Protein AF-0000000086520380 (afdb_homodimer)

Structure (mmCIF, N/CA/C/O backbone):
data_AF-0000000086520380-model_v1
#
loop_
_entity.id
_entity.type
_entity.pdbx_description
1 polymer 'Carbohydrate-binding domain-containing protein'
#
loop_
_atom_site.group_PDB
_atom_site.id
_atom_site.type_symbol
_atom_site.label_atom_id
_atom_site.label_alt_id
_atom_site.label_comp_id
_atom_site.label_asym_id
_atom_site.label_entity_id
_atom_site.label_seq_id
_atom_site.pdbx_PDB_ins_code
_atom_site.Cartn_x
_atom_site.Cartn_y
_atom_site.Cartn_z
_atom_site.occupancy
_atom_site.B_iso_or_equiv
_atom_site.auth_seq_id
_atom_site.auth_comp_id
_atom_site.auth_asym_id
_atom_site.auth_atom_id
_atom_site.pdbx_PDB_model_num
ATOM 1 N N . MET A 1 1 ? 33.062 30.906 -34.031 1 22.7 1 MET A N 1
ATOM 2 C CA . MET A 1 1 ? 31.719 31.375 -33.75 1 22.7 1 MET A CA 1
ATOM 3 C C . MET A 1 1 ? 30.719 30.234 -33.781 1 22.7 1 MET A C 1
ATOM 5 O O . MET A 1 1 ? 30.344 29.734 -34.844 1 22.7 1 MET A O 1
ATOM 9 N N . ALA A 1 2 ? 30.938 29.391 -32.906 1 30.19 2 ALA A N 1
ATOM 10 C CA . ALA A 1 2 ? 30.375 28.031 -33 1 30.19 2 ALA A CA 1
ATOM 11 C C . ALA A 1 2 ? 28.859 28.078 -33.062 1 30.19 2 ALA A C 1
ATOM 13 O O . ALA A 1 2 ? 28.203 28.797 -32.312 1 30.19 2 ALA A O 1
ATOM 14 N N . SER A 1 3 ? 28.266 27.719 -34.125 1 27.52 3 SER A N 1
ATOM 15 C CA . SER A 1 3 ? 26.859 27.688 -34.531 1 27.52 3 SER A CA 1
ATOM 16 C C . SER A 1 3 ? 26.016 26.906 -33.531 1 27.52 3 SER A C 1
ATOM 18 O O . SER A 1 3 ? 26.234 25.703 -33.344 1 27.52 3 SER A O 1
ATOM 20 N N . ARG A 1 4 ? 25.625 27.688 -32.469 1 38.47 4 ARG A N 1
ATOM 21 C CA . ARG A 1 4 ? 24.75 27.094 -31.453 1 38.47 4 ARG A CA 1
ATOM 22 C C . ARG A 1 4 ? 23.594 26.344 -32.125 1 38.47 4 ARG A C 1
ATOM 24 O O . ARG A 1 4 ? 22.891 26.891 -32.969 1 38.47 4 ARG A O 1
ATOM 31 N N . SER A 1 5 ? 23.688 25.125 -32.125 1 34.41 5 SER A N 1
ATOM 32 C CA . SER A 1 5 ? 22.719 24.312 -32.844 1 34.41 5 SER A CA 1
ATOM 33 C C . SER A 1 5 ? 21.297 24.688 -32.5 1 34.41 5 SER A C 1
ATOM 35 O O . SER A 1 5 ? 21.016 25.188 -31.422 1 34.41 5 SER A O 1
ATOM 37 N N . PRO A 1 6 ? 20.297 24.766 -33.438 1 38.69 6 PRO A N 1
ATOM 38 C CA . PRO A 1 6 ? 18.906 25.203 -33.312 1 38.69 6 PRO A CA 1
ATOM 39 C C . PRO A 1 6 ? 18.188 24.562 -32.125 1 38.69 6 PRO A C 1
ATOM 41 O O . PRO A 1 6 ? 17.281 25.156 -31.562 1 38.69 6 PRO A O 1
ATOM 44 N N . SER A 1 7 ? 18.672 23.516 -31.766 1 36.97 7 SER A N 1
ATOM 45 C CA . SER A 1 7 ? 18 22.797 -30.703 1 36.97 7 SER A CA 1
ATOM 46 C C . SER A 1 7 ? 18.25 23.453 -29.344 1 36.97 7 SER A C 1
ATOM 48 O O . SER A 1 7 ? 17.375 23.438 -28.484 1 36.97 7 SER A O 1
ATOM 50 N N . SER A 1 8 ? 19.312 24.062 -29.203 1 39.62 8 SER A N 1
ATOM 51 C CA . SER A 1 8 ? 19.672 24.766 -27.984 1 39.62 8 SER A CA 1
ATOM 52 C C . SER A 1 8 ? 18.891 26.078 -27.844 1 39.62 8 SER A C 1
ATOM 54 O O . SER A 1 8 ? 18.5 26.453 -26.734 1 39.62 8 SER A O 1
ATOM 56 N N . LEU A 1 9 ? 18.531 26.688 -28.922 1 36.62 9 LEU A N 1
ATOM 57 C CA . LEU A 1 9 ? 17.781 27.938 -28.922 1 36.62 9 LEU A CA 1
ATOM 58 C C . LEU A 1 9 ? 16.312 27.688 -28.547 1 36.62 9 LEU A C 1
ATOM 60 O O . LEU A 1 9 ? 15.734 28.469 -27.781 1 36.62 9 LEU A O 1
ATOM 64 N N . ILE A 1 10 ? 15.797 26.578 -28.984 1 35.03 10 ILE A N 1
ATOM 65 C CA . ILE A 1 10 ? 14.398 26.297 -28.672 1 35.03 10 ILE A CA 1
ATOM 66 C C . ILE A 1 10 ? 14.25 25.953 -27.203 1 35.03 10 ILE A C 1
ATOM 68 O O . ILE A 1 10 ? 13.32 26.422 -26.531 1 35.03 10 ILE A O 1
ATOM 72 N N . VAL A 1 11 ? 15.266 25.359 -26.641 1 38.03 11 VAL A N 1
ATOM 73 C CA . VAL A 1 11 ? 15.242 25.109 -25.203 1 38.03 11 VAL A CA 1
ATOM 74 C C . VAL A 1 11 ? 15.383 26.422 -24.438 1 38.03 11 VAL A C 1
ATOM 76 O O . VAL A 1 11 ? 14.656 26.672 -23.484 1 38.03 11 VAL A O 1
ATOM 79 N N . THR A 1 12 ? 16.156 27.312 -24.906 1 36.94 12 THR A N 1
ATOM 80 C CA . THR A 1 12 ? 16.359 28.609 -24.281 1 36.94 12 THR A CA 1
ATOM 81 C C . THR A 1 12 ? 15.117 29.484 -24.406 1 36.94 12 THR A C 1
ATOM 83 O O . THR A 1 12 ? 14.727 30.156 -23.453 1 36.94 12 THR A O 1
ATOM 86 N N . LEU A 1 13 ? 14.461 29.469 -25.531 1 35.88 13 LEU A N 1
ATOM 87 C CA . LEU A 1 13 ? 13.258 30.266 -25.734 1 35.88 13 LEU A CA 1
ATOM 88 C C . LEU A 1 13 ? 12.086 29.703 -24.938 1 35.88 13 LEU A C 1
ATOM 90 O O . LEU A 1 13 ? 11.32 30.469 -24.328 1 35.88 13 LEU A O 1
ATOM 94 N N . ILE A 1 14 ? 11.953 28.453 -24.875 1 37.66 14 ILE A N 1
ATOM 95 C CA . ILE A 1 14 ? 10.898 27.891 -24.031 1 37.66 14 ILE A CA 1
ATOM 96 C C . ILE A 1 14 ? 11.195 28.203 -22.562 1 37.66 14 ILE A C 1
ATOM 98 O O . ILE A 1 14 ? 10.305 28.609 -21.812 1 37.66 14 ILE A O 1
ATOM 102 N N . VAL A 1 15 ? 12.445 28.25 -22.141 1 38.41 15 VAL A N 1
ATOM 103 C CA . VAL A 1 15 ? 12.852 28.703 -20.812 1 38.41 15 VAL A CA 1
ATOM 104 C C . VAL A 1 15 ? 12.656 30.219 -20.703 1 38.41 15 VAL A C 1
ATOM 106 O O . VAL A 1 15 ? 12.148 30.703 -19.703 1 38.41 15 VAL A O 1
ATOM 109 N N . ALA A 1 16 ? 13.055 31 -21.641 1 34.53 16 ALA A N 1
ATOM 110 C CA . ALA A 1 16 ? 12.906 32.469 -21.672 1 34.53 16 ALA A CA 1
ATOM 111 C C . ALA A 1 16 ? 11.43 32.844 -21.734 1 34.53 16 ALA A C 1
ATOM 113 O O . ALA A 1 16 ? 10.992 33.75 -21.031 1 34.53 16 ALA A O 1
ATOM 114 N N . LEU A 1 17 ? 10.664 32.406 -22.703 1 34.41 17 LEU A N 1
ATOM 115 C CA . LEU A 1 17 ? 9.25 32.688 -22.844 1 34.41 17 LEU A CA 1
ATOM 116 C C . LEU A 1 17 ? 8.453 32.125 -21.656 1 34.41 17 LEU A C 1
ATOM 118 O O . LEU A 1 17 ? 7.461 32.719 -21.234 1 34.41 17 LEU A O 1
ATOM 122 N N . LEU A 1 18 ? 8.75 31.094 -21.094 1 36 18 LEU A N 1
ATOM 123 C CA . LEU A 1 18 ? 8.297 30.672 -19.781 1 36 18 LEU A CA 1
ATOM 124 C C . LEU A 1 18 ? 8.742 31.672 -18.719 1 36 18 LEU A C 1
ATOM 126 O O . LEU A 1 18 ? 8.094 31.812 -17.672 1 36 18 LEU A O 1
ATOM 130 N N . SER A 1 19 ? 9.781 32.375 -18.812 1 30.91 19 SER A N 1
ATOM 131 C CA . SER A 1 19 ? 10.273 33.469 -17.969 1 30.91 19 SER A CA 1
ATOM 132 C C . SER A 1 19 ? 9.406 34.719 -18.125 1 30.91 19 SER A C 1
ATOM 134 O O . SER A 1 19 ? 9.273 35.5 -17.188 1 30.91 19 SER A O 1
ATOM 136 N N . LEU A 1 20 ? 9.219 35.281 -19.312 1 31.59 20 LEU A N 1
ATOM 137 C CA . LEU A 1 20 ? 8.477 36.531 -19.359 1 31.59 20 LEU A CA 1
ATOM 138 C C . LEU A 1 20 ? 7.039 36.344 -18.891 1 31.59 20 LEU A C 1
ATOM 140 O O . LEU A 1 20 ? 6.551 37.094 -18.047 1 31.59 20 LEU A O 1
ATOM 144 N N . GLY A 1 21 ? 5.934 36.062 -19.781 1 27.91 21 GLY A N 1
ATOM 145 C CA . GLY A 1 21 ? 4.547 35.875 -19.391 1 27.91 21 GLY A CA 1
ATOM 146 C C . GLY A 1 21 ? 4.211 34.438 -19.094 1 27.91 21 GLY A C 1
ATOM 147 O O . GLY A 1 21 ? 3.484 34.125 -18.141 1 27.91 21 GLY A O 1
ATOM 148 N N . VAL A 1 22 ? 4.551 33.531 -20.031 1 29.03 22 VAL A N 1
ATOM 149 C CA . VAL A 1 22 ? 4.211 32.125 -19.844 1 29.03 22 VAL A CA 1
ATOM 150 C C . VAL A 1 22 ? 5.168 31.5 -18.844 1 29.03 22 VAL A C 1
ATOM 152 O O . VAL A 1 22 ? 4.836 30.484 -18.203 1 29.03 22 VAL A O 1
ATOM 155 N N . GLY A 1 23 ? 6.324 31.75 -18.609 1 30.36 23 GLY A N 1
ATOM 156 C CA . GLY A 1 23 ? 7.277 31.453 -17.562 1 30.36 23 GLY A CA 1
ATOM 157 C C . GLY A 1 23 ? 6.734 31.734 -16.172 1 30.36 23 GLY A C 1
ATOM 158 O O . GLY A 1 23 ? 7.055 31.016 -15.219 1 30.36 23 GLY A O 1
ATOM 159 N N . LEU A 1 24 ? 6.117 32.812 -16.016 1 29.19 24 LEU A N 1
ATOM 160 C CA . LEU A 1 24 ? 5.262 33.031 -14.859 1 29.19 24 LEU A CA 1
ATOM 161 C C . LEU A 1 24 ? 4.195 31.953 -14.742 1 29.19 24 LEU A C 1
ATOM 163 O O . LEU A 1 24 ? 3.926 31.469 -13.648 1 29.19 24 LEU A O 1
ATOM 167 N N . VAL A 1 25 ? 3.535 31.578 -15.93 1 29.09 25 VAL A N 1
ATOM 168 C CA . VAL A 1 25 ? 2.523 30.531 -15.828 1 29.09 25 VAL A CA 1
ATOM 169 C C . VAL A 1 25 ? 3.199 29.172 -15.656 1 29.09 25 VAL A C 1
ATOM 171 O O . VAL A 1 25 ? 2.803 28.391 -14.797 1 29.09 25 VAL A O 1
ATOM 174 N N . ILE A 1 26 ? 4.125 28.75 -16.422 1 31.61 26 ILE A N 1
ATOM 175 C CA . ILE A 1 26 ? 4.816 27.484 -16.172 1 31.61 26 ILE A CA 1
ATOM 176 C C . ILE A 1 26 ? 5.633 27.578 -14.891 1 31.61 26 ILE A C 1
ATOM 178 O O . ILE A 1 26 ? 5.629 26.656 -14.07 1 31.61 26 ILE A O 1
ATOM 182 N N . GLY A 1 27 ? 6.527 28.5 -14.633 1 31.73 27 GLY A N 1
ATOM 183 C CA . GLY A 1 27 ? 7.051 28.828 -13.312 1 31.73 27 GLY A CA 1
ATOM 184 C C . GLY A 1 27 ? 5.969 28.953 -12.258 1 31.73 27 GLY A C 1
ATOM 185 O O . GLY A 1 27 ? 6.172 28.547 -11.109 1 31.73 27 GLY A O 1
ATOM 186 N N . TYR A 1 28 ? 4.922 29.578 -12.578 1 30.19 28 TYR A N 1
ATOM 187 C CA . TYR A 1 28 ? 3.68 29.438 -11.82 1 30.19 28 TYR A CA 1
ATOM 188 C C . TYR A 1 28 ? 3.17 28 -11.859 1 30.19 28 TYR A C 1
ATOM 190 O O . TYR A 1 28 ? 2.668 27.484 -10.859 1 30.19 28 TYR A O 1
ATOM 198 N N . LEU A 1 29 ? 3.141 27.328 -12.977 1 31.19 29 LEU A N 1
ATOM 199 C CA . LEU A 1 29 ? 2.742 25.922 -13.008 1 31.19 29 LEU A CA 1
ATOM 200 C C . LEU A 1 29 ? 3.883 25.031 -12.539 1 31.19 29 LEU A C 1
ATOM 202 O O . LEU A 1 29 ? 3.648 23.906 -12.086 1 31.19 29 LEU A O 1
ATOM 206 N N . LEU A 1 30 ? 5.07 25.156 -12.961 1 31.48 30 LEU A N 1
ATOM 207 C CA . LEU A 1 30 ? 6.23 24.375 -12.547 1 31.48 30 LEU A CA 1
ATOM 208 C C . LEU A 1 30 ? 6.816 24.922 -11.25 1 31.48 30 LEU A C 1
ATOM 210 O O . LEU A 1 30 ? 7.781 24.375 -10.719 1 31.48 30 LEU A O 1
ATOM 214 N N . ARG A 1 31 ? 6.863 26.234 -10.961 1 31.12 31 ARG A N 1
ATOM 215 C CA . ARG A 1 31 ? 7.172 26.641 -9.594 1 31.12 31 ARG A CA 1
ATOM 216 C C . ARG A 1 31 ? 6.344 25.844 -8.594 1 31.12 31 ARG A C 1
ATOM 218 O O . ARG A 1 31 ? 5.281 25.312 -8.93 1 31.12 31 ARG A O 1
ATOM 225 N N . PRO A 1 32 ? 6.91 25.625 -7.492 1 30.75 32 PRO A N 1
ATOM 226 C CA . PRO A 1 32 ? 6.035 25.031 -6.484 1 30.75 32 PRO A CA 1
ATOM 227 C C . PRO A 1 32 ? 4.613 25.594 -6.527 1 30.75 32 PRO A C 1
ATOM 229 O O . PRO A 1 32 ? 4.43 26.812 -6.508 1 30.75 32 PRO A O 1
ATOM 232 N N . LEU A 1 33 ? 3.691 24.969 -7.414 1 33.62 33 LEU A N 1
ATOM 233 C CA . LEU A 1 33 ? 2.311 25.438 -7.391 1 33.62 33 LEU A CA 1
ATOM 234 C C . LEU A 1 33 ? 2.014 26.188 -6.098 1 33.62 33 LEU A C 1
ATOM 236 O O . LEU A 1 33 ? 2.359 25.719 -5.012 1 33.62 33 LEU A O 1
ATOM 240 N N . GLN A 1 34 ? 1.944 27.469 -6.062 1 32.19 34 GLN A N 1
ATOM 241 C CA . GLN A 1 34 ? 1.435 28.094 -4.848 1 32.19 34 GLN A CA 1
ATOM 242 C C . GLN A 1 34 ? 0.144 27.422 -4.383 1 32.19 34 GLN A C 1
ATOM 244 O O . GLN A 1 34 ? -0.548 26.781 -5.176 1 32.19 34 GLN A O 1
ATOM 249 N N . GLU A 1 35 ? -0.115 27.5 -3.146 1 35.62 35 GLU A N 1
ATOM 250 C CA . GLU A 1 35 ? -1.257 26.844 -2.512 1 35.62 35 GLU A CA 1
ATOM 251 C C . GLU A 1 35 ? -2.506 26.953 -3.383 1 35.62 35 GLU A C 1
ATOM 253 O O . GLU A 1 35 ? -3.244 25.969 -3.533 1 35.62 35 GLU A O 1
ATOM 258 N N . ALA A 1 36 ? -2.66 28.109 -4.062 1 36.22 36 ALA A N 1
ATOM 259 C CA . ALA A 1 36 ? -3.891 28.359 -4.809 1 36.22 36 ALA A CA 1
ATOM 260 C C . ALA A 1 36 ? -3.912 27.562 -6.113 1 36.22 36 ALA A C 1
ATOM 262 O O . ALA A 1 36 ? -4.969 27.094 -6.547 1 36.22 36 ALA A O 1
ATOM 263 N N . GLU A 1 37 ? -2.758 27.328 -6.703 1 39.69 37 GLU A N 1
ATOM 264 C CA . GLU A 1 37 ? -2.752 26.688 -8.016 1 39.69 37 GLU A CA 1
ATOM 265 C C . GLU A 1 37 ? -2.84 25.172 -7.898 1 39.69 37 GLU A C 1
ATOM 267 O O . GLU A 1 37 ? -3.469 24.516 -8.734 1 39.69 37 GLU A O 1
ATOM 272 N N . HIS A 1 38 ? -2.191 24.625 -6.996 1 39.41 38 HIS A N 1
ATOM 273 C CA . HIS A 1 38 ? -2.443 23.234 -6.664 1 39.41 38 HIS A CA 1
ATOM 274 C C . HIS A 1 38 ? -3.936 22.969 -6.473 1 39.41 38 HIS A C 1
ATOM 276 O O . HIS A 1 38 ? -4.449 21.938 -6.906 1 39.41 38 HIS A O 1
ATOM 282 N N . LYS A 1 39 ? -4.527 23.953 -5.867 1 42.97 39 LYS A N 1
ATOM 283 C CA . LYS A 1 39 ? -5.973 23.875 -5.668 1 42.97 39 LYS A CA 1
ATOM 284 C C . LYS A 1 39 ? -6.715 23.938 -7.004 1 42.97 39 LYS A C 1
ATOM 286 O O . LYS A 1 39 ? -7.723 23.266 -7.191 1 42.97 39 LYS A O 1
ATOM 291 N N . VAL A 1 40 ? -6.164 24.75 -7.875 1 38.88 40 VAL A N 1
ATOM 292 C CA . VAL A 1 40 ? -6.836 24.875 -9.164 1 38.88 40 VAL A CA 1
ATOM 293 C C . VAL A 1 40 ? -6.695 23.578 -9.953 1 38.88 40 VAL A C 1
ATOM 295 O O . VAL A 1 40 ? -7.668 23.094 -10.523 1 38.88 40 VAL A O 1
ATOM 298 N N . ILE A 1 41 ? -5.512 23.062 -9.977 1 41.88 41 ILE A N 1
ATOM 299 C CA . ILE A 1 41 ? -5.367 21.812 -10.727 1 41.88 41 ILE A CA 1
ATOM 300 C C . ILE A 1 41 ? -6.184 20.719 -10.047 1 41.88 41 ILE A C 1
ATOM 302 O O . ILE A 1 41 ? -6.887 19.953 -10.719 1 41.88 41 ILE A O 1
ATOM 306 N N . ALA A 1 42 ? -5.996 20.609 -8.711 1 41.53 42 ALA A N 1
ATOM 307 C CA . ALA A 1 42 ? -6.828 19.656 -7.992 1 41.53 42 ALA A CA 1
ATOM 308 C C . ALA A 1 42 ? -8.312 19.953 -8.18 1 41.53 42 ALA A C 1
ATOM 310 O O . ALA A 1 42 ? -9.117 19.047 -8.383 1 41.53 42 ALA A O 1
ATOM 311 N N . GLY A 1 43 ? -8.648 21.25 -7.941 1 42.66 43 GLY A N 1
ATOM 312 C CA . GLY A 1 43 ? -10 21.672 -8.281 1 42.66 43 GLY A CA 1
ATOM 313 C C . GLY A 1 43 ? -10.359 21.422 -9.727 1 42.66 43 GLY A C 1
ATOM 314 O O . GLY A 1 43 ? -11.508 21.109 -10.039 1 42.66 43 GLY A O 1
ATOM 315 N N . TRP A 1 44 ? -9.391 21.688 -10.539 1 40.72 44 TRP A N 1
ATOM 316 C CA . TRP A 1 44 ? -9.562 21.469 -11.977 1 40.72 44 TRP A CA 1
ATOM 317 C C . TRP A 1 44 ? -9.836 20 -12.273 1 40.72 44 TRP A C 1
ATOM 319 O O . TRP A 1 44 ? -10.695 19.672 -13.094 1 40.72 44 TRP A O 1
ATOM 329 N N . ILE A 1 45 ? -9.094 19.125 -11.734 1 41.16 45 ILE A N 1
ATOM 330 C CA . ILE A 1 45 ? -9.344 17.703 -11.914 1 41.16 45 ILE A CA 1
ATOM 331 C C . ILE A 1 45 ? -10.688 17.328 -11.297 1 41.16 45 ILE A C 1
ATOM 333 O O . ILE A 1 45 ? -11.438 16.531 -11.867 1 41.16 45 ILE A O 1
ATOM 337 N N . GLY A 1 46 ? -10.891 17.812 -10.086 1 38.16 46 GLY A N 1
ATOM 338 C CA . GLY A 1 46 ? -12.148 17.5 -9.43 1 38.16 46 GLY A CA 1
ATOM 339 C C . GLY A 1 46 ? -13.336 18.219 -10.039 1 38.16 46 GLY A C 1
ATOM 340 O O . GLY A 1 46 ? -14.477 17.766 -9.906 1 38.16 46 GLY A O 1
ATOM 341 N N . SER A 1 47 ? -13.117 19.547 -10.188 1 39.16 47 SER A N 1
ATOM 342 C CA . SER A 1 47 ? -14.336 20.234 -10.594 1 39.16 47 SER A CA 1
ATOM 343 C C . SER A 1 47 ? -14.633 20.016 -12.07 1 39.16 47 SER A C 1
ATOM 345 O O . SER A 1 47 ? -13.875 20.469 -12.938 1 39.16 47 SER A O 1
ATOM 347 N N . ALA A 1 48 ? -15.164 18.969 -12.477 1 35.66 48 ALA A N 1
ATOM 348 C CA . ALA A 1 48 ? -15.859 18.688 -13.727 1 35.66 48 ALA A CA 1
ATOM 349 C C . ALA A 1 48 ? -16.516 19.938 -14.305 1 35.66 48 ALA A C 1
ATOM 351 O O . ALA A 1 48 ? -17.281 19.859 -15.266 1 35.66 48 ALA A O 1
ATOM 352 N N . ASP A 1 49 ? -16.562 21.031 -13.75 1 35.94 49 ASP A N 1
ATOM 353 C CA . ASP A 1 49 ? -17.484 21.969 -14.375 1 35.94 49 ASP A CA 1
ATOM 354 C C . ASP A 1 49 ? -17.016 22.359 -15.773 1 35.94 49 ASP A C 1
ATOM 356 O O . ASP A 1 49 ? -15.836 22.656 -15.977 1 35.94 49 ASP A O 1
ATOM 360 N N . LYS A 1 50 ? -18.016 22.375 -16.797 1 45.94 50 LYS A N 1
ATOM 361 C CA . LYS A 1 50 ? -18.203 22.562 -18.234 1 45.94 50 LYS A CA 1
ATOM 362 C C . LYS A 1 50 ? -17.547 23.859 -18.703 1 45.94 50 LYS A C 1
ATOM 364 O O . LYS A 1 50 ? -17.547 24.156 -19.891 1 45.94 50 LYS A O 1
ATOM 369 N N . GLU A 1 51 ? -17.297 24.781 -17.984 1 41.78 51 GLU A N 1
ATOM 370 C CA . GLU A 1 51 ? -16.906 26.016 -18.672 1 41.78 51 GLU A CA 1
ATOM 371 C C . GLU A 1 51 ? -15.391 26.094 -18.828 1 41.78 51 GLU A C 1
ATOM 373 O O . GLU A 1 51 ? -14.672 26.344 -17.859 1 41.78 51 GLU A O 1
ATOM 378 N N . MET A 1 52 ? -14.906 25.484 -19.797 1 49.94 52 MET A N 1
ATOM 379 C CA . MET A 1 52 ? -13.508 25.562 -20.203 1 49.94 52 MET A CA 1
ATOM 380 C C . MET A 1 52 ? -13.109 27.016 -20.438 1 49.94 52 MET A C 1
ATOM 382 O O . MET A 1 52 ? -13.516 27.625 -21.438 1 49.94 52 MET A O 1
ATOM 386 N N . THR A 1 53 ? -12.75 27.688 -19.328 1 51.56 53 THR A N 1
ATOM 387 C CA . THR A 1 53 ? -12.211 29.031 -19.484 1 51.56 53 THR A CA 1
ATOM 388 C C . THR A 1 53 ? -10.898 29 -20.281 1 51.56 53 THR A C 1
ATOM 390 O O . THR A 1 53 ? -10.289 27.938 -20.438 1 51.56 53 THR A O 1
ATOM 393 N N . ASP A 1 54 ? -10.578 30.062 -21.047 1 53.06 54 ASP A N 1
ATOM 394 C CA . ASP A 1 54 ? -9.359 30.234 -21.812 1 53.06 54 ASP A CA 1
ATOM 395 C C . ASP A 1 54 ? -8.133 29.844 -21 1 53.06 54 ASP A C 1
ATOM 397 O O . ASP A 1 54 ? -7.203 29.219 -21.531 1 53.06 54 ASP A O 1
ATOM 401 N N . GLU A 1 55 ? -8.086 30.062 -19.766 1 52.66 55 GLU A N 1
ATOM 402 C CA . GLU A 1 55 ? -6.973 29.75 -18.875 1 52.66 55 GLU A CA 1
ATOM 403 C C . GLU A 1 55 ? -6.824 28.234 -18.703 1 52.66 55 GLU A C 1
ATOM 405 O O . GLU A 1 55 ? -5.711 27.719 -18.688 1 52.66 55 GLU A O 1
ATOM 410 N N . LYS A 1 56 ? -7.906 27.625 -18.766 1 56.03 56 LYS A N 1
ATOM 411 C CA . LYS A 1 56 ? -7.898 26.172 -18.641 1 56.03 56 LYS A CA 1
ATOM 412 C C . LYS A 1 56 ? -7.348 25.516 -19.891 1 56.03 56 LYS A C 1
ATOM 414 O O . LYS A 1 56 ? -6.555 24.562 -19.797 1 56.03 56 LYS A O 1
ATOM 419 N N . LEU A 1 57 ? -7.707 26.047 -20.906 1 57.62 57 LEU A N 1
ATOM 420 C CA . LEU A 1 57 ? -7.262 25.484 -22.188 1 57.62 57 LEU A CA 1
ATOM 421 C C . LEU A 1 57 ? -5.754 25.672 -22.359 1 57.62 57 LEU A C 1
ATOM 423 O O . LEU A 1 57 ? -5.066 24.75 -22.797 1 57.62 57 LEU A O 1
ATOM 427 N N . ALA A 1 58 ? -5.316 26.812 -21.922 1 56.84 58 ALA A N 1
ATOM 428 C CA . ALA A 1 58 ? -3.883 27.094 -22.016 1 56.84 58 ALA A CA 1
ATOM 429 C C . ALA A 1 58 ? -3.086 26.172 -21.109 1 56.84 58 ALA A C 1
ATOM 431 O O . ALA A 1 58 ? -2.029 25.656 -21.484 1 56.84 58 ALA A O 1
ATOM 432 N N . ALA A 1 59 ? -3.555 25.875 -19.953 1 59.34 59 ALA A N 1
ATOM 433 C CA . ALA A 1 59 ? -2.887 25 -19 1 59.34 59 ALA A CA 1
ATOM 434 C C . ALA A 1 59 ? -2.816 23.562 -19.531 1 59.34 59 ALA A C 1
ATOM 436 O O . ALA A 1 59 ? -1.785 22.906 -19.406 1 59.34 59 ALA A O 1
ATOM 437 N N . LEU A 1 60 ? -3.848 23.203 -20.141 1 63.94 60 LEU A N 1
ATOM 438 C CA . LEU A 1 60 ? -3.889 21.859 -20.688 1 63.94 60 LEU A CA 1
ATOM 439 C C . LEU A 1 60 ? -2.896 21.703 -21.844 1 63.94 60 LEU A C 1
ATOM 441 O O . LEU A 1 60 ? -2.24 20.672 -21.969 1 63.94 60 LEU A O 1
ATOM 445 N N . GLU A 1 61 ? -2.902 22.719 -22.609 1 61.56 61 GLU A N 1
ATOM 446 C CA . GLU A 1 61 ? -1.945 22.688 -23.703 1 61.56 61 GLU A CA 1
ATOM 447 C C . GLU A 1 61 ? -0.51 22.641 -23.188 1 61.56 61 GLU A C 1
ATOM 449 O O . GLU A 1 61 ? 0.329 21.922 -23.719 1 61.56 61 GLU A O 1
ATOM 454 N N . MET A 1 62 ? -0.258 23.297 -22.094 1 64.25 62 MET A N 1
ATOM 455 C CA . MET A 1 62 ? 1.067 23.297 -21.484 1 64.25 62 MET A CA 1
ATOM 456 C C . MET A 1 62 ? 1.415 21.922 -20.922 1 64.25 62 MET A C 1
ATOM 458 O O . MET A 1 62 ? 2.551 21.469 -21.062 1 64.25 62 MET A O 1
ATOM 462 N N . LEU A 1 63 ? 0.482 21.438 -20.328 1 68.38 63 LEU A N 1
ATOM 463 C CA . LEU A 1 63 ? 0.689 20.094 -19.766 1 68.38 63 LEU A CA 1
ATOM 464 C C . LEU A 1 63 ? 0.989 19.094 -20.875 1 68.38 63 LEU A C 1
ATOM 466 O O . LEU A 1 63 ? 1.863 18.234 -20.719 1 68.38 63 LEU A O 1
ATOM 470 N N . ARG A 1 64 ? 0.247 19.281 -21.922 1 64.62 64 ARG A N 1
ATOM 471 C CA . ARG A 1 64 ? 0.459 18.391 -23.047 1 64.62 64 ARG A CA 1
ATOM 472 C C . ARG A 1 64 ? 1.854 18.562 -23.641 1 64.62 64 ARG A C 1
ATOM 474 O O . ARG A 1 64 ? 2.533 17.578 -23.953 1 64.62 64 ARG A O 1
ATOM 481 N N . ASP A 1 65 ? 2.291 19.766 -23.719 1 66.31 65 ASP A N 1
ATOM 482 C CA . ASP A 1 65 ? 3.629 20.047 -24.219 1 66.31 65 ASP A CA 1
ATOM 483 C C . ASP A 1 65 ? 4.703 19.5 -23.297 1 66.31 65 ASP A C 1
ATOM 485 O O . ASP A 1 65 ? 5.691 18.922 -23.734 1 66.31 65 ASP A O 1
ATOM 489 N N . CYS A 1 66 ? 4.488 19.719 -22.062 1 72.88 66 CYS A N 1
ATOM 490 C CA . CYS A 1 66 ? 5.414 19.156 -21.078 1 72.88 66 CYS A CA 1
ATOM 491 C C . CYS A 1 66 ? 5.477 17.641 -21.188 1 72.88 66 CYS A C 1
ATOM 493 O O . CYS A 1 66 ? 6.562 17.062 -21.141 1 72.88 66 CYS A O 1
ATOM 495 N N . GLY A 1 67 ? 4.363 17.125 -21.328 1 70.38 67 GLY A N 1
ATOM 496 C CA . GLY A 1 67 ? 4.305 15.68 -21.5 1 70.38 67 GLY A CA 1
ATOM 497 C C . GLY A 1 67 ? 5.082 15.195 -22.719 1 70.38 67 GLY A C 1
ATOM 498 O O . GLY A 1 67 ? 5.785 14.188 -22.641 1 70.38 67 GLY A O 1
ATOM 499 N N . ASN A 1 68 ? 4.926 15.914 -23.719 1 69.69 68 ASN A N 1
ATOM 500 C CA . ASN A 1 68 ? 5.648 15.555 -24.922 1 69.69 68 ASN A CA 1
ATOM 501 C C . ASN A 1 68 ? 7.156 15.695 -24.75 1 69.69 68 ASN A C 1
ATOM 503 O O . ASN A 1 68 ? 7.922 14.836 -25.188 1 69.69 68 ASN A O 1
ATOM 507 N N . LEU A 1 69 ? 7.562 16.719 -24.094 1 73.31 69 LEU A N 1
ATOM 508 C CA . LEU A 1 69 ? 8.984 16.906 -23.812 1 73.31 69 LEU A CA 1
ATOM 509 C C . LEU A 1 69 ? 9.508 15.828 -22.875 1 73.31 69 LEU A C 1
ATOM 511 O O . LEU A 1 69 ? 10.625 15.344 -23.031 1 73.31 69 LEU A O 1
ATOM 515 N N . ALA A 1 70 ? 8.688 15.523 -22 1 79.56 70 ALA A N 1
ATOM 516 C CA . ALA A 1 70 ? 9.078 14.539 -20.984 1 79.56 70 ALA A CA 1
ATOM 517 C C . ALA A 1 70 ? 9.312 13.164 -21.625 1 79.56 70 ALA A C 1
ATOM 519 O O . ALA A 1 70 ? 10.086 12.359 -21.109 1 79.56 70 ALA A O 1
ATOM 520 N N . ARG A 1 71 ? 8.727 12.961 -22.719 1 80.75 71 ARG A N 1
ATOM 521 C CA . ARG A 1 71 ? 8.828 11.664 -23.391 1 80.75 71 ARG A CA 1
ATOM 522 C C . ARG A 1 71 ? 10.242 11.43 -23.922 1 80.75 71 ARG A C 1
ATOM 524 O O . ARG A 1 71 ? 10.594 10.305 -24.281 1 80.75 71 ARG A O 1
ATOM 531 N N . GLU A 1 72 ? 11.047 12.43 -23.875 1 78.69 72 GLU A N 1
ATOM 532 C CA . GLU A 1 72 ? 12.438 12.258 -24.266 1 78.69 72 GLU A CA 1
ATOM 533 C C . GLU A 1 72 ? 13.203 11.43 -23.234 1 78.69 72 GLU A C 1
ATOM 535 O O . GLU A 1 72 ? 14.227 10.82 -23.562 1 78.69 72 GLU A O 1
ATOM 540 N N . ASN A 1 73 ? 12.742 11.57 -22.062 1 85.88 73 ASN A N 1
ATOM 541 C CA . ASN A 1 73 ? 13.273 10.688 -21.016 1 85.88 73 ASN A CA 1
ATOM 542 C C . ASN A 1 73 ? 12.656 9.297 -21.094 1 85.88 73 ASN A C 1
ATOM 544 O O . ASN A 1 73 ? 11.438 9.148 -21.062 1 85.88 73 ASN A O 1
ATOM 548 N N . THR A 1 74 ? 13.477 8.32 -21.172 1 85.62 74 THR A N 1
ATOM 549 C CA . THR A 1 74 ? 13.039 6.953 -21.438 1 85.62 74 THR A CA 1
ATOM 550 C C . THR A 1 74 ? 12.102 6.461 -20.344 1 85.62 74 THR A C 1
ATOM 552 O O . THR A 1 74 ? 11.086 5.82 -20.625 1 85.62 74 THR A O 1
ATOM 555 N N . ILE A 1 75 ? 12.438 6.738 -19.172 1 90 75 ILE A N 1
ATOM 556 C CA . ILE A 1 75 ? 11.648 6.258 -18.047 1 90 75 ILE A CA 1
ATOM 557 C C . ILE A 1 75 ? 10.305 6.98 -18 1 90 75 ILE A C 1
ATOM 559 O O . ILE A 1 75 ? 9.258 6.355 -17.812 1 90 75 ILE A O 1
ATOM 563 N N . ILE A 1 76 ? 10.328 8.258 -18.219 1 89.75 76 ILE A N 1
ATOM 564 C CA . ILE A 1 76 ? 9.094 9.039 -18.219 1 89.75 76 ILE A CA 1
ATOM 565 C C . ILE A 1 76 ? 8.203 8.578 -19.375 1 89.75 76 ILE A C 1
ATOM 567 O O . ILE A 1 76 ? 6.996 8.398 -19.203 1 89.75 76 ILE A O 1
ATOM 571 N N . SER A 1 77 ? 8.836 8.391 -20.484 1 84.88 77 SER A N 1
ATOM 572 C CA . SER A 1 77 ? 8.094 7.906 -21.641 1 84.88 77 SER A CA 1
ATOM 573 C C . SER A 1 77 ? 7.426 6.566 -21.344 1 84.88 77 SER A C 1
ATOM 575 O O . SER A 1 77 ? 6.25 6.371 -21.672 1 84.88 77 SER A O 1
ATOM 577 N N . LYS A 1 78 ? 8.148 5.707 -20.734 1 84.38 78 LYS A N 1
ATOM 578 C CA . LYS A 1 78 ? 7.605 4.395 -20.391 1 84.38 78 LYS A CA 1
ATOM 579 C C . LYS A 1 78 ? 6.391 4.523 -19.484 1 84.38 78 LYS A C 1
ATOM 581 O O . LYS A 1 78 ? 5.375 3.859 -19.688 1 84.38 78 LYS A O 1
ATOM 586 N N . ARG A 1 79 ? 6.445 5.367 -18.531 1 89.12 79 ARG A N 1
ATOM 587 C CA . ARG A 1 79 ? 5.352 5.551 -17.578 1 89.12 79 ARG A CA 1
ATOM 588 C C . ARG A 1 79 ? 4.125 6.141 -18.281 1 89.12 79 ARG A C 1
ATOM 590 O O . ARG A 1 79 ? 2.99 5.781 -17.953 1 89.12 79 ARG A O 1
ATOM 597 N N . LEU A 1 80 ? 4.383 7.039 -19.172 1 84.75 80 LEU A N 1
ATOM 598 C CA . LEU A 1 80 ? 3.275 7.625 -19.922 1 84.75 80 LEU A CA 1
ATOM 599 C C . LEU A 1 80 ? 2.594 6.578 -20.797 1 84.75 80 LEU A C 1
ATOM 601 O O . LEU A 1 80 ? 1.363 6.539 -20.875 1 84.75 80 LEU A O 1
ATOM 605 N N . VAL A 1 81 ? 3.395 5.738 -21.375 1 81.94 81 VAL A N 1
ATOM 606 C CA . VAL A 1 81 ? 2.84 4.668 -22.203 1 81.94 81 VAL A CA 1
ATOM 607 C C . VAL A 1 81 ? 2.02 3.721 -21.328 1 81.94 81 VAL A C 1
ATOM 609 O O . VAL A 1 81 ? 0.934 3.287 -21.719 1 81.94 81 VAL A O 1
ATOM 612 N N . GLU A 1 82 ? 2.492 3.395 -20.172 1 84 82 GLU A N 1
ATOM 613 C CA . GLU A 1 82 ? 1.761 2.547 -19.234 1 84 82 GLU A CA 1
ATOM 614 C C . GLU A 1 82 ? 0.403 3.15 -18.891 1 84 82 GLU A C 1
ATOM 616 O O . GLU A 1 82 ? -0.59 2.43 -18.766 1 84 82 GLU A O 1
ATOM 621 N N . SER A 1 83 ? 0.387 4.445 -18.719 1 87.19 83 SER A N 1
ATOM 622 C CA . SER A 1 83 ? -0.87 5.125 -18.422 1 87.19 83 SER A CA 1
ATOM 623 C C . SER A 1 83 ? -1.84 5.031 -19.594 1 87.19 83 SER A C 1
ATOM 625 O O . SER A 1 83 ? -3.051 4.906 -19.391 1 87.19 83 SER A O 1
ATOM 627 N N . GLU A 1 84 ? -1.31 5.129 -20.781 1 82.19 84 GLU A N 1
ATOM 628 C CA . GLU A 1 84 ? -2.145 4.992 -21.969 1 82.19 84 GLU A CA 1
ATOM 629 C C . GLU A 1 84 ? -2.715 3.582 -22.078 1 82.19 84 GLU A C 1
ATOM 631 O O . GLU A 1 84 ? -3.877 3.406 -22.453 1 82.19 84 GLU A O 1
ATOM 636 N N . VAL A 1 85 ? -1.912 2.662 -21.703 1 83.5 85 VAL A N 1
ATOM 637 C CA . VAL A 1 85 ? -2.371 1.277 -21.703 1 83.5 85 VAL A CA 1
ATOM 638 C C . VAL A 1 85 ? -3.508 1.107 -20.703 1 83.5 85 VAL A C 1
ATOM 640 O O . VAL A 1 85 ? -4.527 0.482 -21 1 83.5 85 VAL A O 1
ATOM 643 N N . GLU A 1 86 ? -3.359 1.659 -19.578 1 88.62 86 GLU A N 1
ATOM 644 C CA . GLU A 1 86 ? -4.395 1.576 -18.547 1 88.62 86 GLU A CA 1
ATOM 645 C C . GLU A 1 86 ? -5.684 2.258 -19 1 88.62 86 GLU A C 1
ATOM 647 O O . GLU A 1 86 ? -6.781 1.791 -18.703 1 88.62 86 GLU A O 1
ATOM 652 N N . ALA A 1 87 ? -5.504 3.367 -19.672 1 86.88 87 ALA A N 1
ATOM 653 C CA . ALA A 1 87 ? -6.664 4.07 -20.219 1 86.88 87 ALA A CA 1
ATOM 654 C C . ALA A 1 87 ? -7.414 3.199 -21.219 1 86.88 87 ALA A C 1
ATOM 656 O O . ALA A 1 87 ? -8.648 3.137 -21.203 1 86.88 87 ALA A O 1
ATOM 657 N N . CYS A 1 88 ? -6.672 2.586 -22 1 82.62 88 CYS A N 1
ATOM 658 C CA . CYS A 1 88 ? -7.277 1.714 -23 1 82.62 88 CYS A CA 1
ATOM 659 C C . CYS A 1 88 ? -7.977 0.531 -22.344 1 82.62 88 CYS A C 1
ATOM 661 O O . CYS A 1 88 ? -9.078 0.153 -22.734 1 82.62 88 CYS A O 1
ATOM 663 N N . ARG A 1 89 ? -7.328 -0.025 -21.375 1 84.62 89 ARG A N 1
ATOM 664 C CA . ARG A 1 89 ? -7.949 -1.107 -20.609 1 84.62 89 ARG A CA 1
ATOM 665 C C . ARG A 1 89 ? -9.258 -0.65 -19.984 1 84.62 89 ARG A C 1
ATOM 667 O O . ARG A 1 89 ? -10.234 -1.397 -19.953 1 84.62 89 ARG A O 1
ATOM 674 N N . ALA A 1 90 ? -9.227 0.534 -19.5 1 90.5 90 ALA A N 1
ATOM 675 C CA . ALA A 1 90 ? -10.422 1.079 -18.859 1 90.5 90 ALA A CA 1
ATOM 676 C C . ALA A 1 90 ? -11.547 1.29 -19.859 1 90.5 90 ALA A C 1
ATOM 678 O O . ALA A 1 90 ? -12.727 1.226 -19.5 1 90.5 90 ALA A O 1
ATOM 679 N N . LEU A 1 91 ? -11.219 1.556 -21.047 1 83.56 91 LEU A N 1
ATOM 680 C CA . LEU A 1 91 ? -12.203 1.79 -22.094 1 83.56 91 LEU A CA 1
ATOM 681 C C . LEU A 1 91 ? -12.75 0.471 -22.641 1 83.56 91 LEU A C 1
ATOM 683 O O . LEU A 1 91 ? -13.953 0.34 -22.875 1 83.56 91 LEU A O 1
ATOM 687 N N . THR A 1 92 ? -11.828 -0.521 -22.75 1 81.5 92 THR A N 1
ATOM 688 C CA . THR A 1 92 ? -12.203 -1.758 -23.422 1 81.5 92 THR A CA 1
ATOM 689 C C . THR A 1 92 ? -12.578 -2.838 -22.406 1 81.5 92 THR A C 1
ATOM 691 O O . THR A 1 92 ? -13.148 -3.867 -22.781 1 81.5 92 THR A O 1
ATOM 694 N N . CYS A 1 93 ? -12.234 -2.656 -21.188 1 86.38 93 CYS A N 1
ATOM 695 C CA . CYS A 1 93 ? -12.445 -3.625 -20.109 1 86.38 93 CYS A CA 1
ATOM 696 C C . CYS A 1 93 ? -11.711 -4.93 -20.406 1 86.38 93 CYS A C 1
ATOM 698 O O . CYS A 1 93 ? -12.227 -6.012 -20.109 1 86.38 93 CYS A O 1
ATOM 700 N N . ASP A 1 94 ? -10.633 -4.809 -21.031 1 82.31 94 ASP A N 1
ATOM 701 C CA . ASP A 1 94 ? -9.797 -5.973 -21.328 1 82.31 94 ASP A CA 1
ATOM 702 C C . ASP A 1 94 ? -8.68 -6.121 -20.297 1 82.31 94 ASP A C 1
ATOM 704 O O . ASP A 1 94 ? -7.648 -5.457 -20.406 1 82.31 94 ASP A O 1
ATOM 708 N N . LEU A 1 95 ? -8.883 -7 -19.406 1 87.69 95 LEU A N 1
ATOM 709 C CA . LEU A 1 95 ? -7.887 -7.301 -18.375 1 87.69 95 LEU A CA 1
ATOM 710 C C . LEU A 1 95 ? -7.16 -8.602 -18.703 1 87.69 95 LEU A C 1
ATOM 712 O O . LEU A 1 95 ? -7.793 -9.602 -19.047 1 87.69 95 LEU A O 1
ATOM 716 N N . PRO A 1 96 ? -5.895 -8.547 -18.562 1 84 96 PRO A N 1
ATOM 717 C CA . PRO A 1 96 ? -5.137 -9.758 -18.891 1 84 96 PRO A CA 1
ATOM 718 C C . PRO A 1 96 ? -5.371 -10.891 -17.891 1 84 96 PRO A C 1
ATOM 720 O O . PRO A 1 96 ? -5.648 -10.633 -16.719 1 84 96 PRO A O 1
ATOM 723 N N . TYR A 1 97 ? -5.246 -12.102 -18.438 1 89.19 97 TYR A N 1
ATOM 724 C CA . TYR A 1 97 ? -5.234 -13.297 -17.594 1 89.19 97 TYR A CA 1
ATOM 725 C C . TYR A 1 97 ? -3.814 -13.664 -17.188 1 89.19 97 TYR A C 1
ATOM 727 O O . TYR A 1 97 ? -2.859 -13.359 -17.922 1 89.19 97 TYR A O 1
ATOM 735 N N . PRO A 1 98 ? -3.674 -14.281 -16.031 1 93.88 98 PRO A N 1
ATOM 736 C CA . PRO A 1 98 ? -2.408 -14.977 -15.789 1 93.88 98 PRO A CA 1
ATOM 737 C C . PRO A 1 98 ? -2.219 -16.188 -16.703 1 93.88 98 PRO A C 1
ATOM 739 O O . PRO A 1 98 ? -2.977 -16.375 -17.656 1 93.88 98 PRO A O 1
ATOM 742 N N . ARG A 1 99 ? -1.188 -16.938 -16.422 1 96 99 ARG A N 1
ATOM 743 C CA . ARG A 1 99 ? -1.061 -18.188 -17.188 1 96 99 ARG A CA 1
ATOM 744 C C . ARG A 1 99 ? -2.291 -19.062 -17 1 96 99 ARG A C 1
ATOM 746 O O . ARG A 1 99 ? -2.836 -19.156 -15.891 1 96 99 ARG A O 1
ATOM 753 N N . THR A 1 100 ? -2.744 -19.656 -18.109 1 96.94 100 THR A N 1
ATOM 754 C CA . THR A 1 100 ? -3.904 -20.531 -18.109 1 96.94 100 THR A CA 1
ATOM 755 C C . THR A 1 100 ? -3.535 -21.922 -18.641 1 96.94 100 THR A C 1
ATOM 757 O O . THR A 1 100 ? -2.555 -22.062 -19.375 1 96.94 100 THR A O 1
ATOM 760 N N . PHE A 1 101 ? -4.262 -22.891 -18.219 1 97.69 101 PHE A N 1
ATOM 761 C CA . PHE A 1 101 ? -4.07 -24.25 -18.688 1 97.69 101 PHE A CA 1
ATOM 762 C C . PHE A 1 101 ? -5.402 -24.984 -18.766 1 97.69 101 PHE A C 1
ATOM 764 O O . PHE A 1 101 ? -6.168 -25 -17.797 1 97.69 101 PHE A O 1
ATOM 771 N N . VAL A 1 102 ? -5.66 -25.578 -19.906 1 97.94 102 VAL A N 1
ATOM 772 C CA . VAL A 1 102 ? -6.879 -26.359 -20.062 1 97.94 102 VAL A CA 1
ATOM 773 C C . VAL A 1 102 ? -6.617 -27.812 -19.641 1 97.94 102 VAL A C 1
ATOM 775 O O . VAL A 1 102 ? -5.691 -28.453 -20.141 1 97.94 102 VAL A O 1
ATOM 778 N N . VAL A 1 103 ? -7.406 -28.328 -18.781 1 98.44 103 VAL A N 1
ATOM 779 C CA . VAL A 1 103 ? -7.32 -29.688 -18.281 1 98.44 103 VAL A CA 1
ATOM 780 C C . VAL A 1 103 ? -8.383 -30.562 -18.938 1 98.44 103 VAL A C 1
ATOM 782 O O . VAL A 1 103 ? -9.57 -30.438 -18.625 1 98.44 103 VAL A O 1
ATOM 785 N N . TYR A 1 104 ? -7.984 -31.484 -19.719 1 98 104 TYR A N 1
ATOM 786 C CA . TYR A 1 104 ? -8.938 -32.281 -20.484 1 98 104 TYR A CA 1
ATOM 787 C C . TYR A 1 104 ? -9.289 -33.562 -19.734 1 98 104 TYR A C 1
ATOM 789 O O . TYR A 1 104 ? -8.414 -34.219 -19.141 1 98 104 TYR A O 1
ATOM 797 N N . LYS A 1 105 ? -10.469 -33.938 -19.781 1 97.56 105 LYS A N 1
ATOM 798 C CA . LYS A 1 105 ? -10.969 -35.156 -19.141 1 97.56 105 LYS A CA 1
ATOM 799 C C . LYS A 1 105 ? -10.445 -36.406 -19.859 1 97.56 105 LYS A C 1
ATOM 801 O O . LYS A 1 105 ? -10.344 -36.406 -21.094 1 97.56 105 LYS A O 1
ATOM 806 N N . LEU A 1 106 ? -10.172 -37.375 -19.109 1 97.25 106 LEU A N 1
ATOM 807 C CA . LEU A 1 106 ? -9.82 -38.656 -19.688 1 97.25 106 LEU A CA 1
ATOM 808 C C . LEU A 1 106 ? -11.023 -39.281 -20.391 1 97.25 106 LEU A C 1
ATOM 810 O O . LEU A 1 106 ? -12.148 -39.219 -19.891 1 97.25 106 LEU A O 1
ATOM 814 N N . ASP A 1 107 ? -10.828 -39.781 -21.547 1 92.69 107 ASP A N 1
ATOM 815 C CA . ASP A 1 107 ? -11.852 -40.438 -22.344 1 92.69 107 ASP A CA 1
ATOM 816 C C . ASP A 1 107 ? -11.391 -41.812 -22.781 1 92.69 107 ASP A C 1
ATOM 818 O O . ASP A 1 107 ? -11.062 -42.031 -23.953 1 92.69 107 ASP A O 1
ATOM 822 N N . GLY A 1 108 ? -11.43 -42.75 -21.875 1 91.44 108 GLY A N 1
ATOM 823 C CA . GLY A 1 108 ? -11.016 -44.125 -22.156 1 91.44 108 GLY A CA 1
ATOM 824 C C . GLY A 1 108 ? -9.578 -44.406 -21.781 1 91.44 108 GLY A C 1
ATOM 825 O O . GLY A 1 108 ? -9.227 -45.531 -21.469 1 91.44 108 GLY A O 1
ATOM 826 N N . GLU A 1 109 ? -8.719 -43.375 -21.828 1 92.44 109 GLU A N 1
ATOM 827 C CA . GLU A 1 109 ? -7.34 -43.562 -21.375 1 92.44 109 GLU A CA 1
ATOM 828 C C . GLU A 1 109 ? -7.273 -43.719 -19.859 1 92.44 109 GLU A C 1
ATOM 830 O O . GLU A 1 109 ? -8.156 -43.219 -19.156 1 92.44 109 GLU A O 1
ATOM 835 N N . THR A 1 110 ? -6.211 -44.406 -19.484 1 93.81 110 THR A N 1
ATOM 836 C CA . THR A 1 110 ? -5.984 -44.562 -18.047 1 93.81 110 THR A CA 1
ATOM 837 C C . THR A 1 110 ? -4.582 -44.094 -17.672 1 93.81 110 THR A C 1
ATOM 839 O O . THR A 1 110 ? -3.674 -44.094 -18.5 1 93.81 110 THR A O 1
ATOM 842 N N . VAL A 1 111 ? -4.543 -43.625 -16.5 1 96.06 111 VAL A N 1
ATOM 843 C CA . VAL A 1 111 ? -3.24 -43.281 -15.953 1 96.06 111 VAL A CA 1
ATOM 844 C C . VAL A 1 111 ? -2.738 -44.406 -15.055 1 96.06 111 VAL A C 1
ATOM 846 O O . VAL A 1 111 ? -3.377 -44.75 -14.062 1 96.06 111 VAL A O 1
ATOM 849 N N . ASP A 1 112 ? -1.65 -45.062 -15.453 1 94.12 112 ASP A N 1
ATOM 850 C CA . ASP A 1 112 ? -0.944 -46.031 -14.625 1 94.12 112 ASP A CA 1
ATOM 851 C C . ASP A 1 112 ? 0.098 -45.344 -13.742 1 94.12 112 ASP A C 1
ATOM 853 O O . ASP A 1 112 ? 1.135 -44.875 -14.234 1 94.12 112 ASP A O 1
ATOM 857 N N . LEU A 1 113 ? -0.14 -45.281 -12.477 1 96.88 113 LEU A N 1
ATOM 858 C CA . LEU A 1 113 ? 0.738 -44.531 -11.578 1 96.88 113 LEU A CA 1
ATOM 859 C C . LEU A 1 113 ? 2.047 -45.281 -11.352 1 96.88 113 LEU A C 1
ATOM 861 O O . LEU A 1 113 ? 2.195 -46 -10.359 1 96.88 113 LEU A O 1
ATOM 865 N N . ASP A 1 114 ? 2.982 -45.125 -12.227 1 97.31 114 ASP A N 1
ATOM 866 C CA . ASP A 1 114 ? 4.297 -45.75 -12.125 1 97.31 114 ASP A CA 1
ATOM 867 C C . ASP A 1 114 ? 5.41 -44.719 -12.203 1 97.31 114 ASP A C 1
ATOM 869 O O . ASP A 1 114 ? 6.586 -45.062 -12.344 1 97.31 114 ASP A O 1
ATOM 873 N N . GLY A 1 115 ? 5.016 -43.5 -12.188 1 98.06 115 GLY A N 1
ATOM 874 C CA . GLY A 1 115 ? 5.973 -42.406 -12.195 1 98.06 115 GLY A CA 1
ATOM 875 C C . GLY A 1 115 ? 6.414 -42 -13.594 1 98.06 115 GLY A C 1
ATOM 876 O O . GLY A 1 115 ? 7.102 -41 -13.766 1 98.06 115 GLY A O 1
ATOM 877 N N . ARG A 1 116 ? 5.961 -42.719 -14.578 1 97.69 116 ARG A N 1
ATOM 878 C CA . ARG A 1 116 ? 6.344 -42.438 -15.961 1 97.69 116 ARG A CA 1
ATOM 879 C C . ARG A 1 116 ? 5.207 -41.781 -16.719 1 97.69 116 ARG A C 1
ATOM 881 O O . ARG A 1 116 ? 4.031 -42 -16.422 1 97.69 116 ARG A O 1
ATOM 888 N N . LEU A 1 117 ? 5.547 -41 -17.672 1 97.94 117 LEU A N 1
ATOM 889 C CA . LEU A 1 117 ? 4.562 -40.219 -18.406 1 97.94 117 LEU A CA 1
ATOM 890 C C . LEU A 1 117 ? 4.477 -40.688 -19.859 1 97.94 117 LEU A C 1
ATOM 892 O O . LEU A 1 117 ? 4.457 -39.875 -20.781 1 97.94 117 LEU A O 1
ATOM 896 N N . GLU A 1 118 ? 4.332 -41.969 -20 1 96.75 118 GLU A N 1
ATOM 897 C CA . GLU A 1 118 ? 4.488 -42.562 -21.328 1 96.75 118 GLU A CA 1
ATOM 898 C C . GLU A 1 118 ? 3.146 -43 -21.906 1 96.75 118 GLU A C 1
ATOM 900 O O . GLU A 1 118 ? 3.025 -43.219 -23.109 1 96.75 118 GLU A O 1
ATOM 905 N N . GLU A 1 119 ? 2.137 -43.188 -21.078 1 96.81 119 GLU A N 1
ATOM 906 C CA . GLU A 1 119 ? 0.858 -43.719 -21.562 1 96.81 119 GLU A CA 1
ATOM 907 C C . GLU A 1 119 ? 0.106 -42.625 -22.344 1 96.81 119 GLU A C 1
ATOM 909 O O . GLU A 1 119 ? 0.443 -41.438 -22.266 1 96.81 119 GLU A O 1
ATOM 914 N N . LYS A 1 120 ? -0.906 -43 -23.031 1 96.31 120 LYS A N 1
ATOM 915 C CA . LYS A 1 120 ? -1.658 -42.156 -23.938 1 96.31 120 LYS A CA 1
ATOM 916 C C . LYS A 1 120 ? -2.312 -41 -23.188 1 96.31 120 LYS A C 1
ATOM 918 O O . LYS A 1 120 ? -2.443 -39.906 -23.719 1 96.31 120 LYS A O 1
ATOM 923 N N . ALA A 1 121 ? -2.654 -41.219 -21.984 1 97.25 121 ALA A N 1
ATOM 924 C CA . ALA A 1 121 ? -3.258 -40.188 -21.172 1 97.25 121 ALA A CA 1
ATOM 925 C C . ALA A 1 121 ? -2.373 -38.938 -21.141 1 97.25 121 ALA A C 1
ATOM 927 O O . ALA A 1 121 ? -2.877 -37.812 -21.172 1 97.25 121 ALA A O 1
ATOM 928 N N . TRP A 1 122 ? -1.109 -39.156 -21.156 1 98 122 TRP A N 1
ATOM 929 C CA . TRP A 1 122 ? -0.165 -38.062 -21.047 1 98 122 TRP A CA 1
ATOM 930 C C . TRP A 1 122 ? 0.275 -37.594 -22.438 1 98 122 TRP A C 1
ATOM 932 O O . TRP A 1 122 ? 0.414 -36.375 -22.672 1 98 122 TRP A O 1
ATOM 942 N N . THR A 1 123 ? 0.491 -38.5 -23.359 1 96.88 123 THR A N 1
ATOM 943 C CA . THR A 1 123 ? 1.065 -38.125 -24.641 1 96.88 123 THR A CA 1
ATOM 944 C C . THR A 1 123 ? 0.054 -37.344 -25.484 1 96.88 123 THR A C 1
ATOM 946 O O . THR A 1 123 ? 0.432 -36.625 -26.391 1 96.88 123 THR A O 1
ATOM 949 N N . ASN A 1 124 ? -1.221 -37.469 -25.156 1 96.06 124 ASN A N 1
ATOM 950 C CA . ASN A 1 124 ? -2.279 -36.812 -25.922 1 96.06 124 ASN A CA 1
ATOM 951 C C . ASN A 1 124 ? -2.365 -35.312 -25.594 1 96.06 124 ASN A C 1
ATOM 953 O O . ASN A 1 124 ? -2.971 -34.562 -26.359 1 96.06 124 ASN A O 1
ATOM 957 N N . VAL A 1 125 ? -1.825 -34.938 -24.484 1 96.62 125 VAL A N 1
ATOM 958 C CA . VAL A 1 125 ? -1.984 -33.531 -24.094 1 96.62 125 VAL A CA 1
ATOM 959 C C . VAL A 1 125 ? -0.624 -32.844 -24.078 1 96.62 125 VAL A C 1
ATOM 961 O O . VAL A 1 125 ? 0.415 -33.5 -23.969 1 96.62 125 VAL A O 1
ATOM 964 N N . GLY A 1 126 ? -0.645 -31.547 -24.266 1 95.31 126 GLY A N 1
ATOM 965 C CA . GLY A 1 126 ? 0.58 -30.766 -24.281 1 95.31 126 GLY A CA 1
ATOM 966 C C . GLY A 1 126 ? 1.107 -30.453 -22.891 1 95.31 126 GLY A C 1
ATOM 967 O O . GLY A 1 126 ? 0.414 -30.672 -21.906 1 95.31 126 GLY A O 1
ATOM 968 N N . TRP A 1 127 ? 2.359 -29.953 -22.812 1 97.38 127 TRP A N 1
ATOM 969 C CA . TRP A 1 127 ? 2.986 -29.484 -21.594 1 97.38 127 TRP A CA 1
ATOM 970 C C . TRP A 1 127 ? 2.562 -28.047 -21.281 1 97.38 127 TRP A C 1
ATOM 972 O O . TRP A 1 127 ? 2.172 -27.312 -22.188 1 97.38 127 TRP A O 1
ATOM 982 N N . SER A 1 128 ? 2.631 -27.734 -20.047 1 97.62 128 SER A N 1
ATOM 983 C CA . SER A 1 128 ? 2.562 -26.328 -19.672 1 97.62 128 SER A CA 1
ATOM 984 C C . SER A 1 128 ? 3.766 -25.547 -20.203 1 97.62 128 SER A C 1
ATOM 986 O O . SER A 1 128 ? 4.738 -26.156 -20.672 1 97.62 128 SER A O 1
ATOM 988 N N . GLU A 1 129 ? 3.635 -24.172 -20.109 1 95.88 129 GLU A N 1
ATOM 989 C CA . GLU A 1 129 ? 4.852 -23.375 -20.234 1 95.88 129 GLU A CA 1
ATOM 990 C C . GLU A 1 129 ? 5.867 -23.75 -19.156 1 95.88 129 GLU A C 1
ATOM 992 O O . GLU A 1 129 ? 5.496 -24.203 -18.078 1 95.88 129 GLU A O 1
ATOM 997 N N . ALA A 1 130 ? 7.094 -23.531 -19.484 1 97.81 130 ALA A N 1
ATOM 998 C CA . ALA A 1 130 ? 8.156 -23.828 -18.531 1 97.81 130 ALA A CA 1
ATOM 999 C C . ALA A 1 130 ? 8.07 -22.922 -17.312 1 97.81 130 ALA A C 1
ATOM 1001 O O . ALA A 1 130 ? 7.637 -21.766 -17.406 1 97.81 130 ALA A O 1
ATOM 1002 N N . PHE A 1 131 ? 8.523 -23.484 -16.219 1 98.62 131 PHE A N 1
ATOM 1003 C CA . PHE A 1 131 ? 8.539 -22.719 -14.977 1 98.62 131 PHE A CA 1
ATOM 1004 C C . PHE A 1 131 ? 9.492 -21.531 -15.086 1 98.62 131 PHE A C 1
ATOM 1006 O O . PHE A 1 131 ? 10.453 -21.578 -15.859 1 98.62 131 PHE A O 1
ATOM 1013 N N . VAL A 1 132 ? 9.234 -20.516 -14.336 1 97.69 132 VAL A N 1
ATOM 1014 C CA . VAL A 1 132 ? 10.078 -19.328 -14.227 1 97.69 132 VAL A CA 1
ATOM 1015 C C . VAL A 1 132 ? 10.422 -19.062 -12.758 1 97.69 132 VAL A C 1
ATOM 1017 O O . VAL A 1 132 ? 9.883 -19.719 -11.867 1 97.69 132 VAL A O 1
ATOM 1020 N N . ASP A 1 133 ? 11.383 -18.172 -12.602 1 97.56 133 ASP A N 1
ATOM 1021 C CA . ASP A 1 133 ? 11.695 -17.797 -11.227 1 97.56 133 ASP A CA 1
ATOM 1022 C C . ASP A 1 133 ? 10.492 -17.141 -10.547 1 97.56 133 ASP A C 1
ATOM 1024 O O . ASP A 1 133 ? 9.781 -16.344 -11.156 1 97.56 133 ASP A O 1
ATOM 1028 N N . ILE A 1 134 ? 10.312 -17.438 -9.305 1 97.44 134 ILE A N 1
ATOM 1029 C CA . ILE A 1 134 ? 9.164 -16.969 -8.531 1 97.44 134 ILE A CA 1
ATOM 1030 C C . ILE A 1 134 ? 9.148 -15.438 -8.508 1 97.44 134 ILE A C 1
ATOM 1032 O O . ILE A 1 134 ? 8.086 -14.828 -8.383 1 97.44 134 ILE A O 1
ATOM 1036 N N . GLN A 1 135 ? 10.25 -14.781 -8.695 1 94.44 135 GLN A N 1
ATOM 1037 C CA . GLN A 1 135 ? 10.375 -13.328 -8.664 1 94.44 135 GLN A CA 1
ATOM 1038 C C . GLN A 1 135 ? 9.914 -12.711 -9.984 1 94.44 135 GLN A C 1
ATOM 1040 O O . GLN A 1 135 ? 9.68 -11.5 -10.062 1 94.44 135 GLN A O 1
ATOM 1045 N N . GLY A 1 136 ? 9.828 -13.547 -10.93 1 91.62 136 GLY A N 1
ATOM 1046 C CA . GLY A 1 136 ? 9.148 -13.133 -12.148 1 91.62 136 GLY A CA 1
ATOM 1047 C C . GLY A 1 136 ? 10.062 -12.383 -13.109 1 91.62 136 GLY A C 1
ATOM 1048 O O . GLY A 1 136 ? 11.188 -12.805 -13.359 1 91.62 136 GLY A O 1
ATOM 1049 N N . ARG A 1 137 ? 9.602 -11.289 -13.609 1 77.25 137 ARG A N 1
ATOM 1050 C CA . ARG A 1 137 ? 10.219 -10.523 -14.688 1 77.25 137 ARG A CA 1
ATOM 1051 C C . ARG A 1 137 ? 11.57 -9.969 -14.266 1 77.25 137 ARG A C 1
ATOM 1053 O O . ARG A 1 137 ? 11.734 -9.5 -13.133 1 77.25 137 ARG A O 1
ATOM 1060 N N . GLY A 1 138 ? 12.398 -9.984 -15.164 1 78.38 138 GLY A N 1
ATOM 1061 C CA . GLY A 1 138 ? 13.719 -9.414 -14.945 1 78.38 138 GLY A CA 1
ATOM 1062 C C . GLY A 1 138 ? 14.695 -10.391 -14.328 1 78.38 138 GLY A C 1
ATOM 1063 O O . GLY A 1 138 ? 15.875 -10.07 -14.141 1 78.38 138 GLY A O 1
ATOM 1064 N N . ILE A 1 139 ? 14.094 -11.531 -14.062 1 85.12 139 ILE A N 1
ATOM 1065 C CA . ILE A 1 139 ? 14.945 -12.539 -13.445 1 85.12 139 ILE A CA 1
ATOM 1066 C C . ILE A 1 139 ? 15.312 -13.602 -14.477 1 85.12 139 ILE A C 1
ATOM 1068 O O . ILE A 1 139 ? 14.508 -13.938 -15.352 1 85.12 139 ILE A O 1
ATOM 1072 N N . ASN A 1 140 ? 16.422 -14.094 -14.328 1 89.81 140 ASN A N 1
ATOM 1073 C CA . ASN A 1 140 ? 16.906 -15.117 -15.25 1 89.81 140 ASN A CA 1
ATOM 1074 C C . ASN A 1 140 ? 16.016 -16.359 -15.234 1 89.81 140 ASN A C 1
ATOM 1076 O O . ASN A 1 140 ? 15.492 -16.734 -14.188 1 89.81 140 ASN A O 1
ATOM 1080 N N . LYS A 1 141 ? 16.031 -16.953 -16.359 1 93.81 141 LYS A N 1
ATOM 1081 C CA . LYS A 1 141 ? 15.297 -18.219 -16.484 1 93.81 141 LYS A CA 1
ATOM 1082 C C . LYS A 1 141 ? 15.938 -19.312 -15.625 1 93.81 141 LYS A C 1
ATOM 1084 O O . LYS A 1 141 ? 17.156 -19.344 -15.469 1 93.81 141 LYS A O 1
ATOM 1089 N N . PRO A 1 142 ? 15.094 -20.219 -15.156 1 97.62 142 PRO A N 1
ATOM 1090 C CA . PRO A 1 142 ? 15.648 -21.344 -14.414 1 97.62 142 PRO A CA 1
ATOM 1091 C C . PRO A 1 142 ? 16.656 -22.156 -15.227 1 97.62 142 PRO A C 1
ATOM 1093 O O . PRO A 1 142 ? 16.469 -22.344 -16.438 1 97.62 142 PRO A O 1
ATOM 1096 N N . ARG A 1 143 ? 17.688 -22.594 -14.594 1 96.19 143 ARG A N 1
ATOM 1097 C CA . ARG A 1 143 ? 18.75 -23.344 -15.25 1 96.19 143 ARG A CA 1
ATOM 1098 C C . ARG A 1 143 ? 18.266 -24.734 -15.656 1 96.19 143 ARG A C 1
ATOM 1100 O O . ARG A 1 143 ? 18.844 -25.375 -16.531 1 96.19 143 ARG A O 1
ATOM 1107 N N . LEU A 1 144 ? 17.281 -25.266 -15.008 1 98 144 LEU A N 1
ATOM 1108 C CA . LEU A 1 144 ? 16.703 -26.578 -15.281 1 98 144 LEU A CA 1
ATOM 1109 C C . LEU A 1 144 ? 15.211 -26.469 -15.617 1 98 144 LEU A C 1
ATOM 1111 O O . LEU A 1 144 ? 14.461 -25.812 -14.891 1 98 144 LEU A O 1
ATOM 1115 N N . GLU A 1 145 ? 14.789 -27.141 -16.578 1 98.38 145 GLU A N 1
ATOM 1116 C CA . GLU A 1 145 ? 13.414 -27.016 -17.047 1 98.38 145 GLU A CA 1
ATOM 1117 C C . GLU A 1 145 ? 12.461 -27.844 -16.188 1 98.38 145 GLU A C 1
ATOM 1119 O O . GLU A 1 145 ? 12.773 -28.969 -15.805 1 98.38 145 GLU A O 1
ATOM 1124 N N . THR A 1 146 ? 11.344 -27.281 -15.852 1 98.81 146 THR A N 1
ATOM 1125 C CA . THR A 1 146 ? 10.219 -27.938 -15.195 1 98.81 146 THR A CA 1
ATOM 1126 C C . THR A 1 146 ? 8.914 -27.609 -15.906 1 98.81 146 THR A C 1
ATOM 1128 O O . THR A 1 146 ? 8.656 -26.438 -16.219 1 98.81 146 THR A O 1
ATOM 1131 N N . LYS A 1 147 ? 8.094 -28.625 -16.172 1 98.5 147 LYS A N 1
ATOM 1132 C CA . LYS A 1 147 ? 6.785 -28.453 -16.797 1 98.5 147 LYS A CA 1
ATOM 1133 C C . LYS A 1 147 ? 5.797 -29.5 -16.281 1 98.5 147 LYS A C 1
ATOM 1135 O O . LYS A 1 147 ? 6.199 -30.5 -15.695 1 98.5 147 LYS A O 1
ATOM 1140 N N . VAL A 1 148 ? 4.551 -29.266 -16.562 1 98.88 148 VAL A N 1
ATOM 1141 C CA . VAL A 1 148 ? 3.545 -30.203 -16.062 1 98.88 148 VAL A CA 1
ATOM 1142 C C . VAL A 1 148 ? 2.518 -30.484 -17.156 1 98.88 148 VAL A C 1
ATOM 1144 O O . VAL A 1 148 ? 2.408 -29.734 -18.125 1 98.88 148 VAL A O 1
ATOM 1147 N N . LYS A 1 149 ? 1.86 -31.562 -17.031 1 98.56 149 LYS A N 1
ATOM 1148 C CA . LYS A 1 149 ? 0.624 -31.938 -17.719 1 98.56 149 LYS A CA 1
ATOM 1149 C C . LYS A 1 149 ? -0.507 -32.156 -16.719 1 98.56 149 LYS A C 1
ATOM 1151 O O . LYS A 1 149 ? -0.261 -32.531 -15.57 1 98.56 149 LYS A O 1
ATOM 1156 N N . LEU A 1 150 ? -1.703 -31.922 -17.141 1 98.69 150 LEU A N 1
ATOM 1157 C CA . LEU A 1 150 ? -2.865 -32.156 -16.297 1 98.69 150 LEU A CA 1
ATOM 1158 C C . LEU A 1 150 ? -3.949 -32.906 -17.047 1 98.69 150 LEU A C 1
ATOM 1160 O O . LEU A 1 150 ? -4.176 -32.656 -18.234 1 98.69 150 LEU A O 1
ATOM 1164 N N . ARG A 1 151 ? -4.559 -33.781 -16.406 1 98.38 151 ARG A N 1
ATOM 1165 C CA . ARG A 1 151 ? -5.746 -34.5 -16.828 1 98.38 151 ARG A CA 1
ATOM 1166 C C . ARG A 1 151 ? -6.699 -34.719 -15.648 1 98.38 151 ARG A C 1
ATOM 1168 O O . ARG A 1 151 ? -6.34 -34.469 -14.5 1 98.38 151 ARG A O 1
ATOM 1175 N N . TYR A 1 152 ? -7.945 -35.094 -15.953 1 98.12 152 TYR A N 1
ATOM 1176 C CA . TYR A 1 152 ? -8.836 -35.438 -14.844 1 98.12 152 TYR A CA 1
ATOM 1177 C C . TYR A 1 152 ? -9.891 -36.438 -15.281 1 98.12 152 TYR A C 1
ATOM 1179 O O . TYR A 1 152 ? -10.062 -36.688 -16.484 1 98.12 152 TYR A O 1
ATOM 1187 N N . ASP A 1 153 ? -10.469 -37.094 -14.398 1 96.88 153 ASP A N 1
ATOM 1188 C CA . ASP A 1 153 ? -11.664 -37.906 -14.578 1 96.88 153 ASP A CA 1
ATOM 1189 C C . ASP A 1 153 ? -12.711 -37.594 -13.508 1 96.88 153 ASP A C 1
ATOM 1191 O O . ASP A 1 153 ? -12.734 -36.469 -12.977 1 96.88 153 ASP A O 1
ATOM 1195 N N . ASP A 1 154 ? -13.57 -38.5 -13.219 1 95.25 154 ASP A N 1
ATOM 1196 C CA . ASP A 1 154 ? -14.688 -38.188 -12.328 1 95.25 154 ASP A CA 1
ATOM 1197 C C . ASP A 1 154 ? -14.242 -38.188 -10.867 1 95.25 154 ASP A C 1
ATOM 1199 O O . ASP A 1 154 ? -14.969 -37.719 -9.992 1 95.25 154 ASP A O 1
ATOM 1203 N N . ASN A 1 155 ? -13.039 -38.688 -10.664 1 95.69 155 ASN A N 1
ATOM 1204 C CA . ASN A 1 155 ? -12.664 -38.875 -9.273 1 95.69 155 ASN A CA 1
ATOM 1205 C C . ASN A 1 155 ? -11.367 -38.156 -8.922 1 95.69 155 ASN A C 1
ATOM 1207 O O . ASN A 1 155 ? -11.141 -37.812 -7.766 1 95.69 155 ASN A O 1
ATOM 1211 N N . PHE A 1 156 ? -10.508 -37.969 -9.961 1 97.75 156 PHE A N 1
ATOM 1212 C CA . PHE A 1 156 ? -9.164 -37.531 -9.617 1 97.75 156 PHE A CA 1
ATOM 1213 C C . PHE A 1 156 ? -8.719 -36.406 -10.547 1 97.75 156 PHE A C 1
ATOM 1215 O O . PHE A 1 156 ? -9.07 -36.375 -11.727 1 97.75 156 PHE A O 1
ATOM 1222 N N . LEU A 1 157 ? -7.969 -35.469 -9.969 1 98.56 157 LEU A N 1
ATOM 1223 C CA . LEU A 1 157 ? -7.047 -34.625 -10.727 1 98.56 157 LEU A CA 1
ATOM 1224 C C . LEU A 1 157 ? -5.699 -35.344 -10.906 1 98.56 157 LEU A C 1
ATOM 1226 O O . LEU A 1 157 ? -5.098 -35.781 -9.93 1 98.56 157 LEU A O 1
ATOM 1230 N N . TYR A 1 158 ? -5.25 -35.438 -12.109 1 98.75 158 TYR A N 1
ATOM 1231 C CA . TYR A 1 158 ? -3.943 -36.031 -12.391 1 98.75 158 TYR A CA 1
ATOM 1232 C C . TYR A 1 158 ? -2.941 -34.938 -12.805 1 98.75 158 TYR A C 1
ATOM 1234 O O . TYR A 1 158 ? -3.258 -34.062 -13.609 1 98.75 158 TYR A O 1
ATOM 1242 N N . VAL A 1 159 ? -1.751 -35.062 -12.258 1 98.88 159 VAL A N 1
ATOM 1243 C CA . VAL A 1 159 ? -0.657 -34.156 -12.602 1 98.88 159 VAL A CA 1
ATOM 1244 C C . VAL A 1 159 ? 0.577 -34.969 -12.992 1 98.88 159 VAL A C 1
ATOM 1246 O O . VAL A 1 159 ? 1.014 -35.844 -12.25 1 98.88 159 VAL A O 1
ATOM 1249 N N . GLY A 1 160 ? 1.06 -34.781 -14.148 1 98.88 160 GLY A N 1
ATOM 1250 C CA . GLY A 1 160 ? 2.357 -35.25 -14.586 1 98.88 160 GLY A CA 1
ATOM 1251 C C . GLY A 1 160 ? 3.432 -34.188 -14.586 1 98.88 160 GLY A C 1
ATOM 1252 O O . GLY A 1 160 ? 3.238 -33.125 -15.148 1 98.88 160 GLY A O 1
ATOM 1253 N N . VAL A 1 161 ? 4.543 -34.5 -13.984 1 98.88 161 VAL A N 1
ATOM 1254 C CA . VAL A 1 161 ? 5.574 -33.5 -13.805 1 98.88 161 VA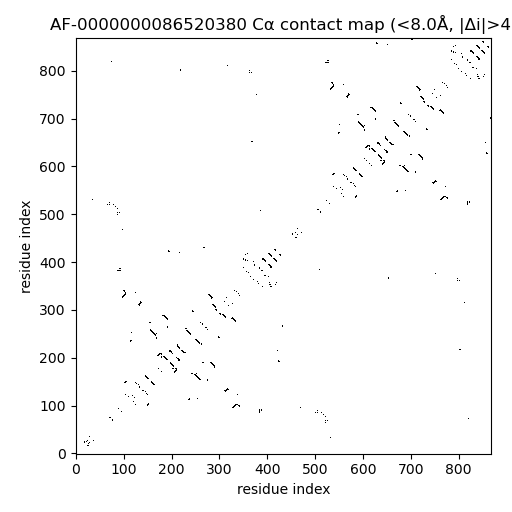L A CA 1
ATOM 1255 C C . VAL A 1 161 ? 6.895 -34 -14.398 1 98.88 161 VAL A C 1
ATOM 1257 O O . VAL A 1 161 ? 7.293 -35.125 -14.172 1 98.88 161 VAL A O 1
ATOM 1260 N N . LEU A 1 162 ? 7.527 -33.156 -15.141 1 98.88 162 LEU A N 1
ATOM 1261 C CA . LEU A 1 162 ? 8.891 -33.406 -15.594 1 98.88 162 LEU A CA 1
ATOM 1262 C C . LEU A 1 162 ? 9.852 -32.406 -14.961 1 98.88 162 LE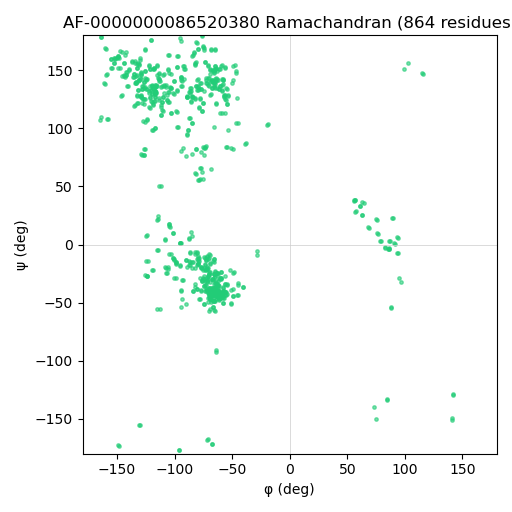U A C 1
ATOM 1264 O O . LEU A 1 162 ? 9.648 -31.188 -15.07 1 98.88 162 LEU A O 1
ATOM 1268 N N . LEU A 1 163 ? 10.883 -32.906 -14.32 1 98.81 163 LEU A N 1
ATOM 1269 C CA . LEU A 1 163 ? 11.906 -32.062 -13.695 1 98.81 163 LEU A CA 1
ATOM 1270 C C . LEU A 1 163 ? 13.297 -32.469 -14.172 1 98.81 163 LEU A C 1
ATOM 1272 O O . LEU A 1 163 ? 13.828 -33.5 -13.75 1 98.81 163 LEU A O 1
ATOM 1276 N N . GLU A 1 164 ? 13.852 -31.656 -15.008 1 98.69 164 GLU A N 1
ATOM 1277 C CA . GLU A 1 164 ? 15.25 -31.875 -15.352 1 98.69 164 GLU A CA 1
ATOM 1278 C C . GLU A 1 164 ? 16.156 -31.766 -14.125 1 98.69 164 GLU A C 1
ATOM 1280 O O . GLU A 1 164 ? 15.984 -30.844 -13.312 1 98.69 164 GLU A O 1
ATOM 1285 N N . GLU A 1 165 ? 17.078 -32.75 -13.984 1 97.62 165 GLU A N 1
ATOM 1286 C CA . GLU A 1 165 ? 17.906 -32.75 -12.789 1 97.62 165 GLU A CA 1
ATOM 1287 C C . GLU A 1 165 ? 19.125 -33.656 -12.977 1 97.62 165 GLU A C 1
ATOM 1289 O O . GLU A 1 165 ? 19.016 -34.875 -12.898 1 97.62 165 GLU A O 1
ATOM 1294 N N . PRO A 1 166 ? 20.281 -33.031 -13.086 1 96 166 PRO A N 1
ATOM 1295 C CA . PRO A 1 166 ? 21.484 -33.844 -13.234 1 96 166 PRO A CA 1
ATOM 1296 C C . PRO A 1 166 ? 21.906 -34.5 -11.922 1 96 166 PRO A C 1
ATOM 1298 O O . PRO A 1 166 ? 22.688 -35.469 -11.922 1 96 166 PRO A O 1
ATOM 1301 N N . ASP A 1 167 ? 21.469 -33.938 -10.82 1 95 167 ASP A N 1
ATOM 1302 C CA . ASP A 1 167 ? 21.812 -34.438 -9.5 1 95 167 ASP A CA 1
ATOM 1303 C C . ASP A 1 167 ? 20.547 -34.688 -8.672 1 95 167 ASP A C 1
ATOM 1305 O O . ASP A 1 167 ? 20.219 -33.906 -7.77 1 95 167 ASP A O 1
ATOM 1309 N N . VAL A 1 168 ? 19.938 -35.844 -8.906 1 96.88 168 VAL A N 1
ATOM 1310 C CA . VAL A 1 168 ? 18.688 -36.156 -8.219 1 96.88 168 VAL A CA 1
ATOM 1311 C C . VAL A 1 168 ? 18.969 -36.625 -6.793 1 96.88 168 VAL A C 1
ATOM 1313 O O . VAL A 1 168 ? 19.672 -37.594 -6.586 1 96.88 168 VAL A O 1
ATOM 1316 N N . TRP A 1 169 ? 18.484 -35.875 -5.852 1 95.56 169 TRP A N 1
ATOM 1317 C CA . TRP A 1 169 ? 18.672 -36.219 -4.445 1 95.56 169 TRP A CA 1
ATOM 1318 C C . TRP A 1 169 ? 17.422 -35.906 -3.629 1 95.56 169 TRP A C 1
ATOM 1320 O O . TRP A 1 169 ? 16.641 -35.031 -3.998 1 95.56 169 TRP A O 1
ATOM 1330 N N . ALA A 1 170 ? 17.125 -36.625 -2.594 1 96.62 170 ALA A N 1
ATOM 1331 C CA . ALA A 1 170 ? 16.094 -36.438 -1.592 1 96.62 170 ALA A CA 1
ATOM 1332 C C . ALA A 1 170 ? 16.375 -37.219 -0.325 1 96.62 170 ALA A C 1
ATOM 1334 O O . ALA A 1 170 ? 16.75 -38.406 -0.397 1 96.62 170 ALA A O 1
ATOM 1335 N N . ASN A 1 171 ? 16.125 -36.562 0.866 1 95.31 171 ASN A N 1
ATOM 1336 C CA . ASN A 1 171 ? 16.484 -37.219 2.115 1 95.31 171 ASN A CA 1
ATOM 1337 C C . ASN A 1 171 ? 15.289 -37.344 3.051 1 95.31 171 ASN A C 1
ATOM 1339 O O . ASN A 1 171 ? 15.266 -38.219 3.916 1 95.31 171 ASN A O 1
ATOM 1343 N N . VAL A 1 172 ? 14.352 -36.469 2.932 1 96.88 172 VAL A N 1
ATOM 1344 C CA . VAL A 1 172 ? 13.203 -36.469 3.832 1 96.88 172 VAL A CA 1
ATOM 1345 C C . VAL A 1 172 ? 12.344 -37.719 3.541 1 96.88 172 VAL A C 1
ATOM 1347 O O . VAL A 1 172 ? 11.938 -37.938 2.398 1 96.88 172 VAL A O 1
ATOM 1350 N N . THR A 1 173 ? 11.977 -38.5 4.547 1 97.06 173 THR A N 1
ATOM 1351 C CA . THR A 1 173 ? 11.234 -39.75 4.336 1 97.06 173 THR A CA 1
ATOM 1352 C C . THR A 1 173 ? 9.945 -39.75 5.145 1 97.06 173 THR A C 1
ATOM 1354 O O . THR A 1 173 ? 9.07 -40.594 4.922 1 97.06 173 THR A O 1
ATOM 1357 N N . LEU A 1 174 ? 9.883 -38.844 6.055 1 96.75 174 LEU A N 1
ATOM 1358 C CA . LEU A 1 174 ? 8.719 -38.812 6.934 1 96.75 174 LEU A CA 1
ATOM 1359 C C . LEU A 1 174 ? 7.547 -38.094 6.262 1 96.75 174 LEU A C 1
ATOM 1361 O O . LEU A 1 174 ? 7.699 -36.969 5.785 1 96.75 174 LEU A O 1
ATOM 1365 N N . HIS A 1 175 ? 6.395 -38.781 6.195 1 96.44 175 HIS A N 1
ATOM 1366 C CA . HIS A 1 175 ? 5.168 -38.125 5.75 1 96.44 175 HIS A CA 1
ATOM 1367 C C . HIS A 1 175 ? 4.891 -36.875 6.562 1 96.44 175 HIS A C 1
ATOM 1369 O O . HIS A 1 175 ? 4.961 -36.875 7.793 1 96.44 175 HIS A O 1
ATOM 1375 N N . ASP A 1 176 ? 4.648 -35.719 5.836 1 95.75 176 ASP A N 1
ATOM 1376 C CA . ASP A 1 176 ? 4.367 -34.406 6.422 1 95.75 176 ASP A CA 1
ATOM 1377 C C . ASP A 1 176 ? 5.594 -33.844 7.133 1 95.75 176 ASP A C 1
ATOM 1379 O O . ASP A 1 176 ? 5.48 -32.938 7.945 1 95.75 176 ASP A O 1
ATOM 1383 N N . GLY A 1 177 ? 6.707 -34.406 6.875 1 94.81 177 GLY A N 1
ATOM 1384 C CA . GLY A 1 177 ? 7.953 -33.781 7.273 1 94.81 177 GLY A CA 1
ATOM 1385 C C . GLY A 1 177 ? 8.289 -32.562 6.445 1 94.81 177 GLY A C 1
ATOM 1386 O O . GLY A 1 177 ? 7.434 -32.031 5.73 1 94.81 177 GLY A O 1
ATOM 1387 N N . THR A 1 178 ? 9.555 -32.062 6.586 1 93.19 178 THR A N 1
ATOM 1388 C CA . THR A 1 178 ? 9.984 -30.891 5.848 1 93.19 178 THR A CA 1
ATOM 1389 C C . THR A 1 178 ? 10.391 -31.25 4.422 1 93.19 178 THR A C 1
ATOM 1391 O O . THR A 1 178 ? 11.516 -30.984 4 1 93.19 178 THR A O 1
ATOM 1394 N N . VAL A 1 179 ? 9.492 -31.781 3.664 1 95.19 179 VAL A N 1
ATOM 1395 C CA . VAL A 1 179 ? 9.719 -32.312 2.324 1 95.19 179 VAL A CA 1
ATOM 1396 C C . VAL A 1 179 ? 10.242 -31.203 1.41 1 95.19 179 VAL A C 1
ATOM 1398 O O . VAL A 1 179 ? 11.062 -31.469 0.525 1 95.19 179 VAL A O 1
ATOM 1401 N N . TYR A 1 180 ? 9.844 -29.969 1.701 1 92.06 180 TYR A N 1
ATOM 1402 C CA . TYR A 1 180 ? 10.234 -28.828 0.882 1 92.06 180 TYR A CA 1
ATOM 1403 C C . TYR A 1 180 ? 11.711 -28.5 1.07 1 92.06 180 TYR A C 1
ATOM 1405 O O . TYR A 1 180 ? 12.281 -27.703 0.322 1 92.06 180 TYR A O 1
ATOM 1413 N N . GLN A 1 181 ? 12.336 -29.094 2.031 1 92.62 181 GLN A N 1
ATOM 1414 C CA . GLN A 1 181 ? 13.758 -28.891 2.258 1 92.62 181 GLN A CA 1
ATOM 1415 C C . GLN A 1 181 ? 14.594 -29.781 1.342 1 92.62 181 GLN A C 1
ATOM 1417 O O . GLN A 1 181 ? 15.828 -29.672 1.318 1 92.62 181 GLN A O 1
ATOM 1422 N N . ASP A 1 182 ? 13.969 -30.656 0.601 1 94.88 182 ASP A N 1
ATOM 1423 C CA . ASP A 1 182 ? 14.555 -31.375 -0.525 1 94.88 182 ASP A CA 1
ATOM 1424 C C . ASP A 1 182 ? 14.195 -30.703 -1.852 1 94.88 182 ASP A C 1
ATOM 1426 O O . ASP A 1 182 ? 13.328 -29.828 -1.895 1 94.88 182 ASP A O 1
ATOM 1430 N N . ASN A 1 183 ? 14.969 -31.047 -2.873 1 95.25 183 ASN A N 1
ATOM 1431 C CA . ASN A 1 183 ? 14.367 -30.766 -4.172 1 95.25 183 ASN A CA 1
ATOM 1432 C C . ASN A 1 183 ? 12.992 -31.406 -4.312 1 95.25 183 ASN A C 1
ATOM 1434 O O . ASN A 1 183 ? 12.844 -32.625 -4.082 1 95.25 183 ASN A O 1
ATOM 1438 N N . SER A 1 184 ? 12.031 -30.625 -4.535 1 98.19 184 SER A N 1
ATOM 1439 C CA . SER A 1 184 ? 10.648 -31.094 -4.453 1 98.19 184 SER A CA 1
ATOM 1440 C C . SER A 1 184 ? 9.75 -30.328 -5.418 1 98.19 184 SER A C 1
ATOM 1442 O O . SER A 1 184 ? 10.164 -29.312 -5.988 1 98.19 184 SER A O 1
ATOM 1444 N N . PHE A 1 185 ? 8.641 -30.969 -5.625 1 98.75 185 PHE A N 1
ATOM 1445 C CA . PHE A 1 185 ? 7.547 -30.375 -6.383 1 98.75 185 PHE A CA 1
ATOM 1446 C C . PHE A 1 185 ? 6.344 -30.109 -5.484 1 98.75 185 PHE A C 1
ATOM 1448 O O . PHE A 1 185 ? 6.023 -30.922 -4.609 1 98.75 185 PHE A O 1
ATOM 1455 N N . GLN A 1 186 ? 5.695 -28.984 -5.715 1 98.81 186 GLN A N 1
ATOM 1456 C CA . GLN A 1 186 ? 4.512 -28.625 -4.938 1 98.81 186 GLN A CA 1
ATOM 1457 C C . GLN A 1 186 ? 3.342 -28.266 -5.848 1 98.81 186 GLN A C 1
ATOM 1459 O O . GLN A 1 186 ? 3.512 -27.547 -6.84 1 98.81 186 GLN A O 1
ATOM 1464 N N . LEU A 1 187 ? 2.217 -28.797 -5.543 1 98.81 187 LEU A N 1
ATOM 1465 C CA . LEU A 1 187 ? 0.935 -28.453 -6.152 1 98.81 187 LEU A CA 1
ATOM 1466 C C . LEU A 1 187 ? 0.091 -27.609 -5.211 1 98.81 187 LEU A C 1
ATOM 1468 O O . LEU A 1 187 ? -0.183 -28 -4.078 1 98.81 187 LEU A O 1
ATOM 1472 N N . LEU A 1 188 ? -0.302 -26.422 -5.656 1 98.81 188 LEU A N 1
ATOM 1473 C CA . LEU A 1 188 ? -1.203 -25.547 -4.91 1 98.81 188 LEU A CA 1
ATOM 1474 C C . LEU A 1 188 ? -2.504 -25.328 -5.676 1 98.81 188 LEU A C 1
ATOM 1476 O O . LEU A 1 188 ? -2.482 -25.016 -6.871 1 98.81 188 LEU A O 1
ATOM 1480 N N . VAL A 1 189 ? -3.656 -25.484 -4.965 1 98.38 189 VAL A N 1
ATOM 1481 C CA . VAL A 1 189 ? -4.93 -25.297 -5.652 1 98.38 189 VAL A CA 1
ATOM 1482 C C . VAL A 1 189 ? -5.914 -24.578 -4.734 1 98.38 189 VAL A C 1
ATOM 1484 O O . VAL A 1 189 ? -5.949 -24.828 -3.527 1 98.38 189 VAL A O 1
ATOM 1487 N N . ASP A 1 190 ? -6.609 -23.641 -5.262 1 97.12 190 ASP A N 1
ATOM 1488 C CA . ASP A 1 190 ? -7.785 -23 -4.695 1 97.12 190 ASP A CA 1
ATOM 1489 C C . ASP A 1 190 ? -9.023 -23.25 -5.555 1 97.12 190 ASP A C 1
ATOM 1491 O O . ASP A 1 190 ? -9.25 -22.562 -6.547 1 97.12 190 ASP A O 1
ATOM 1495 N N . THR A 1 191 ? -9.852 -24.188 -5.145 1 94.81 191 THR A N 1
ATOM 1496 C CA . THR A 1 191 ? -10.891 -24.766 -5.984 1 94.81 191 THR A CA 1
ATOM 1497 C C . THR A 1 191 ? -12.039 -23.781 -6.172 1 94.81 191 THR A C 1
ATOM 1499 O O . THR A 1 191 ? -12.812 -23.891 -7.121 1 94.81 191 THR A O 1
ATOM 1502 N N . ARG A 1 192 ? -12.086 -22.766 -5.32 1 91.5 192 ARG A N 1
ATOM 1503 C CA . ARG A 1 192 ? -13.195 -21.828 -5.375 1 91.5 192 ARG A CA 1
ATOM 1504 C C . ARG A 1 192 ? -12.711 -20.438 -5.77 1 91.5 192 ARG A C 1
ATOM 1506 O O . ARG A 1 192 ? -13.508 -19.5 -5.883 1 91.5 192 ARG A O 1
ATOM 1513 N N . GLN A 1 193 ? -11.445 -20.328 -5.875 1 94.56 193 GLN A N 1
ATOM 1514 C CA . GLN A 1 193 ? -10.859 -19.016 -6.121 1 94.56 193 GLN A CA 1
ATOM 1515 C C . GLN A 1 193 ? -11.266 -18.016 -5.039 1 94.56 193 GLN A C 1
ATOM 1517 O O . GLN A 1 193 ? -11.57 -16.859 -5.34 1 94.56 193 GLN A O 1
ATOM 1522 N N . SER A 1 194 ? -11.336 -18.484 -3.795 1 95.06 194 SER A N 1
ATOM 1523 C CA . SER A 1 194 ? -11.859 -17.688 -2.693 1 95.06 194 SER A CA 1
ATOM 1524 C C . SER A 1 194 ? -10.734 -17.109 -1.842 1 95.06 194 SER A C 1
ATOM 1526 O O . SER A 1 194 ? -10.969 -16.281 -0.972 1 95.06 194 SER A O 1
ATOM 1528 N N . ASN A 1 195 ? -9.539 -17.562 -2.037 1 95.75 195 ASN A N 1
ATOM 1529 C CA . ASN A 1 195 ? -8.344 -17.125 -1.321 1 95.75 195 ASN A CA 1
ATOM 1530 C C . ASN A 1 195 ? -8.289 -17.719 0.085 1 95.75 195 ASN A C 1
ATOM 1532 O O . ASN A 1 195 ? -7.465 -17.312 0.904 1 95.75 195 ASN A O 1
ATOM 1536 N N . VAL A 1 196 ? -9.172 -18.656 0.382 1 94 196 VAL A N 1
ATOM 1537 C CA . VAL A 1 196 ? -9.156 -19.344 1.668 1 94 196 VAL A CA 1
ATOM 1538 C C . VAL A 1 196 ? -9.227 -20.859 1.444 1 94 196 VAL A C 1
ATOM 1540 O O . VAL A 1 196 ? -9.602 -21.312 0.362 1 94 196 VAL A O 1
ATOM 1543 N N . ASN A 1 197 ? -8.727 -21.578 2.398 1 94.19 197 ASN A N 1
ATOM 1544 C CA . ASN A 1 197 ? -8.781 -23.031 2.445 1 94.19 197 ASN A CA 1
ATOM 1545 C C . ASN A 1 197 ? -8.172 -23.656 1.193 1 94.19 197 ASN A C 1
ATOM 1547 O O . ASN A 1 197 ? -8.742 -24.578 0.615 1 94.19 197 ASN A O 1
ATOM 1551 N N . TYR A 1 198 ? -7.172 -23.094 0.732 1 96.62 198 TYR A N 1
ATOM 1552 C CA . TYR A 1 198 ? -6.492 -23.688 -0.418 1 96.62 198 TYR A CA 1
ATOM 1553 C C . TYR A 1 198 ? -5.504 -24.766 0.02 1 96.62 198 TYR A C 1
ATOM 1555 O O . TYR A 1 198 ? -5.164 -24.859 1.201 1 96.62 198 TYR A O 1
ATOM 1563 N N . LYS A 1 199 ? -5.086 -25.609 -0.908 1 98.06 199 LYS A N 1
ATOM 1564 C CA . LYS A 1 199 ? -4.348 -26.828 -0.592 1 98.06 199 LYS A CA 1
ATOM 1565 C C . LYS A 1 199 ? -2.92 -26.766 -1.122 1 98.06 199 LYS A C 1
ATOM 1567 O O . LYS A 1 199 ? -2.66 -26.125 -2.145 1 98.06 199 LYS A O 1
ATOM 1572 N N . GLU A 1 200 ? -2.084 -27.359 -0.441 1 98.5 200 GLU A N 1
ATOM 1573 C CA . GLU A 1 200 ? -0.696 -27.562 -0.851 1 98.5 200 GLU A CA 1
ATOM 1574 C C . GLU A 1 200 ? -0.281 -29.016 -0.694 1 98.5 200 GLU A C 1
ATOM 1576 O O . GLU A 1 200 ? -0.467 -29.609 0.371 1 98.5 200 GLU A O 1
ATOM 1581 N N . ILE A 1 201 ? 0.243 -29.625 -1.702 1 98.75 201 ILE A N 1
ATOM 1582 C CA . ILE A 1 201 ? 0.791 -30.984 -1.69 1 98.75 201 ILE A CA 1
ATOM 1583 C C . ILE A 1 201 ? 2.223 -30.969 -2.223 1 98.75 201 ILE A C 1
ATOM 1585 O O . ILE A 1 201 ? 2.477 -30.469 -3.324 1 98.75 201 ILE A O 1
ATOM 1589 N N . THR A 1 202 ? 3.137 -31.469 -1.482 1 98.75 202 THR A N 1
ATOM 1590 C CA . THR A 1 202 ? 4.555 -31.484 -1.825 1 98.75 202 THR A CA 1
ATOM 1591 C C . THR A 1 202 ? 5.062 -32.906 -1.974 1 98.75 202 THR A C 1
ATOM 1593 O O . THR A 1 202 ? 4.73 -33.781 -1.163 1 98.75 202 THR A O 1
ATOM 1596 N N . VAL A 1 203 ? 5.832 -33.188 -2.986 1 98.75 203 VAL A N 1
ATOM 1597 C CA . VAL A 1 203 ? 6.43 -34.5 -3.232 1 98.75 203 VAL A CA 1
ATOM 1598 C C . VAL A 1 203 ? 7.914 -34.344 -3.557 1 98.75 203 VAL A C 1
ATOM 1600 O O . VAL A 1 203 ? 8.281 -33.531 -4.402 1 98.75 203 VAL A O 1
ATOM 1603 N N . ASN A 1 204 ? 8.742 -35.062 -2.885 1 98.5 204 ASN A N 1
ATOM 1604 C CA . ASN A 1 204 ? 10.164 -35.031 -3.229 1 98.5 204 ASN A CA 1
ATOM 1605 C C . ASN A 1 204 ? 10.547 -36.188 -4.141 1 98.5 204 ASN A C 1
ATOM 1607 O O . ASN A 1 204 ? 9.68 -36.969 -4.559 1 98.5 204 ASN A O 1
ATOM 1611 N N . ALA A 1 205 ? 11.797 -36.344 -4.488 1 97.75 205 ALA A N 1
ATOM 1612 C CA . ALA A 1 205 ? 12.25 -37.312 -5.496 1 97.75 205 ALA A CA 1
ATOM 1613 C C . ALA A 1 205 ? 12.164 -38.719 -4.965 1 97.75 205 ALA A C 1
ATOM 1615 O O . ALA A 1 205 ? 12.258 -39.688 -5.734 1 97.75 205 ALA A O 1
ATOM 1616 N N . ARG A 1 206 ? 11.984 -38.875 -3.666 1 96.56 206 ARG A N 1
ATOM 1617 C CA . ARG A 1 206 ? 11.805 -40.188 -3.061 1 96.56 206 ARG A CA 1
ATOM 1618 C C . ARG A 1 206 ? 10.336 -40.594 -3.082 1 96.56 206 ARG A C 1
ATOM 1620 O O . ARG A 1 206 ? 10.016 -41.781 -2.865 1 96.56 206 ARG A O 1
ATOM 1627 N N . GLY A 1 207 ? 9.516 -39.656 -3.338 1 97.62 207 GLY A N 1
ATOM 1628 C CA . GLY A 1 207 ? 8.086 -39.906 -3.32 1 97.62 207 GLY A CA 1
ATOM 1629 C C . GLY A 1 207 ? 7.438 -39.594 -1.985 1 97.62 207 GLY A C 1
ATOM 1630 O O . GLY A 1 207 ? 6.27 -39.906 -1.766 1 97.62 207 GLY A O 1
ATOM 1631 N N . THR A 1 208 ? 8.219 -39.031 -1.069 1 98.25 208 THR A N 1
ATOM 1632 C CA . THR A 1 208 ? 7.648 -38.594 0.208 1 98.25 208 THR A CA 1
ATOM 1633 C C . THR A 1 208 ? 6.695 -37.438 0.017 1 98.25 208 THR A C 1
ATOM 1635 O O . THR A 1 208 ? 6.984 -36.5 -0.739 1 98.25 208 THR A O 1
ATOM 1638 N N . VAL A 1 209 ? 5.57 -37.531 0.795 1 98.38 209 VAL A N 1
ATOM 1639 C CA . VAL A 1 209 ? 4.52 -36.531 0.601 1 98.38 209 VAL A CA 1
ATOM 1640 C C . VAL A 1 209 ? 4.355 -35.688 1.87 1 98.38 209 VAL A C 1
ATOM 1642 O O . VAL A 1 209 ? 4.438 -36.219 2.982 1 98.38 209 VAL A O 1
ATOM 1645 N N . SER A 1 210 ? 4.219 -34.406 1.718 1 98.31 210 SER A N 1
ATOM 1646 C CA . SER A 1 210 ? 3.643 -33.531 2.721 1 98.31 210 SER A CA 1
ATOM 1647 C C . SER A 1 210 ? 2.441 -32.781 2.162 1 98.31 210 SER A C 1
ATOM 1649 O O . SER A 1 210 ? 2.459 -32.312 1.012 1 98.31 210 SER A O 1
ATOM 1651 N N . ASP A 1 211 ? 1.336 -32.75 2.869 1 98.25 211 ASP A N 1
ATOM 1652 C CA . ASP A 1 211 ? 0.144 -32.062 2.422 1 98.25 211 ASP A CA 1
ATOM 1653 C C . ASP A 1 211 ? -0.447 -31.203 3.551 1 98.25 211 ASP A C 1
ATOM 1655 O O . ASP A 1 211 ? -0.295 -31.547 4.727 1 98.25 211 ASP A O 1
ATOM 1659 N N . LEU A 1 212 ? -1.006 -30.078 3.264 1 97.75 212 LEU A N 1
ATOM 1660 C CA . LEU A 1 212 ? -1.622 -29.156 4.219 1 97.75 212 LEU A CA 1
ATOM 1661 C C . LEU A 1 212 ? -2.707 -28.328 3.547 1 97.75 212 LEU A C 1
ATOM 1663 O O . LEU A 1 212 ? -2.764 -28.25 2.318 1 97.75 212 LEU A O 1
ATOM 1667 N N . MET A 1 213 ? -3.613 -27.859 4.324 1 97.19 213 MET A N 1
ATOM 1668 C CA . MET A 1 213 ? -4.602 -26.859 3.916 1 97.19 213 MET A CA 1
ATOM 1669 C C . MET A 1 213 ? -4.336 -25.516 4.598 1 97.19 213 MET A C 1
ATOM 1671 O O . MET A 1 213 ? -4.164 -25.453 5.816 1 97.19 213 MET A O 1
ATOM 1675 N N . MET A 1 214 ? -4.238 -24.5 3.812 1 96.88 214 MET A N 1
ATOM 1676 C CA . MET A 1 214 ? -4.066 -23.156 4.363 1 96.88 214 MET A CA 1
ATOM 1677 C C . MET A 1 214 ? -5.418 -22.5 4.621 1 96.88 214 MET A C 1
ATOM 1679 O O . MET A 1 214 ? -6.266 -22.438 3.727 1 96.88 214 MET A O 1
ATOM 1683 N N . THR A 1 215 ? -5.664 -22.016 5.812 1 95.81 215 THR A N 1
ATOM 1684 C CA . THR A 1 215 ? -6.918 -21.328 6.109 1 95.81 215 THR A CA 1
ATOM 1685 C C . THR A 1 215 ? -7.051 -20.062 5.277 1 95.81 215 THR A C 1
ATOM 1687 O O . THR A 1 215 ? -8.133 -19.75 4.785 1 95.81 215 THR A O 1
ATOM 1690 N N . LYS A 1 216 ? -6.055 -19.359 5.137 1 95.69 216 LYS A N 1
ATOM 1691 C CA . LYS A 1 216 ? -5.836 -18.203 4.281 1 95.69 216 LYS A CA 1
ATOM 1692 C C . LYS A 1 216 ? -4.348 -17.891 4.137 1 95.69 216 LYS A C 1
ATOM 1694 O O . LYS A 1 216 ? -3.504 -18.641 4.637 1 95.69 216 LYS A O 1
ATOM 1699 N N . SER A 1 217 ? -4.023 -16.875 3.355 1 96.56 217 SER A N 1
ATOM 1700 C CA . SER A 1 217 ? -2.619 -16.531 3.152 1 96.56 217 SER A CA 1
ATOM 1701 C C . SER A 1 217 ? -1.964 -16.078 4.457 1 96.56 217 SER A C 1
ATOM 1703 O O . SER A 1 217 ? -2.629 -15.523 5.332 1 96.56 217 SER A O 1
ATOM 1705 N N . TYR A 1 218 ? -0.677 -16.297 4.566 1 96.62 218 TYR A N 1
ATOM 1706 C CA . TYR A 1 218 ? 0.073 -15.859 5.742 1 96.62 218 TYR A CA 1
ATOM 1707 C C . TYR A 1 218 ? -0.057 -14.359 5.945 1 96.62 218 TYR A C 1
ATOM 1709 O O . TYR A 1 218 ? -0.139 -13.883 7.082 1 96.62 218 TYR A O 1
ATOM 1717 N N . VAL A 1 219 ? -0.095 -13.578 4.91 1 96 219 VAL A N 1
ATOM 1718 C CA . VAL A 1 219 ? -0.167 -12.117 4.98 1 96 219 VAL A CA 1
ATOM 1719 C C . VAL A 1 219 ? -1.473 -11.695 5.648 1 96 219 VAL A C 1
ATOM 1721 O O . VAL A 1 219 ? -1.542 -10.641 6.277 1 96 219 VAL A O 1
ATOM 1724 N N . ASP A 1 220 ? -2.418 -12.547 5.57 1 95.62 220 ASP A N 1
ATOM 1725 C CA . ASP A 1 220 ? -3.729 -12.273 6.152 1 95.62 220 ASP A CA 1
ATOM 1726 C C . ASP A 1 220 ? -3.902 -13 7.48 1 95.62 220 ASP A C 1
ATOM 1728 O O . ASP A 1 220 ? -5.023 -13.148 7.973 1 95.62 220 ASP A O 1
ATOM 1732 N N . GLY A 1 221 ? -2.811 -13.594 8.016 1 94.88 221 GLY A N 1
ATOM 1733 C CA . GLY A 1 221 ? -2.857 -14.266 9.305 1 94.88 221 GLY A CA 1
ATOM 1734 C C . GLY A 1 221 ? -3.236 -15.734 9.203 1 94.88 221 GLY A C 1
ATOM 1735 O O . GLY A 1 221 ? -3.73 -16.312 10.172 1 94.88 221 GLY A O 1
ATOM 1736 N N . GLY A 1 222 ? -3.021 -16.297 8.062 1 96.19 222 GLY A N 1
ATOM 1737 C CA . GLY A 1 222 ? -3.398 -17.688 7.855 1 96.19 222 GLY A CA 1
ATOM 1738 C C . GLY A 1 222 ? -2.479 -18.672 8.562 1 96.19 222 GLY A C 1
ATOM 1739 O O . GLY A 1 222 ? -1.341 -18.328 8.891 1 96.19 222 GLY A O 1
ATOM 1740 N N . GLU A 1 223 ? -3.033 -19.891 8.82 1 95.94 223 GLU A N 1
ATOM 1741 C CA . GLU A 1 223 ? -2.301 -20.969 9.453 1 95.94 223 GLU A CA 1
ATOM 1742 C C . GLU A 1 223 ? -2.369 -22.25 8.625 1 95.94 223 GLU A C 1
ATOM 1744 O O . GLU A 1 223 ? -3.408 -22.562 8.031 1 95.94 223 GLU A O 1
ATOM 1749 N N . PRO A 1 224 ? -1.285 -22.922 8.562 1 96.19 224 PRO A N 1
ATOM 1750 C CA . PRO A 1 224 ? -1.312 -24.219 7.891 1 96.19 224 PRO A CA 1
ATOM 1751 C C . PRO A 1 224 ? -1.977 -25.312 8.734 1 96.19 224 PRO A C 1
ATOM 1753 O O . PRO A 1 224 ? -1.591 -25.531 9.883 1 96.19 224 PRO A O 1
ATOM 1756 N N . LEU A 1 225 ? -2.953 -25.891 8.258 1 96.12 225 LEU A N 1
ATOM 1757 C CA . LEU A 1 225 ? -3.564 -27.062 8.875 1 96.12 225 LEU A CA 1
ATOM 1758 C C . LEU A 1 225 ? -2.902 -28.344 8.367 1 96.12 225 LEU A C 1
ATOM 1760 O O . LEU A 1 225 ? -3.357 -28.938 7.395 1 96.12 225 LEU A O 1
ATOM 1764 N N . THR A 1 226 ? -1.979 -28.812 9.062 1 94.81 226 THR A N 1
ATOM 1765 C CA . THR A 1 226 ? -1.149 -29.922 8.641 1 94.81 226 THR A CA 1
ATOM 1766 C C . THR A 1 226 ? -1.868 -31.25 8.875 1 94.81 226 THR A C 1
ATOM 1768 O O . THR A 1 226 ? -1.438 -32.312 8.375 1 94.81 226 THR A O 1
ATOM 1771 N N . PHE A 1 227 ? -2.939 -31.234 9.602 1 93.81 227 PHE A N 1
ATOM 1772 C CA . PHE A 1 227 ? -3.68 -32.469 9.852 1 93.81 227 PHE A CA 1
ATOM 1773 C C . PHE A 1 227 ? -4.559 -32.812 8.656 1 93.81 227 PHE A C 1
ATOM 1775 O O . PHE A 1 227 ? -5.082 -33.938 8.57 1 93.81 227 PHE A O 1
ATOM 1782 N N . TRP A 1 228 ? -4.797 -31.828 7.777 1 95.75 228 TRP A N 1
ATOM 1783 C CA . TRP A 1 228 ? -5.512 -32.156 6.547 1 95.75 228 TRP A CA 1
ATOM 1784 C C . TRP A 1 228 ? -4.746 -33.188 5.734 1 95.75 228 TRP A C 1
ATOM 1786 O O . TRP A 1 228 ? -3.533 -33.062 5.539 1 95.75 228 TRP A O 1
ATOM 1796 N N . GLU A 1 229 ? -5.445 -34.188 5.207 1 96.75 229 GLU A N 1
ATOM 1797 C CA . GLU A 1 229 ? -4.871 -35.25 4.375 1 96.75 229 GLU A CA 1
ATOM 1798 C C . GLU A 1 229 ? -5.465 -35.219 2.971 1 96.75 229 GLU A C 1
ATOM 1800 O O . GLU A 1 229 ? -6.688 -35.281 2.809 1 96.75 229 GLU A O 1
ATOM 1805 N N . SER A 1 230 ? -4.605 -35.25 2.016 1 97.25 230 SER A N 1
ATOM 1806 C CA . SER A 1 230 ? -5.035 -35.125 0.625 1 97.25 230 SER A CA 1
ATOM 1807 C C . SER A 1 230 ? -5.465 -36.5 0.073 1 97.25 230 SER A C 1
ATOM 1809 O O . SER A 1 230 ? -6.109 -36.562 -0.974 1 97.25 230 SER A O 1
ATOM 1811 N N . GLU A 1 231 ? -5.031 -37.562 0.695 1 97.31 231 GLU A N 1
ATOM 1812 C CA . GLU A 1 231 ? -5.203 -38.906 0.166 1 97.31 231 GLU A CA 1
ATOM 1813 C C . GLU A 1 231 ? -4.566 -39.031 -1.216 1 97.31 231 GLU A C 1
ATOM 1815 O O . GLU A 1 231 ? -5.078 -39.781 -2.068 1 97.31 231 GLU A O 1
ATOM 1820 N N . VAL A 1 232 ? -3.566 -38.281 -1.473 1 98.31 232 VAL A N 1
ATOM 1821 C CA . VAL A 1 232 ? -2.855 -38.25 -2.746 1 98.31 232 VAL A CA 1
ATOM 1822 C C . VAL A 1 232 ? -2.162 -39.594 -2.982 1 98.31 232 VAL A C 1
ATOM 1824 O O . VAL A 1 232 ? -1.656 -40.188 -2.043 1 98.31 232 VAL A O 1
ATOM 1827 N N . MET A 1 233 ? -2.203 -40.062 -4.203 1 98.19 233 MET A N 1
ATOM 1828 C CA . MET A 1 233 ? -1.344 -41.125 -4.695 1 98.19 233 MET A CA 1
ATOM 1829 C C . MET A 1 233 ? -0.306 -40.594 -5.676 1 98.19 233 MET A C 1
ATOM 1831 O O . MET A 1 233 ? -0.634 -39.812 -6.559 1 98.19 233 MET A O 1
ATOM 1835 N N . SER A 1 234 ? 0.951 -40.969 -5.426 1 97.94 234 SER A N 1
ATOM 1836 C CA . SER A 1 234 ? 1.991 -40.469 -6.324 1 97.94 234 SER A CA 1
ATOM 1837 C C . SER A 1 234 ? 3.092 -41.5 -6.512 1 97.94 234 SER A C 1
ATOM 1839 O O . SER A 1 234 ? 3.328 -42.344 -5.629 1 97.94 234 SER A O 1
ATOM 1841 N N . GLU A 1 235 ? 3.627 -41.531 -7.672 1 98.56 235 GLU A N 1
ATOM 1842 C CA . GLU A 1 235 ? 4.797 -42.344 -8 1 98.56 235 GLU A CA 1
ATOM 1843 C C . GLU A 1 235 ? 5.863 -41.5 -8.703 1 98.56 235 GLU A C 1
ATOM 1845 O O . GLU A 1 235 ? 5.539 -40.625 -9.5 1 98.56 235 GLU A O 1
ATOM 1850 N N . VAL A 1 236 ? 7.117 -41.812 -8.383 1 98.62 236 VAL A N 1
ATOM 1851 C CA . VAL A 1 236 ? 8.25 -41.062 -8.945 1 98.62 236 VAL A CA 1
ATOM 1852 C C . VAL A 1 236 ? 9.109 -42 -9.789 1 98.62 236 VAL A C 1
ATOM 1854 O O . VAL A 1 236 ? 9.32 -43.156 -9.422 1 98.62 236 VAL A O 1
ATOM 1857 N N . PHE A 1 237 ? 9.547 -41.594 -10.914 1 98.62 237 PHE A N 1
ATOM 1858 C CA . PHE A 1 237 ? 10.539 -42.25 -11.742 1 98.62 237 PHE A CA 1
ATOM 1859 C C . PHE A 1 237 ? 11.789 -41.375 -11.883 1 98.62 237 PHE A C 1
ATOM 1861 O O . PHE A 1 237 ? 11.695 -40.188 -12.164 1 98.62 237 PHE A O 1
ATOM 1868 N N . VAL A 1 238 ? 12.938 -41.969 -11.641 1 98.31 238 VAL A N 1
ATOM 1869 C CA . VAL A 1 238 ? 14.211 -41.281 -11.805 1 98.31 238 VAL A CA 1
ATOM 1870 C C . VAL A 1 238 ? 14.969 -41.875 -12.992 1 98.31 238 VAL A C 1
ATOM 1872 O O . VAL A 1 238 ? 15.266 -43.062 -13.023 1 98.31 238 VAL A O 1
ATOM 1875 N N . LYS A 1 239 ? 15.164 -41.094 -13.977 1 98.25 239 LYS A N 1
ATOM 1876 C CA . LYS A 1 239 ? 16.109 -41.5 -15.023 1 98.25 239 LYS A CA 1
ATOM 1877 C C . LYS A 1 239 ? 17.547 -41.344 -14.547 1 98.25 239 LYS A C 1
ATOM 1879 O O . LYS A 1 239 ? 18.234 -40.375 -14.922 1 98.25 239 LYS A O 1
ATOM 1884 N N . GLY A 1 240 ? 18.031 -42.156 -13.938 1 97 240 GLY A N 1
ATOM 1885 C CA . GLY A 1 240 ? 19.25 -42.219 -13.164 1 97 240 GLY A CA 1
ATOM 1886 C C . GLY A 1 240 ? 19.125 -43 -11.867 1 97 240 GLY A C 1
ATOM 1887 O O . GLY A 1 240 ? 18.453 -44.031 -11.828 1 97 240 GLY A O 1
ATOM 1888 N N . THR A 1 241 ? 19.938 -42.562 -10.844 1 96 241 THR A N 1
ATOM 1889 C CA . THR A 1 241 ? 19.891 -43.219 -9.539 1 96 241 THR A CA 1
ATOM 1890 C C . THR A 1 241 ? 19.812 -42.188 -8.414 1 96 241 THR A C 1
ATOM 1892 O O . THR A 1 241 ? 20.688 -41.344 -8.289 1 96 241 THR A O 1
ATOM 1895 N N . LEU A 1 242 ? 18.781 -42.312 -7.664 1 96.5 242 LEU A N 1
ATOM 1896 C CA . LEU A 1 242 ? 18.547 -41.406 -6.547 1 96.5 242 LEU A CA 1
ATOM 1897 C C . LEU A 1 242 ? 19.734 -41.406 -5.582 1 96.5 242 LEU A C 1
ATOM 1899 O O . LEU A 1 242 ? 20.203 -42.469 -5.188 1 96.5 242 LEU A O 1
ATOM 1903 N N . ASN A 1 243 ? 20.219 -40.25 -5.262 1 95.94 243 ASN A N 1
ATOM 1904 C CA . ASN A 1 243 ? 21.25 -40.031 -4.25 1 95.94 243 ASN A CA 1
ATOM 1905 C C . ASN A 1 243 ? 22.562 -40.719 -4.637 1 95.94 243 ASN A C 1
ATOM 1907 O O . ASN A 1 243 ? 23.219 -41.344 -3.793 1 95.94 243 ASN A O 1
ATOM 1911 N N . ASN A 1 244 ? 22.859 -40.719 -5.867 1 95.38 244 ASN A N 1
ATOM 1912 C CA . ASN A 1 244 ? 24.125 -41.281 -6.34 1 95.38 244 ASN A CA 1
ATOM 1913 C C . ASN A 1 244 ? 24.969 -40.219 -7.055 1 95.38 244 ASN A C 1
ATOM 1915 O O . ASN A 1 244 ? 24.797 -40 -8.258 1 95.38 244 ASN A O 1
ATOM 1919 N N . PRO A 1 245 ? 25.906 -39.656 -6.355 1 94.38 245 PRO A N 1
ATOM 1920 C CA . PRO A 1 245 ? 26.703 -38.562 -6.941 1 94.38 245 PRO A CA 1
ATOM 1921 C C . PRO A 1 245 ? 27.719 -39.094 -7.961 1 94.38 245 PRO A C 1
ATOM 1923 O O . PRO A 1 245 ? 28.391 -38.281 -8.617 1 94.38 245 PRO A O 1
ATOM 1926 N N . LYS A 1 246 ? 27.938 -40.344 -8.062 1 93.94 246 LYS A N 1
ATOM 1927 C CA . LYS A 1 246 ? 28.969 -40.906 -8.938 1 93.94 246 LYS A CA 1
ATOM 1928 C C . LYS A 1 246 ? 28.547 -40.844 -10.398 1 93.94 246 LYS A C 1
ATOM 1930 O O . LYS A 1 246 ? 29.375 -40.969 -11.297 1 93.94 246 LYS A O 1
ATOM 1935 N N . ARG A 1 247 ? 27.234 -40.719 -10.609 1 92.19 247 ARG A N 1
ATOM 1936 C CA . ARG A 1 247 ? 26.703 -40.625 -11.969 1 92.19 247 ARG A CA 1
ATOM 1937 C C . ARG A 1 247 ? 25.734 -39.469 -12.109 1 92.19 247 ARG A C 1
ATOM 1939 O O . ARG A 1 247 ? 24.938 -39.219 -11.211 1 92.19 247 ARG A O 1
ATOM 1946 N N . LYS A 1 248 ? 25.844 -38.844 -13.273 1 94.06 248 LYS A N 1
ATOM 1947 C CA . LYS A 1 248 ? 24.875 -37.781 -13.547 1 94.06 248 LYS A CA 1
ATOM 1948 C C . LYS A 1 248 ? 23.531 -38.375 -13.961 1 94.06 248 LYS A C 1
ATOM 1950 O O . LYS A 1 248 ? 23.469 -39.344 -14.695 1 94.06 248 LYS A O 1
ATOM 1955 N N . ASP A 1 249 ? 22.562 -37.719 -13.406 1 97.06 249 ASP A N 1
ATOM 1956 C CA . ASP A 1 249 ? 21.203 -38.094 -13.781 1 97.06 249 ASP A CA 1
ATOM 1957 C C . ASP A 1 249 ? 20.688 -37.188 -14.906 1 97.06 249 ASP A C 1
ATOM 1959 O O . ASP A 1 249 ? 21.391 -36.281 -15.359 1 97.06 249 ASP A O 1
ATOM 1963 N N . GLU A 1 250 ? 19.453 -37.5 -15.359 1 97.94 250 GLU A N 1
ATOM 1964 C CA . GLU A 1 250 ? 18.891 -36.688 -16.422 1 97.94 250 GLU A CA 1
ATOM 1965 C C . GLU A 1 250 ? 17.656 -35.938 -15.93 1 97.94 250 GLU A C 1
ATOM 1967 O O . GLU A 1 250 ? 17.562 -34.719 -16.109 1 97.94 250 GLU A O 1
ATOM 1972 N N . TYR A 1 251 ? 16.688 -36.594 -15.422 1 98.56 251 TYR A N 1
ATOM 1973 C CA . TYR A 1 251 ? 15.469 -36 -14.914 1 98.56 251 TYR A CA 1
ATOM 1974 C C . TYR A 1 251 ? 14.75 -36.938 -13.961 1 98.56 251 TYR A C 1
ATOM 1976 O O . TYR A 1 251 ? 15.141 -38.094 -13.805 1 98.56 251 TYR A O 1
ATOM 1984 N N . TRP A 1 252 ? 13.812 -36.5 -13.266 1 98.62 252 TRP A N 1
ATOM 1985 C CA . TRP A 1 252 ? 12.812 -37.312 -12.594 1 98.62 252 TRP A CA 1
ATOM 1986 C C . TRP A 1 252 ? 11.406 -36.812 -12.914 1 98.62 252 TRP A C 1
ATOM 1988 O O . TRP A 1 252 ? 11.211 -35.656 -13.266 1 98.62 252 TRP A O 1
ATOM 1998 N N . THR A 1 253 ? 10.492 -37.75 -12.953 1 98.75 253 THR A N 1
ATOM 1999 C CA . THR A 1 253 ? 9.086 -37.469 -13.227 1 98.75 253 THR A CA 1
ATOM 2000 C C . THR A 1 253 ? 8.211 -37.938 -12.07 1 98.75 253 THR A C 1
ATOM 2002 O O . THR A 1 253 ? 8.602 -38.812 -11.305 1 98.75 253 THR A O 1
ATOM 2005 N N . ILE A 1 254 ? 7.137 -37.25 -11.945 1 98.81 254 ILE A N 1
ATOM 2006 C CA . ILE A 1 254 ? 6.141 -37.594 -10.945 1 98.81 254 ILE A CA 1
ATOM 2007 C C . ILE A 1 254 ? 4.773 -37.75 -11.609 1 98.81 254 ILE A C 1
ATOM 2009 O O . ILE A 1 254 ? 4.398 -36.969 -12.469 1 98.81 254 ILE A O 1
ATOM 2013 N N . GLU A 1 255 ? 4.082 -38.75 -11.281 1 98.69 255 GLU A N 1
ATOM 2014 C CA . GLU A 1 255 ? 2.648 -38.875 -11.516 1 98.69 255 GLU A CA 1
ATOM 2015 C C . GLU A 1 255 ? 1.859 -38.719 -10.219 1 98.69 255 GLU A C 1
ATOM 2017 O O . GLU A 1 255 ? 2.1 -39.438 -9.25 1 98.69 255 GLU A O 1
ATOM 2022 N N . ILE A 1 256 ? 0.958 -37.812 -10.219 1 98.62 256 ILE A N 1
ATOM 2023 C CA . ILE A 1 256 ? 0.155 -37.5 -9.031 1 98.62 256 ILE A CA 1
ATOM 2024 C C . ILE A 1 256 ? -1.325 -37.719 -9.352 1 98.62 256 ILE A C 1
ATOM 2026 O O . ILE A 1 256 ? -1.796 -37.312 -10.422 1 98.62 256 ILE A O 1
ATOM 2030 N N . ALA A 1 257 ? -2.047 -38.375 -8.539 1 98.69 257 ALA A N 1
ATOM 2031 C CA . ALA A 1 257 ? -3.506 -38.438 -8.547 1 98.69 257 ALA A CA 1
ATOM 2032 C C . ALA A 1 257 ? -4.082 -37.969 -7.215 1 98.69 257 ALA A C 1
ATOM 2034 O O . ALA A 1 257 ? -3.816 -38.562 -6.168 1 98.69 257 ALA A O 1
ATOM 2035 N N . VAL A 1 258 ? -4.848 -36.938 -7.234 1 98.56 258 VAL A N 1
ATOM 2036 C CA . VAL A 1 258 ? -5.461 -36.406 -6.023 1 98.56 258 VAL A CA 1
ATOM 2037 C C . VAL A 1 258 ? -6.98 -36.5 -6.125 1 98.56 258 VAL A C 1
ATOM 2039 O O . VAL A 1 258 ? -7.578 -36.031 -7.082 1 98.56 258 VAL A O 1
ATOM 2042 N N . PRO A 1 259 ? -7.629 -37.094 -5.137 1 97.44 259 PRO A N 1
ATOM 2043 C CA . PRO A 1 259 ? -9.094 -37.156 -5.188 1 97.44 259 PRO A CA 1
ATOM 2044 C C . PRO A 1 259 ? -9.742 -35.781 -5.086 1 97.44 259 PRO A C 1
ATOM 2046 O O . PRO A 1 259 ? -9.367 -35 -4.23 1 97.44 259 PRO A O 1
ATOM 2049 N N . PHE A 1 260 ? -10.766 -35.594 -5.895 1 96.44 260 PHE A N 1
ATOM 2050 C CA . PHE A 1 260 ? -11.516 -34.344 -5.816 1 96.44 260 PHE A CA 1
ATOM 2051 C C . PHE A 1 260 ? -12.211 -34.219 -4.469 1 96.44 260 PHE A C 1
ATOM 2053 O O . PHE A 1 260 ? -12.359 -33.125 -3.941 1 96.44 260 PHE A O 1
ATOM 2060 N N . ALA A 1 261 ? -12.617 -35.312 -3.938 1 92.88 261 ALA A N 1
ATOM 2061 C CA . ALA A 1 261 ? -13.273 -35.312 -2.631 1 92.88 261 ALA A CA 1
ATOM 2062 C C . ALA A 1 261 ? -12.406 -34.656 -1.58 1 92.88 261 ALA A C 1
ATOM 2064 O O . ALA A 1 261 ? -12.906 -33.906 -0.74 1 92.88 261 ALA A O 1
ATOM 2065 N N . SER A 1 262 ? -11.117 -34.906 -1.591 1 94.31 262 SER A N 1
ATOM 2066 C CA . SER A 1 262 ? -10.188 -34.281 -0.663 1 94.31 262 SER A CA 1
ATOM 2067 C C . SER A 1 262 ? -9.977 -32.812 -1.013 1 94.31 262 SER A C 1
ATOM 2069 O O . SER A 1 262 ? -9.938 -31.953 -0.126 1 94.31 262 SER A O 1
ATOM 2071 N N . LEU A 1 263 ? -9.914 -32.469 -2.26 1 95.44 263 LEU A N 1
ATOM 2072 C CA . LEU A 1 263 ? -9.617 -31.109 -2.703 1 95.44 263 LEU A CA 1
ATOM 2073 C C . LEU A 1 263 ? -10.789 -30.188 -2.42 1 95.44 263 LEU A C 1
ATOM 2075 O O . LEU A 1 263 ? -10.594 -28.984 -2.211 1 95.44 263 LEU A O 1
ATOM 2079 N N . TYR A 1 264 ? -11.977 -30.734 -2.379 1 92.44 264 TYR A N 1
ATOM 2080 C CA . TYR A 1 264 ? -13.164 -29.906 -2.15 1 92.44 264 TYR A CA 1
ATOM 2081 C C . TYR A 1 264 ? -13.422 -29.734 -0.659 1 92.44 264 TYR A C 1
ATOM 2083 O O . TYR A 1 264 ? -14.297 -28.969 -0.264 1 92.44 264 TYR A O 1
ATOM 2091 N N . GLN A 1 265 ? -12.664 -30.438 0.14 1 89.5 265 GLN A N 1
ATOM 2092 C CA . GLN A 1 265 ? -12.859 -30.25 1.575 1 89.5 265 GLN A CA 1
ATOM 2093 C C . GLN A 1 265 ? -12.641 -28.797 1.988 1 89.5 265 GLN A C 1
ATOM 2095 O O . GLN A 1 265 ? -11.656 -28.172 1.58 1 89.5 265 GLN A O 1
ATOM 2100 N N . GLY A 1 266 ? -13.602 -28.234 2.791 1 84.19 266 GLY A N 1
ATOM 2101 C CA . GLY A 1 266 ? -13.492 -26.875 3.283 1 84.19 266 GLY A CA 1
ATOM 2102 C C . GLY A 1 266 ? -13.961 -25.844 2.279 1 84.19 266 GLY A C 1
ATOM 2103 O O . GLY A 1 266 ? -13.867 -24.641 2.531 1 84.19 266 GLY A O 1
ATOM 2104 N N . SER A 1 267 ? -14.359 -26.281 1.117 1 77.88 267 SER A N 1
ATOM 2105 C CA . SER A 1 267 ? -14.758 -25.359 0.062 1 77.88 267 SER A CA 1
ATOM 2106 C C . SER A 1 267 ? -16.219 -24.953 0.211 1 77.88 267 SER A C 1
ATOM 2108 O O . SER A 1 267 ? -16.719 -24.125 -0.556 1 77.88 267 SER A O 1
ATOM 2110 N N . GLY A 1 268 ? -16.891 -25.281 1.197 1 72.44 268 GLY A N 1
ATOM 2111 C CA . GLY A 1 268 ? -18.266 -24.875 1.457 1 72.44 268 GLY A CA 1
ATOM 2112 C C . GLY A 1 268 ? -19.281 -25.969 1.152 1 72.44 268 GLY A C 1
ATOM 2113 O O . GLY A 1 268 ? -18.984 -26.891 0.392 1 72.44 268 GLY A O 1
ATOM 2114 N N . ALA A 1 269 ? -20.422 -25.875 1.799 1 57.16 269 ALA A N 1
ATOM 2115 C CA . ALA A 1 269 ? -21.5 -26.875 1.761 1 57.16 269 ALA A CA 1
ATOM 2116 C C . ALA A 1 269 ? -22.156 -26.906 0.389 1 57.16 269 ALA A C 1
ATOM 2118 O O . ALA A 1 269 ? -22.734 -27.922 -0.003 1 57.16 269 ALA A O 1
ATOM 2119 N N . THR A 1 270 ? -22.031 -25.828 -0.28 1 55.53 270 THR A N 1
ATOM 2120 C CA . THR A 1 270 ? -22.812 -25.703 -1.508 1 55.53 270 THR A CA 1
ATOM 2121 C C . THR A 1 270 ? -22.141 -26.469 -2.648 1 55.53 270 THR A C 1
ATOM 2123 O O . THR A 1 270 ? -22.766 -26.719 -3.686 1 55.53 270 THR A O 1
ATOM 2126 N N . ILE A 1 271 ? -20.938 -26.797 -2.35 1 61.22 271 ILE A N 1
ATOM 2127 C CA . ILE A 1 271 ? -20.297 -27.531 -3.428 1 61.22 271 ILE A CA 1
ATOM 2128 C C . ILE A 1 271 ? -20.547 -29.031 -3.256 1 61.22 271 ILE A C 1
ATOM 2130 O O . ILE A 1 271 ? -19.906 -29.672 -2.418 1 61.22 271 ILE A O 1
ATOM 2134 N N . ASN A 1 272 ? -21.688 -29.469 -3.561 1 64.38 272 ASN A N 1
ATOM 2135 C CA . ASN A 1 272 ? -22.047 -30.875 -3.615 1 64.38 272 ASN A CA 1
ATOM 2136 C C . ASN A 1 272 ? -21.531 -31.531 -4.895 1 64.38 272 ASN A C 1
ATOM 2138 O O . ASN A 1 272 ? -22.328 -31.984 -5.723 1 64.38 272 ASN A O 1
ATOM 2142 N N . ARG A 1 273 ? -20.172 -31.391 -5.039 1 74.75 273 ARG A N 1
ATOM 2143 C CA . ARG A 1 273 ? -19.641 -31.953 -6.277 1 74.75 273 ARG A CA 1
ATOM 2144 C C . ARG A 1 273 ? -18.531 -32.938 -5.992 1 74.75 273 ARG A C 1
ATOM 2146 O O . ARG A 1 273 ? -17.828 -32.844 -4.984 1 74.75 273 ARG A O 1
ATOM 2153 N N . THR A 1 274 ? -18.609 -33.938 -6.875 1 84.19 274 THR A N 1
ATOM 2154 C CA . THR A 1 274 ? -17.578 -34.969 -6.75 1 84.19 274 THR A CA 1
ATOM 2155 C C . THR A 1 274 ? -16.453 -34.75 -7.754 1 84.19 274 THR A C 1
ATOM 2157 O O . THR A 1 274 ? -15.383 -35.344 -7.637 1 84.19 274 THR A O 1
ATOM 2160 N N . ALA A 1 275 ? -16.734 -33.906 -8.719 1 91.94 275 ALA A N 1
ATOM 2161 C CA . ALA A 1 275 ? -15.758 -33.531 -9.742 1 91.94 275 ALA A CA 1
ATOM 2162 C C . ALA A 1 275 ? -16.062 -32.188 -10.328 1 91.94 275 ALA A C 1
ATOM 2164 O O . ALA A 1 275 ? -17.188 -31.672 -10.211 1 91.94 275 ALA A O 1
ATOM 2165 N N . PRO A 1 276 ? -15.078 -31.562 -10.938 1 94.75 276 PRO A N 1
ATOM 2166 C CA . PRO A 1 276 ? -15.336 -30.266 -11.562 1 94.75 276 PRO A CA 1
ATOM 2167 C C . PRO A 1 276 ? -16.297 -30.375 -12.75 1 94.75 276 PRO A C 1
ATOM 2169 O O . PRO A 1 276 ? -16.297 -31.375 -13.469 1 94.75 276 PRO A O 1
ATOM 2172 N N . GLU A 1 277 ? -17.062 -29.328 -12.945 1 92.75 277 GLU A N 1
ATOM 2173 C CA . GLU A 1 277 ? -17.922 -29.219 -14.117 1 92.75 277 GLU A CA 1
ATOM 2174 C C . GLU A 1 277 ? -17.156 -28.719 -15.328 1 92.75 277 GLU A C 1
ATOM 2176 O O . GLU A 1 277 ? -16.094 -28.094 -15.188 1 92.75 277 GLU A O 1
ATOM 2181 N N . ASN A 1 278 ? -17.734 -29.078 -16.5 1 94.5 278 ASN A N 1
ATOM 2182 C CA . ASN A 1 278 ? -17.141 -28.547 -17.719 1 94.5 278 ASN A CA 1
ATOM 2183 C C . ASN A 1 278 ? -17.062 -27.031 -17.703 1 94.5 278 ASN A C 1
ATOM 2185 O O . ASN A 1 278 ? -18.062 -26.344 -17.422 1 94.5 278 ASN A O 1
ATOM 2189 N N . GLY A 1 279 ? -15.852 -26.562 -17.891 1 95.06 279 GLY A N 1
ATOM 2190 C CA . GLY A 1 279 ? -15.656 -25.125 -17.938 1 95.06 279 GLY A CA 1
ATOM 2191 C C . GLY A 1 279 ? -15.266 -24.531 -16.578 1 95.06 279 GLY A C 1
ATOM 2192 O O . GLY A 1 279 ? -14.898 -23.359 -16.5 1 95.06 279 GLY A O 1
ATOM 2193 N N . GLU A 1 280 ? -15.305 -25.344 -15.555 1 94.38 280 GLU A N 1
ATOM 2194 C CA . GLU A 1 280 ? -14.961 -24.844 -14.227 1 94.38 280 GLU A CA 1
ATOM 2195 C C . GLU A 1 280 ? -13.492 -24.422 -14.156 1 94.38 280 GLU A C 1
ATOM 2197 O O . GLU A 1 280 ? -12.633 -25.062 -14.758 1 94.38 280 GLU A O 1
ATOM 2202 N N . THR A 1 281 ? -13.266 -23.328 -13.453 1 96.44 281 THR A N 1
ATOM 2203 C CA . THR A 1 281 ? -11.914 -22.797 -13.352 1 96.44 281 THR A CA 1
ATOM 2204 C C . THR A 1 281 ? -11.445 -22.766 -11.898 1 96.44 281 THR A C 1
ATOM 2206 O O . THR A 1 281 ? -12.234 -22.453 -11 1 96.44 281 THR A O 1
ATOM 2209 N N . TRP A 1 282 ? -10.18 -23.188 -11.695 1 97.25 282 TRP A N 1
ATOM 2210 C CA . TRP A 1 282 ? -9.5 -23.109 -10.406 1 97.25 282 TRP A CA 1
ATOM 2211 C C . TRP A 1 282 ? -8.273 -22.203 -10.492 1 97.25 282 TRP A C 1
ATOM 2213 O O . TRP A 1 282 ? -7.723 -22 -11.57 1 97.25 282 TRP A O 1
ATOM 2223 N N . ARG A 1 283 ? -7.918 -21.578 -9.32 1 98.12 283 ARG A N 1
ATOM 2224 C CA . ARG A 1 283 ? -6.555 -21.078 -9.195 1 98.12 283 ARG A CA 1
ATOM 2225 C C . ARG A 1 283 ? -5.586 -22.203 -8.859 1 98.12 283 ARG A C 1
ATOM 2227 O O . ARG A 1 283 ? -5.887 -23.062 -8.031 1 98.12 283 ARG A O 1
ATOM 2234 N N . ALA A 1 284 ? -4.504 -22.156 -9.523 1 98.81 284 ALA A N 1
ATOM 2235 C CA . ALA A 1 284 ? -3.473 -23.156 -9.242 1 98.81 284 ALA A CA 1
ATOM 2236 C C . ALA A 1 284 ? -2.078 -22.594 -9.484 1 98.81 284 ALA A C 1
ATOM 2238 O O . ALA A 1 284 ? -1.917 -21.609 -10.219 1 98.81 284 ALA A O 1
ATOM 2239 N N . ASN A 1 285 ? -1.166 -23.109 -8.797 1 98.88 285 ASN A N 1
ATOM 2240 C CA . ASN A 1 285 ? 0.248 -22.891 -9.078 1 98.88 285 ASN A CA 1
ATOM 2241 C C . ASN A 1 285 ? 1.079 -24.141 -8.797 1 98.88 285 ASN A C 1
ATOM 2243 O O . ASN A 1 285 ? 0.62 -25.047 -8.109 1 98.88 285 ASN A O 1
ATOM 2247 N N . PHE A 1 286 ? 2.17 -24.25 -9.391 1 98.94 286 PHE A N 1
ATOM 2248 C CA . PHE A 1 286 ? 3.133 -25.328 -9.281 1 98.94 286 PHE A CA 1
ATOM 2249 C C . PHE A 1 286 ? 4.527 -24.797 -8.984 1 98.94 286 PHE A C 1
ATOM 2251 O O . PHE A 1 286 ? 4.977 -23.828 -9.602 1 98.94 286 PHE A O 1
ATOM 2258 N N . ILE A 1 287 ? 5.168 -25.484 -8.047 1 98.62 287 ILE A N 1
ATOM 2259 C CA . ILE A 1 287 ? 6.441 -24.938 -7.582 1 98.62 287 ILE A CA 1
ATOM 2260 C C . ILE A 1 287 ? 7.484 -26.047 -7.523 1 98.62 287 ILE A C 1
ATOM 2262 O O . ILE A 1 287 ? 7.164 -27.188 -7.172 1 98.62 287 ILE A O 1
ATOM 2266 N N . ARG A 1 288 ? 8.617 -25.703 -7.93 1 98.62 288 ARG A N 1
ATOM 2267 C CA . ARG A 1 288 ? 9.797 -26.531 -7.68 1 98.62 288 ARG A CA 1
ATOM 2268 C C . ARG A 1 288 ? 10.734 -25.844 -6.684 1 98.62 288 ARG A C 1
ATOM 2270 O O . ARG A 1 288 ? 11.133 -24.703 -6.883 1 98.62 288 ARG A O 1
ATOM 2277 N N . ALA A 1 289 ? 11.008 -26.5 -5.633 1 97.38 289 ALA A N 1
ATOM 2278 C CA . ALA A 1 289 ? 12.125 -26.109 -4.773 1 97.38 289 ALA A CA 1
ATOM 2279 C C . ALA A 1 289 ? 13.438 -26.719 -5.262 1 97.38 289 ALA A C 1
ATOM 2281 O O . ALA A 1 289 ? 13.539 -27.938 -5.414 1 97.38 289 ALA A O 1
ATOM 2282 N N . GLU A 1 290 ? 14.383 -25.891 -5.52 1 96.75 290 GLU A N 1
ATOM 2283 C CA . GLU A 1 290 ? 15.68 -26.359 -5.992 1 96.75 290 GLU A CA 1
ATOM 2284 C C . GLU A 1 290 ? 16.812 -25.875 -5.09 1 96.75 290 GLU A C 1
ATOM 2286 O O . GLU A 1 290 ? 17.188 -24.703 -5.129 1 96.75 290 GLU A O 1
ATOM 2291 N N . TRP A 1 291 ? 17.328 -26.781 -4.348 1 94.31 291 TRP A N 1
ATOM 2292 C CA . TRP A 1 291 ? 18.406 -26.469 -3.406 1 94.31 291 TRP A CA 1
ATOM 2293 C C . TRP A 1 291 ? 19.766 -26.719 -4.035 1 94.31 291 TRP A C 1
ATOM 2295 O O . TRP A 1 291 ? 19.969 -27.75 -4.691 1 94.31 291 TRP A O 1
ATOM 2305 N N . PRO A 1 292 ? 20.641 -25.797 -3.801 1 91.69 292 PRO A N 1
ATOM 2306 C CA . PRO A 1 292 ? 22 -26.094 -4.234 1 91.69 292 PRO A CA 1
ATOM 2307 C C . PRO A 1 292 ? 22.672 -27.172 -3.385 1 91.69 292 PRO A C 1
ATOM 2309 O O . PRO A 1 292 ? 22.547 -27.156 -2.158 1 91.69 292 PRO A O 1
ATOM 2312 N N . VAL A 1 293 ? 23.359 -28.062 -4.098 1 91.75 293 VAL A N 1
ATOM 2313 C CA . VAL A 1 293 ? 24.078 -29.125 -3.395 1 91.75 293 VAL A CA 1
ATOM 2314 C C . VAL A 1 293 ? 25.5 -29.25 -3.938 1 91.75 293 VAL A C 1
ATOM 2316 O O . VAL A 1 293 ? 25.766 -28.875 -5.082 1 91.75 293 VAL A O 1
ATOM 2319 N N . LYS A 1 294 ? 26.328 -29.703 -3.043 1 91.88 294 LYS A N 1
ATOM 2320 C CA . LYS A 1 294 ? 27.703 -30.047 -3.414 1 91.88 294 LYS A CA 1
ATOM 2321 C C . LYS A 1 294 ? 27.891 -31.562 -3.488 1 91.88 294 LYS A C 1
ATOM 2323 O O . LYS A 1 294 ? 27.406 -32.312 -2.631 1 91.88 294 LYS A O 1
ATOM 2328 N N . ASN A 1 295 ? 28.5 -32 -4.617 1 92.56 295 ASN A N 1
ATOM 2329 C CA . ASN A 1 295 ? 28.875 -33.406 -4.758 1 92.56 295 ASN A CA 1
ATOM 2330 C C . ASN A 1 295 ? 30.125 -33.75 -3.941 1 92.56 295 ASN A C 1
ATOM 2332 O O . ASN A 1 295 ? 31.219 -33.312 -4.281 1 92.56 295 ASN A O 1
ATOM 2336 N N . GLU A 1 296 ? 29.984 -34.562 -2.986 1 91.5 296 GLU A N 1
ATOM 2337 C CA . GLU A 1 296 ? 31.094 -34.938 -2.111 1 91.5 296 GLU A CA 1
ATOM 2338 C C . GLU A 1 296 ? 31.594 -36.344 -2.436 1 91.5 296 GLU A C 1
ATOM 2340 O O . GLU A 1 296 ? 32.25 -36.969 -1.606 1 91.5 296 GLU A O 1
ATOM 2345 N N . GLY A 1 297 ? 31.25 -36.781 -3.535 1 89.12 297 GLY A N 1
ATOM 2346 C CA . GLY A 1 297 ? 31.688 -38.125 -3.973 1 89.12 297 GLY A CA 1
ATOM 2347 C C . GLY A 1 297 ? 30.766 -39.219 -3.539 1 89.12 297 GLY A C 1
ATOM 2348 O O . GLY A 1 297 ? 30.219 -39.938 -4.379 1 89.12 297 GLY A O 1
ATOM 2349 N N . LYS A 1 298 ? 30.469 -39.312 -2.238 1 89.62 298 LYS A N 1
ATOM 2350 C CA . LYS A 1 298 ? 29.641 -40.406 -1.708 1 89.62 298 LYS A CA 1
ATOM 2351 C C . LYS A 1 298 ? 28.203 -39.938 -1.49 1 89.62 298 LYS A C 1
ATOM 2353 O O . LYS A 1 298 ? 27.281 -40.719 -1.489 1 89.62 298 LYS A O 1
ATOM 2358 N N . TYR A 1 299 ? 28.109 -38.719 -1.239 1 90.31 299 TYR A N 1
ATOM 2359 C CA . TYR A 1 299 ? 26.781 -38.156 -0.958 1 90.31 299 TYR A CA 1
ATOM 2360 C C . TYR A 1 299 ? 26.688 -36.719 -1.411 1 90.31 299 TYR A C 1
ATOM 2362 O O . TYR A 1 299 ? 27.703 -36.094 -1.718 1 90.31 299 TYR A O 1
ATOM 2370 N N . TYR A 1 300 ? 25.453 -36.219 -1.578 1 92.94 300 TYR A N 1
ATOM 2371 C CA . TYR A 1 300 ? 25.203 -34.781 -1.814 1 92.94 300 TYR A CA 1
ATOM 2372 C C . TYR A 1 300 ? 25.094 -34.031 -0.499 1 92.94 300 TYR A C 1
ATOM 2374 O O . TYR A 1 300 ? 24.453 -34.5 0.443 1 92.94 300 TYR A O 1
ATOM 2382 N N . GLU A 1 301 ? 25.766 -32.875 -0.443 1 91.5 301 GLU A N 1
ATOM 2383 C CA . GLU A 1 301 ? 25.656 -32 0.72 1 91.5 301 GLU A CA 1
ATOM 2384 C C . GLU A 1 301 ? 24.922 -30.703 0.369 1 91.5 301 GLU A C 1
ATOM 2386 O O . GLU A 1 301 ? 25.359 -29.969 -0.514 1 91.5 301 GLU A O 1
ATOM 2391 N N . LYS A 1 302 ? 23.812 -30.531 1.046 1 89.81 302 LYS A N 1
ATOM 2392 C CA . LYS A 1 302 ? 23.062 -29.297 0.839 1 89.81 302 LYS A CA 1
ATOM 2393 C C . LYS A 1 302 ? 23.875 -28.078 1.269 1 89.81 302 LYS A C 1
ATOM 2395 O O . LYS A 1 302 ? 24.484 -28.078 2.342 1 89.81 302 LYS A O 1
ATOM 2400 N N . GLN A 1 303 ? 23.875 -27.031 0.438 1 89.62 303 GLN A N 1
ATOM 2401 C CA . GLN A 1 303 ? 24.547 -25.781 0.784 1 89.62 303 GLN A CA 1
ATOM 2402 C C . GLN A 1 303 ? 23.609 -24.859 1.545 1 89.62 303 GLN A C 1
ATOM 2404 O O . GLN A 1 303 ? 22.859 -24.078 0.937 1 89.62 303 GLN A O 1
ATOM 2409 N N . THR A 1 304 ? 23.688 -24.812 2.777 1 82.56 304 THR A N 1
ATOM 2410 C CA . THR A 1 304 ? 22.719 -24.141 3.639 1 82.56 304 THR A CA 1
ATOM 2411 C C . THR A 1 304 ? 22.906 -22.625 3.598 1 82.56 304 THR A C 1
ATOM 2413 O O . THR A 1 304 ? 22.016 -21.875 3.977 1 82.56 304 THR A O 1
ATOM 2416 N N . ASP A 1 305 ? 24.078 -22.141 3.178 1 83.44 305 ASP A N 1
ATOM 2417 C CA . ASP A 1 305 ? 24.375 -20.719 3.119 1 83.44 305 ASP A CA 1
ATOM 2418 C C . ASP A 1 305 ? 23.859 -20.109 1.818 1 83.44 305 ASP A C 1
ATOM 2420 O O . ASP A 1 305 ? 23.766 -18.875 1.692 1 83.44 305 ASP A O 1
ATOM 2424 N N . ALA A 1 306 ? 23.594 -20.984 0.998 1 79.94 306 ALA A N 1
ATOM 2425 C CA . ALA A 1 306 ? 23.094 -20.484 -0.282 1 79.94 306 ALA A CA 1
ATOM 2426 C C . ALA A 1 306 ? 21.562 -20.422 -0.278 1 79.94 306 ALA A C 1
ATOM 2428 O O . ALA A 1 306 ? 20.906 -21.188 0.427 1 79.94 306 ALA A O 1
ATOM 2429 N N . SER A 1 307 ? 21.062 -19.531 -1.095 1 86.62 307 SER A N 1
ATOM 2430 C CA . SER A 1 307 ? 19.625 -19.375 -1.196 1 86.62 307 SER A CA 1
ATOM 2431 C C . SER A 1 307 ? 19.016 -20.453 -2.082 1 86.62 307 SER A C 1
ATOM 2433 O O . SER A 1 307 ? 19.609 -20.875 -3.074 1 86.62 307 SER A O 1
ATOM 2435 N N . THR A 1 308 ? 17.891 -20.906 -1.709 1 92.38 308 THR A N 1
ATOM 2436 C CA . THR A 1 308 ? 17.078 -21.828 -2.502 1 92.38 308 THR A CA 1
ATOM 2437 C C . THR A 1 308 ? 16.453 -21.109 -3.689 1 92.38 308 THR A C 1
ATOM 2439 O O . THR A 1 308 ? 16 -19.969 -3.566 1 92.38 308 THR A O 1
ATOM 2442 N N . ASP A 1 309 ? 16.484 -21.859 -4.844 1 95.06 309 ASP A N 1
ATOM 2443 C CA . ASP A 1 309 ? 15.727 -21.375 -5.992 1 95.06 309 ASP A CA 1
ATOM 2444 C C . ASP A 1 309 ? 14.281 -21.844 -5.949 1 95.06 309 ASP A C 1
ATOM 2446 O O . ASP A 1 309 ? 14.016 -23.016 -5.691 1 95.06 309 ASP A O 1
ATOM 2450 N N . TRP A 1 310 ? 13.453 -20.938 -6.129 1 97.44 310 TRP A N 1
ATOM 2451 C CA . TRP A 1 310 ? 12.031 -21.234 -6.25 1 97.44 310 TRP A CA 1
ATOM 2452 C C . TRP A 1 310 ? 11.539 -20.969 -7.672 1 97.44 310 TRP A C 1
ATOM 2454 O O . TRP A 1 310 ? 11.539 -19.828 -8.125 1 97.44 310 TRP A O 1
ATOM 2464 N N . TRP A 1 311 ? 11.203 -22.031 -8.336 1 98.62 311 TRP A N 1
ATOM 2465 C CA . TRP A 1 311 ? 10.703 -21.906 -9.703 1 98.62 311 TRP A CA 1
ATOM 2466 C C . TRP A 1 311 ? 9.227 -22.281 -9.773 1 98.62 311 TRP A C 1
ATOM 2468 O O . TRP A 1 311 ? 8.797 -23.25 -9.141 1 98.62 311 TRP A O 1
ATOM 2478 N N . VAL A 1 312 ? 8.406 -21.5 -10.484 1 98.75 312 VAL A N 1
ATOM 2479 C CA . VAL A 1 312 ? 6.953 -21.641 -10.453 1 98.75 312 VAL A CA 1
ATOM 2480 C C . VAL A 1 312 ? 6.398 -21.594 -11.883 1 98.75 312 VAL A C 1
ATOM 2482 O O . VAL A 1 312 ? 7.047 -21.062 -12.789 1 98.75 312 VAL A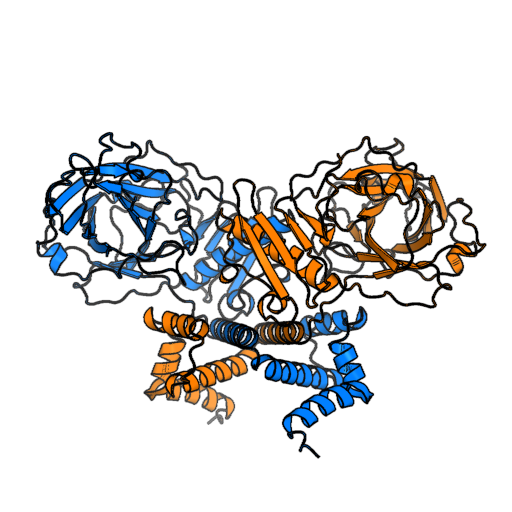 O 1
ATOM 2485 N N . TRP A 1 313 ? 5.227 -22.156 -12.008 1 98.69 313 TRP A N 1
ATOM 2486 C CA . TRP A 1 313 ? 4.516 -22.031 -13.273 1 98.69 313 TRP A CA 1
ATOM 2487 C C . TRP A 1 313 ? 4.051 -20.594 -13.492 1 98.69 313 TRP A C 1
ATOM 2489 O O . TRP A 1 313 ? 4.324 -20 -14.531 1 98.69 313 TRP A O 1
ATOM 2499 N N . GLN A 1 314 ? 3.463 -20.016 -12.5 1 98.06 314 GLN A N 1
ATOM 2500 C CA . GLN A 1 314 ? 3.02 -18.625 -12.523 1 98.06 314 GLN A CA 1
ATOM 2501 C C . GLN A 1 314 ? 3.705 -17.828 -11.422 1 98.06 314 GLN A C 1
ATOM 2503 O O . GLN A 1 314 ? 3.543 -18.109 -10.234 1 98.06 314 GLN A O 1
ATOM 2508 N N . ALA A 1 315 ? 4.383 -16.766 -11.812 1 97.06 315 ALA A N 1
ATOM 2509 C CA . ALA A 1 315 ? 5.156 -15.992 -10.844 1 97.06 315 ALA A CA 1
ATOM 2510 C C . ALA A 1 315 ? 4.273 -14.961 -10.148 1 97.06 315 ALA A C 1
ATOM 2512 O O . ALA A 1 315 ? 3.637 -14.133 -10.797 1 97.06 315 ALA A O 1
ATOM 2513 N N . PRO A 1 316 ? 4.293 -14.969 -8.82 1 96.75 316 PRO A N 1
ATOM 2514 C CA . PRO A 1 316 ? 3.623 -13.891 -8.078 1 96.75 316 PRO A CA 1
ATOM 2515 C C . PRO A 1 316 ? 4.465 -12.617 -8 1 96.75 316 PRO A C 1
ATOM 2517 O O . PRO A 1 316 ? 4.012 -11.609 -7.449 1 96.75 316 PRO A O 1
ATOM 2520 N N . GLU A 1 317 ? 5.742 -12.625 -8.461 1 93.69 317 GLU A N 1
ATOM 2521 C CA . GLU A 1 317 ? 6.664 -11.492 -8.547 1 93.69 317 GLU A CA 1
ATOM 2522 C C . GLU A 1 317 ? 7.223 -11.125 -7.176 1 93.69 317 GLU A C 1
ATOM 2524 O O . GLU A 1 317 ? 7.566 -9.969 -6.93 1 93.69 317 GLU A O 1
ATOM 2529 N N . VAL A 1 318 ? 7.176 -12.023 -6.277 1 94.88 318 VAL A N 1
ATOM 2530 C CA . VAL A 1 318 ? 7.73 -11.922 -4.93 1 94.88 318 VAL A CA 1
ATOM 2531 C C . VAL A 1 318 ? 8.039 -13.32 -4.395 1 94.88 318 VAL A C 1
ATOM 2533 O O . VAL A 1 318 ? 7.398 -14.297 -4.781 1 94.88 318 VAL A O 1
ATOM 2536 N N . VAL A 1 319 ? 9 -13.422 -3.521 1 94.19 319 VAL A N 1
ATOM 2537 C CA . VAL A 1 319 ? 9.344 -14.727 -2.963 1 94.19 319 VAL A CA 1
ATOM 2538 C C . VAL A 1 319 ? 8.32 -15.117 -1.898 1 94.19 319 VAL A C 1
ATOM 2540 O O . VAL A 1 319 ? 8.648 -15.203 -0.713 1 94.19 319 VAL A O 1
ATOM 2543 N N . ASN A 1 320 ? 7.141 -15.32 -2.295 1 96.75 320 ASN A N 1
ATOM 2544 C CA . ASN A 1 320 ? 5.984 -15.773 -1.532 1 96.75 320 ASN A CA 1
ATOM 2545 C C . ASN A 1 320 ? 4.918 -16.391 -2.439 1 96.75 320 ASN A C 1
ATOM 2547 O O . ASN A 1 320 ? 4.223 -15.672 -3.158 1 96.75 320 ASN A O 1
ATOM 2551 N N . VAL A 1 321 ? 4.785 -17.625 -2.371 1 96.94 321 VAL A N 1
ATOM 2552 C CA . VAL A 1 321 ? 3.848 -18.281 -3.277 1 96.94 321 VAL A CA 1
ATOM 2553 C C . VAL A 1 321 ? 2.445 -18.266 -2.672 1 96.94 321 VAL A C 1
ATOM 2555 O O . VAL A 1 321 ? 1.46 -18.531 -3.365 1 96.94 321 VAL A O 1
ATOM 2558 N N . HIS A 1 322 ? 2.34 -18.031 -1.369 1 98.19 322 HIS A N 1
ATOM 2559 C CA . HIS A 1 322 ? 1.045 -18.094 -0.702 1 98.19 322 HIS A CA 1
ATOM 2560 C C . HIS A 1 322 ? 0.246 -16.812 -0.938 1 98.19 322 HIS A C 1
ATOM 2562 O O . HIS A 1 322 ? -0.146 -16.141 0.016 1 98.19 322 HIS A O 1
ATOM 2568 N N . LEU A 1 323 ? 0.076 -16.516 -2.141 1 98.31 323 LEU A N 1
ATOM 2569 C CA . LEU A 1 323 ? -0.767 -15.461 -2.707 1 98.31 323 LEU A CA 1
ATOM 2570 C C . LEU A 1 323 ? -1.671 -16.031 -3.801 1 98.31 323 LEU A C 1
ATOM 2572 O O . LEU A 1 323 ? -1.455 -15.758 -4.984 1 98.31 323 LEU A O 1
ATOM 2576 N N . PRO A 1 324 ? -2.717 -16.688 -3.406 1 98.31 324 PRO A N 1
ATOM 2577 C CA . PRO A 1 324 ? -3.514 -17.453 -4.375 1 98.31 324 PRO A CA 1
ATOM 2578 C C . PRO A 1 324 ? -4.113 -16.562 -5.465 1 98.31 324 PRO A C 1
ATOM 2580 O O . PRO A 1 324 ? -4.309 -17.016 -6.594 1 98.31 324 PRO A O 1
ATOM 2583 N N . GLU A 1 325 ? -4.387 -15.312 -5.164 1 97.88 325 GLU A N 1
ATOM 2584 C CA . GLU A 1 325 ? -4.973 -14.406 -6.148 1 97.88 325 GLU A CA 1
ATOM 2585 C C . GLU A 1 325 ? -4.008 -14.148 -7.301 1 97.88 325 GLU A C 1
ATOM 2587 O O . GLU A 1 325 ? -4.41 -13.641 -8.352 1 97.88 325 GLU A O 1
ATOM 2592 N N . ARG A 1 326 ? -2.758 -14.523 -7.156 1 97.88 326 ARG A N 1
ATOM 2593 C CA . ARG A 1 326 ? -1.751 -14.273 -8.18 1 97.88 326 ARG A CA 1
ATOM 2594 C C . ARG A 1 326 ? -1.356 -15.562 -8.891 1 97.88 326 ARG A C 1
ATOM 2596 O O . ARG A 1 326 ? -0.429 -15.57 -9.703 1 97.88 326 ARG A O 1
ATOM 2603 N N . TRP A 1 327 ? -1.999 -16.641 -8.57 1 98.69 327 TRP A N 1
ATOM 2604 C CA . TRP A 1 327 ? -1.721 -17.906 -9.234 1 98.69 327 TRP A CA 1
ATOM 2605 C C . TRP A 1 327 ? -2.326 -17.938 -10.633 1 98.69 327 TRP A C 1
ATOM 2607 O O . TRP A 1 327 ? -2.994 -16.984 -11.047 1 98.69 327 TRP A O 1
ATOM 2617 N N . GLY A 1 328 ? -1.957 -18.984 -11.414 1 98.44 328 GLY A N 1
ATOM 2618 C CA . GLY A 1 328 ? -2.584 -19.188 -12.711 1 98.44 328 GLY A CA 1
ATOM 2619 C C . GLY A 1 328 ? -3.979 -19.781 -12.609 1 98.44 328 GLY A C 1
ATOM 2620 O O . GLY A 1 328 ? -4.504 -19.953 -11.508 1 98.44 328 GLY A O 1
ATOM 2621 N N . LEU A 1 329 ? -4.559 -19.969 -13.789 1 98.19 329 LEU A N 1
ATOM 2622 C CA . LEU A 1 329 ? -5.898 -20.531 -13.875 1 98.19 329 LEU A CA 1
ATOM 2623 C C . LEU A 1 329 ? -5.891 -21.844 -14.664 1 98.19 329 LEU A C 1
ATOM 2625 O O . LEU A 1 329 ? -5.324 -21.891 -15.758 1 98.19 329 LEU A O 1
ATOM 2629 N N . ILE A 1 330 ? -6.48 -22.828 -14.094 1 98.31 330 ILE A N 1
ATOM 2630 C CA . ILE A 1 330 ? -6.73 -24.062 -14.852 1 98.31 330 ILE A CA 1
ATOM 2631 C C . ILE A 1 330 ? -8.227 -24.203 -15.117 1 98.31 330 ILE A C 1
ATOM 2633 O O . ILE A 1 330 ? -9.055 -23.781 -14.305 1 98.31 330 ILE A O 1
ATOM 2637 N N . GLN A 1 331 ? -8.555 -24.734 -16.203 1 98 331 GLN A N 1
ATOM 2638 C CA . GLN A 1 331 ? -9.945 -24.891 -16.625 1 98 331 GLN A CA 1
ATOM 2639 C C . GLN A 1 331 ? -10.219 -26.328 -17.047 1 98 331 GLN A C 1
ATOM 2641 O O . GLN A 1 331 ? -9.523 -26.875 -17.922 1 98 331 GLN A O 1
ATOM 2646 N N . PHE A 1 332 ? -11.266 -26.906 -16.469 1 97.5 332 PHE A N 1
ATOM 2647 C CA . PHE A 1 332 ? -11.633 -28.281 -16.781 1 97.5 332 PHE A CA 1
ATOM 2648 C C . PHE A 1 332 ? -12.523 -28.328 -18.016 1 97.5 332 PHE A C 1
ATOM 2650 O O . PHE A 1 332 ? -13.484 -27.562 -18.125 1 97.5 332 PHE A O 1
ATOM 2657 N N . GLN A 1 333 ? -12.148 -29.219 -18.906 1 96.81 333 GLN A N 1
ATOM 2658 C CA . GLN A 1 333 ? -12.922 -29.391 -20.125 1 96.81 333 GLN A CA 1
ATOM 2659 C C . GLN A 1 333 ? -13.18 -30.875 -20.422 1 96.81 333 GLN A C 1
ATOM 2661 O O . GLN A 1 333 ? -12.289 -31.703 -20.25 1 96.81 333 GLN A O 1
ATOM 2666 N N . ASP A 1 334 ? -14.344 -31.172 -20.844 1 94.94 334 ASP A N 1
ATOM 2667 C CA . ASP A 1 334 ? -14.688 -32.531 -21.234 1 94.94 334 ASP A CA 1
ATOM 2668 C C . ASP A 1 334 ? -14.75 -32.688 -22.75 1 94.94 334 ASP A C 1
ATOM 2670 O O . ASP A 1 334 ? -15.25 -33.688 -23.266 1 94.94 334 ASP A O 1
ATOM 2674 N N . SER A 1 335 ? -14.242 -31.781 -23.453 1 92.31 335 SER A N 1
ATOM 2675 C CA . SER A 1 335 ? -14.156 -31.844 -24.906 1 92.31 335 SER A CA 1
ATOM 2676 C C . SER A 1 335 ? -12.977 -32.688 -25.359 1 92.31 335 SER A C 1
ATOM 2678 O O . SER A 1 335 ? -12.227 -33.219 -24.531 1 92.31 335 SER A O 1
ATOM 2680 N N . ARG A 1 336 ? -12.953 -32.875 -26.703 1 92.69 336 ARG A N 1
ATOM 2681 C CA . ARG A 1 336 ? -11.82 -33.594 -27.266 1 92.69 336 ARG A CA 1
ATOM 2682 C C . ARG A 1 336 ? -10.508 -32.906 -26.922 1 92.69 336 ARG A C 1
ATOM 2684 O O . ARG A 1 336 ? -10.414 -31.656 -26.953 1 92.69 336 ARG A O 1
ATOM 2691 N N . VAL A 1 337 ? -9.555 -33.688 -26.672 1 93.75 337 VAL A N 1
ATOM 2692 C CA . VAL A 1 337 ? -8.25 -33.188 -26.234 1 93.75 337 VAL A CA 1
ATOM 2693 C C . VAL A 1 337 ? -7.703 -32.188 -27.234 1 93.75 337 VAL A C 1
ATOM 2695 O O . VAL A 1 337 ? -7.766 -32.406 -28.438 1 93.75 337 VAL A O 1
ATOM 2698 N N . ASN A 1 338 ? -7.207 -31.109 -26.719 1 89.88 338 ASN A N 1
ATOM 2699 C CA . ASN A 1 338 ? -6.508 -30.047 -27.438 1 89.88 338 ASN A CA 1
ATOM 2700 C C . ASN A 1 338 ? -7.414 -29.375 -28.453 1 89.88 338 ASN A C 1
ATOM 2702 O O . ASN A 1 338 ? -6.93 -28.797 -29.438 1 89.88 338 ASN A O 1
ATOM 2706 N N . SER A 1 339 ? -8.672 -29.406 -28.25 1 88.56 339 SER A N 1
ATOM 2707 C CA . SER A 1 339 ? -9.602 -28.859 -29.234 1 88.56 339 SER A CA 1
ATOM 2708 C C . SER A 1 339 ? -10.141 -27.5 -28.797 1 88.56 339 SER A C 1
ATOM 2710 O O . SER A 1 339 ? -10.859 -26.844 -29.547 1 88.56 339 SER A O 1
ATOM 2712 N N . THR A 1 340 ? -9.852 -27.141 -27.641 1 86.5 340 THR A N 1
ATOM 2713 C CA . THR A 1 340 ? -10.422 -25.906 -27.125 1 86.5 340 THR A CA 1
ATOM 2714 C C . THR A 1 340 ? -9.344 -25.016 -26.516 1 86.5 340 THR A C 1
ATOM 2716 O O . THR A 1 340 ? -8.25 -25.5 -26.203 1 86.5 340 THR A O 1
ATOM 2719 N N . ASP A 1 341 ? -9.672 -23.766 -26.406 1 89.12 341 ASP A N 1
ATOM 2720 C CA . ASP A 1 341 ? -8.867 -22.781 -25.672 1 89.12 341 ASP A CA 1
ATOM 2721 C C . ASP A 1 341 ? -9.523 -22.422 -24.344 1 89.12 341 ASP A C 1
ATOM 2723 O O . ASP A 1 341 ? -10.688 -22.781 -24.109 1 89.12 341 ASP A O 1
ATOM 2727 N N . PHE A 1 342 ? -8.719 -21.844 -23.516 1 92.75 342 PHE A N 1
ATOM 2728 C CA . PHE A 1 342 ? -9.25 -21.328 -22.25 1 92.75 342 PHE A CA 1
ATOM 2729 C C . PHE A 1 342 ? -10.375 -20.328 -22.516 1 92.75 342 PHE A C 1
ATOM 2731 O O . PHE A 1 342 ? -10.219 -19.406 -23.312 1 92.75 342 PHE A O 1
ATOM 2738 N N . VAL A 1 343 ? -11.492 -20.578 -21.875 1 89.69 343 VAL A N 1
ATOM 2739 C CA . VAL A 1 343 ? -12.648 -19.719 -22.062 1 89.69 343 VAL A CA 1
ATOM 2740 C C . VAL A 1 343 ? -12.734 -18.703 -20.922 1 89.69 343 VAL A C 1
ATOM 2742 O O . VAL A 1 343 ? -12.688 -19.078 -19.75 1 89.69 343 VAL A O 1
ATOM 2745 N N . ARG A 1 344 ? -12.922 -17.531 -21.266 1 85.44 344 ARG A N 1
ATOM 2746 C CA . ARG A 1 344 ? -12.977 -16.453 -20.297 1 85.44 344 ARG A CA 1
ATOM 2747 C C . ARG A 1 344 ? -14.273 -16.5 -19.484 1 85.44 344 ARG A C 1
ATOM 2749 O O . ARG A 1 344 ? -15.328 -16.828 -20.016 1 85.44 344 ARG A O 1
ATOM 2756 N N . ASN A 1 345 ? -14.008 -16.156 -18.281 1 82.19 345 ASN A N 1
ATOM 2757 C CA . ASN A 1 345 ? -15.125 -16.125 -17.344 1 82.19 345 ASN A CA 1
ATOM 2758 C C . ASN A 1 345 ? -15.727 -14.727 -17.25 1 82.19 345 ASN A C 1
ATOM 2760 O O . ASN A 1 345 ? -15.008 -13.727 -17.297 1 82.19 345 ASN A O 1
ATOM 2764 N N . ASP A 1 346 ? -17.094 -14.633 -17.109 1 82.88 346 ASP A N 1
ATOM 2765 C CA . ASP A 1 346 ? -17.812 -13.367 -17.062 1 82.88 346 ASP A CA 1
ATOM 2766 C C . ASP A 1 346 ? -17.531 -12.633 -15.75 1 82.88 346 ASP A C 1
ATOM 2768 O O . ASP A 1 346 ? -17.812 -11.438 -15.633 1 82.88 346 ASP A O 1
ATOM 2772 N N . LYS A 1 347 ? -16.922 -13.406 -14.859 1 92.25 347 LYS A N 1
ATOM 2773 C CA . LYS A 1 347 ? -16.688 -12.828 -13.547 1 92.25 347 LYS A CA 1
ATOM 2774 C C . LYS A 1 347 ? -15.289 -12.219 -13.453 1 92.25 347 LYS A C 1
ATOM 2776 O O . LYS A 1 347 ? -14.914 -11.656 -12.422 1 92.25 347 LYS A O 1
ATOM 2781 N N . TRP A 1 348 ? -14.562 -12.273 -14.5 1 93.69 348 TRP A N 1
ATOM 2782 C CA . TRP A 1 348 ? -13.141 -11.922 -14.477 1 93.69 348 TRP A CA 1
ATOM 2783 C C . TRP A 1 348 ? -12.953 -10.461 -14.102 1 93.69 348 TRP A C 1
ATOM 2785 O O . TRP A 1 348 ? -12.109 -10.133 -13.266 1 93.69 348 TRP A O 1
ATOM 2795 N N . ILE A 1 349 ? -13.773 -9.562 -14.648 1 94.25 349 ILE A N 1
ATOM 2796 C CA . ILE A 1 349 ? -13.648 -8.133 -14.375 1 94.25 349 ILE A CA 1
ATOM 2797 C C . ILE A 1 349 ? -13.984 -7.855 -12.914 1 94.25 349 ILE A C 1
ATOM 2799 O O . ILE A 1 349 ? -13.234 -7.16 -12.219 1 94.25 349 ILE A O 1
ATOM 2803 N N . ALA A 1 350 ? -15.109 -8.43 -12.461 1 96.62 350 ALA A N 1
ATOM 2804 C CA . ALA A 1 350 ? -15.523 -8.227 -11.078 1 96.62 350 ALA A CA 1
ATOM 2805 C C . ALA A 1 350 ? -14.5 -8.82 -10.109 1 96.62 350 ALA A C 1
ATOM 2807 O O . ALA A 1 350 ? -14.18 -8.211 -9.086 1 96.62 350 ALA A O 1
ATOM 2808 N N . THR A 1 351 ? -13.992 -10.008 -10.422 1 97.06 351 THR A N 1
ATOM 2809 C CA . THR A 1 351 ? -12.977 -10.641 -9.594 1 97.06 351 THR A CA 1
ATOM 2810 C C . THR A 1 351 ? -11.758 -9.742 -9.438 1 97.06 351 THR A C 1
ATOM 2812 O O . THR A 1 351 ? -11.273 -9.516 -8.328 1 97.06 351 THR A O 1
ATOM 2815 N N . ASN A 1 352 ? -11.312 -9.195 -10.523 1 97.31 352 ASN A N 1
ATOM 2816 C CA . ASN A 1 352 ? -10.133 -8.336 -10.477 1 97.31 352 ASN A CA 1
ATOM 2817 C C . ASN A 1 352 ? -10.422 -7.031 -9.742 1 97.31 352 ASN A C 1
ATOM 2819 O O . ASN A 1 352 ? -9.57 -6.523 -9.008 1 97.31 352 ASN A O 1
ATOM 2823 N N . ALA A 1 353 ? -11.617 -6.512 -9.938 1 98.19 353 ALA A N 1
ATOM 2824 C CA . ALA A 1 353 ? -11.984 -5.289 -9.234 1 98.19 353 ALA A CA 1
ATOM 2825 C C . ALA A 1 353 ? -11.961 -5.5 -7.719 1 98.19 353 ALA A C 1
ATOM 2827 O O . ALA A 1 353 ? -11.477 -4.645 -6.973 1 98.19 353 ALA A O 1
ATOM 2828 N N . LEU A 1 354 ? -12.484 -6.633 -7.277 1 98.56 354 LEU A N 1
ATOM 2829 C CA . LEU A 1 354 ? -12.492 -6.973 -5.859 1 98.56 354 LEU A CA 1
ATOM 2830 C C . LEU A 1 354 ? -11.07 -7.109 -5.328 1 98.56 354 LEU A C 1
ATOM 2832 O O . LEU A 1 354 ? -10.734 -6.539 -4.285 1 98.56 354 LEU A O 1
ATOM 2836 N N . LEU A 1 355 ? -10.234 -7.785 -6.051 1 98.56 355 LEU A N 1
ATOM 2837 C CA . LEU A 1 355 ? -8.875 -8.055 -5.609 1 98.56 355 LEU A CA 1
ATOM 2838 C C . LEU A 1 355 ? -8.031 -6.781 -5.625 1 98.56 355 LEU A C 1
ATOM 2840 O O . LEU A 1 355 ? -7.246 -6.543 -4.707 1 98.56 355 LEU A O 1
ATOM 2844 N N . ASP A 1 356 ? -8.188 -5.945 -6.684 1 98.31 356 ASP A N 1
ATOM 2845 C CA . ASP A 1 356 ? -7.473 -4.676 -6.758 1 98.31 356 ASP A CA 1
ATOM 2846 C C . ASP A 1 356 ? -7.879 -3.748 -5.613 1 98.31 356 ASP A C 1
ATOM 2848 O O . ASP A 1 356 ? -7.035 -3.066 -5.031 1 98.31 356 ASP A O 1
ATOM 2852 N N . THR A 1 357 ? -9.133 -3.734 -5.312 1 98.75 357 THR A N 1
ATOM 2853 C CA . THR A 1 357 ? -9.625 -2.875 -4.238 1 98.75 357 THR A CA 1
ATOM 2854 C C . THR A 1 357 ? -9.156 -3.391 -2.879 1 98.75 357 THR A C 1
ATOM 2856 O O . THR A 1 357 ? -8.75 -2.607 -2.018 1 98.75 357 THR A O 1
ATOM 2859 N N . TYR A 1 358 ? -9.242 -4.734 -2.701 1 98.62 358 TYR A N 1
ATOM 2860 C CA . TYR A 1 358 ? -8.68 -5.336 -1.495 1 98.62 358 TYR A CA 1
ATOM 2861 C C . TYR A 1 358 ? -7.242 -4.891 -1.279 1 98.62 358 TYR A C 1
ATOM 2863 O O . TYR A 1 358 ? -6.883 -4.422 -0.196 1 98.62 358 TYR A O 1
ATOM 2871 N N . SER A 1 359 ? -6.445 -5.012 -2.281 1 98.62 359 SER A N 1
ATOM 2872 C CA . SER A 1 359 ? -5.035 -4.652 -2.201 1 98.62 359 SER A CA 1
ATOM 2873 C C . SER A 1 359 ? -4.855 -3.172 -1.885 1 98.62 359 SER A C 1
ATOM 2875 O O . SER A 1 359 ? -4 -2.801 -1.078 1 98.62 359 SER A O 1
ATOM 2877 N N . ALA A 1 360 ? -5.613 -2.324 -2.547 1 98.69 360 ALA A N 1
ATOM 2878 C CA . ALA A 1 360 ? -5.52 -0.883 -2.326 1 98.69 360 ALA A CA 1
ATOM 2879 C C . ALA A 1 360 ? -5.879 -0.523 -0.887 1 98.69 360 ALA A C 1
ATOM 2881 O O . ALA A 1 360 ? -5.25 0.35 -0.283 1 98.69 360 ALA A O 1
ATOM 2882 N N . LEU A 1 361 ? -6.883 -1.187 -0.352 1 98.75 361 LEU A N 1
ATOM 2883 C CA . LEU A 1 361 ? -7.312 -0.928 1.019 1 98.75 361 LEU A CA 1
ATOM 2884 C C . LEU A 1 361 ? -6.246 -1.368 2.014 1 98.75 361 LEU A C 1
ATOM 2886 O O . LEU A 1 361 ? -5.949 -0.65 2.973 1 98.75 361 LEU A O 1
ATOM 2890 N N . LYS A 1 362 ? -5.672 -2.559 1.76 1 98.62 362 LYS A N 1
ATOM 2891 C CA . LYS A 1 362 ? -4.598 -3.045 2.621 1 98.62 362 LYS A CA 1
ATOM 2892 C C . LYS A 1 362 ? -3.391 -2.113 2.568 1 98.62 362 LYS A C 1
ATOM 2894 O O . LYS A 1 362 ? -2.791 -1.806 3.602 1 98.62 362 LYS A O 1
ATOM 2899 N N . ALA A 1 363 ? -3.047 -1.722 1.395 1 98.56 363 ALA A N 1
ATOM 2900 C CA . ALA A 1 363 ? -1.933 -0.794 1.214 1 98.56 363 ALA A CA 1
ATOM 2901 C C . ALA A 1 363 ? -2.199 0.53 1.923 1 98.56 363 ALA A C 1
ATOM 2903 O O . ALA A 1 363 ? -1.316 1.074 2.59 1 98.56 363 ALA A O 1
ATOM 2904 N N . PHE A 1 364 ? -3.402 1.062 1.74 1 98.38 364 PHE A N 1
ATOM 2905 C CA . PHE A 1 364 ? -3.793 2.314 2.373 1 98.38 364 PHE A CA 1
ATOM 2906 C C . PHE A 1 364 ? -3.691 2.209 3.891 1 98.38 364 PHE A C 1
ATOM 2908 O O . PHE A 1 364 ? -3.162 3.107 4.547 1 98.38 364 PHE A O 1
ATOM 2915 N N . HIS A 1 365 ? -4.148 1.142 4.406 1 98.12 365 HIS A N 1
ATOM 2916 C CA . HIS A 1 365 ? -4.117 0.905 5.844 1 98.12 365 HIS A CA 1
ATOM 2917 C C . HIS A 1 365 ? -2.684 0.845 6.363 1 98.12 365 HIS A C 1
ATOM 2919 O O . HIS A 1 365 ? -2.391 1.34 7.453 1 98.12 365 HIS A O 1
ATOM 2925 N N . ALA A 1 366 ? -1.822 0.284 5.582 1 97.88 366 ALA A N 1
ATOM 2926 C CA . ALA A 1 366 ? -0.434 0.101 6 1 97.88 366 ALA A CA 1
ATOM 2927 C C . ALA A 1 366 ? 0.27 1.444 6.168 1 97.88 366 ALA A C 1
ATOM 2929 O O . ALA A 1 366 ? 1.191 1.573 6.977 1 97.88 366 ALA A O 1
ATOM 2930 N N . VAL A 1 367 ? -0.213 2.449 5.457 1 97.5 367 VAL A N 1
ATOM 2931 C CA . VAL A 1 367 ? 0.515 3.713 5.453 1 97.5 367 VAL A CA 1
ATOM 2932 C C . VAL A 1 367 ? -0.228 4.742 6.305 1 97.5 367 VAL A C 1
ATOM 2934 O O . VAL A 1 367 ? 0.371 5.703 6.789 1 97.5 367 VAL A O 1
ATOM 2937 N N . THR A 1 368 ? -1.504 4.531 6.562 1 97.19 368 THR A N 1
ATOM 2938 C CA . THR A 1 368 ? -2.275 5.566 7.238 1 97.19 368 THR A CA 1
ATOM 2939 C C . THR A 1 368 ? -2.824 5.055 8.562 1 97.19 368 THR A C 1
ATOM 2941 O O . THR A 1 368 ? -3.252 5.84 9.414 1 97.19 368 THR A O 1
ATOM 2944 N N . GLY A 1 369 ? -2.932 3.732 8.703 1 96.31 369 GLY A N 1
ATOM 2945 C CA . GLY A 1 369 ? -3.482 3.127 9.906 1 96.31 369 GLY A CA 1
ATOM 2946 C C . GLY A 1 369 ? -4.992 2.998 9.875 1 96.31 369 GLY A C 1
ATOM 2947 O O . GLY A 1 369 ? -5.605 2.551 10.844 1 96.31 369 GLY A O 1
ATOM 2948 N N . ARG A 1 370 ? -5.613 3.408 8.695 1 96.44 370 ARG A N 1
ATOM 2949 C CA . ARG A 1 370 ? -7.066 3.365 8.578 1 96.44 370 ARG A CA 1
ATOM 2950 C C . ARG A 1 370 ? -7.492 2.783 7.234 1 96.44 370 ARG A C 1
ATOM 2952 O O . ARG A 1 370 ? -6.766 2.902 6.242 1 96.44 370 ARG A O 1
ATOM 2959 N N . TYR A 1 371 ? -8.617 2.088 7.277 1 97.31 371 TYR A N 1
ATOM 2960 C CA . TYR A 1 371 ? -9.297 1.823 6.016 1 97.31 371 TYR A CA 1
ATOM 2961 C C . TYR A 1 371 ? -10.164 3.006 5.605 1 97.31 371 TYR A C 1
ATOM 2963 O O . TYR A 1 371 ? -10.383 3.928 6.395 1 97.31 371 TYR A O 1
ATOM 2971 N N . THR A 1 372 ? -10.609 3.025 4.363 1 96.56 372 THR A N 1
ATOM 2972 C CA . THR A 1 372 ? -11.453 4.113 3.883 1 96.56 372 THR A CA 1
ATOM 2973 C C . THR A 1 372 ? -12.492 3.592 2.9 1 96.56 372 THR A C 1
ATOM 2975 O O . THR A 1 372 ? -12.258 2.607 2.195 1 96.56 372 THR A O 1
ATOM 2978 N N . ASP A 1 373 ? -13.688 4.168 2.92 1 96.38 373 ASP A N 1
ATOM 2979 C CA . ASP A 1 373 ? -14.695 3.865 1.909 1 96.38 373 ASP A CA 1
ATOM 2980 C C . ASP A 1 373 ? -14.664 4.895 0.78 1 96.38 373 ASP A C 1
ATOM 2982 O O . ASP A 1 373 ? -15.492 4.84 -0.135 1 96.38 373 ASP A O 1
ATOM 2986 N N . ARG A 1 374 ? -13.719 5.859 0.904 1 94.19 374 ARG A N 1
ATOM 2987 C CA . ARG A 1 374 ? -13.539 6.871 -0.133 1 94.19 374 ARG A CA 1
ATOM 2988 C C . ARG A 1 374 ? -12.625 6.363 -1.243 1 94.19 374 ARG A C 1
ATOM 2990 O O . ARG A 1 374 ? -11.398 6.414 -1.119 1 94.19 374 ARG A O 1
ATOM 2997 N N . LYS A 1 375 ? -13.156 6.023 -2.346 1 94.25 375 LYS A N 1
ATOM 2998 C CA . LYS A 1 375 ? -12.43 5.398 -3.447 1 94.25 375 LYS A CA 1
ATOM 2999 C C . LYS A 1 375 ? -11.391 6.348 -4.031 1 94.25 375 LYS A C 1
ATOM 3001 O O . LYS A 1 375 ? -10.352 5.91 -4.527 1 94.25 375 LYS A O 1
ATOM 3006 N N . GLU A 1 376 ? -11.602 7.672 -3.943 1 87.88 376 GLU A N 1
ATOM 3007 C CA . GLU A 1 376 ? -10.695 8.656 -4.535 1 87.88 376 GLU A CA 1
ATOM 3008 C C . GLU A 1 376 ? -9.359 8.688 -3.797 1 87.88 376 GLU A C 1
ATOM 3010 O O . GLU A 1 376 ? -8.375 9.211 -4.316 1 87.88 376 GLU A O 1
ATOM 3015 N N . LEU A 1 377 ? -9.312 8.117 -2.568 1 93.06 377 LEU A N 1
ATOM 3016 C CA . LEU A 1 377 ? -8.078 8.102 -1.786 1 93.06 377 LEU A CA 1
ATOM 3017 C C . LEU A 1 377 ? -7.262 6.852 -2.082 1 93.06 377 LEU A C 1
ATOM 3019 O O . LEU A 1 377 ? -6.098 6.758 -1.691 1 93.06 377 LEU A O 1
ATOM 3023 N N . LEU A 1 378 ? -7.887 5.906 -2.74 1 96.25 378 LEU A N 1
ATOM 3024 C CA . LEU A 1 378 ? -7.246 4.633 -3.043 1 96.25 378 LEU A CA 1
ATOM 3025 C C . LEU A 1 378 ? -6.609 4.66 -4.43 1 96.25 378 LEU A C 1
ATOM 3027 O O . LEU A 1 378 ? -7.148 5.277 -5.352 1 96.25 378 LEU A O 1
ATOM 3031 N N . ARG A 1 379 ? -5.492 4 -4.543 1 94.69 379 ARG A N 1
ATOM 3032 C CA . ARG A 1 379 ? -4.879 3.82 -5.852 1 94.69 379 ARG A CA 1
ATOM 3033 C C . ARG A 1 379 ? -5.527 2.666 -6.609 1 94.69 379 ARG A C 1
ATOM 3035 O O . ARG A 1 379 ? -4.973 1.568 -6.672 1 94.69 379 ARG A O 1
ATOM 3042 N N . LEU A 1 380 ? -6.637 2.979 -7.215 1 96.88 380 LEU A N 1
ATOM 3043 C CA . LEU A 1 380 ? -7.383 1.972 -7.961 1 96.88 380 LEU A CA 1
ATOM 3044 C C . LEU A 1 380 ? -7.117 2.096 -9.461 1 96.88 380 LEU A C 1
ATOM 3046 O O . LEU A 1 380 ? -7.012 3.205 -9.984 1 96.88 380 LEU A O 1
ATOM 3050 N N . PRO A 1 381 ? -7 0.937 -10.117 1 95.88 381 PRO A N 1
ATOM 3051 C CA . PRO A 1 381 ? -6.938 1.026 -11.578 1 95.88 381 PRO A CA 1
ATOM 3052 C C . PRO A 1 381 ? -8.133 1.756 -12.18 1 95.88 381 PRO A C 1
ATOM 3054 O O . PRO A 1 381 ? -9.25 1.659 -11.648 1 95.88 381 PRO A O 1
ATOM 3057 N N . THR A 1 382 ? -7.895 2.365 -13.32 1 94.44 382 THR A N 1
ATOM 3058 C CA . THR A 1 382 ? -8.875 3.26 -13.922 1 94.44 382 THR A CA 1
ATOM 3059 C C . THR A 1 382 ? -10.117 2.486 -14.367 1 94.44 382 THR A C 1
ATOM 3061 O O . THR A 1 382 ? -11.227 3.014 -14.336 1 94.44 382 THR A O 1
ATOM 3064 N N . TYR A 1 383 ? -9.984 1.222 -14.742 1 94.12 383 TYR A N 1
ATOM 3065 C CA . TYR A 1 383 ? -11.117 0.455 -15.25 1 94.12 383 TYR A CA 1
ATOM 3066 C C . TYR A 1 383 ? -12.195 0.296 -14.18 1 94.12 383 TYR A C 1
ATOM 3068 O O . TYR A 1 383 ? -13.375 0.121 -14.5 1 94.12 383 TYR A O 1
ATOM 3076 N N . ILE A 1 384 ? -11.789 0.382 -12.906 1 97 384 ILE A N 1
ATOM 3077 C CA . ILE A 1 384 ? -12.719 0.22 -11.797 1 97 384 ILE A CA 1
ATOM 3078 C C . ILE A 1 384 ? -13.602 1.458 -11.68 1 97 384 ILE A C 1
ATOM 3080 O O . ILE A 1 384 ? -14.781 1.354 -11.344 1 97 384 ILE A O 1
ATOM 3084 N N . LEU A 1 385 ? -13.031 2.625 -11.977 1 93.44 385 LEU A N 1
ATOM 3085 C CA . LEU A 1 385 ? -13.695 3.891 -11.68 1 93.44 385 LEU A CA 1
ATOM 3086 C C . LEU A 1 385 ? -14.352 4.469 -12.93 1 93.44 385 LEU A C 1
ATOM 3088 O O . LEU A 1 385 ? -15.18 5.379 -12.836 1 93.44 385 LEU A O 1
ATOM 3092 N N . SER A 1 386 ? -14.062 3.973 -14.109 1 91.06 386 SER A N 1
ATOM 3093 C CA . SER A 1 386 ? -14.453 4.586 -15.375 1 91.06 386 SER A CA 1
ATOM 3094 C C . SER A 1 386 ? -15.953 4.449 -15.617 1 91.06 386 SER A C 1
ATOM 3096 O O . SER A 1 386 ? -16.516 5.148 -16.453 1 91.06 386 SER A O 1
ATOM 3098 N N . GLY A 1 387 ? -16.594 3.502 -14.961 1 91.12 387 GLY A N 1
ATOM 3099 C CA . GLY A 1 387 ? -18 3.227 -15.18 1 91.12 387 GLY A CA 1
ATOM 3100 C C . GLY A 1 387 ? -18.266 2.424 -16.438 1 91.12 387 GLY A C 1
ATOM 3101 O O . GLY A 1 387 ? -19.422 2.121 -16.75 1 91.12 387 GLY A O 1
ATOM 3102 N N . LYS A 1 388 ? -17.266 2.051 -17.078 1 89.94 388 LYS A N 1
ATOM 3103 C CA . LYS A 1 388 ? -17.391 1.32 -18.344 1 89.94 388 LYS A CA 1
ATOM 3104 C C . LYS A 1 388 ? -17.359 -0.187 -18.109 1 89.94 388 LYS A C 1
ATOM 3106 O O . LYS A 1 388 ? -18 -0.948 -18.844 1 89.94 388 LYS A O 1
ATOM 3111 N N . CYS A 1 389 ? -16.656 -0.589 -17.094 1 93.62 389 CYS A N 1
ATOM 3112 C CA . CYS A 1 389 ? -16.375 -2.012 -16.953 1 93.62 389 CYS A CA 1
ATOM 3113 C C . CYS A 1 389 ? -17.188 -2.633 -15.828 1 93.62 389 CYS A C 1
ATOM 3115 O O . CYS A 1 389 ? -17.359 -3.852 -15.781 1 93.62 389 CYS A O 1
ATOM 3117 N N . LEU A 1 390 ? -17.594 -1.862 -14.891 1 94.69 390 LEU A N 1
ATOM 3118 C CA . LEU A 1 390 ? -18.391 -2.291 -13.742 1 94.69 390 LEU A CA 1
ATOM 3119 C C . LEU A 1 390 ? -19.609 -1.41 -13.578 1 94.69 390 LEU A C 1
ATOM 3121 O O . LEU A 1 390 ? -19.562 -0.206 -13.836 1 94.69 390 LEU A O 1
ATOM 3125 N N . ALA A 1 391 ? -20.688 -2.068 -13.094 1 92 391 ALA A N 1
ATOM 3126 C CA . ALA A 1 391 ? -21.891 -1.296 -12.789 1 92 391 ALA A CA 1
ATOM 3127 C C . ALA A 1 391 ? -21.75 -0.543 -11.477 1 92 391 ALA A C 1
ATOM 3129 O O . ALA A 1 391 ? -22.188 0.603 -11.352 1 92 391 ALA A O 1
ATOM 3130 N N . ASP A 1 392 ? -21.109 -1.29 -10.523 1 90.94 392 ASP A N 1
ATOM 3131 C CA . ASP A 1 392 ? -20.953 -0.64 -9.227 1 90.94 392 ASP A CA 1
ATOM 3132 C C . ASP A 1 392 ? -19.812 -1.285 -8.43 1 90.94 392 ASP A C 1
ATOM 3134 O O . ASP A 1 392 ? -19.547 -2.479 -8.586 1 90.94 392 ASP A O 1
ATOM 3138 N N . LEU A 1 393 ? -19.141 -0.524 -7.668 1 97.12 393 LEU A N 1
ATOM 3139 C CA . LEU A 1 393 ? -18.188 -0.953 -6.648 1 97.12 393 LEU A CA 1
ATOM 3140 C C . LEU A 1 393 ? -18.391 -0.177 -5.352 1 97.12 393 LEU A C 1
ATOM 3142 O O . LEU A 1 393 ? -18.25 1.047 -5.328 1 97.12 393 LEU A O 1
ATOM 3146 N N . HIS A 1 394 ? -18.688 -0.916 -4.352 1 97.25 394 HIS A N 1
ATOM 3147 C CA . HIS A 1 394 ? -19 -0.297 -3.068 1 97.25 394 HIS A CA 1
ATOM 3148 C C . HIS A 1 394 ? -18.094 -0.836 -1.961 1 97.25 394 HIS A C 1
ATOM 3150 O O . HIS A 1 394 ? -17.781 -2.027 -1.938 1 97.25 394 HIS A O 1
ATOM 3156 N N . ILE A 1 395 ? -17.688 0.015 -1.046 1 98.38 395 ILE A N 1
ATOM 3157 C CA . ILE A 1 395 ? -16.859 -0.357 0.106 1 98.38 395 ILE A CA 1
ATOM 3158 C C . ILE A 1 395 ? -17.641 -0.073 1.395 1 98.38 395 ILE A C 1
ATOM 3160 O O . ILE A 1 395 ? -18.094 1.05 1.617 1 98.38 395 ILE A O 1
ATOM 3164 N N . ASP A 1 396 ? -17.797 -1.021 2.162 1 98 396 ASP A N 1
ATOM 3165 C CA . ASP A 1 396 ? -18.375 -0.882 3.494 1 98 396 ASP A CA 1
ATOM 3166 C C . ASP A 1 396 ? -17.328 -1.085 4.578 1 98 396 ASP A C 1
ATOM 3168 O O . ASP A 1 396 ? -16.484 -1.979 4.477 1 98 396 ASP A O 1
ATOM 3172 N N . LEU A 1 397 ? -17.422 -0.226 5.555 1 96.69 397 LEU A N 1
ATOM 3173 C CA . LEU A 1 397 ? -16.516 -0.343 6.695 1 96.69 397 LEU A CA 1
ATOM 3174 C C . LEU A 1 397 ? -17.281 -0.688 7.965 1 96.69 397 LEU A C 1
ATOM 3176 O O . LEU A 1 397 ? -18.406 -0.219 8.164 1 96.69 397 LEU A O 1
ATOM 3180 N N . ASP A 1 398 ? -16.656 -1.491 8.766 1 90.38 398 ASP A N 1
ATOM 3181 C CA . ASP A 1 398 ? -17.141 -1.713 10.125 1 90.38 398 ASP A CA 1
ATOM 3182 C C . ASP A 1 398 ? -15.992 -2.018 11.078 1 90.38 398 ASP A C 1
ATOM 3184 O O . ASP A 1 398 ? -14.828 -1.808 10.742 1 90.38 398 ASP A O 1
ATOM 3188 N N . TRP A 1 399 ? -16.281 -2.391 12.312 1 88.25 399 TRP A N 1
ATOM 3189 C CA . TRP A 1 399 ? -15.273 -2.561 13.352 1 88.25 399 TRP A CA 1
ATOM 3190 C C . TRP A 1 399 ? -14.344 -3.729 13.016 1 88.25 399 TRP A C 1
ATOM 3192 O O . TRP A 1 399 ? -13.258 -3.842 13.578 1 88.25 399 TRP A O 1
ATOM 3202 N N . THR A 1 400 ? -14.734 -4.535 12.086 1 86.69 400 THR A N 1
ATOM 3203 C CA . THR A 1 400 ? -13.938 -5.711 11.742 1 86.69 400 THR A CA 1
ATOM 3204 C C . THR A 1 400 ? -13.023 -5.422 10.555 1 86.69 400 THR A C 1
ATOM 3206 O O . THR A 1 400 ? -12.078 -6.164 10.305 1 86.69 400 THR A O 1
ATOM 3209 N N . GLY A 1 401 ? -13.336 -4.438 9.875 1 95.75 401 GLY A N 1
ATOM 3210 C CA . GLY A 1 401 ? -12.57 -4.117 8.688 1 95.75 401 GLY A CA 1
ATOM 3211 C C . GLY A 1 401 ? -13.422 -3.607 7.543 1 95.75 401 GLY A C 1
ATOM 3212 O O . GLY A 1 401 ? -14.195 -2.662 7.711 1 95.75 401 GLY A O 1
ATOM 3213 N N . PHE A 1 402 ? -13.258 -4.188 6.371 1 98.25 402 PHE A N 1
ATOM 3214 C CA . PHE A 1 402 ? -14 -3.711 5.211 1 98.25 402 PHE A CA 1
ATOM 3215 C C . PHE A 1 402 ? -14.641 -4.875 4.461 1 98.25 402 PHE A C 1
ATOM 3217 O O . PHE A 1 402 ? -14.234 -6.027 4.637 1 98.25 402 PHE A O 1
ATOM 3224 N N . LYS A 1 403 ? -15.664 -4.629 3.744 1 97.56 403 LYS A N 1
ATOM 3225 C CA . LYS A 1 403 ? -16.266 -5.48 2.729 1 97.56 403 LYS A CA 1
ATOM 3226 C C . LYS A 1 403 ? -16.453 -4.727 1.415 1 97.56 403 LYS A C 1
ATOM 3228 O O . LYS A 1 403 ? -17.031 -3.633 1.397 1 97.56 403 LYS A O 1
ATOM 3233 N N . VAL A 1 404 ? -15.93 -5.285 0.371 1 98.38 404 VAL A N 1
ATOM 3234 C CA . VAL A 1 404 ? -16.078 -4.703 -0.959 1 98.38 404 VAL A CA 1
ATOM 3235 C C . VAL A 1 404 ? -17.109 -5.504 -1.763 1 98.38 404 VAL A C 1
ATOM 3237 O O . VAL A 1 404 ? -17.094 -6.734 -1.736 1 98.38 404 VAL A O 1
ATOM 3240 N N . THR A 1 405 ? -18 -4.844 -2.441 1 97.81 405 THR A N 1
ATOM 3241 C CA . THR A 1 405 ? -18.984 -5.453 -3.324 1 97.81 405 THR A CA 1
ATOM 3242 C C . THR A 1 405 ? -18.844 -4.91 -4.742 1 97.81 405 THR A C 1
ATOM 3244 O O . THR A 1 405 ? -18.812 -3.697 -4.949 1 97.81 405 THR A O 1
ATOM 3247 N N . ALA A 1 406 ? -18.719 -5.801 -5.691 1 97.25 406 ALA A N 1
ATOM 3248 C CA . ALA A 1 406 ? -18.625 -5.43 -7.102 1 97.25 406 ALA A CA 1
ATOM 3249 C C . ALA A 1 406 ? -19.781 -6.02 -7.898 1 97.25 406 ALA A C 1
ATOM 3251 O O . ALA A 1 406 ? -20.109 -7.195 -7.746 1 97.25 406 ALA A O 1
ATOM 3252 N N . ARG A 1 407 ? -20.344 -5.188 -8.727 1 93.25 407 ARG A N 1
ATOM 3253 C CA . ARG A 1 407 ? -21.406 -5.613 -9.617 1 93.25 407 ARG A CA 1
ATOM 3254 C C . ARG A 1 407 ? -21.016 -5.426 -11.078 1 93.25 407 ARG A C 1
ATOM 3256 O O . ARG A 1 407 ? -20.672 -4.316 -11.5 1 93.25 407 ARG A O 1
ATOM 3263 N N . SER A 1 408 ? -21 -6.531 -11.812 1 89.31 408 SER A N 1
ATOM 3264 C CA . SER A 1 408 ? -20.672 -6.484 -13.234 1 89.31 408 SER A CA 1
ATOM 3265 C C . SER A 1 408 ? -21.766 -5.785 -14.023 1 89.31 408 SER A C 1
ATOM 3267 O O . SER A 1 408 ? -22.859 -5.531 -13.5 1 89.31 408 SER A O 1
ATOM 3269 N N . LEU A 1 409 ? -21.312 -5.527 -15.242 1 87.38 409 LEU A N 1
ATOM 3270 C CA . LEU A 1 409 ? -22.297 -4.934 -16.141 1 87.38 409 LEU A CA 1
ATOM 3271 C C . LEU A 1 409 ? -23.406 -5.938 -16.469 1 87.38 409 LEU A C 1
ATOM 3273 O O . LEU A 1 409 ? -23.156 -7.148 -16.484 1 87.38 409 LEU A O 1
ATOM 3277 N N . GLY A 1 410 ? -24.562 -5.602 -16.562 1 80.75 410 GLY A N 1
ATOM 3278 C CA . GLY A 1 410 ? -25.641 -6.484 -16.953 1 80.75 410 GLY A CA 1
ATOM 3279 C C . GLY A 1 410 ? -26.656 -6.715 -15.836 1 80.75 410 GLY A C 1
ATOM 3280 O O . GLY A 1 410 ? -26.312 -6.656 -14.656 1 80.75 410 GLY A O 1
ATOM 3281 N N . LYS A 1 411 ? -27.828 -6.887 -16.109 1 73 411 LYS A N 1
ATOM 3282 C CA . LYS A 1 411 ? -28.938 -6.969 -15.164 1 73 411 LYS A CA 1
ATOM 3283 C C . LYS A 1 411 ? -28.891 -8.258 -14.352 1 73 411 LYS A C 1
ATOM 3285 O O . LYS A 1 411 ? -29.281 -8.281 -13.18 1 73 411 LYS A O 1
ATOM 3290 N N . ASN A 1 412 ? -28.234 -9.305 -14.883 1 77.94 412 ASN A N 1
ATOM 3291 C CA . ASN A 1 412 ? -28.297 -10.578 -14.172 1 77.94 412 ASN A CA 1
ATOM 3292 C C . ASN A 1 412 ? -26.922 -11 -13.664 1 77.94 412 ASN A C 1
ATOM 3294 O O . ASN A 1 412 ? -26.703 -12.172 -13.344 1 77.94 412 ASN A O 1
ATOM 3298 N N . ALA A 1 413 ? -26.141 -10.023 -13.57 1 83.75 413 ALA A N 1
ATOM 3299 C CA . ALA A 1 413 ? -24.797 -10.398 -13.125 1 83.75 413 ALA A CA 1
ATOM 3300 C C . ALA A 1 413 ? -24.75 -10.586 -11.617 1 83.75 413 ALA A C 1
ATOM 3302 O O . ALA A 1 413 ? -25.344 -9.812 -10.867 1 83.75 413 ALA A O 1
ATOM 3303 N N . GLU A 1 414 ? -24.156 -11.68 -11.164 1 87.38 414 GLU A N 1
ATOM 3304 C CA . GLU A 1 414 ? -24 -11.938 -9.734 1 87.38 414 GLU A CA 1
ATOM 3305 C C . GLU A 1 414 ? -23.031 -10.945 -9.102 1 87.38 414 GLU A C 1
ATOM 3307 O O . GLU A 1 414 ? -22 -10.594 -9.703 1 87.38 414 GLU A O 1
ATOM 3312 N N . GLU A 1 415 ? -23.375 -10.547 -7.883 1 93.44 415 GLU A N 1
ATOM 3313 C CA . GLU A 1 415 ? -22.484 -9.656 -7.141 1 93.44 415 GLU A CA 1
ATOM 3314 C C . GLU A 1 415 ? -21.297 -10.422 -6.559 1 93.44 415 GLU A C 1
ATOM 3316 O O . GLU A 1 415 ? -21.453 -11.539 -6.059 1 93.44 415 GLU A O 1
ATOM 3321 N N . GLY A 1 416 ? -20.156 -9.891 -6.711 1 96.31 416 GLY A N 1
ATOM 3322 C CA . GLY A 1 416 ? -18.969 -10.398 -6.047 1 96.31 416 GLY A CA 1
ATOM 3323 C C . GLY A 1 416 ? -18.625 -9.633 -4.785 1 96.31 416 GLY A C 1
ATOM 3324 O O . GLY A 1 416 ? -18.938 -8.445 -4.664 1 96.31 416 GLY A O 1
ATOM 3325 N N . HIS A 1 417 ? -17.969 -10.305 -3.861 1 97.06 417 HIS A N 1
ATOM 3326 C CA . HIS A 1 417 ? -17.594 -9.711 -2.58 1 97.06 417 HIS A CA 1
ATOM 3327 C C . HIS A 1 417 ? -16.203 -10.133 -2.154 1 97.06 417 HIS A C 1
ATOM 3329 O O . HIS A 1 417 ? -15.75 -11.234 -2.48 1 97.06 417 HIS A O 1
ATOM 3335 N N . VAL A 1 418 ? -15.508 -9.328 -1.424 1 97.12 418 VAL A N 1
ATOM 3336 C CA . VAL A 1 418 ? -14.289 -9.68 -0.709 1 97.12 418 VAL A CA 1
ATOM 3337 C C . VAL A 1 418 ? -14.258 -8.969 0.641 1 97.12 418 VAL A C 1
ATOM 3339 O O . VAL A 1 418 ? -14.703 -7.828 0.758 1 97.12 418 VAL A O 1
ATOM 3342 N N . ARG A 1 419 ? -13.719 -9.586 1.601 1 96.12 419 ARG A N 1
ATOM 3343 C CA . ARG A 1 419 ? -13.672 -8.992 2.93 1 96.12 419 ARG A CA 1
ATOM 3344 C C . ARG A 1 419 ? -12.227 -8.844 3.41 1 96.12 419 ARG A C 1
ATOM 3346 O O . ARG A 1 419 ? -11.297 -9.219 2.699 1 96.12 419 ARG A O 1
ATOM 3353 N N . THR A 1 420 ? -12.023 -8.25 4.539 1 96.75 420 THR A N 1
ATOM 3354 C CA . THR A 1 420 ? -10.734 -7.844 5.086 1 96.75 420 THR A CA 1
ATOM 3355 C C . THR A 1 420 ? -9.789 -9.039 5.18 1 96.75 420 THR A C 1
ATOM 3357 O O . THR A 1 420 ? -8.578 -8.891 5.043 1 96.75 420 THR A O 1
ATOM 3360 N N . ASP A 1 421 ? -10.258 -10.234 5.445 1 94.31 421 ASP A N 1
ATOM 3361 C CA . ASP A 1 421 ? -9.422 -11.43 5.586 1 94.31 421 ASP A CA 1
ATOM 3362 C C . ASP A 1 421 ? -9.188 -12.094 4.234 1 94.31 421 ASP A C 1
ATOM 3364 O O . ASP A 1 421 ? -8.758 -13.25 4.172 1 94.31 421 ASP A O 1
ATOM 3368 N N . HIS A 1 422 ? -9.648 -11.5 3.102 1 96.12 422 HIS A N 1
ATOM 3369 C CA . HIS A 1 422 ? -9.297 -11.867 1.733 1 96.12 422 HIS A CA 1
ATOM 3370 C C . HIS A 1 422 ? -10.273 -12.898 1.173 1 96.12 422 HIS A C 1
ATOM 3372 O O . HIS A 1 422 ? -10.109 -13.367 0.043 1 96.12 422 HIS A O 1
ATOM 3378 N N . PHE A 1 423 ? -11.281 -13.305 1.96 1 95.44 423 PHE A N 1
ATOM 3379 C CA . PHE A 1 423 ? -12.297 -14.227 1.46 1 95.44 423 PHE A CA 1
ATOM 3380 C C . PHE A 1 423 ? -13.094 -13.594 0.327 1 95.44 423 PHE A C 1
ATOM 3382 O O . PHE A 1 423 ? -13.695 -12.531 0.502 1 95.44 423 PHE A O 1
ATOM 3389 N N . LEU A 1 424 ? -13.094 -14.164 -0.775 1 96.25 424 LEU A N 1
ATOM 3390 C CA . LEU A 1 424 ? -13.773 -13.688 -1.975 1 96.25 424 LEU A CA 1
ATOM 3391 C C . LEU A 1 424 ? -14.859 -14.672 -2.406 1 96.25 424 LEU A C 1
ATOM 3393 O O . LEU A 1 424 ? -14.625 -15.875 -2.473 1 96.25 424 LEU A O 1
ATOM 3397 N N . TRP A 1 425 ? -16.047 -14.148 -2.688 1 94.06 425 TRP A N 1
ATOM 3398 C CA . TRP A 1 425 ? -17.141 -15.031 -3.119 1 94.06 425 TRP A CA 1
ATOM 3399 C C . TRP A 1 425 ? -18.125 -14.281 -4.012 1 94.06 425 TRP A C 1
ATOM 3401 O O . TRP A 1 425 ? -18.094 -13.055 -4.082 1 94.06 425 TRP A O 1
ATOM 3411 N N . PHE A 1 426 ? -18.859 -14.984 -4.75 1 92.81 426 PHE A N 1
ATOM 3412 C CA . PHE A 1 426 ? -19.938 -14.445 -5.551 1 92.81 426 PHE A CA 1
ATOM 3413 C C . PHE A 1 426 ? -21.297 -14.953 -5.047 1 92.81 426 PHE A C 1
ATOM 3415 O O . PHE A 1 426 ? -21.406 -16.125 -4.672 1 92.81 426 PHE A O 1
ATOM 3422 N N . GLY A 1 427 ? -22.281 -14.109 -5.086 1 89.69 427 GLY A N 1
ATOM 3423 C CA . GLY A 1 427 ? -23.609 -14.484 -4.625 1 89.69 427 GLY A CA 1
ATOM 3424 C C . GLY A 1 427 ? -23.703 -14.578 -3.117 1 89.69 427 GLY A C 1
ATOM 3425 O O . GLY A 1 427 ? -23.266 -13.68 -2.4 1 89.69 427 GLY A O 1
ATOM 3426 N N . LYS A 1 428 ? -24.391 -15.547 -2.6 1 83.44 428 LYS A N 1
ATOM 3427 C CA . LYS A 1 428 ? -24.578 -15.719 -1.163 1 83.44 428 LYS A CA 1
ATOM 3428 C C . LYS A 1 428 ? -23.344 -16.344 -0.517 1 83.44 428 LYS A C 1
ATOM 3430 O O . LYS A 1 428 ? -22.703 -17.203 -1.112 1 83.44 428 LYS A O 1
ATOM 3435 N N . GLU A 1 429 ? -23.031 -15.625 0.639 1 75.25 429 GLU A N 1
ATOM 3436 C CA . GLU A 1 429 ? -21.875 -16.141 1.371 1 75.25 429 GLU A CA 1
ATOM 3437 C C . GLU A 1 429 ? -22.125 -17.578 1.829 1 75.25 429 GLU A C 1
ATOM 3439 O O . GLU A 1 429 ? -23.141 -17.875 2.459 1 75.25 429 GLU A O 1
ATOM 3444 N N . ASP A 1 430 ? -21.375 -18.5 1.274 1 63.03 430 ASP A N 1
ATOM 3445 C CA . ASP A 1 430 ? -21.609 -19.891 1.659 1 63.03 430 ASP A CA 1
ATOM 3446 C C . ASP A 1 430 ? -20.406 -20.469 2.396 1 63.03 430 ASP A C 1
ATOM 3448 O O . ASP A 1 430 ? -20.109 -21.672 2.289 1 63.03 430 ASP A O 1
ATOM 3452 N N . MET A 1 431 ? -19.484 -19.547 3.092 1 59.78 431 MET A N 1
ATOM 3453 C CA . MET A 1 431 ? -18.266 -20.156 3.609 1 59.78 431 MET A CA 1
ATOM 3454 C C . MET A 1 431 ? -18.578 -21.156 4.719 1 59.78 431 MET A C 1
ATOM 3456 O O . MET A 1 431 ? -19.297 -20.828 5.668 1 59.78 431 MET A O 1
ATOM 3460 N N . GLN A 1 432 ? -18.594 -22.406 4.477 1 52.81 432 GLN A N 1
ATOM 3461 C CA . GLN A 1 432 ? -18.625 -23.422 5.516 1 52.81 432 GLN A CA 1
ATOM 3462 C C . GLN A 1 432 ? -17.266 -23.516 6.23 1 52.81 432 GLN A C 1
ATOM 3464 O O . GLN A 1 432 ? -16.234 -23.641 5.582 1 52.81 432 GLN A O 1
ATOM 3469 N N . TYR A 1 433 ? -17.156 -22.578 7.238 1 48.09 433 TYR A N 1
ATOM 3470 C CA . TYR A 1 433 ? -16 -22.766 8.102 1 48.09 433 TYR A CA 1
ATOM 3471 C C . TYR A 1 433 ? -15.836 -24.219 8.516 1 48.09 433 TYR A C 1
ATOM 3473 O O . TYR A 1 433 ? -16.812 -24.969 8.562 1 48.09 433 TYR A O 1
ATOM 3481 N N . PHE A 1 434 ? -14.633 -24.781 8.266 1 43.44 434 PHE A N 1
ATOM 3482 C CA . PHE A 1 434 ? -14.328 -26.078 8.836 1 43.44 434 PHE A CA 1
ATOM 3483 C C . PHE A 1 434 ? -14.711 -26.125 10.312 1 43.44 434 PHE A C 1
ATOM 3485 O O . PHE A 1 434 ? -14.695 -25.109 11 1 43.44 434 PHE A O 1
ATOM 3492 N N . MET B 1 1 ? -36.219 7.703 -43.375 1 19.33 1 MET B N 1
ATOM 3493 C CA . MET B 1 1 ? -34.844 7.309 -43.719 1 19.33 1 MET B CA 1
ATOM 3494 C C . MET B 1 1 ? -33.812 8.094 -42.875 1 19.33 1 MET B C 1
ATOM 3496 O O . MET B 1 1 ? -33.5 9.242 -43.219 1 19.33 1 MET B O 1
ATOM 3500 N N . ALA B 1 2 ? -33.969 7.98 -41.688 1 31.31 2 ALA B N 1
ATOM 3501 C CA . ALA B 1 2 ? -33.312 8.898 -40.75 1 31.31 2 ALA B CA 1
ATOM 3502 C C . ALA B 1 2 ? -31.812 8.883 -40.969 1 31.31 2 ALA B C 1
ATOM 3504 O O . ALA B 1 2 ? -31.203 7.812 -41.062 1 31.31 2 ALA B O 1
ATOM 3505 N N . SER B 1 3 ? -31.156 9.93 -41.438 1 26.3 3 SER B N 1
ATOM 3506 C CA . SER B 1 3 ? -29.766 10.258 -41.719 1 26.3 3 SER B CA 1
ATOM 3507 C C . SER B 1 3 ? -28.859 9.93 -40.562 1 26.3 3 SER B C 1
ATOM 3509 O O . SER B 1 3 ? -29.016 10.484 -39.469 1 26.3 3 SER B O 1
ATOM 3511 N N . ARG B 1 4 ? -28.484 8.648 -40.5 1 39.62 4 ARG B N 1
ATOM 3512 C CA . ARG B 1 4 ? -27.547 8.203 -39.469 1 39.62 4 ARG B CA 1
ATOM 3513 C C . ARG B 1 4 ? -26.375 9.172 -39.344 1 39.62 4 ARG B C 1
ATOM 3515 O O . ARG B 1 4 ? -25.734 9.523 -40.344 1 39.62 4 ARG B O 1
ATOM 3522 N N . SER B 1 5 ? -26.438 9.914 -38.312 1 36.09 5 SER B N 1
ATOM 3523 C CA . SER B 1 5 ? -25.469 10.992 -38.156 1 36.09 5 SER B CA 1
ATOM 3524 C C . SER B 1 5 ? -24.047 10.492 -38.375 1 36.09 5 SER B C 1
ATOM 3526 O O . SER B 1 5 ? -23.766 9.312 -38.156 1 36.09 5 SER B O 1
ATOM 3528 N N . PRO B 1 6 ? -23.078 11.164 -39 1 39.22 6 PRO B N 1
ATOM 3529 C CA . PRO B 1 6 ? -21.703 10.852 -39.375 1 39.22 6 PRO B CA 1
ATOM 3530 C C . PRO B 1 6 ? -20.906 10.266 -38.188 1 39.22 6 PRO B C 1
ATOM 3532 O O . PRO B 1 6 ? -19.984 9.477 -38.406 1 39.22 6 PRO B O 1
ATOM 3535 N N . SER B 1 7 ? -21.297 10.562 -37.062 1 37.72 7 SER B N 1
ATOM 3536 C CA . SER B 1 7 ? -20.547 10.141 -35.906 1 37.72 7 SER B CA 1
ATOM 3537 C C . SER B 1 7 ? -20.719 8.656 -35.625 1 37.72 7 SER B C 1
ATOM 3539 O O . SER B 1 7 ? -19.797 7.98 -35.188 1 37.72 7 SER B O 1
ATOM 3541 N N . SER B 1 8 ? -21.766 8.117 -36 1 39.88 8 SER B N 1
ATOM 3542 C CA . SER B 1 8 ? -22.078 6.703 -35.812 1 39.88 8 SER B CA 1
ATOM 3543 C C . SER B 1 8 ? -21.328 5.844 -36.844 1 39.88 8 SER B C 1
ATOM 3545 O O . SER B 1 8 ? -20.891 4.738 -36.5 1 39.88 8 SER B O 1
ATOM 3547 N N . LEU B 1 9 ? -21.031 6.336 -38 1 36.75 9 LEU B N 1
ATOM 3548 C CA . LEU B 1 9 ? -20.328 5.625 -39.062 1 36.75 9 LEU B CA 1
ATOM 3549 C C . LEU B 1 9 ? -18.844 5.496 -38.719 1 36.75 9 LEU B C 1
ATOM 3551 O O . LEU B 1 9 ? -18.234 4.441 -38.938 1 36.75 9 LEU B O 1
ATOM 3555 N N . ILE B 1 10 ? -18.312 6.508 -38.094 1 35.03 10 ILE B N 1
ATOM 3556 C CA . ILE B 1 10 ? -16.891 6.477 -37.781 1 35.03 10 ILE B CA 1
ATOM 3557 C C . ILE B 1 10 ? -16.641 5.469 -36.656 1 35.03 10 ILE B C 1
ATOM 3559 O O . ILE B 1 10 ? -15.688 4.691 -36.719 1 35.03 10 ILE B O 1
ATOM 3563 N N . VAL B 1 11 ? -17.609 5.301 -35.781 1 38.25 11 VAL B N 1
ATOM 3564 C CA . VAL B 1 11 ? -17.484 4.285 -34.75 1 38.25 11 VAL B CA 1
ATOM 3565 C C . VAL B 1 11 ? -17.594 2.895 -35.375 1 38.25 11 VAL B C 1
ATOM 3567 O O . VAL B 1 11 ? -16.812 1.997 -35.062 1 38.25 11 VAL B O 1
ATOM 3570 N N . THR B 1 12 ? -18.406 2.729 -36.312 1 36.75 12 THR B N 1
ATOM 3571 C CA . THR B 1 12 ? -18.625 1.458 -37 1 36.75 12 THR B CA 1
ATOM 3572 C C . THR B 1 12 ? -17.406 1.098 -37.844 1 36.75 12 THR B C 1
ATOM 3574 O O . THR B 1 12 ? -16.969 -0.056 -37.875 1 36.75 12 THR B O 1
ATOM 3577 N N . LEU B 1 13 ? -16.812 2.029 -38.531 1 36.16 13 LEU B N 1
ATOM 3578 C CA . LEU B 1 13 ? -15.664 1.771 -39.375 1 36.16 13 LEU B CA 1
ATOM 3579 C C . LEU B 1 13 ? -14.43 1.471 -38.562 1 36.16 13 LEU B C 1
ATOM 3581 O O . LEU B 1 13 ? -13.648 0.573 -38.906 1 36.16 13 LEU B O 1
ATOM 3585 N N . ILE B 1 14 ? -14.25 2.135 -37.5 1 37.72 14 ILE B N 1
ATOM 3586 C CA . ILE B 1 14 ? -13.125 1.799 -36.625 1 37.72 14 ILE B CA 1
ATOM 3587 C C . ILE B 1 14 ? -13.312 0.399 -36.062 1 37.72 14 ILE B C 1
ATOM 3589 O O . ILE B 1 14 ? -12.375 -0.406 -36.031 1 37.72 14 ILE B O 1
ATOM 3593 N N . VAL B 1 15 ? -14.523 -0.039 -35.781 1 38.38 15 VAL B N 1
ATOM 3594 C CA . VAL B 1 15 ? -14.859 -1.403 -35.406 1 38.38 15 VAL B CA 1
ATOM 3595 C C . VAL B 1 15 ? -14.68 -2.344 -36.594 1 38.38 15 VAL B C 1
ATOM 3597 O O . VAL B 1 15 ? -14.117 -3.43 -36.438 1 38.38 15 VAL B O 1
ATOM 3600 N N . ALA B 1 16 ? -15.148 -2.027 -37.75 1 34.53 16 ALA B N 1
ATOM 3601 C CA . ALA B 1 16 ? -15.039 -2.828 -38.969 1 34.53 16 ALA B CA 1
ATOM 3602 C C . ALA B 1 16 ? -13.594 -2.939 -39.406 1 34.53 16 ALA B C 1
ATOM 3604 O O . ALA B 1 16 ? -13.133 -4.023 -39.781 1 34.53 16 ALA B O 1
ATOM 3605 N N . LEU B 1 17 ? -12.883 -1.865 -39.625 1 34.53 17 LEU B N 1
ATOM 3606 C CA . LEU B 1 17 ? -11.492 -1.869 -40.062 1 34.53 17 LEU B CA 1
ATOM 3607 C C . LEU B 1 17 ? -10.586 -2.49 -39 1 34.53 17 LEU B C 1
ATOM 3609 O O . LEU B 1 17 ? -9.578 -3.113 -39.344 1 34.53 17 LEU B O 1
ATOM 3613 N N . LEU B 1 18 ? -10.781 -2.393 -37.781 1 35.62 18 LEU B N 1
ATOM 3614 C CA . LEU B 1 18 ? -10.203 -3.221 -36.719 1 35.62 18 LEU B CA 1
ATOM 3615 C C . LEU B 1 18 ? -10.578 -4.688 -36.906 1 35.62 18 LEU B C 1
ATOM 3617 O O . LEU B 1 18 ? -9.852 -5.582 -36.5 1 35.62 18 LEU B O 1
ATOM 3621 N N . SER B 1 19 ? -11.625 -5.062 -37.469 1 30.75 19 SER B N 1
ATOM 3622 C CA . SER B 1 19 ? -12.07 -6.395 -37.875 1 30.75 19 SER B CA 1
ATOM 3623 C C . SER B 1 19 ? -11.242 -6.934 -39.031 1 30.75 19 SER B C 1
ATOM 3625 O O . SER B 1 19 ? -11.07 -8.148 -39.188 1 30.75 19 SER B O 1
ATOM 3627 N N . LEU B 1 20 ? -11.109 -6.254 -40.156 1 31.69 20 LEU B N 1
ATOM 3628 C CA . LEU B 1 20 ? -10.43 -6.91 -41.25 1 31.69 20 LEU B CA 1
ATOM 3629 C C . LEU B 1 20 ? -8.977 -7.203 -40.906 1 31.69 20 LEU B C 1
ATOM 3631 O O . LEU B 1 20 ? -8.492 -8.312 -41.125 1 31.69 20 LEU B O 1
ATOM 3635 N N . GLY B 1 21 ? -7.848 -6.328 -41.156 1 28.08 21 GLY B N 1
ATOM 3636 C CA . GLY B 1 21 ? -6.453 -6.559 -40.812 1 28.08 21 GLY B CA 1
ATOM 3637 C C . GLY B 1 21 ? -6.055 -5.945 -39.5 1 28.08 21 GLY B C 1
ATOM 3638 O O . GLY B 1 21 ? -5.32 -6.555 -38.719 1 28.08 21 GLY B O 1
ATOM 3639 N N . VAL B 1 22 ? -6.312 -4.637 -39.344 1 29.11 22 VAL B N 1
ATOM 3640 C CA . VAL B 1 22 ? -5.914 -3.961 -38.125 1 29.11 22 VAL B CA 1
ATOM 3641 C C . VAL B 1 22 ? -6.836 -4.375 -36.969 1 29.11 22 VAL B C 1
ATOM 3643 O O . VAL B 1 22 ? -6.461 -4.293 -35.812 1 29.11 22 VAL B O 1
ATOM 3646 N N . GLY B 1 23 ? -7.996 -4.691 -37 1 30.16 23 GLY B N 1
ATOM 3647 C CA . GLY B 1 23 ? -8.961 -5.316 -36.125 1 30.16 23 GLY B CA 1
ATOM 3648 C C . GLY B 1 23 ? -8.453 -6.609 -35.5 1 30.16 23 GLY B C 1
ATOM 3649 O O . GLY B 1 23 ? -8.789 -6.938 -34.375 1 30.16 23 GLY B O 1
ATOM 3650 N N . LEU B 1 24 ? -7.855 -7.395 -36.281 1 29.45 24 LEU B N 1
ATOM 3651 C CA . LEU B 1 24 ? -7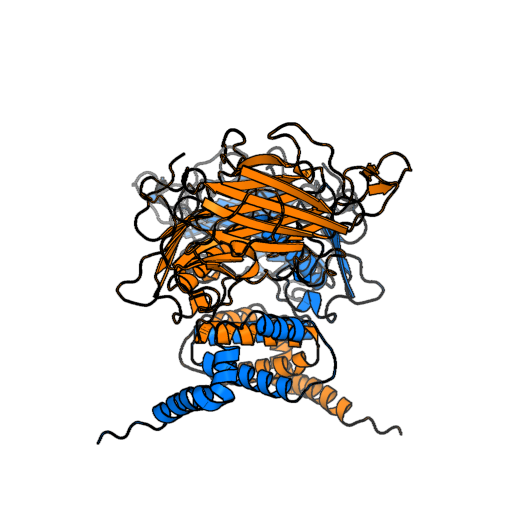.043 -8.5 -35.781 1 29.45 24 LEU B CA 1
ATOM 3652 C C . LEU B 1 24 ? -5.969 -7.988 -34.812 1 29.45 24 LEU B C 1
ATOM 3654 O O . LEU B 1 24 ? -5.727 -8.594 -33.781 1 29.45 24 LEU B O 1
ATOM 3658 N N . VAL B 1 25 ? -5.289 -6.828 -35.188 1 29.06 25 VAL B N 1
ATOM 3659 C CA . VAL B 1 25 ? -4.254 -6.336 -34.312 1 29.06 25 VAL B CA 1
ATOM 3660 C C . VAL B 1 25 ? -4.898 -5.684 -33.094 1 29.06 25 VAL B C 1
ATOM 3662 O O . VAL B 1 25 ? -4.496 -5.941 -31.938 1 29.06 25 VAL B O 1
ATOM 3665 N N . ILE B 1 26 ? -5.801 -4.801 -33.156 1 31.39 26 ILE B N 1
ATOM 3666 C CA . ILE B 1 26 ? -6.434 -4.242 -31.969 1 31.39 26 ILE B CA 1
ATOM 3667 C C . ILE B 1 26 ? -7.254 -5.32 -31.266 1 31.39 26 ILE B C 1
ATOM 3669 O O . ILE B 1 26 ? -7.211 -5.441 -30.047 1 31.39 26 ILE B O 1
ATOM 3673 N N . GLY B 1 27 ? -8.18 -6.047 -31.828 1 31.73 27 GLY B N 1
ATOM 3674 C CA . GLY B 1 27 ? -8.742 -7.285 -31.328 1 31.73 27 GLY B CA 1
ATOM 3675 C C . GLY B 1 27 ? -7.684 -8.25 -30.812 1 31.73 27 GLY B C 1
ATOM 3676 O O . GLY B 1 27 ? -7.898 -8.938 -29.812 1 31.73 27 GLY B O 1
ATOM 3677 N N . TYR B 1 28 ? -6.641 -8.383 -31.516 1 30.55 28 TYR B N 1
ATOM 3678 C CA . TYR B 1 28 ? -5.41 -8.953 -30.969 1 30.55 28 TYR B CA 1
ATOM 3679 C C . TYR B 1 28 ? -4.863 -8.094 -29.844 1 30.55 28 TYR B C 1
ATOM 3681 O O . TYR B 1 28 ? -4.359 -8.617 -28.844 1 30.55 28 TYR B O 1
ATOM 3689 N N . LEU B 1 29 ? -4.82 -6.801 -29.938 1 31.55 29 LEU B N 1
ATOM 3690 C CA . LEU B 1 29 ? -4.371 -5.965 -28.828 1 31.55 29 LEU B CA 1
ATOM 3691 C C . LEU B 1 29 ? -5.469 -5.801 -27.781 1 31.55 29 LEU B C 1
ATOM 3693 O O . LEU B 1 29 ? -5.188 -5.523 -26.625 1 31.55 29 LEU B O 1
ATOM 3697 N N . LEU B 1 30 ? -6.676 -5.508 -28.078 1 31.88 30 LEU B N 1
ATOM 3698 C CA . LEU B 1 30 ? -7.797 -5.387 -27.156 1 31.88 30 LEU B CA 1
ATOM 3699 C C . LEU B 1 30 ? -8.391 -6.758 -26.844 1 31.88 30 LEU B C 1
ATOM 3701 O O . LEU B 1 30 ? -9.336 -6.863 -26.062 1 31.88 30 LEU B O 1
ATOM 3705 N N . ARG B 1 31 ? -8.445 -7.742 -27.734 1 31.5 31 ARG B N 1
ATOM 3706 C CA . ARG B 1 31 ? -8.734 -9.086 -27.25 1 31.5 31 ARG B CA 1
ATOM 3707 C C . ARG B 1 31 ? -7.887 -9.422 -26.031 1 31.5 31 ARG B C 1
ATOM 3709 O O . ARG B 1 31 ? -6.832 -8.82 -25.812 1 31.5 31 ARG B O 1
ATOM 3716 N N . PRO B 1 32 ? -8.445 -10.203 -25.234 1 30.98 32 PRO B N 1
ATOM 3717 C CA . PRO B 1 32 ? -7.562 -10.648 -24.156 1 30.98 32 PRO B CA 1
ATOM 3718 C C . PRO B 1 32 ? -6.133 -10.906 -24.641 1 30.98 32 PRO B C 1
ATOM 3720 O O . PRO B 1 32 ? -5.926 -11.633 -25.609 1 30.98 32 PRO B O 1
ATOM 3723 N N . LEU B 1 33 ? -5.254 -9.773 -24.672 1 33.84 33 LEU B N 1
ATOM 3724 C CA . LEU B 1 33 ? -3.863 -10.023 -25.031 1 33.84 33 LEU B CA 1
ATOM 3725 C C . LEU B 1 33 ? -3.512 -11.492 -24.844 1 33.84 33 LEU B C 1
ATOM 3727 O O . LEU B 1 33 ? -3.816 -12.086 -23.812 1 33.84 33 LEU B O 1
ATOM 3731 N N . GLN B 1 34 ? -3.43 -12.289 -25.844 1 32.47 34 GLN B N 1
ATOM 3732 C CA . GLN B 1 34 ? -2.881 -13.625 -25.609 1 32.47 34 GLN B CA 1
ATOM 3733 C C . GLN B 1 34 ? -1.565 -13.555 -24.844 1 32.47 34 GLN B C 1
ATOM 3735 O O . GLN B 1 34 ? -0.895 -12.516 -24.844 1 32.47 34 GLN B O 1
ATOM 3740 N N . GLU B 1 35 ? -1.261 -14.547 -24.156 1 35.94 35 GLU B N 1
ATOM 3741 C CA . GLU B 1 35 ? -0.093 -14.633 -23.281 1 35.94 35 GLU B CA 1
ATOM 3742 C C . GLU B 1 35 ? 1.129 -13.992 -23.922 1 35.94 35 GLU B C 1
ATOM 3744 O O . GLU B 1 35 ? 1.876 -13.266 -23.266 1 35.94 35 GLU B O 1
ATOM 3749 N N . ALA B 1 36 ? 1.248 -14.148 -25.25 1 36.94 36 ALA B N 1
ATOM 3750 C CA . ALA B 1 36 ? 2.453 -13.695 -25.938 1 36.94 36 ALA B CA 1
ATOM 3751 C C . ALA B 1 36 ? 2.451 -12.18 -26.109 1 36.94 36 ALA B C 1
ATOM 3753 O O . ALA B 1 36 ? 3.506 -11.539 -26.047 1 36.94 36 ALA B O 1
ATOM 3754 N N . GLU B 1 37 ? 1.297 -11.562 -26.234 1 39.97 37 GLU B N 1
ATOM 3755 C CA . GLU B 1 37 ? 1.26 -10.141 -26.531 1 39.97 37 GLU B CA 1
ATOM 3756 C C . GLU B 1 37 ? 1.4 -9.297 -25.266 1 39.97 37 GLU B C 1
ATOM 3758 O O . GLU B 1 37 ? 2.021 -8.234 -25.297 1 39.97 37 GLU B O 1
ATOM 3763 N N . HIS B 1 38 ? 0.809 -9.688 -24.281 1 39.72 38 HIS B N 1
ATOM 3764 C CA . HIS B 1 38 ? 1.094 -9.07 -22.984 1 39.72 38 HIS B CA 1
ATOM 3765 C C . HIS B 1 38 ? 2.594 -9.039 -22.719 1 39.72 38 HIS B C 1
ATOM 3767 O O . HIS B 1 38 ? 3.111 -8.039 -22.203 1 39.72 38 HIS B O 1
ATOM 3773 N N . LYS B 1 39 ? 3.18 -10.109 -23.109 1 44.31 39 LYS B N 1
ATOM 3774 C CA . LYS B 1 39 ? 4.629 -10.203 -22.984 1 44.31 39 LYS B CA 1
ATOM 3775 C C . LYS B 1 39 ? 5.332 -9.188 -23.875 1 44.31 39 LYS B C 1
ATOM 3777 O O . LYS B 1 39 ? 6.344 -8.602 -23.484 1 44.31 39 LYS B O 1
ATOM 3782 N N . VAL B 1 40 ? 4.75 -9.008 -25.016 1 39.44 40 VAL B N 1
ATOM 3783 C CA . VAL B 1 40 ? 5.383 -8.078 -25.953 1 39.44 40 VAL B CA 1
ATOM 3784 C C . VAL B 1 40 ? 5.25 -6.652 -25.422 1 39.44 40 VAL B C 1
ATOM 3786 O O . VAL B 1 40 ? 6.219 -5.891 -25.422 1 39.44 40 VAL B O 1
ATOM 3789 N N . ILE B 1 41 ? 4.098 -6.328 -24.969 1 42.19 41 ILE B N 1
ATOM 3790 C CA . ILE B 1 41 ? 3.965 -4.969 -24.453 1 42.19 41 ILE B CA 1
ATOM 3791 C C . ILE B 1 41 ? 4.84 -4.805 -23.203 1 42.19 41 ILE B C 1
ATOM 3793 O O . ILE B 1 41 ? 5.551 -3.807 -23.078 1 42.19 41 ILE B O 1
ATOM 3797 N N . ALA B 1 42 ? 4.695 -5.785 -22.297 1 42.44 42 ALA B N 1
ATOM 3798 C CA . ALA B 1 42 ? 5.578 -5.742 -21.141 1 42.44 42 ALA B CA 1
ATOM 3799 C C . ALA B 1 42 ? 7.043 -5.766 -21.562 1 42.44 42 ALA B C 1
ATOM 3801 O O . ALA B 1 42 ? 7.867 -5.031 -21.016 1 42.44 42 ALA B O 1
ATOM 3802 N N . GLY B 1 43 ? 7.352 -6.75 -22.438 1 43.72 43 GLY B N 1
ATOM 3803 C CA . GLY B 1 43 ? 8.672 -6.746 -23.031 1 43.72 43 GLY B CA 1
ATOM 3804 C C . GLY B 1 43 ? 9 -5.449 -23.75 1 43.72 43 GLY B C 1
ATOM 3805 O O . GLY B 1 43 ? 10.148 -5 -23.734 1 43.72 43 GLY B O 1
ATOM 3806 N N . TRP B 1 44 ? 8.008 -5.004 -24.422 1 41.47 44 TRP B N 1
ATOM 3807 C CA . TRP B 1 44 ? 8.148 -3.744 -25.141 1 41.47 44 TRP B CA 1
ATOM 3808 C C . TRP B 1 44 ? 8.469 -2.602 -24.172 1 41.47 44 TRP B C 1
ATOM 3810 O O . TRP B 1 44 ? 9.32 -1.759 -24.469 1 41.47 44 TRP B O 1
ATOM 3820 N N . ILE B 1 45 ? 7.789 -2.535 -23.141 1 41.72 45 ILE B N 1
ATOM 3821 C CA . ILE B 1 45 ? 8.062 -1.497 -22.156 1 41.72 45 ILE B CA 1
ATOM 3822 C C . ILE B 1 45 ? 9.445 -1.722 -21.547 1 41.72 45 ILE B C 1
ATOM 3824 O O . ILE B 1 45 ? 10.195 -0.769 -21.328 1 41.72 45 ILE B O 1
ATOM 3828 N N . GLY B 1 46 ? 9.68 -2.932 -21.141 1 39.56 46 GLY B N 1
ATOM 3829 C CA . GLY B 1 46 ? 10.977 -3.229 -20.547 1 39.56 46 GLY B CA 1
ATOM 3830 C C . GLY B 1 46 ? 12.117 -3.162 -21.547 1 39.56 46 GLY B C 1
ATOM 3831 O O . GLY B 1 46 ? 13.281 -3.031 -21.156 1 39.56 46 GLY B O 1
ATOM 3832 N N . SER B 1 47 ? 11.852 -3.855 -22.641 1 38.19 47 SER B N 1
ATOM 3833 C CA . SER B 1 47 ? 13.039 -3.912 -23.484 1 38.19 47 SER B CA 1
ATOM 3834 C C . SER B 1 47 ? 13.281 -2.582 -24.188 1 38.19 47 SER B C 1
ATOM 3836 O O . SER B 1 47 ? 12.508 -2.191 -25.078 1 38.19 47 SER B O 1
ATOM 3838 N N . ALA B 1 48 ? 13.766 -1.631 -23.578 1 36.25 48 ALA B N 1
ATOM 3839 C CA . ALA B 1 48 ? 14.398 -0.416 -24.078 1 36.25 48 ALA B CA 1
ATOM 3840 C C . ALA B 1 48 ? 15.039 -0.66 -25.438 1 36.25 48 ALA B C 1
ATOM 3842 O O . ALA B 1 48 ? 15.75 0.205 -25.953 1 36.25 48 ALA B O 1
ATOM 3843 N N . ASP B 1 49 ? 15.203 -1.727 -26.031 1 35.16 49 ASP B N 1
ATOM 3844 C CA . ASP B 1 49 ? 16.125 -1.753 -27.156 1 35.16 49 ASP B CA 1
ATOM 3845 C C . ASP B 1 49 ? 15.555 -0.96 -28.344 1 35.16 49 ASP B C 1
ATOM 3847 O O . ASP B 1 49 ? 14.352 -1.021 -28.609 1 35.16 49 ASP B O 1
ATOM 3851 N N . LYS B 1 50 ? 16.562 -0.267 -29.188 1 44.81 50 LYS B N 1
ATOM 3852 C CA . LYS B 1 50 ? 16.75 0.708 -30.25 1 44.81 50 LYS B CA 1
ATOM 3853 C C . LYS B 1 50 ? 15.953 0.33 -31.5 1 44.81 50 LYS B C 1
ATOM 3855 O O . LYS B 1 50 ? 15.93 1.077 -32.469 1 44.81 50 LYS B O 1
ATOM 3860 N N . GLU B 1 51 ? 15.648 -0.809 -31.812 1 41.66 51 GLU B N 1
ATOM 3861 C CA . GLU B 1 51 ? 15.188 -0.971 -33.188 1 41.66 51 GLU B CA 1
ATOM 3862 C C . GLU B 1 51 ? 13.664 -0.898 -33.281 1 41.66 51 GLU B C 1
ATOM 3864 O O . GLU B 1 51 ? 12.969 -1.829 -32.844 1 41.66 51 GLU B O 1
ATOM 3869 N N . MET B 1 52 ? 13.164 0.279 -33.281 1 49.97 52 MET B N 1
ATOM 3870 C CA . MET B 1 52 ? 11.75 0.552 -33.531 1 49.97 52 MET B CA 1
ATOM 3871 C C . MET B 1 52 ? 11.281 -0.146 -34.812 1 49.97 52 MET B C 1
ATOM 3873 O O . MET B 1 52 ? 11.633 0.269 -35.906 1 49.97 52 MET B O 1
ATOM 3877 N N . THR B 1 53 ? 10.938 -1.475 -34.656 1 52.28 53 THR B N 1
ATOM 3878 C CA . THR B 1 53 ? 10.352 -2.172 -35.812 1 52.28 53 THR B CA 1
ATOM 3879 C C . THR B 1 53 ? 9 -1.561 -36.156 1 52.28 53 THR B C 1
ATOM 3881 O O . THR B 1 53 ? 8.422 -0.808 -35.375 1 52.28 53 THR B O 1
ATOM 3884 N N . ASP B 1 54 ? 8.594 -1.617 -37.438 1 53.97 54 ASP B N 1
ATOM 3885 C CA . ASP B 1 54 ? 7.32 -1.144 -38 1 53.97 54 ASP B CA 1
ATOM 3886 C C . ASP B 1 54 ? 6.152 -1.58 -37.125 1 53.97 54 ASP B C 1
ATOM 3888 O O . ASP B 1 54 ? 5.211 -0.814 -36.875 1 53.97 54 ASP B O 1
ATOM 3892 N N . GLU B 1 55 ? 6.23 -2.727 -36.5 1 52.66 55 GLU B N 1
ATOM 3893 C CA . GLU B 1 55 ? 5.172 -3.264 -35.656 1 52.66 55 GLU B CA 1
ATOM 3894 C C . GLU B 1 55 ? 5.074 -2.494 -34.344 1 52.66 55 GLU B C 1
ATOM 3896 O O . GLU B 1 55 ? 3.975 -2.229 -33.844 1 52.66 55 GLU B O 1
ATOM 3901 N N . LYS B 1 56 ? 6.148 -2.055 -33.938 1 55 56 LYS B N 1
ATOM 3902 C CA . LYS B 1 56 ? 6.172 -1.289 -32.688 1 55 56 LYS B CA 1
ATOM 3903 C C . LYS B 1 56 ? 5.562 0.097 -32.906 1 55 56 LYS B C 1
ATOM 3905 O O . LYS B 1 56 ? 4.793 0.567 -32.062 1 55 56 LYS B O 1
ATOM 3910 N N . LEU B 1 57 ? 5.887 0.617 -34 1 58.16 57 LEU B N 1
ATOM 3911 C CA . LEU B 1 57 ? 5.379 1.951 -34.281 1 58.16 57 LEU B CA 1
ATOM 3912 C C . LEU B 1 57 ? 3.863 1.93 -34.469 1 58.16 57 LEU B C 1
ATOM 3914 O O . LEU B 1 57 ? 3.168 2.82 -33.969 1 58.16 57 LEU B O 1
ATOM 3918 N N . ALA B 1 58 ? 3.438 0.884 -35.094 1 57.25 58 ALA B N 1
ATOM 3919 C CA . ALA B 1 58 ? 1.996 0.747 -35.281 1 57.25 58 ALA B CA 1
ATOM 3920 C C . ALA B 1 58 ? 1.273 0.556 -33.969 1 57.25 58 ALA B C 1
ATOM 3922 O O . ALA B 1 58 ? 0.207 1.134 -33.75 1 57.25 58 ALA B O 1
ATOM 3923 N N . ALA B 1 59 ? 1.818 -0.174 -33.062 1 60 59 ALA B N 1
ATOM 3924 C CA . ALA B 1 59 ? 1.226 -0.422 -31.75 1 60 59 ALA B CA 1
ATOM 3925 C C . ALA B 1 59 ? 1.152 0.863 -30.938 1 60 59 ALA B C 1
ATOM 3927 O O . ALA B 1 59 ? 0.146 1.129 -30.266 1 60 59 ALA B O 1
ATOM 3928 N N . LEU B 1 60 ? 2.156 1.595 -31.062 1 64.25 60 LEU B N 1
ATOM 3929 C CA . LEU B 1 60 ? 2.197 2.852 -30.328 1 64.25 60 LEU B CA 1
ATOM 3930 C C . LEU B 1 60 ? 1.143 3.822 -30.844 1 64.25 60 LEU B C 1
ATOM 3932 O O . LEU B 1 60 ? 0.504 4.531 -30.062 1 64.25 60 LEU B O 1
ATOM 3936 N N . GLU B 1 61 ? 1.079 3.82 -32.125 1 62.28 61 GLU B N 1
ATOM 3937 C CA . GLU B 1 61 ? 0.061 4.68 -32.719 1 62.28 61 GLU B CA 1
ATOM 3938 C C . GLU B 1 61 ? -1.341 4.25 -32.281 1 62.28 61 GLU B C 1
ATOM 3940 O O . GLU B 1 61 ? -2.191 5.09 -31.984 1 62.28 61 GLU B O 1
ATOM 3945 N N . MET B 1 62 ? -1.542 2.965 -32.125 1 64.75 62 MET B N 1
ATOM 3946 C CA . MET B 1 62 ? -2.828 2.434 -31.672 1 64.75 62 MET B CA 1
ATOM 3947 C C . MET B 1 62 ? -3.107 2.818 -30.234 1 64.75 62 MET B C 1
ATOM 3949 O O . MET B 1 62 ? -4.234 3.172 -29.875 1 64.75 62 MET B O 1
ATOM 3953 N N . LEU B 1 63 ? -2.135 2.666 -29.531 1 69.12 63 LEU B N 1
ATOM 3954 C CA . LEU B 1 63 ? -2.27 3.025 -28.125 1 69.12 63 LEU B CA 1
ATOM 3955 C C . LEU B 1 63 ? -2.605 4.504 -27.969 1 69.12 63 LEU B C 1
ATOM 3957 O O . LEU B 1 63 ? -3.445 4.871 -27.141 1 69.12 63 LEU B O 1
ATOM 3961 N N . ARG B 1 64 ? -1.929 5.234 -28.797 1 65.12 64 ARG B N 1
ATOM 3962 C CA . ARG B 1 64 ? -2.182 6.672 -28.75 1 65.12 64 ARG B CA 1
ATOM 3963 C C . ARG B 1 64 ? -3.613 6.988 -29.172 1 65.12 64 ARG B C 1
ATOM 3965 O O . ARG B 1 64 ? -4.285 7.809 -28.531 1 65.12 64 ARG B O 1
ATOM 3972 N N . ASP B 1 65 ? -4.086 6.309 -30.141 1 66.5 65 ASP B N 1
ATOM 3973 C CA . ASP B 1 65 ? -5.457 6.504 -30.609 1 66.5 65 ASP B CA 1
ATOM 3974 C C . ASP B 1 65 ? -6.461 6.059 -29.547 1 66.5 65 ASP B C 1
ATOM 3976 O O . ASP B 1 65 ? -7.457 6.742 -29.297 1 66.5 65 ASP B O 1
ATOM 3980 N N . CYS B 1 66 ? -6.176 4.969 -28.984 1 73.38 66 CYS B N 1
ATOM 3981 C CA . CYS B 1 66 ? -7.027 4.496 -27.891 1 73.38 66 CYS B CA 1
ATOM 3982 C C . CYS B 1 66 ? -7.059 5.5 -26.75 1 73.38 66 CYS B C 1
ATOM 3984 O O . CYS B 1 66 ? -8.117 5.785 -26.188 1 73.38 66 CYS B O 1
ATOM 3986 N N . GLY B 1 67 ? -5.941 5.953 -26.484 1 71.12 67 GLY B N 1
ATOM 3987 C CA . GLY B 1 67 ? -5.848 6.965 -25.438 1 71.12 67 GLY B CA 1
ATOM 3988 C C . GLY B 1 67 ? -6.68 8.195 -25.734 1 71.12 67 GLY B C 1
ATOM 3989 O O . GLY B 1 67 ? -7.348 8.734 -24.844 1 71.12 67 GLY B O 1
ATOM 3990 N N . ASN B 1 68 ? -6.594 8.578 -26.922 1 70 68 ASN B N 1
ATOM 3991 C CA . ASN B 1 68 ? -7.379 9.742 -27.328 1 70 68 ASN B CA 1
ATOM 3992 C C . ASN B 1 68 ? -8.875 9.469 -27.25 1 70 68 ASN B C 1
ATOM 3994 O O . ASN B 1 68 ? -9.641 10.312 -26.781 1 70 68 ASN B O 1
ATOM 3998 N N . LEU B 1 69 ? -9.273 8.32 -27.625 1 73.75 69 LEU B N 1
ATOM 3999 C CA . LEU B 1 69 ? -10.68 7.941 -27.531 1 73.75 69 LEU B CA 1
ATOM 4000 C C . LEU B 1 69 ? -11.117 7.832 -26.078 1 73.75 69 LEU B C 1
ATOM 4002 O O . LEU B 1 69 ? -12.234 8.227 -25.734 1 73.75 69 LEU B O 1
ATOM 4006 N N . ALA B 1 70 ? -10.234 7.336 -25.359 1 80.31 70 ALA B N 1
ATOM 4007 C CA . ALA B 1 70 ? -10.539 7.121 -23.938 1 80.31 70 ALA B CA 1
ATOM 4008 C C . ALA B 1 70 ? -10.766 8.445 -23.219 1 80.31 70 ALA B C 1
ATOM 4010 O O . ALA B 1 70 ? -11.484 8.5 -22.219 1 80.31 70 ALA B O 1
ATOM 4011 N N . ARG B 1 71 ? -10.242 9.469 -23.766 1 80.94 71 ARG B N 1
ATOM 4012 C CA . ARG B 1 71 ? -10.344 10.773 -23.125 1 80.94 71 ARG B CA 1
ATOM 4013 C C . ARG B 1 71 ? -11.781 11.297 -23.172 1 80.94 71 ARG B C 1
ATOM 4015 O O . ARG B 1 71 ? -12.117 12.258 -22.484 1 80.94 71 ARG B O 1
ATOM 4022 N N . GLU B 1 72 ? -12.609 10.617 -23.891 1 79.12 72 GLU B N 1
ATOM 4023 C CA . GLU B 1 72 ? -14.016 11 -23.906 1 79.12 72 GLU B CA 1
ATOM 4024 C C . GLU B 1 72 ? -14.703 10.656 -22.594 1 79.12 72 GLU B C 1
ATOM 4026 O O . GLU B 1 72 ? -15.727 11.242 -22.25 1 79.12 72 GLU B O 1
ATOM 4031 N N . ASN B 1 73 ? -14.188 9.656 -22.016 1 86.12 73 ASN B N 1
ATOM 4032 C CA . ASN B 1 73 ? -14.633 9.344 -20.672 1 86.12 73 ASN B CA 1
ATOM 4033 C C . ASN B 1 73 ? -13.992 10.273 -19.641 1 86.12 73 ASN B C 1
ATOM 4035 O O . ASN B 1 73 ? -12.766 10.375 -19.562 1 86.12 73 ASN B O 1
ATOM 4039 N N . THR B 1 74 ? -14.781 10.891 -18.859 1 85.62 74 THR B N 1
ATOM 4040 C CA . THR B 1 74 ? -14.32 11.945 -17.953 1 85.62 74 THR B CA 1
ATOM 4041 C C . THR B 1 74 ? -13.305 11.398 -16.953 1 85.62 74 THR B C 1
ATOM 4043 O O . THR B 1 74 ? -12.289 12.047 -16.672 1 85.62 74 THR B O 1
ATOM 4046 N N . ILE B 1 75 ? -13.594 10.297 -16.453 1 90.06 75 ILE B N 1
ATOM 4047 C CA . ILE B 1 75 ? -12.727 9.719 -15.43 1 90.06 75 ILE B CA 1
ATOM 4048 C C . ILE B 1 75 ? -11.398 9.289 -16.062 1 90.06 75 ILE B C 1
ATOM 4050 O O . ILE B 1 75 ? -10.328 9.547 -15.508 1 90.06 75 ILE B O 1
ATOM 4054 N N . ILE B 1 76 ? -11.477 8.68 -17.203 1 90.06 76 ILE B N 1
ATOM 4055 C CA . ILE B 1 76 ? -10.266 8.25 -17.906 1 90.06 76 ILE B CA 1
ATOM 4056 C C . ILE B 1 76 ? -9.43 9.469 -18.281 1 90.06 76 ILE B C 1
ATOM 4058 O O . ILE B 1 76 ? -8.211 9.477 -18.109 1 90.06 76 ILE B O 1
ATOM 4062 N N . SER B 1 77 ? -10.109 10.445 -18.75 1 84.81 77 SER B N 1
ATOM 4063 C CA . SER B 1 77 ? -9.43 11.688 -19.109 1 84.81 77 SER B CA 1
ATOM 4064 C C . SER B 1 77 ? -8.703 12.281 -17.906 1 84.81 77 SER B C 1
ATOM 4066 O O . SER B 1 77 ? -7.543 12.688 -18.016 1 84.81 77 SER B O 1
ATOM 4068 N N . LYS B 1 78 ? -9.367 12.305 -16.812 1 84.12 78 LYS B N 1
ATOM 4069 C CA . LYS B 1 78 ? -8.766 12.836 -15.602 1 84.12 78 LYS B CA 1
ATOM 4070 C C . LYS B 1 78 ? -7.504 12.07 -15.219 1 84.12 78 LYS B C 1
ATOM 4072 O O . LYS B 1 78 ? -6.484 12.672 -14.883 1 84.12 78 LYS B O 1
ATOM 4077 N N . ARG B 1 79 ? -7.531 10.797 -15.312 1 89.19 79 ARG B N 1
ATOM 4078 C CA . ARG B 1 79 ? -6.391 9.969 -14.953 1 89.19 79 ARG B CA 1
ATOM 4079 C C . ARG B 1 79 ? -5.223 10.188 -15.914 1 89.19 79 ARG B C 1
ATOM 4081 O O . ARG B 1 79 ? -4.062 10.18 -15.5 1 89.19 79 ARG B O 1
ATOM 4088 N N . LEU B 1 80 ? -5.559 10.359 -17.156 1 85 80 LEU B N 1
ATOM 4089 C CA . LEU B 1 80 ? -4.512 10.633 -18.141 1 85 80 LEU B CA 1
ATOM 4090 C C . LEU B 1 80 ? -3.852 11.977 -17.875 1 85 80 LEU B C 1
ATOM 4092 O O . LEU B 1 80 ? -2.629 12.102 -17.953 1 85 80 LEU B O 1
ATOM 4096 N N . VAL B 1 81 ? -4.656 12.93 -17.516 1 81.62 81 VAL B N 1
ATOM 4097 C CA . VAL B 1 81 ? -4.117 14.25 -17.188 1 81.62 81 VAL B CA 1
ATOM 4098 C C . VAL B 1 81 ? -3.221 14.148 -15.953 1 81.62 81 VAL B C 1
ATOM 4100 O O . VAL B 1 81 ? -2.146 14.758 -15.906 1 81.62 81 VAL B O 1
ATOM 4103 N N . GLU B 1 82 ? -3.619 13.414 -14.961 1 83.75 82 GLU B N 1
ATOM 4104 C CA . GLU B 1 82 ? -2.811 13.203 -13.766 1 83.75 82 GLU B CA 1
ATOM 4105 C C . GLU B 1 82 ? -1.453 12.602 -14.117 1 83.75 82 GLU B C 1
ATOM 4107 O O . GLU B 1 82 ? -0.434 12.969 -13.523 1 83.75 82 GLU B O 1
ATOM 4112 N N . SER B 1 83 ? -1.456 11.68 -15.047 1 87.31 83 SER B N 1
ATOM 4113 C CA . SER B 1 83 ? -0.206 11.062 -15.484 1 87.31 83 SER B CA 1
ATOM 4114 C C . SER B 1 83 ? 0.696 12.078 -16.188 1 87.31 83 SER B C 1
ATOM 4116 O O . SER B 1 83 ? 1.919 12.031 -16.031 1 87.31 83 SER B O 1
ATOM 4118 N N . GLU B 1 84 ? 0.095 12.945 -16.938 1 81.75 84 GLU B N 1
ATOM 4119 C CA . GLU B 1 84 ? 0.86 14 -17.609 1 81.75 84 GLU B CA 1
ATOM 4120 C C . GLU B 1 84 ? 1.465 14.961 -16.594 1 81.75 84 GLU B C 1
ATOM 4122 O O . GLU B 1 84 ? 2.607 15.406 -16.75 1 81.75 84 GLU B O 1
ATOM 4127 N N . VAL B 1 85 ? 0.713 15.203 -15.578 1 83.19 85 VAL B N 1
ATOM 4128 C CA . VAL B 1 85 ? 1.212 16.062 -14.508 1 83.19 85 VAL B CA 1
ATOM 4129 C C . VAL B 1 85 ? 2.41 15.406 -13.836 1 83.19 85 VAL B C 1
ATOM 4131 O O . VAL B 1 85 ? 3.428 16.062 -13.586 1 83.19 85 VAL B O 1
ATOM 4134 N N . GLU B 1 86 ? 2.311 14.156 -13.586 1 88.19 86 GLU B N 1
ATOM 4135 C CA . GLU B 1 86 ? 3.406 13.422 -12.961 1 88.19 86 GLU B CA 1
ATOM 4136 C C . GLU B 1 86 ? 4.645 13.406 -13.852 1 88.19 86 GLU B C 1
ATOM 4138 O O . GLU B 1 86 ? 5.773 13.477 -13.367 1 88.19 86 GLU B O 1
ATOM 4143 N N . ALA B 1 87 ? 4.395 13.266 -15.125 1 86.75 87 ALA B N 1
ATOM 4144 C CA . ALA B 1 87 ? 5.5 13.305 -16.078 1 86.75 87 ALA B CA 1
ATOM 4145 C C . ALA B 1 87 ? 6.215 14.648 -16.047 1 86.75 87 ALA B C 1
ATOM 4147 O O . ALA B 1 87 ? 7.445 14.711 -16.047 1 86.75 87 ALA B O 1
ATOM 4148 N N . CYS B 1 88 ? 5.449 15.625 -15.977 1 82.44 88 CYS B N 1
ATOM 4149 C CA . CYS B 1 88 ? 6.02 16.969 -15.93 1 82.44 88 CYS B CA 1
ATOM 4150 C C . CYS B 1 88 ? 6.793 17.172 -14.633 1 82.44 88 CYS B C 1
ATOM 4152 O O . CYS B 1 88 ? 7.879 17.766 -14.641 1 82.44 88 CYS B O 1
ATOM 4154 N N . ARG B 1 89 ? 6.211 16.734 -13.562 1 84.31 89 ARG B N 1
ATOM 4155 C CA . ARG B 1 89 ? 6.91 16.797 -12.281 1 84.31 89 ARG B CA 1
ATOM 4156 C C . ARG B 1 89 ? 8.234 16.062 -12.336 1 84.31 89 ARG B C 1
ATOM 4158 O O . ARG B 1 89 ? 9.242 16.516 -11.789 1 84.31 89 ARG B O 1
ATOM 4165 N N . ALA B 1 90 ? 8.211 14.961 -12.992 1 90.31 90 ALA B N 1
ATOM 4166 C CA . ALA B 1 90 ? 9.422 14.141 -13.109 1 90.31 90 ALA B CA 1
ATOM 4167 C C . ALA B 1 90 ? 10.477 14.844 -13.953 1 90.31 90 ALA B C 1
ATOM 4169 O O . ALA B 1 90 ? 11.68 14.641 -13.758 1 90.31 90 ALA B O 1
ATOM 4170 N N . LEU B 1 91 ? 10.07 15.625 -14.859 1 82.88 91 LEU B N 1
ATOM 4171 C CA . LEU B 1 91 ? 10.984 16.344 -15.734 1 82.88 91 LEU B CA 1
ATOM 4172 C C . LEU B 1 91 ? 11.531 17.594 -15.039 1 82.88 91 LEU B C 1
ATOM 4174 O O . LEU B 1 91 ? 12.727 17.891 -15.148 1 82.88 91 LEU B O 1
ATOM 4178 N N . THR B 1 92 ? 10.641 18.25 -14.266 1 80.81 92 THR B N 1
ATOM 4179 C CA . THR B 1 92 ? 11 19.547 -13.719 1 80.81 92 THR B CA 1
ATOM 4180 C C . THR B 1 92 ? 11.469 19.406 -12.273 1 80.81 92 THR B C 1
ATOM 4182 O O . THR B 1 92 ? 12.055 20.344 -11.711 1 80.81 92 THR B O 1
ATOM 4185 N N . CYS B 1 93 ? 11.188 18.312 -11.641 1 85.94 93 CYS B N 1
ATOM 4186 C CA . CYS B 1 93 ? 11.492 18.047 -10.242 1 85.94 93 CYS B CA 1
ATOM 4187 C C . CYS B 1 93 ? 10.781 19.062 -9.336 1 85.94 93 CYS B C 1
ATOM 4189 O O . CYS B 1 93 ? 11.344 19.5 -8.328 1 85.94 93 CYS B O 1
ATOM 4191 N N . ASP B 1 94 ? 9.656 19.453 -9.758 1 82.19 94 ASP B N 1
ATOM 4192 C CA . ASP B 1 94 ? 8.852 20.375 -8.961 1 82.19 94 ASP B CA 1
ATOM 4193 C C . ASP B 1 94 ? 7.797 19.609 -8.156 1 82.19 94 ASP B C 1
ATOM 4195 O O . ASP B 1 94 ? 6.73 19.281 -8.672 1 82.19 94 ASP B O 1
ATOM 4199 N N . LEU B 1 95 ? 8.078 19.422 -6.922 1 87.44 95 LEU B N 1
ATOM 4200 C CA . LEU B 1 95 ? 7.156 18.75 -6.004 1 87.44 95 LEU B CA 1
ATOM 4201 C C . LEU B 1 95 ? 6.453 19.781 -5.117 1 87.44 95 LEU B C 1
ATOM 4203 O O . LEU B 1 95 ? 7.094 20.672 -4.562 1 87.44 95 LEU B O 1
ATOM 4207 N N . PRO B 1 96 ? 5.199 19.609 -5.004 1 83.56 96 PRO B N 1
ATOM 4208 C CA . PRO B 1 96 ? 4.461 20.578 -4.199 1 83.56 96 PRO B CA 1
ATOM 4209 C C . PRO B 1 96 ? 4.777 20.469 -2.711 1 83.56 96 PRO B C 1
ATOM 4211 O O . PRO B 1 96 ? 5.113 19.391 -2.221 1 83.56 96 PRO B O 1
ATOM 4214 N N . TYR B 1 97 ? 4.648 21.641 -2.066 1 88.81 97 TYR B N 1
ATOM 4215 C CA . TYR B 1 97 ? 4.723 21.688 -0.611 1 88.81 97 TYR B CA 1
ATOM 4216 C C . TYR B 1 97 ? 3.338 21.547 0.01 1 88.81 97 TYR B C 1
ATOM 4218 O O . TYR B 1 97 ? 2.336 21.922 -0.608 1 88.81 97 TYR B O 1
ATOM 4226 N N . PRO B 1 98 ? 3.287 21 1.208 1 93.69 98 PRO B N 1
ATOM 4227 C CA . PRO B 1 98 ? 2.061 21.203 1.983 1 93.69 98 PRO B CA 1
ATOM 4228 C C . PRO B 1 98 ? 1.851 22.656 2.406 1 93.69 98 PRO B C 1
ATOM 4230 O O . PRO B 1 98 ? 2.553 23.547 1.924 1 93.69 98 PRO B O 1
ATOM 4233 N N . ARG B 1 99 ? 0.87 22.859 3.236 1 95.94 99 ARG B N 1
ATOM 4234 C CA . ARG B 1 99 ? 0.733 24.203 3.777 1 95.94 99 ARG B CA 1
ATOM 4235 C C . ARG B 1 99 ? 1.999 24.625 4.516 1 95.94 99 ARG B C 1
ATOM 4237 O O . ARG B 1 99 ? 2.615 23.828 5.215 1 95.94 99 ARG B O 1
ATOM 4244 N N . THR B 1 100 ? 2.398 25.875 4.289 1 96.75 100 THR B N 1
ATOM 4245 C CA . THR B 1 100 ? 3.584 26.438 4.922 1 96.75 100 THR B CA 1
ATOM 4246 C C . THR B 1 100 ? 3.223 27.688 5.723 1 96.75 100 THR B C 1
ATOM 4248 O O . THR B 1 100 ? 2.203 28.328 5.461 1 96.75 100 THR B O 1
ATOM 4251 N N . PHE B 1 101 ? 4 27.969 6.691 1 97.62 101 PHE B N 1
ATOM 4252 C CA . PHE B 1 101 ? 3.822 29.156 7.52 1 97.62 101 PHE B CA 1
ATOM 4253 C C . PHE B 1 101 ? 5.168 29.703 7.973 1 97.62 101 PHE B C 1
ATOM 4255 O O . PHE B 1 101 ? 5.992 28.969 8.523 1 97.62 101 PHE B O 1
ATOM 4262 N N . VAL B 1 102 ? 5.383 30.969 7.738 1 97.88 102 VAL B N 1
ATOM 4263 C CA . VAL B 1 102 ? 6.613 31.609 8.195 1 97.88 102 VAL B CA 1
ATOM 4264 C C . VAL B 1 102 ? 6.422 32.156 9.609 1 97.88 102 VAL B C 1
ATOM 4266 O O . VAL B 1 102 ? 5.48 32.906 9.867 1 97.88 102 VAL B O 1
ATOM 4269 N N . VAL B 1 103 ? 7.273 31.812 10.484 1 98.38 103 VAL B N 1
ATOM 4270 C CA . VAL B 1 103 ? 7.262 32.219 11.883 1 98.38 103 VAL B CA 1
ATOM 4271 C C . VAL B 1 103 ? 8.312 33.312 12.102 1 98.38 103 VAL B C 1
ATOM 4273 O O . VAL B 1 103 ? 9.516 33.031 12.133 1 98.38 103 VAL B O 1
ATOM 4276 N N . TYR B 1 104 ? 7.898 34.469 12.398 1 98 104 TYR B N 1
ATOM 4277 C CA . TYR B 1 104 ? 8.828 35.594 12.523 1 98 104 TYR B CA 1
ATOM 4278 C C . TYR B 1 104 ? 9.258 35.781 13.969 1 98 104 TYR B C 1
ATOM 4280 O O . TYR B 1 104 ? 8.445 35.688 14.891 1 98 104 TYR B O 1
ATOM 4288 N N . LYS B 1 105 ? 10.445 36.094 14.156 1 97.5 105 LYS B N 1
ATOM 4289 C CA . LYS B 1 105 ? 11.016 36.344 15.477 1 97.5 105 LYS B CA 1
ATOM 4290 C C . LYS B 1 105 ? 10.492 37.656 16.062 1 97.5 105 LYS B C 1
ATOM 4292 O O . LYS B 1 105 ? 10.32 38.625 15.344 1 97.5 105 LYS B O 1
ATOM 4297 N N . LEU B 1 106 ? 10.289 37.625 17.328 1 97.19 106 LEU B N 1
ATOM 4298 C CA . LEU B 1 106 ? 9.945 38.875 18.016 1 97.19 106 LEU B CA 1
ATOM 4299 C C . LEU B 1 106 ? 11.125 39.844 18.016 1 97.19 106 LEU B C 1
ATOM 4301 O O . LEU B 1 106 ? 12.273 39.438 18.203 1 97.19 106 LEU B O 1
ATOM 4305 N N . ASP B 1 107 ? 10.867 41.031 17.719 1 92.44 107 ASP B N 1
ATOM 4306 C CA . ASP B 1 107 ? 11.867 42.094 17.703 1 92.44 107 ASP B CA 1
ATOM 4307 C C . ASP B 1 107 ? 11.422 43.281 18.562 1 92.44 107 ASP B C 1
ATOM 4309 O O . ASP B 1 107 ? 11.047 44.344 18.031 1 92.44 107 ASP B O 1
ATOM 4313 N N . GLY B 1 108 ? 11.547 43.125 19.859 1 91.19 108 GLY B N 1
ATOM 4314 C CA . GLY B 1 108 ? 11.164 44.188 20.781 1 91.19 108 GLY B CA 1
ATOM 4315 C C . GLY B 1 108 ? 9.766 44 21.344 1 91.19 108 GLY B C 1
ATOM 4316 O O . GLY B 1 108 ? 9.461 44.438 22.438 1 91.19 108 GLY B O 1
ATOM 4317 N N . GLU B 1 109 ? 8.867 43.406 20.547 1 92.25 109 GLU B N 1
ATOM 4318 C CA . GLU B 1 109 ? 7.523 43.125 21.062 1 92.25 109 GLU B CA 1
ATOM 4319 C C . GLU B 1 109 ? 7.551 42 22.078 1 92.25 109 GLU B C 1
ATOM 4321 O O . GLU B 1 109 ? 8.453 41.156 22.062 1 92.25 109 GLU B O 1
ATOM 4326 N N . THR B 1 110 ? 6.539 42.094 22.938 1 93.62 110 THR B N 1
ATOM 4327 C CA . THR B 1 110 ? 6.406 41.031 23.938 1 93.62 110 THR B CA 1
ATOM 4328 C C . THR B 1 110 ? 5.016 40.406 23.891 1 93.62 110 THR B C 1
ATOM 4330 O O . THR B 1 110 ? 4.059 41.062 23.438 1 93.62 110 THR B O 1
ATOM 4333 N N . VAL B 1 111 ? 5.023 39.188 24.219 1 95.94 111 VAL B N 1
ATOM 4334 C CA . VAL B 1 111 ? 3.744 38.5 24.344 1 95.94 111 VAL B CA 1
ATOM 4335 C C . VAL B 1 111 ? 3.334 38.469 25.812 1 95.94 111 VAL B C 1
ATOM 4337 O O . VAL B 1 111 ? 4.043 37.906 26.656 1 95.94 111 VAL B O 1
ATOM 4340 N N . ASP B 1 112 ? 2.254 39.156 26.156 1 93.88 112 ASP B N 1
ATOM 4341 C CA . ASP B 1 112 ? 1.629 39.062 27.469 1 93.88 112 ASP B CA 1
ATOM 4342 C C . ASP B 1 112 ? 0.623 37.906 27.531 1 93.88 112 ASP B C 1
ATOM 4344 O O . ASP B 1 112 ? -0.453 38 26.922 1 93.88 112 ASP B O 1
ATOM 4348 N N . LEU B 1 113 ? 0.926 36.875 28.219 1 96.81 113 LEU B N 1
ATOM 4349 C CA . LEU B 1 113 ? 0.082 35.656 28.219 1 96.81 113 LEU B CA 1
ATOM 4350 C C . LEU B 1 113 ? -1.188 35.906 29.031 1 96.81 113 LEU B C 1
ATOM 4352 O O . LEU B 1 113 ? -1.255 35.562 30.219 1 96.81 113 LEU B O 1
ATOM 4356 N N . ASP B 1 114 ? -2.178 36.5 28.453 1 97.19 114 ASP B N 1
ATOM 4357 C CA . ASP B 1 114 ? -3.463 36.75 29.094 1 97.19 114 ASP B CA 1
ATOM 4358 C C . ASP B 1 114 ? -4.613 36.156 28.297 1 97.19 114 ASP B C 1
ATOM 4360 O O . ASP B 1 114 ? -5.781 36.469 28.547 1 97.19 114 ASP B O 1
ATOM 4364 N N . GLY B 1 115 ? -4.258 35.406 27.297 1 98 115 GLY B N 1
ATOM 4365 C CA . GLY B 1 115 ? -5.246 34.719 26.484 1 98 115 GLY B CA 1
ATOM 4366 C C . GLY B 1 115 ? -5.785 35.562 25.344 1 98 115 GLY B C 1
ATOM 4367 O O . GLY B 1 115 ? -6.516 35.094 24.484 1 98 115 GLY B O 1
ATOM 4368 N N . ARG B 1 116 ? -5.367 36.812 25.281 1 97.62 116 ARG B N 1
ATOM 4369 C CA . ARG B 1 116 ? -5.844 37.719 24.266 1 97.62 116 ARG B CA 1
ATOM 4370 C C . ARG B 1 116 ? -4.777 37.969 23.203 1 97.62 116 ARG B C 1
ATOM 4372 O O . ARG B 1 116 ? -3.58 37.875 23.484 1 97.62 116 ARG B O 1
ATOM 4379 N N . LEU B 1 117 ? -5.203 38.219 22.031 1 97.94 117 LEU B N 1
ATOM 4380 C CA . LEU B 1 117 ? -4.289 38.375 20.906 1 97.94 117 LEU B CA 1
ATOM 4381 C C . LEU B 1 117 ? -4.273 39.812 20.406 1 97.94 117 LEU B C 1
ATOM 4383 O O . LEU B 1 117 ? -4.34 40.062 19.203 1 97.94 117 LEU B O 1
ATOM 4387 N N . GLU B 1 118 ? -4.102 40.719 21.328 1 96.62 118 GLU B N 1
ATOM 4388 C CA . GLU B 1 118 ? -4.32 42.125 20.984 1 96.62 118 GLU B CA 1
ATOM 4389 C C . GLU B 1 118 ? -2.998 42.875 20.922 1 96.62 118 GLU B C 1
ATOM 4391 O O . GLU B 1 118 ? -2.941 43.969 20.375 1 96.62 118 GLU B O 1
ATOM 4396 N N . GLU B 1 119 ? -1.932 42.375 21.516 1 96.62 119 GLU B N 1
ATOM 4397 C CA . GLU B 1 119 ? -0.67 43.125 21.531 1 96.62 119 GLU B CA 1
ATOM 4398 C C . GLU B 1 119 ? 0.003 43.094 20.172 1 96.62 119 GLU B C 1
ATOM 4400 O O . GLU B 1 119 ? -0.365 42.312 19.297 1 96.62 119 GLU B O 1
ATOM 4405 N N . LYS B 1 120 ? 0.98 43.875 20.016 1 96.12 120 LYS B N 1
ATOM 4406 C CA . LYS B 1 120 ? 1.65 44.125 18.734 1 96.12 120 LYS B CA 1
ATOM 4407 C C . LYS B 1 120 ? 2.311 42.844 18.219 1 96.12 120 LYS B C 1
ATOM 4409 O O . LYS B 1 120 ? 2.375 42.594 17.016 1 96.12 120 LYS B O 1
ATOM 4414 N N . ALA B 1 121 ? 2.744 42.031 19.109 1 97.19 121 ALA B N 1
ATOM 4415 C CA . ALA B 1 121 ? 3.357 40.781 18.719 1 97.19 121 ALA B CA 1
ATOM 4416 C C . ALA B 1 121 ? 2.438 39.969 17.797 1 97.19 121 ALA B C 1
ATOM 4418 O O . ALA B 1 121 ? 2.9 39.312 16.859 1 97.19 121 ALA B O 1
ATOM 4419 N N . TRP B 1 122 ? 1.175 40.094 18.062 1 98 122 TRP B N 1
ATOM 4420 C CA . TRP B 1 122 ? 0.202 39.312 17.297 1 98 122 TRP B CA 1
ATOM 4421 C C . TRP B 1 122 ? -0.334 40.094 16.125 1 98 122 TRP B C 1
ATOM 4423 O O . TRP B 1 122 ? -0.531 39.562 15.031 1 98 122 TRP B O 1
ATOM 4433 N N . THR B 1 123 ? -0.575 41.375 16.297 1 96.81 123 THR B N 1
ATOM 4434 C CA . THR B 1 123 ? -1.235 42.188 15.258 1 96.81 123 THR B CA 1
ATOM 4435 C C . THR B 1 123 ? -0.301 42.406 14.078 1 96.81 123 THR B C 1
ATOM 4437 O O . THR B 1 123 ? -0.756 42.656 12.961 1 96.81 123 THR B O 1
ATOM 4440 N N . ASN B 1 124 ? 0.995 42.25 14.273 1 96 124 ASN B N 1
ATOM 4441 C CA . ASN B 1 124 ? 1.985 42.469 13.234 1 96 124 ASN B CA 1
ATOM 4442 C C . ASN B 1 124 ? 2.039 41.312 12.234 1 96 124 ASN B C 1
ATOM 4444 O O . ASN B 1 124 ? 2.574 41.469 11.133 1 96 124 ASN B O 1
ATOM 4448 N N . VAL B 1 125 ? 1.556 40.188 12.641 1 96.62 125 VAL B N 1
ATOM 4449 C CA . VAL B 1 125 ? 1.689 39.031 11.766 1 96.62 125 VAL B CA 1
ATOM 4450 C C . VAL B 1 125 ? 0.309 38.562 11.312 1 96.62 125 VAL B C 1
ATOM 4452 O O . VAL B 1 125 ? -0.697 38.844 11.961 1 96.62 125 VAL B O 1
ATOM 4455 N N . GLY B 1 126 ? 0.272 37.938 10.164 1 95.25 126 GLY B N 1
ATOM 4456 C CA . GLY B 1 126 ? -0.977 37.438 9.609 1 95.25 126 GLY B CA 1
ATOM 4457 C C . GLY B 1 126 ? -1.425 36.125 10.227 1 95.25 126 GLY B C 1
ATOM 4458 O O . GLY B 1 126 ? -0.663 35.5 10.953 1 95.25 126 GLY B O 1
ATOM 4459 N N . TRP B 1 127 ? -2.68 35.719 9.961 1 97.38 127 TRP B N 1
ATOM 4460 C CA . TRP B 1 127 ? -3.244 34.438 10.359 1 97.38 127 TRP B CA 1
ATOM 4461 C C . TRP B 1 127 ? -2.846 33.344 9.383 1 97.38 127 TRP B C 1
ATOM 4463 O O . TRP B 1 127 ? -2.531 33.625 8.227 1 97.38 127 TRP B O 1
ATOM 4473 N N . SER B 1 128 ? -2.859 32.156 9.875 1 97.62 128 SER B N 1
ATOM 4474 C CA . SER B 1 128 ? -2.809 31.016 8.984 1 97.62 128 SER B CA 1
ATOM 4475 C C . SER B 1 128 ? -4.062 30.938 8.117 1 97.62 128 SER B C 1
ATOM 4477 O O . SER B 1 128 ? -5.043 31.641 8.367 1 97.62 128 SER B O 1
ATOM 4479 N N . GLU B 1 129 ? -3.955 30.031 7.062 1 95.69 129 GLU B N 1
ATOM 4480 C CA . GLU B 1 129 ? -5.199 29.609 6.43 1 95.69 129 GLU B CA 1
ATOM 4481 C C . GLU B 1 129 ? -6.137 28.953 7.434 1 95.69 129 GLU B C 1
ATOM 4483 O O . GLU B 1 129 ? -5.684 28.375 8.422 1 95.69 129 GLU B O 1
ATOM 4488 N N . ALA B 1 130 ? -7.379 29.031 7.125 1 97.81 130 ALA B N 1
ATOM 4489 C CA . ALA B 1 130 ? -8.375 28.422 8 1 97.81 130 ALA B CA 1
ATOM 4490 C C . ALA B 1 130 ? -8.242 26.906 8.023 1 97.81 130 ALA B C 1
ATOM 4492 O O . ALA B 1 130 ? -7.855 26.297 7.02 1 97.81 130 ALA B O 1
ATOM 4493 N N . PHE B 1 131 ? -8.609 26.359 9.148 1 98.62 131 PHE B N 1
ATOM 4494 C CA . PHE B 1 131 ? -8.578 24.906 9.289 1 98.62 131 PHE B CA 1
ATOM 4495 C C . PHE B 1 131 ? -9.578 24.25 8.352 1 98.62 131 PHE B C 1
ATOM 4497 O O . PHE B 1 131 ? -10.578 24.859 7.969 1 98.62 131 PHE B O 1
ATOM 4504 N N . VAL B 1 132 ? -9.312 23.047 7.977 1 97.62 132 VAL B N 1
ATOM 4505 C CA . VAL B 1 132 ? -10.172 22.219 7.152 1 97.62 132 VAL B CA 1
ATOM 4506 C C . VAL B 1 132 ? -10.438 20.891 7.859 1 97.62 132 VAL B C 1
ATOM 4508 O O . VAL B 1 132 ? -9.82 20.594 8.883 1 97.62 132 VAL B O 1
ATOM 4511 N N . ASP B 1 133 ? -11.414 20.188 7.281 1 97.44 133 ASP B N 1
ATOM 4512 C CA . ASP B 1 133 ? -11.656 18.859 7.84 1 97.44 133 ASP B CA 1
ATOM 4513 C C . ASP B 1 133 ? -10.438 17.953 7.672 1 97.44 133 ASP B C 1
ATOM 4515 O O . ASP B 1 133 ? -9.781 17.984 6.629 1 97.44 133 ASP B O 1
ATOM 4519 N N . ILE B 1 134 ? -10.172 17.141 8.641 1 97.44 134 ILE B N 1
ATOM 4520 C CA . ILE B 1 134 ? -8.992 16.281 8.664 1 97.44 134 ILE B CA 1
ATOM 4521 C C . ILE B 1 134 ? -9.016 15.344 7.461 1 97.44 134 ILE B C 1
ATOM 4523 O O . ILE B 1 134 ? -7.969 14.898 6.988 1 97.44 134 ILE B O 1
ATOM 4527 N N . GLN B 1 135 ? -10.148 15.07 6.891 1 94.25 135 GLN B N 1
ATOM 4528 C CA . GLN B 1 135 ? -10.312 14.164 5.762 1 94.25 135 GLN B CA 1
ATOM 4529 C C . GLN B 1 135 ? -9.945 14.844 4.445 1 94.25 135 GLN B C 1
ATOM 4531 O O . GLN B 1 135 ? -9.758 14.18 3.426 1 94.25 135 GLN B O 1
ATOM 4536 N N . GLY B 1 136 ? -9.898 16.094 4.531 1 91.44 136 GLY B N 1
ATOM 4537 C CA . GLY B 1 136 ? -9.32 16.828 3.42 1 91.44 136 GLY B CA 1
ATOM 4538 C C . GLY B 1 136 ? -10.305 17.109 2.301 1 91.44 136 GLY B C 1
ATOM 4539 O O . GLY B 1 136 ? -11.438 17.531 2.553 1 91.44 136 GLY B O 1
ATOM 4540 N N . ARG B 1 137 ? -9.906 16.875 1.113 1 77.31 137 ARG B N 1
ATOM 4541 C CA . ARG B 1 137 ? -10.609 17.25 -0.111 1 77.31 137 ARG B CA 1
ATOM 4542 C C . ARG B 1 137 ? -11.953 16.531 -0.212 1 77.31 137 ARG B C 1
ATOM 4544 O O . ARG B 1 137 ? -12.055 15.344 0.098 1 77.31 137 ARG B O 1
ATOM 4551 N N . GLY B 1 138 ? -12.836 17.234 -0.701 1 77.81 138 GLY B N 1
ATOM 4552 C CA . GLY B 1 138 ? -14.156 16.672 -0.944 1 77.81 138 GLY B CA 1
ATOM 4553 C C . GLY B 1 138 ? -15.062 16.734 0.269 1 77.81 138 GLY B C 1
ATOM 4554 O O . GLY B 1 138 ? -16.234 16.359 0.193 1 77.81 138 GLY B O 1
ATOM 4555 N N . ILE B 1 139 ? -14.414 17.219 1.301 1 85 139 ILE B N 1
ATOM 4556 C CA . ILE B 1 139 ? -15.195 17.328 2.529 1 85 139 ILE B CA 1
ATOM 4557 C C . ILE B 1 139 ? -15.602 18.781 2.77 1 85 139 ILE B C 1
ATOM 4559 O O . ILE B 1 139 ? -14.844 19.703 2.457 1 85 139 ILE B O 1
ATOM 4563 N N . ASN B 1 140 ? -16.688 18.922 3.318 1 89.69 140 ASN B N 1
ATOM 4564 C CA . ASN B 1 140 ? -17.203 20.25 3.602 1 89.69 140 ASN B CA 1
ATOM 4565 C C . ASN B 1 140 ? -16.266 21.016 4.543 1 89.69 140 ASN B C 1
ATOM 4567 O O . ASN B 1 140 ? -15.664 20.438 5.441 1 89.69 140 ASN B O 1
ATOM 4571 N N . LYS B 1 141 ? -16.328 22.281 4.344 1 93.44 141 LYS B N 1
ATOM 4572 C CA . LYS B 1 141 ? -15.562 23.156 5.23 1 93.44 141 LYS B CA 1
ATOM 4573 C C . LYS B 1 141 ? -16.125 23.125 6.648 1 93.44 141 LYS B C 1
ATOM 4575 O O . LYS B 1 141 ? -17.328 23 6.844 1 93.44 141 LYS B O 1
ATOM 4580 N N . PRO B 1 142 ? -15.227 23.328 7.605 1 97.56 142 PRO B N 1
ATOM 4581 C CA . PRO B 1 142 ? -15.703 23.406 8.992 1 97.56 142 PRO B CA 1
ATOM 4582 C C . PRO B 1 142 ? -16.734 24.516 9.195 1 97.56 142 PRO B C 1
ATOM 4584 O O . PRO B 1 142 ? -16.609 25.594 8.617 1 97.56 142 PRO B O 1
ATOM 4587 N N . ARG B 1 143 ? -17.703 24.25 9.992 1 96.25 143 ARG B N 1
ATOM 4588 C CA . ARG B 1 143 ? -18.781 25.203 10.258 1 96.25 143 ARG B CA 1
ATOM 4589 C C . ARG B 1 143 ? -18.266 26.375 11.086 1 96.25 143 ARG B C 1
ATOM 4591 O O . ARG B 1 143 ? -18.891 27.453 11.109 1 96.25 143 ARG B O 1
ATOM 4598 N N . LEU B 1 144 ? -17.234 26.219 11.859 1 97.94 144 LEU B N 1
ATOM 4599 C CA . LEU B 1 144 ? -16.625 27.25 12.695 1 97.94 144 LEU B CA 1
ATOM 4600 C C . LEU B 1 144 ? -15.18 27.484 12.305 1 97.94 144 LEU B C 1
ATOM 4602 O O . LEU B 1 144 ? -14.406 26.531 12.172 1 97.94 144 LEU B O 1
ATOM 4606 N N . GLU B 1 145 ? -14.797 28.672 12.242 1 98.38 145 GLU B N 1
ATOM 4607 C CA . GLU B 1 145 ? -13.453 29.016 11.773 1 98.38 145 GLU B CA 1
ATOM 4608 C C . GLU B 1 145 ? -12.43 28.859 12.891 1 98.38 145 GLU B C 1
ATOM 4610 O O . GLU B 1 145 ? -12.68 29.234 14.039 1 98.38 145 GLU B O 1
ATOM 4615 N N . THR B 1 146 ? -11.312 28.281 12.594 1 98.81 146 THR B N 1
ATOM 4616 C CA . THR B 1 146 ? -10.125 28.203 13.438 1 98.81 146 THR B CA 1
ATOM 4617 C C . THR B 1 146 ? -8.875 28.594 12.664 1 98.81 146 THR B C 1
ATOM 4619 O O . THR B 1 146 ? -8.672 28.156 11.531 1 98.81 146 THR B O 1
ATOM 4622 N N . LYS B 1 147 ? -8.047 29.453 13.258 1 98.5 147 LYS B N 1
ATOM 4623 C CA . LYS B 1 147 ? -6.785 29.906 12.672 1 98.5 147 LYS B CA 1
ATOM 4624 C C . LYS B 1 147 ? -5.73 30.141 13.75 1 98.5 147 LYS B C 1
ATOM 4626 O O . LYS B 1 147 ? -6.062 30.266 14.93 1 98.5 147 LYS B O 1
ATOM 4631 N N . VAL B 1 148 ? -4.504 30.266 13.32 1 98.88 148 VAL B N 1
ATOM 4632 C CA . VAL B 1 148 ? -3.439 30.453 14.297 1 98.88 148 VAL B CA 1
ATOM 4633 C C . VAL B 1 148 ? -2.471 31.531 13.805 1 98.88 148 VAL B C 1
ATOM 4635 O O . VAL B 1 148 ? -2.445 31.859 12.617 1 98.88 148 VAL B O 1
ATOM 4638 N N . LYS B 1 149 ? -1.774 32.125 14.688 1 98.56 149 LYS B N 1
ATOM 4639 C CA . LYS B 1 149 ? -0.571 32.906 14.492 1 98.56 149 LYS B CA 1
ATOM 4640 C C . LYS B 1 149 ? 0.625 32.281 15.211 1 98.56 149 LYS B C 1
ATOM 4642 O O . LYS B 1 149 ? 0.46 31.594 16.219 1 98.56 149 LYS B O 1
ATOM 4647 N N . LEU B 1 150 ? 1.785 32.5 14.68 1 98.69 150 LEU B N 1
ATOM 4648 C CA . LEU B 1 150 ? 3.004 32 15.305 1 98.69 150 LEU B CA 1
ATOM 4649 C C . LEU B 1 150 ? 4.062 33.094 15.391 1 98.69 150 LEU B C 1
ATOM 4651 O O . LEU B 1 150 ? 4.211 33.906 14.461 1 98.69 150 LEU B O 1
ATOM 4655 N N . ARG B 1 151 ? 4.742 33.125 16.438 1 98.38 151 ARG B N 1
ATOM 4656 C CA . ARG B 1 151 ? 5.926 33.938 16.688 1 98.38 151 ARG B CA 1
ATOM 4657 C C . ARG B 1 151 ? 6.953 33.188 17.516 1 98.38 151 ARG B C 1
ATOM 4659 O O . ARG B 1 151 ? 6.652 32.125 18.047 1 98.38 151 ARG B O 1
ATOM 4666 N N . TYR B 1 152 ? 8.188 33.656 17.531 1 98.06 152 TYR B N 1
ATOM 4667 C CA . TYR B 1 152 ? 9.156 33.031 18.422 1 98.06 152 TYR B CA 1
ATOM 4668 C C . TYR B 1 152 ? 10.211 34.031 18.891 1 98.06 152 TYR B C 1
ATOM 4670 O O . TYR B 1 152 ? 10.32 35.125 18.359 1 98.06 152 TYR B O 1
ATOM 4678 N N . ASP B 1 153 ? 10.867 33.75 19.922 1 96.81 153 ASP B N 1
ATOM 4679 C CA . ASP B 1 153 ? 12.078 34.406 20.391 1 96.81 153 ASP B CA 1
ATOM 4680 C C . ASP B 1 153 ? 13.172 33.406 20.719 1 96.81 153 ASP B C 1
ATOM 4682 O O . ASP B 1 153 ? 13.203 32.312 20.156 1 96.81 153 ASP B O 1
ATOM 4686 N N . ASP B 1 154 ? 14.07 33.75 21.562 1 95.19 154 ASP B N 1
ATOM 4687 C CA . ASP B 1 154 ? 15.227 32.875 21.781 1 95.19 154 ASP B CA 1
ATOM 4688 C C . ASP B 1 154 ? 14.867 31.719 22.703 1 95.19 154 ASP B C 1
ATOM 4690 O O . ASP B 1 154 ? 15.633 30.766 22.812 1 95.19 154 ASP B O 1
ATOM 4694 N N . ASN B 1 155 ? 13.695 31.812 23.281 1 95.5 155 ASN B N 1
ATOM 4695 C CA . ASN B 1 155 ? 13.414 30.828 24.312 1 95.5 155 ASN B CA 1
ATOM 4696 C C . ASN B 1 155 ? 12.117 30.078 24.031 1 95.5 155 ASN B C 1
ATOM 4698 O O . ASN B 1 155 ? 11.953 28.922 24.453 1 95.5 155 ASN B O 1
ATOM 4702 N N . PHE B 1 156 ? 11.188 30.75 23.281 1 97.62 156 PHE B N 1
ATOM 4703 C CA . PHE B 1 156 ? 9.859 30.172 23.219 1 97.62 156 PHE B CA 1
ATOM 4704 C C . PHE B 1 156 ? 9.32 30.203 21.797 1 97.62 156 PHE B C 1
ATOM 4706 O O . PHE B 1 156 ? 9.602 31.141 21.047 1 97.62 156 PHE B O 1
ATOM 4713 N N . LEU B 1 157 ? 8.578 29.156 21.453 1 98.5 157 LEU B N 1
ATOM 4714 C CA . LEU B 1 157 ? 7.59 29.219 20.391 1 98.5 157 LEU B CA 1
ATOM 4715 C C . LEU B 1 157 ? 6.258 29.75 20.922 1 98.5 157 LEU B C 1
ATOM 4717 O O . LEU B 1 157 ? 5.73 29.234 21.906 1 98.5 157 LEU B O 1
ATOM 4721 N N . TYR B 1 158 ? 5.738 30.766 20.297 1 98.75 158 TYR B N 1
ATOM 4722 C CA . TYR B 1 158 ? 4.438 31.297 20.672 1 98.75 158 TYR B CA 1
ATOM 4723 C C . TYR B 1 158 ? 3.381 30.953 19.641 1 98.75 158 TYR B C 1
ATOM 4725 O O . TYR B 1 158 ? 3.619 31.062 18.438 1 98.75 158 TYR B O 1
ATOM 4733 N N . VAL B 1 159 ? 2.227 30.531 20.109 1 98.88 159 VAL B N 1
ATOM 4734 C CA . VAL B 1 159 ? 1.085 30.234 19.266 1 98.88 159 VAL B CA 1
ATOM 4735 C C . VAL B 1 159 ? -0.144 31 19.734 1 98.88 159 VAL B C 1
ATOM 4737 O O . VAL B 1 159 ? -0.508 30.922 20.922 1 98.88 159 VAL B O 1
ATOM 4740 N N . GLY B 1 160 ? -0.704 31.797 18.922 1 98.81 160 GLY B N 1
ATOM 4741 C CA . GLY B 1 160 ? -2.01 32.406 19.141 1 98.81 160 GLY B CA 1
ATOM 4742 C C . GLY B 1 160 ? -3.115 31.719 18.344 1 98.81 160 GLY B C 1
ATOM 4743 O O . GLY B 1 160 ? -2.99 31.531 17.141 1 98.81 160 GLY B O 1
ATOM 4744 N N . VAL B 1 161 ? -4.176 31.391 19.031 1 98.88 161 VAL B N 1
ATOM 4745 C CA . VAL B 1 161 ? -5.23 30.609 18.406 1 98.88 161 VAL B CA 1
ATOM 4746 C C . VAL B 1 161 ? -6.562 31.344 18.516 1 98.88 161 VAL B C 1
ATOM 4748 O O . VAL B 1 161 ? -6.914 31.844 19.594 1 98.88 161 VAL B O 1
ATOM 4751 N N . LEU B 1 162 ? -7.266 31.406 17.469 1 98.88 162 LEU B N 1
ATOM 4752 C CA . LEU B 1 162 ? -8.648 31.875 17.453 1 98.88 162 LEU B CA 1
ATOM 4753 C C . LEU B 1 162 ? -9.602 30.734 17.094 1 98.88 162 LEU B C 1
ATOM 4755 O O . LEU B 1 162 ? -9.438 30.094 16.047 1 98.88 162 LEU B O 1
ATOM 4759 N N . LEU B 1 163 ? -10.57 30.484 17.953 1 98.81 163 LEU B N 1
ATOM 4760 C CA . LEU B 1 163 ? -11.578 29.469 17.734 1 98.81 163 LEU B CA 1
ATOM 4761 C C . LEU B 1 163 ? -12.984 30.047 17.844 1 98.81 163 LEU B C 1
ATOM 4763 O O . LEU B 1 163 ? -13.461 30.312 18.953 1 98.81 163 LEU B O 1
ATOM 4767 N N . GLU B 1 164 ? -13.617 30.203 16.734 1 98.69 164 GLU B N 1
ATOM 4768 C CA . GLU B 1 164 ? -15.023 30.562 16.781 1 98.69 164 GLU B CA 1
ATOM 4769 C C . GLU B 1 164 ? -15.852 29.484 17.484 1 98.69 164 GLU B C 1
ATOM 4771 O O . GLU B 1 164 ? -15.656 28.297 17.234 1 98.69 164 GLU B O 1
ATOM 4776 N N . GLU B 1 165 ? -16.734 29.922 18.391 1 97.69 165 GLU B N 1
ATOM 4777 C CA . GLU B 1 165 ? -17.484 28.953 19.172 1 97.69 165 GLU B CA 1
ATOM 4778 C C . GLU B 1 165 ? -18.688 29.609 19.859 1 97.69 165 GLU B C 1
ATOM 4780 O O . GLU B 1 165 ? -18.531 30.297 20.875 1 97.69 165 GLU B O 1
ATOM 4785 N N . PRO B 1 166 ? -19.859 29.312 19.359 1 96 166 PRO B N 1
ATOM 4786 C CA . PRO B 1 166 ? -21.047 29.891 20.016 1 96 166 PRO B CA 1
ATOM 4787 C C . PRO B 1 166 ? -21.375 29.234 21.344 1 96 166 PRO B C 1
ATOM 4789 O O . PRO B 1 166 ? -22.109 29.797 22.156 1 96 166 PRO B O 1
ATOM 4792 N N . ASP B 1 167 ? -20.891 28.031 21.516 1 95.12 167 ASP B N 1
ATOM 4793 C CA . ASP B 1 167 ? -21.125 27.281 22.75 1 95.12 167 ASP B CA 1
ATOM 4794 C C . ASP B 1 167 ? -19.812 26.812 23.375 1 95.12 167 ASP B C 1
ATOM 4796 O O . ASP B 1 167 ? -19.453 25.625 23.266 1 95.12 167 ASP B O 1
ATOM 4800 N N . VAL B 1 168 ? -19.188 27.703 24.109 1 96.94 168 VAL B N 1
ATOM 4801 C CA . VAL B 1 168 ? -17.875 27.375 24.688 1 96.94 168 VAL B CA 1
ATOM 4802 C C . VAL B 1 168 ? -18.062 26.516 25.922 1 96.94 168 VAL B C 1
ATOM 4804 O O . VAL B 1 168 ? -18.734 26.938 26.891 1 96.94 168 VAL B O 1
ATOM 4807 N N . TRP B 1 169 ? -17.547 25.344 25.875 1 95.69 169 TRP B N 1
ATOM 4808 C CA . TRP B 1 169 ? -17.641 24.422 27.016 1 95.69 169 TRP B CA 1
ATOM 4809 C C . TRP B 1 169 ? -16.359 23.625 27.172 1 95.69 169 TRP B C 1
ATOM 4811 O O . TRP B 1 169 ? -15.625 23.406 26.203 1 95.69 169 TRP B O 1
ATOM 4821 N N . ALA B 1 170 ? -15.984 23.25 28.375 1 96.69 170 ALA B N 1
ATOM 4822 C CA . ALA B 1 170 ? -14.891 22.359 28.75 1 96.69 170 ALA B CA 1
ATOM 4823 C C . ALA B 1 170 ? -15.078 21.828 30.172 1 96.69 170 ALA B C 1
ATOM 4825 O O . ALA B 1 170 ? -15.438 22.578 31.078 1 96.69 170 ALA B O 1
ATOM 4826 N N . ASN B 1 171 ? -14.773 20.5 30.328 1 95.38 171 ASN B N 1
ATOM 4827 C CA . ASN B 1 171 ? -15.039 19.891 31.625 1 95.38 171 ASN B CA 1
ATOM 4828 C C . ASN B 1 171 ? -13.781 19.25 32.219 1 95.38 171 ASN B C 1
ATOM 4830 O O . ASN B 1 171 ? -13.68 19.094 33.438 1 95.38 171 ASN B O 1
ATOM 4834 N N . VAL B 1 172 ? -12.883 18.844 31.406 1 96.94 172 VAL B N 1
ATOM 4835 C CA . VAL B 1 172 ? -11.68 18.172 31.891 1 96.94 172 VAL B CA 1
ATOM 4836 C C . VAL B 1 172 ? -10.805 19.172 32.625 1 96.94 172 VAL B C 1
ATOM 4838 O O . VAL B 1 172 ? -10.453 20.234 32.094 1 96.94 172 VAL B O 1
ATOM 4841 N N . THR B 1 173 ? -10.352 18.875 33.875 1 97.06 173 THR B N 1
ATOM 4842 C CA . THR B 1 173 ? -9.586 19.812 34.688 1 97.06 173 THR B CA 1
ATOM 4843 C C . THR B 1 173 ? -8.242 19.219 35.094 1 97.06 173 THR B C 1
ATOM 4845 O O . THR B 1 173 ? -7.355 19.922 35.56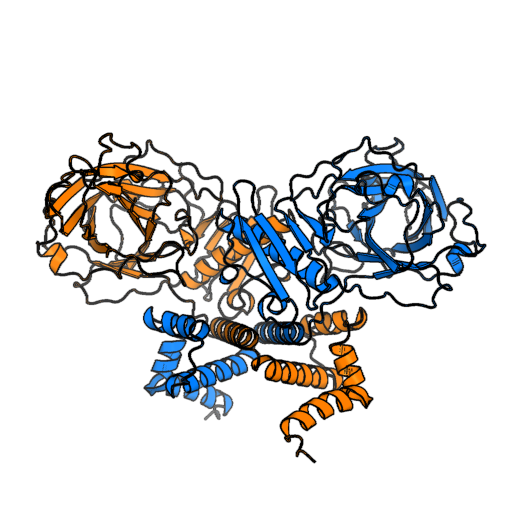2 1 97.06 173 THR B O 1
ATOM 4848 N N . LEU B 1 174 ? -8.148 17.938 34.906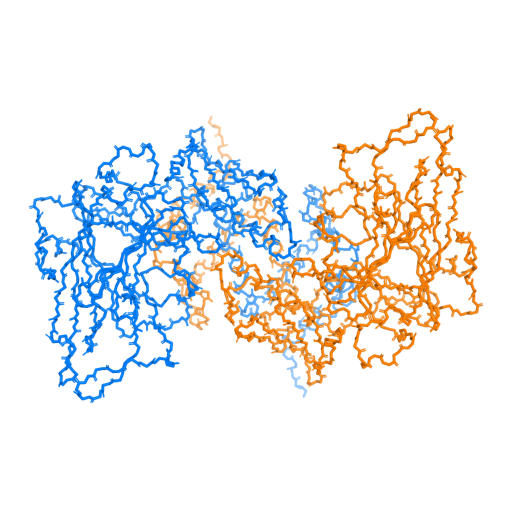 1 96.81 174 LEU B N 1
ATOM 4849 C CA . LEU B 1 174 ? -6.938 17.25 35.344 1 96.81 174 LEU B CA 1
ATOM 4850 C C . LEU B 1 174 ? -5.836 17.391 34.281 1 96.81 174 LEU B C 1
ATOM 4852 O O . LEU B 1 174 ? -6.051 17.078 33.125 1 96.81 174 LEU B O 1
ATOM 4856 N N . HIS B 1 175 ? -4.668 17.891 34.719 1 96.44 175 HIS B N 1
ATOM 4857 C CA . HIS B 1 175 ? -3.492 17.891 33.875 1 96.44 175 HIS B CA 1
ATOM 4858 C C . HIS B 1 175 ? -3.199 16.484 33.344 1 96.44 175 HIS B C 1
ATOM 4860 O O . HIS B 1 175 ? -3.184 15.523 34.094 1 96.44 175 HIS B O 1
ATOM 4866 N N . ASP B 1 176 ? -3.045 16.375 31.969 1 95.81 176 ASP B N 1
ATOM 4867 C CA . ASP B 1 176 ? -2.762 15.133 31.266 1 95.81 176 ASP B CA 1
ATOM 4868 C C . ASP B 1 176 ? -3.959 14.18 31.312 1 95.81 176 ASP B C 1
ATOM 4870 O O . ASP B 1 176 ? -3.822 12.984 31.062 1 95.81 176 ASP B O 1
ATOM 4874 N N . GLY B 1 177 ? -5.062 14.695 31.688 1 94.94 177 GLY B N 1
ATOM 4875 C CA . GLY B 1 177 ? -6.301 13.953 31.5 1 94.94 177 GLY B CA 1
ATOM 4876 C C . GLY B 1 177 ? -6.723 13.859 30.047 1 94.94 177 GLY B C 1
ATOM 4877 O O . GLY B 1 177 ? -5.926 14.125 29.141 1 94.94 177 GLY B O 1
ATOM 4878 N N . THR B 1 178 ? -8.008 13.414 29.828 1 93.25 178 THR B N 1
ATOM 4879 C CA . THR B 1 178 ? -8.516 13.273 28.469 1 93.25 178 THR B CA 1
ATOM 4880 C C . THR B 1 178 ? -9 14.625 27.922 1 93.25 178 THR B C 1
ATOM 4882 O O . THR B 1 178 ? -10.156 14.758 27.516 1 93.25 178 THR B O 1
ATOM 4885 N N . VAL B 1 179 ? -8.133 15.578 27.812 1 95.19 179 VAL B N 1
ATOM 4886 C CA . VAL B 1 179 ? -8.422 16.953 27.438 1 95.19 179 VAL B CA 1
ATOM 4887 C C . VAL B 1 179 ? -9.039 17 26.047 1 95.19 179 VAL B C 1
ATOM 4889 O O . VAL B 1 179 ? -9.906 17.828 25.766 1 95.19 179 VAL B O 1
ATOM 4892 N N . TYR B 1 180 ? -8.656 16.016 25.219 1 91.94 180 TYR B N 1
ATOM 4893 C CA . TYR B 1 180 ? -9.133 15.961 23.844 1 91.94 180 TYR B CA 1
ATOM 4894 C C . TYR B 1 180 ? -10.609 15.57 23.781 1 91.94 180 TYR B C 1
ATOM 4896 O O . TYR B 1 180 ? -11.242 15.664 22.734 1 91.94 180 TYR B O 1
ATOM 4904 N N . GLN B 1 181 ? -11.148 15.156 24.875 1 92.62 181 GLN B N 1
ATOM 4905 C CA . GLN B 1 181 ? -12.562 14.805 24.938 1 92.62 181 GLN B CA 1
ATOM 4906 C C . GLN B 1 181 ? -13.43 16.047 25.125 1 92.62 181 GLN B C 1
ATOM 4908 O O . GLN B 1 181 ? -14.656 15.969 25.109 1 92.62 181 GLN B O 1
ATOM 4913 N N . ASP B 1 182 ? -12.812 17.188 25.359 1 94.88 182 ASP B N 1
ATOM 4914 C CA . ASP B 1 182 ? -13.453 18.5 25.281 1 94.88 182 ASP B CA 1
ATOM 4915 C C . ASP B 1 182 ? -13.188 19.156 23.938 1 94.88 182 ASP B C 1
ATOM 4917 O O . ASP B 1 182 ? -12.359 18.688 23.156 1 94.88 182 ASP B O 1
ATOM 4921 N N . ASN B 1 183 ? -14.008 20.156 23.625 1 95.31 183 ASN B N 1
ATOM 4922 C CA . ASN B 1 183 ? -13.492 21.031 22.578 1 95.31 183 ASN B CA 1
ATOM 4923 C C . ASN B 1 183 ? -12.109 21.578 22.922 1 95.31 183 ASN B C 1
ATOM 4925 O O . ASN B 1 183 ? -11.914 22.125 24.016 1 95.31 183 ASN B O 1
ATOM 4929 N N . SER B 1 184 ? -11.188 21.312 22.109 1 98.12 184 SER B N 1
ATOM 4930 C CA . SER B 1 184 ? -9.797 21.578 22.438 1 98.12 184 SER B CA 1
ATOM 4931 C C . SER B 1 184 ? -8.977 21.906 21.203 1 98.12 184 SER B C 1
ATOM 4933 O O . SER B 1 184 ? -9.453 21.734 20.078 1 98.12 184 SER B O 1
ATOM 4935 N N . PHE B 1 185 ? -7.863 22.484 21.516 1 98.75 185 PHE B N 1
ATOM 4936 C CA . PHE B 1 185 ? -6.836 22.766 20.516 1 98.75 185 PHE B CA 1
ATOM 4937 C C . PHE B 1 185 ? -5.59 21.922 20.781 1 98.75 185 PHE B C 1
ATOM 4939 O O . PHE B 1 185 ? -5.199 21.719 21.938 1 98.75 185 PHE B O 1
ATOM 4946 N N . GLN B 1 186 ? -4.996 21.438 19.703 1 98.81 186 GLN B N 1
ATOM 4947 C CA . GLN B 1 186 ? -3.783 20.641 19.812 1 98.81 186 GLN B CA 1
ATOM 4948 C C . GLN B 1 186 ? -2.682 21.172 18.906 1 98.81 186 GLN B C 1
ATOM 4950 O O . GLN B 1 186 ? -2.936 21.531 17.75 1 98.81 186 GLN B O 1
ATOM 4955 N N . LEU B 1 187 ? -1.513 21.281 19.438 1 98.81 187 LEU B N 1
ATOM 4956 C CA . LEU B 1 187 ? -0.281 21.609 18.719 1 98.81 187 LEU B CA 1
ATOM 4957 C C . LEU B 1 187 ? 0.592 20.359 18.562 1 98.81 187 LEU B C 1
ATOM 4959 O O . LEU B 1 187 ? 0.947 19.719 19.547 1 98.81 187 LEU B O 1
ATOM 4963 N N . LEU B 1 188 ? 0.92 20.016 17.328 1 98.75 188 LEU B N 1
ATOM 4964 C CA . LEU B 1 188 ? 1.839 18.922 17.031 1 98.75 188 LEU B CA 1
ATOM 4965 C C . LEU B 1 188 ? 3.084 19.438 16.312 1 98.75 188 LEU B C 1
ATOM 4967 O O . LEU B 1 188 ? 2.98 20.203 15.352 1 98.75 188 LEU B O 1
ATOM 4971 N N . VAL B 1 189 ? 4.281 19 16.797 1 98.25 189 VAL B N 1
ATOM 4972 C CA . VAL B 1 189 ? 5.508 19.469 16.156 1 98.25 189 VAL B CA 1
ATOM 4973 C C . VAL B 1 189 ? 6.52 18.328 16.078 1 98.25 189 VAL B C 1
ATOM 4975 O O . VAL B 1 189 ? 6.633 17.531 17 1 98.25 189 VAL B O 1
ATOM 4978 N N . ASP B 1 190 ? 7.152 18.203 14.977 1 97.06 190 ASP B N 1
ATOM 4979 C CA . ASP B 1 190 ? 8.336 17.391 14.734 1 97.06 190 ASP B CA 1
ATOM 4980 C C . ASP B 1 190 ? 9.531 18.266 14.344 1 97.06 190 ASP B C 1
ATOM 4982 O O . ASP B 1 190 ? 9.672 18.641 13.18 1 97.06 190 ASP B O 1
ATOM 4986 N N . THR B 1 191 ? 10.414 18.531 15.297 1 94.69 191 THR B N 1
ATOM 4987 C CA . THR B 1 191 ? 11.422 19.578 15.18 1 94.69 191 THR B CA 1
ATOM 4988 C C . THR B 1 191 ? 12.523 19.156 14.203 1 94.69 191 THR B C 1
ATOM 4990 O O . THR B 1 191 ? 13.242 20 13.672 1 94.69 191 THR B O 1
ATOM 4993 N N . ARG B 1 192 ? 12.594 17.891 13.93 1 91.06 192 ARG B N 1
ATOM 4994 C CA . ARG B 1 192 ? 13.672 17.391 13.078 1 91.06 192 ARG B CA 1
ATOM 4995 C C . ARG B 1 192 ? 13.125 16.844 11.766 1 91.06 192 ARG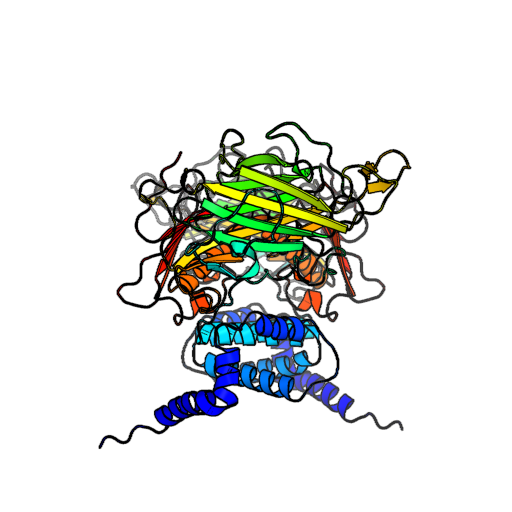 B C 1
ATOM 4997 O O . ARG B 1 192 ? 13.883 16.391 10.906 1 91.06 192 ARG B O 1
ATOM 5004 N N . GLN B 1 193 ? 11.852 16.828 11.688 1 94.25 193 GLN B N 1
ATOM 5005 C CA . GLN B 1 193 ? 11.203 16.203 10.531 1 94.25 193 GLN B CA 1
ATOM 5006 C C . GLN B 1 193 ? 11.648 14.75 10.367 1 94.25 193 GLN B C 1
ATOM 5008 O O . GLN B 1 193 ? 11.906 14.297 9.25 1 94.25 193 GLN B O 1
ATOM 5013 N N . SER B 1 194 ? 11.805 14.055 11.484 1 94.5 194 SER B N 1
ATOM 5014 C CA . SER B 1 194 ? 12.367 12.711 11.484 1 94.5 194 SER B CA 1
ATOM 5015 C C . SER B 1 194 ? 11.281 11.648 11.602 1 94.5 194 SER B C 1
ATOM 5017 O O . SER B 1 194 ? 11.547 10.453 11.453 1 94.5 194 SER B O 1
ATOM 5019 N N . ASN B 1 195 ? 10.094 12.031 11.906 1 95.69 195 ASN B N 1
ATOM 5020 C CA . ASN B 1 195 ? 8.93 11.172 12.062 1 95.69 195 ASN B CA 1
ATOM 5021 C C . ASN B 1 195 ? 8.969 10.414 13.383 1 95.69 195 ASN B C 1
ATOM 5023 O O . ASN B 1 195 ? 8.18 9.492 13.602 1 95.69 195 ASN B O 1
ATOM 5027 N N . VAL B 1 196 ? 9.898 10.773 14.266 1 93.81 196 VAL B N 1
ATOM 5028 C CA . VAL B 1 196 ? 9.977 10.172 15.586 1 93.81 196 VAL B CA 1
ATOM 5029 C C . VAL B 1 196 ? 10.086 11.266 16.656 1 93.81 196 VAL B C 1
ATOM 5031 O O . VAL B 1 196 ? 10.414 12.414 16.344 1 93.81 196 VAL B O 1
ATOM 5034 N N . ASN B 1 197 ? 9.656 10.914 17.828 1 94.06 197 ASN B N 1
ATOM 5035 C CA . ASN B 1 197 ? 9.758 11.766 19.016 1 94.06 197 ASN B CA 1
ATOM 5036 C C . ASN B 1 197 ? 9.094 13.117 18.797 1 94.06 197 ASN B C 1
ATOM 5038 O O . ASN B 1 197 ? 9.664 14.156 19.141 1 94.06 197 ASN B O 1
ATOM 5042 N N . TYR B 1 198 ? 8.047 13.117 18.141 1 96.62 198 TYR B N 1
ATOM 5043 C CA . TYR B 1 198 ? 7.316 14.367 17.938 1 96.62 198 TYR B CA 1
ATOM 5044 C C . TYR B 1 198 ? 6.391 14.641 19.125 1 96.62 198 TYR B C 1
ATOM 5046 O O . TYR B 1 198 ? 6.125 13.75 19.938 1 96.62 198 TYR B O 1
ATOM 5054 N N . LYS B 1 199 ? 5.949 15.891 19.266 1 98.06 199 LYS B N 1
ATOM 5055 C CA . LYS B 1 199 ? 5.273 16.359 20.469 1 98.06 199 LYS B CA 1
ATOM 5056 C C . LYS B 1 199 ? 3.812 16.703 20.188 1 98.06 199 LYS B C 1
ATOM 5058 O O . LYS B 1 199 ? 3.475 17.125 19.078 1 98.06 199 LYS B O 1
ATOM 5063 N N . GLU B 1 200 ? 3.029 16.484 21.109 1 98.5 200 GLU B N 1
ATOM 5064 C CA . GLU B 1 200 ? 1.627 16.891 21.109 1 98.5 200 GLU B CA 1
ATOM 5065 C C . GLU B 1 200 ? 1.268 17.641 22.391 1 98.5 200 GLU B C 1
ATOM 5067 O O . GLU B 1 200 ? 1.541 17.156 23.5 1 98.5 200 GLU B O 1
ATOM 5072 N N . ILE B 1 201 ? 0.709 18.797 22.312 1 98.75 201 ILE B N 1
ATOM 5073 C CA . ILE B 1 201 ? 0.204 19.594 23.422 1 98.75 201 ILE B CA 1
ATOM 5074 C C . ILE B 1 201 ? -1.258 19.969 23.172 1 98.75 201 ILE B C 1
ATOM 5076 O O . ILE B 1 201 ? -1.593 20.531 22.125 1 98.75 201 ILE B O 1
ATOM 5080 N N . THR B 1 202 ? -2.113 19.656 24.078 1 98.75 202 THR B N 1
ATOM 5081 C CA . THR B 1 202 ? -3.549 19.891 23.969 1 98.75 202 THR B CA 1
ATOM 5082 C C . THR B 1 202 ? -4.02 20.859 25.047 1 98.75 202 THR B C 1
ATOM 5084 O O . THR B 1 202 ? -3.607 20.766 26.203 1 98.75 202 THR B O 1
ATOM 5087 N N . VAL B 1 203 ? -4.844 21.812 24.703 1 98.75 203 VAL B N 1
ATOM 5088 C CA . VAL B 1 203 ? -5.414 22.797 25.625 1 98.75 203 VAL B CA 1
ATOM 5089 C C . VAL B 1 203 ? -6.922 22.906 25.391 1 98.75 203 VAL B C 1
ATOM 5091 O O . VAL B 1 203 ? -7.367 23.062 24.266 1 98.75 203 VAL B O 1
ATOM 5094 N N . ASN B 1 204 ? -7.688 22.781 26.422 1 98.5 204 ASN B N 1
ATOM 5095 C CA . ASN B 1 204 ? -9.125 22.984 26.281 1 98.5 204 ASN B CA 1
ATOM 5096 C C . ASN B 1 204 ? -9.523 24.406 26.672 1 98.5 204 ASN B C 1
ATOM 5098 O O . ASN B 1 204 ? -8.664 25.234 26.984 1 98.5 204 ASN B O 1
ATOM 5102 N N . ALA B 1 205 ? -10.789 24.75 26.672 1 97.75 205 ALA B N 1
ATOM 5103 C CA . ALA B 1 205 ? -11.273 26.109 26.844 1 97.75 205 ALA B CA 1
ATOM 5104 C C . ALA B 1 205 ? -11.109 26.562 28.297 1 97.75 205 ALA B C 1
ATOM 5106 O O . ALA B 1 205 ? -11.227 27.75 28.594 1 97.75 205 ALA B O 1
ATOM 5107 N N . ARG B 1 206 ? -10.844 25.625 29.188 1 96.56 206 ARG B N 1
ATOM 5108 C CA . ARG B 1 206 ? -10.586 25.938 30.594 1 96.56 206 ARG B CA 1
ATOM 5109 C C . ARG B 1 206 ? -9.109 26.266 30.812 1 96.56 206 ARG B C 1
ATOM 5111 O O . ARG B 1 206 ? -8.742 26.812 31.859 1 96.56 206 ARG B O 1
ATOM 5118 N N . GLY B 1 207 ? -8.328 25.922 29.859 1 97.62 207 GLY B N 1
ATOM 5119 C CA . GLY B 1 207 ? -6.891 26.094 29.984 1 97.62 207 GLY B CA 1
ATOM 5120 C C . GLY B 1 207 ? -6.176 24.859 30.516 1 97.62 207 GLY B C 1
ATOM 5121 O O . GLY B 1 207 ? -4.984 24.922 30.828 1 97.62 207 GLY B O 1
ATOM 5122 N N . THR B 1 208 ? -6.93 23.766 30.656 1 98.25 208 THR B N 1
ATOM 5123 C CA . THR B 1 208 ? -6.293 22.516 31.062 1 98.25 208 THR B CA 1
ATOM 5124 C C . THR B 1 208 ? -5.387 21.984 29.953 1 98.25 208 THR B C 1
ATOM 5126 O O . THR B 1 208 ? -5.75 22.016 28.766 1 98.25 208 THR B O 1
ATOM 5129 N N . VAL B 1 209 ? -4.215 21.438 30.422 1 98.38 209 VAL B N 1
ATOM 5130 C CA . VAL B 1 209 ? -3.209 21.031 29.453 1 98.38 209 VAL B CA 1
ATOM 5131 C C . VAL B 1 209 ? -2.992 19.516 29.531 1 98.38 209 VAL B C 1
ATOM 5133 O O . VAL B 1 209 ? -2.988 18.953 30.641 1 98.38 209 VAL B O 1
ATOM 5136 N N . SER B 1 210 ? -2.904 18.875 28.422 1 98.31 210 SER B N 1
ATOM 5137 C CA . SER B 1 210 ? -2.299 17.547 28.281 1 98.31 210 SER B CA 1
ATOM 5138 C C . SER B 1 210 ? -1.158 17.562 27.266 1 98.31 210 SER B C 1
ATOM 5140 O O . SER B 1 210 ? -1.26 18.203 26.219 1 98.31 210 SER B O 1
ATOM 5142 N N . ASP B 1 211 ? -0.013 17.031 27.609 1 98.19 211 ASP B N 1
ATOM 5143 C CA . ASP B 1 211 ? 1.128 16.984 26.703 1 98.19 211 ASP B CA 1
ATOM 5144 C C . ASP B 1 211 ? 1.758 15.594 26.688 1 98.19 211 ASP B C 1
ATOM 5146 O O . ASP B 1 211 ? 1.685 14.859 27.672 1 98.19 211 ASP B O 1
ATOM 5150 N N . LEU B 1 212 ? 2.26 15.164 25.578 1 97.75 212 LEU B N 1
ATOM 5151 C CA . LEU B 1 212 ? 2.904 13.867 25.391 1 97.75 212 LEU B CA 1
ATOM 5152 C C . LEU B 1 212 ? 3.92 13.93 24.266 1 97.75 212 LEU B C 1
ATOM 5154 O O . LEU B 1 212 ? 3.898 14.859 23.453 1 97.75 212 LEU B O 1
ATOM 5158 N N . MET B 1 213 ? 4.863 13.047 24.297 1 97.31 213 MET B N 1
ATOM 5159 C CA . MET B 1 213 ? 5.793 12.797 23.203 1 97.31 213 MET B CA 1
ATOM 5160 C C . MET B 1 213 ? 5.527 11.438 22.562 1 97.31 213 MET B C 1
ATOM 5162 O O . MET B 1 213 ? 5.418 10.43 23.266 1 97.31 213 MET B O 1
ATOM 5166 N N . MET B 1 214 ? 5.352 11.445 21.281 1 97 214 MET B N 1
ATOM 5167 C CA . MET B 1 214 ? 5.172 10.188 20.562 1 97 214 MET B CA 1
ATOM 5168 C C . MET B 1 214 ? 6.516 9.625 20.109 1 97 214 MET B C 1
ATOM 5170 O O . MET B 1 214 ? 7.309 10.32 19.484 1 97 214 MET B O 1
ATOM 5174 N N . THR B 1 215 ? 6.816 8.391 20.438 1 96.06 215 THR B N 1
ATOM 5175 C CA . THR B 1 215 ? 8.062 7.773 20 1 96.06 215 THR B CA 1
ATOM 5176 C C . THR B 1 215 ? 8.109 7.668 18.484 1 96.06 215 THR B C 1
ATOM 5178 O O . THR B 1 215 ? 9.164 7.891 17.859 1 96.06 215 THR B O 1
ATOM 5181 N N . LYS B 1 216 ? 7.082 7.32 17.891 1 95.69 216 LYS B N 1
ATOM 5182 C CA . LYS B 1 216 ? 6.781 7.289 16.469 1 95.69 216 LYS B CA 1
ATOM 5183 C C . LYS B 1 216 ? 5.281 7.172 16.219 1 95.69 216 LYS B C 1
ATOM 5185 O O . LYS B 1 216 ? 4.488 7.199 17.172 1 95.69 216 LYS B O 1
ATOM 5190 N N . SER B 1 217 ? 4.891 7.172 14.945 1 96.69 217 SER B N 1
ATOM 5191 C CA . SER B 1 217 ? 3.465 7.09 14.641 1 96.69 217 SER B CA 1
ATOM 5192 C C . SER B 1 217 ? 2.877 5.762 15.109 1 96.69 217 SER B C 1
ATOM 5194 O O . SER B 1 217 ? 3.576 4.75 15.156 1 96.69 217 SER B O 1
ATOM 5196 N N . TYR B 1 218 ? 1.614 5.766 15.422 1 96.56 218 TYR B N 1
ATOM 5197 C CA . TYR B 1 218 ? 0.923 4.551 15.836 1 96.56 218 TYR B CA 1
ATOM 5198 C C . TYR B 1 218 ? 1.022 3.477 14.758 1 96.56 218 TYR B C 1
ATOM 5200 O O . TYR B 1 218 ? 1.161 2.289 15.07 1 96.56 218 TYR B O 1
ATOM 5208 N N . VAL B 1 219 ? 0.962 3.816 13.508 1 95.94 219 VAL B N 1
ATOM 5209 C CA . VAL B 1 219 ? 0.997 2.879 12.391 1 95.94 219 VAL B CA 1
ATOM 5210 C C . VAL B 1 219 ? 2.328 2.129 12.391 1 95.94 219 VAL B C 1
ATOM 5212 O O . VAL B 1 219 ? 2.404 0.989 11.922 1 95.94 219 VAL B O 1
ATOM 5215 N N . ASP B 1 220 ? 3.293 2.744 12.953 1 95.75 220 ASP B N 1
ATOM 5216 C CA . ASP B 1 220 ? 4.625 2.156 13.008 1 95.75 220 ASP B CA 1
ATOM 5217 C C . ASP B 1 220 ? 4.902 1.551 14.383 1 95.75 220 ASP B C 1
ATOM 5219 O O . ASP B 1 220 ? 6.059 1.286 14.727 1 95.75 220 ASP B O 1
ATOM 5223 N N . GLY B 1 221 ? 3.869 1.456 15.242 1 95 221 GLY B N 1
ATOM 5224 C CA . GLY B 1 221 ? 4.016 0.839 16.547 1 95 221 GLY B CA 1
ATOM 5225 C C . GLY B 1 221 ? 4.426 1.82 17.625 1 95 221 GLY B C 1
ATOM 5226 O O . GLY B 1 221 ? 4.996 1.426 18.656 1 95 221 GLY B O 1
ATOM 5227 N N . GLY B 1 222 ? 4.152 3.061 17.391 1 96.31 222 GLY B N 1
ATOM 5228 C CA . GLY B 1 222 ? 4.559 4.082 18.344 1 96.31 222 GLY B CA 1
ATOM 5229 C C . GLY B 1 222 ? 3.715 4.086 19.609 1 96.31 222 GLY B C 1
ATOM 5230 O O . GLY B 1 222 ? 2.59 3.58 19.609 1 96.31 222 GLY B O 1
ATOM 5231 N N . GLU B 1 223 ? 4.316 4.641 20.703 1 96.06 223 GLU B N 1
ATOM 5232 C CA . GLU B 1 223 ? 3.658 4.77 22 1 96.06 223 GLU B CA 1
ATOM 5233 C C . GLU B 1 223 ? 3.715 6.207 22.5 1 96.06 223 GLU B C 1
ATOM 5235 O O . GLU B 1 223 ? 4.727 6.891 22.328 1 96.06 223 GLU B O 1
ATOM 5240 N N . PRO B 1 224 ? 2.648 6.629 23.062 1 96.25 224 PRO B N 1
ATOM 5241 C CA . PRO B 1 224 ? 2.674 7.953 23.688 1 96.25 224 PRO B CA 1
ATOM 5242 C C . PRO B 1 224 ? 3.42 7.961 25.031 1 96.25 224 PRO B C 1
ATOM 5244 O O . PRO B 1 224 ? 3.111 7.164 25.922 1 96.25 224 PRO B O 1
ATOM 5247 N N . LEU B 1 225 ? 4.383 8.719 25.156 1 96.25 225 LEU B N 1
ATOM 5248 C CA . LEU B 1 225 ? 5.066 8.961 26.422 1 96.25 225 LEU B CA 1
ATOM 5249 C C . LEU B 1 225 ? 4.418 10.109 27.172 1 96.25 225 LEU B C 1
ATOM 5251 O O . LEU B 1 225 ? 4.832 11.266 27.031 1 96.25 225 LEU B O 1
ATOM 5255 N N . THR B 1 226 ? 3.549 9.812 28.016 1 94.75 226 THR B N 1
ATOM 5256 C CA . THR B 1 226 ? 2.729 10.797 28.703 1 94.75 226 THR B CA 1
ATOM 5257 C C . THR B 1 226 ? 3.5 11.438 29.859 1 94.75 226 THR B C 1
ATOM 5259 O O . THR B 1 226 ? 3.07 12.453 30.422 1 94.75 226 THR B O 1
ATOM 5262 N N . PHE B 1 227 ? 4.617 10.891 30.203 1 93.81 227 PHE B N 1
ATOM 5263 C CA . PHE B 1 227 ? 5.406 11.461 31.281 1 93.81 227 PHE B CA 1
ATOM 5264 C C . PHE B 1 227 ? 6.219 12.656 30.797 1 93.81 227 PHE B C 1
ATOM 5266 O O . PHE B 1 227 ? 6.77 13.414 31.594 1 93.81 227 PHE B O 1
ATOM 5273 N N . TRP B 1 228 ? 6.371 12.742 29.453 1 95.75 228 TRP B N 1
ATOM 5274 C CA . TRP B 1 228 ? 7.02 13.945 28.938 1 95.75 228 TRP B CA 1
ATOM 5275 C C . TRP B 1 228 ? 6.234 15.195 29.312 1 95.75 228 TRP B C 1
ATOM 5277 O O . TRP B 1 228 ? 5.012 15.234 29.172 1 95.75 228 TRP B O 1
ATOM 5287 N N . GLU B 1 229 ? 6.934 16.25 29.75 1 96.75 229 GLU B N 1
ATOM 5288 C CA . GLU B 1 229 ? 6.344 17.531 30.125 1 96.75 229 GLU B CA 1
ATOM 5289 C C . GLU B 1 229 ? 6.852 18.641 29.219 1 96.75 229 GLU B C 1
ATOM 5291 O O . GLU B 1 229 ? 8.062 18.844 29.094 1 96.75 229 GLU B O 1
ATOM 5296 N N . SER B 1 230 ? 5.934 19.375 28.703 1 97.19 230 SER B N 1
ATOM 5297 C CA . SER B 1 230 ? 6.27 20.438 27.75 1 97.19 230 SER B CA 1
ATOM 5298 C C . SER B 1 230 ? 6.703 21.703 28.469 1 97.19 230 SER B C 1
ATOM 5300 O O . SER B 1 230 ? 7.289 22.609 27.844 1 97.19 230 SER B O 1
ATOM 5302 N N . GLU B 1 231 ? 6.352 21.844 29.734 1 97.19 231 GLU B N 1
ATOM 5303 C CA . GLU B 1 231 ? 6.531 23.094 30.469 1 97.19 231 GLU B CA 1
ATOM 5304 C C . GLU B 1 231 ? 5.82 24.25 29.781 1 97.19 231 GLU B C 1
ATOM 5306 O O . GLU B 1 231 ? 6.293 25.391 29.828 1 97.19 231 GLU B O 1
ATOM 5311 N N . VAL B 1 232 ? 4.785 23.969 29.078 1 98.31 232 VAL B N 1
ATOM 5312 C CA . VAL B 1 232 ? 3.998 24.938 28.328 1 98.31 232 VAL B CA 1
ATOM 5313 C C . VAL B 1 232 ? 3.328 25.906 29.281 1 98.31 232 VAL B C 1
ATOM 5315 O O . VAL B 1 232 ? 2.895 25.516 30.375 1 98.31 232 VAL B O 1
ATOM 5318 N N . MET B 1 233 ? 3.312 27.188 28.953 1 98.12 233 MET B N 1
ATOM 5319 C CA . MET B 1 233 ? 2.459 28.203 29.547 1 98.12 233 MET B CA 1
ATOM 5320 C C . MET B 1 233 ? 1.348 28.625 28.594 1 98.12 233 MET B C 1
ATOM 5322 O O . MET B 1 233 ? 1.598 28.859 27.406 1 98.12 233 MET B O 1
ATOM 5326 N N . SER B 1 234 ? 0.124 28.594 29.109 1 97.88 234 SER B N 1
ATOM 5327 C CA . SER B 1 234 ? -0.984 28.984 28.25 1 97.88 234 SER B CA 1
ATOM 5328 C C . SER B 1 234 ? -2.062 29.734 29.031 1 97.88 234 SER B C 1
ATOM 5330 O O . SER B 1 234 ? -2.217 29.531 30.234 1 97.88 234 SER B O 1
ATOM 5332 N N . GLU B 1 235 ? -2.662 30.656 28.391 1 98.5 235 GLU B N 1
ATOM 5333 C CA . GLU B 1 235 ? -3.824 31.375 28.906 1 98.5 235 GLU B CA 1
ATOM 5334 C C . GLU B 1 235 ? -4.957 31.391 27.891 1 98.5 235 GLU B C 1
ATOM 5336 O O . GLU B 1 235 ? -4.711 31.5 26.688 1 98.5 235 GLU B O 1
ATOM 5341 N N . VAL B 1 236 ? -6.184 31.281 28.391 1 98.62 236 VAL B N 1
ATOM 5342 C CA . VAL B 1 236 ? -7.367 31.25 27.531 1 98.62 236 VAL B CA 1
ATOM 5343 C C . VAL B 1 236 ? -8.25 32.469 27.812 1 98.62 236 VAL B C 1
ATOM 5345 O O . VAL B 1 236 ? -8.398 32.875 28.969 1 98.62 236 VAL B O 1
ATOM 5348 N N . PHE B 1 237 ? -8.773 33.094 26.828 1 98.56 237 PHE B N 1
ATOM 5349 C CA . PHE B 1 237 ? -9.797 34.125 26.922 1 98.56 237 PHE B CA 1
ATOM 5350 C C . PHE B 1 237 ? -11.078 33.656 26.219 1 98.56 237 PHE B C 1
ATOM 5352 O O . PHE B 1 237 ? -11.039 33.156 25.094 1 98.56 237 PHE B O 1
ATOM 5359 N N . VAL B 1 238 ? -12.195 33.781 26.906 1 98.31 238 VAL B N 1
ATOM 5360 C CA . VAL B 1 238 ? -13.492 33.469 26.328 1 98.31 238 VAL B CA 1
ATOM 5361 C C . VAL B 1 238 ? -14.312 34.75 26.125 1 98.31 238 VAL B C 1
ATOM 5363 O O . VAL B 1 238 ? -14.562 35.469 27.078 1 98.31 238 VAL B O 1
ATOM 5366 N N . LYS B 1 239 ? -14.57 35.062 24.938 1 98.25 239 LYS B N 1
ATOM 5367 C CA . LYS B 1 239 ? -15.562 36.094 24.688 1 98.25 239 LYS B CA 1
ATOM 5368 C C . LYS B 1 239 ? -16.984 35.594 24.922 1 98.25 239 LYS B C 1
ATOM 5370 O O . LYS B 1 239 ? -17.703 35.281 23.984 1 98.25 239 LYS B O 1
ATOM 5375 N N . GLY B 1 240 ? -17.391 35.594 25.984 1 97 240 GLY B N 1
ATOM 5376 C CA . GLY B 1 240 ? -18.578 34.969 26.562 1 97 240 GLY B CA 1
ATOM 5377 C C . GLY B 1 240 ? -18.328 34.406 27.953 1 97 240 GLY B C 1
ATOM 5378 O O . GLY B 1 240 ? -17.625 35.031 28.766 1 97 240 GLY B O 1
ATOM 5379 N N . THR B 1 241 ? -19.109 33.312 28.297 1 96.06 241 THR B N 1
ATOM 5380 C CA . THR B 1 241 ? -18.953 32.688 29.594 1 96.06 241 THR B CA 1
ATOM 5381 C C . THR B 1 241 ? -18.844 31.172 29.453 1 96.06 241 THR B C 1
ATOM 5383 O O . THR B 1 241 ? -19.734 30.516 28.906 1 96.06 241 THR B O 1
ATOM 5386 N N . LEU B 1 242 ? -17.766 30.656 29.938 1 96.56 242 LEU B N 1
ATOM 5387 C CA . LEU B 1 242 ? -17.5 29.234 29.875 1 96.56 242 LEU B CA 1
ATOM 5388 C C . LEU B 1 242 ? -18.609 28.422 30.531 1 96.56 242 LEU B C 1
ATOM 5390 O O . LEU B 1 242 ? -19.031 28.75 31.641 1 96.56 242 LEU B O 1
ATOM 5394 N N . ASN B 1 243 ? -19.109 27.469 29.844 1 96 243 ASN B N 1
ATOM 5395 C CA . ASN B 1 243 ? -20.078 26.5 30.344 1 96 243 ASN B CA 1
ATOM 5396 C C . ASN B 1 243 ? -21.391 27.172 30.719 1 96 243 ASN B C 1
ATOM 5398 O O . ASN B 1 243 ? -21.984 26.844 31.75 1 96 243 ASN B O 1
ATOM 5402 N N . ASN B 1 244 ? -21.766 28.156 30 1 95.44 244 ASN B N 1
ATOM 5403 C CA . ASN B 1 244 ? -23.031 28.828 30.234 1 95.44 244 ASN B CA 1
ATOM 5404 C C . ASN B 1 244 ? -23.953 28.734 29.016 1 95.44 244 ASN B C 1
ATOM 5406 O O . ASN B 1 244 ? -23.859 29.562 28.109 1 95.44 244 ASN B O 1
ATOM 5410 N N . PRO B 1 245 ? -24.859 27.812 29.047 1 94.44 245 PRO B N 1
ATOM 5411 C CA . PRO B 1 245 ? -25.734 27.594 27.875 1 94.44 245 PRO B CA 1
ATOM 5412 C C . PRO B 1 245 ? -26.781 28.688 27.734 1 94.44 245 PRO B C 1
ATOM 5414 O O . PRO B 1 245 ? -27.516 28.703 26.734 1 94.44 245 PRO B O 1
ATOM 5417 N N . LYS B 1 246 ? -26.969 29.516 28.688 1 93.94 246 LYS B N 1
ATOM 5418 C CA . LYS B 1 246 ? -28.031 30.531 28.672 1 93.94 246 LYS B CA 1
ATOM 5419 C C . LYS B 1 246 ? -27.703 31.656 27.703 1 93.94 246 LYS B C 1
ATOM 5421 O O . LYS B 1 246 ? -28.578 32.438 27.328 1 93.94 246 LYS B O 1
ATOM 5426 N N . ARG B 1 247 ? -26.422 31.797 27.406 1 92.19 247 ARG B N 1
ATOM 5427 C CA . ARG B 1 247 ? -25.984 32.844 26.484 1 92.19 247 ARG B CA 1
ATOM 5428 C C . ARG B 1 247 ? -25.047 32.281 25.422 1 92.19 247 ARG B C 1
ATOM 5430 O O . ARG B 1 247 ? -24.203 31.422 25.703 1 92.19 247 ARG B O 1
ATOM 5437 N N . LYS B 1 248 ? -25.25 32.812 24.234 1 94.12 248 LYS B N 1
ATOM 5438 C CA . LYS B 1 248 ? -24.328 32.406 23.156 1 94.12 248 LYS B CA 1
ATOM 5439 C C . LYS B 1 248 ? -23 33.125 23.297 1 94.12 248 LYS B C 1
ATOM 5441 O O . LYS B 1 248 ? -22.953 34.312 23.641 1 94.12 248 LYS B O 1
ATOM 5446 N N . ASP B 1 249 ? -22.016 32.344 23.062 1 97.06 249 ASP B N 1
ATOM 5447 C CA . ASP B 1 249 ? -20.656 32.906 23.031 1 97.06 249 ASP B CA 1
ATOM 5448 C C . ASP B 1 249 ? -20.25 33.25 21.609 1 97.06 249 ASP B C 1
ATOM 5450 O O . ASP B 1 249 ? -21.016 33.062 20.656 1 97.06 249 ASP B O 1
ATOM 5454 N N . GLU B 1 250 ? -19.047 33.875 21.516 1 97.94 250 GLU B N 1
ATOM 5455 C CA . GLU B 1 250 ? -18.562 34.219 20.172 1 97.94 250 GLU B CA 1
ATOM 5456 C C . GLU B 1 250 ? -17.344 33.406 19.797 1 97.94 250 GLU B C 1
ATOM 5458 O O . GLU B 1 250 ? -17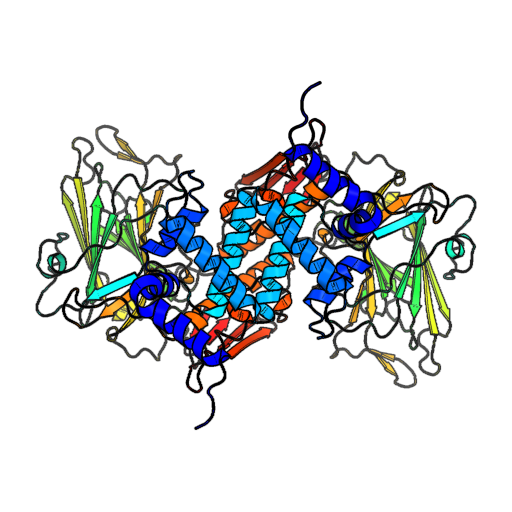.297 32.812 18.719 1 97.94 250 GLU B O 1
ATOM 5463 N N . TYR B 1 251 ? -16.328 33.438 20.578 1 98.5 251 TYR B N 1
ATOM 5464 C CA . TYR B 1 251 ? -15.094 32.688 20.328 1 98.5 251 TYR B CA 1
ATOM 5465 C C . TYR B 1 251 ? -14.289 32.531 21.609 1 98.5 251 TYR B C 1
ATOM 5467 O O . TYR B 1 251 ? -14.633 33.094 22.656 1 98.5 251 TYR B O 1
ATOM 5475 N N . TRP B 1 252 ? -13.32 31.75 21.625 1 98.62 252 TRP B N 1
ATOM 5476 C CA . TRP B 1 252 ? -12.25 31.734 22.625 1 98.62 252 TRP B CA 1
ATOM 5477 C C . TRP B 1 252 ? -10.883 31.75 21.953 1 98.62 252 TRP B C 1
ATOM 5479 O O . TRP B 1 252 ? -10.742 31.312 20.797 1 98.62 252 TRP B O 1
ATOM 5489 N N . THR B 1 253 ? -9.953 32.344 22.594 1 98.75 253 THR B N 1
ATOM 5490 C CA . THR B 1 253 ? -8.57 32.438 22.125 1 98.75 253 THR B CA 1
ATOM 5491 C C . THR B 1 253 ? -7.613 31.828 23.141 1 98.75 253 THR B C 1
ATOM 5493 O O . THR B 1 253 ? -7.93 31.734 24.328 1 98.75 253 THR B O 1
ATOM 5496 N N . ILE B 1 254 ? -6.559 31.344 22.609 1 98.81 254 ILE B N 1
ATOM 5497 C CA . ILE B 1 254 ? -5.492 30.797 23.438 1 98.81 254 ILE B CA 1
ATOM 5498 C C . ILE B 1 254 ? -4.164 31.469 23.078 1 98.81 254 ILE B C 1
ATOM 5500 O O . ILE B 1 254 ? -3.865 31.672 21.891 1 98.81 254 ILE B O 1
ATOM 5504 N N . GLU B 1 255 ? -3.422 31.828 24.016 1 98.69 255 GLU B N 1
ATOM 5505 C CA . GLU B 1 255 ? -2 32.125 23.875 1 98.69 255 GLU B CA 1
ATOM 5506 C C . GLU B 1 255 ? -1.138 31.031 24.484 1 98.69 255 GLU B C 1
ATOM 5508 O O . GLU B 1 255 ? -1.297 30.688 25.672 1 98.69 255 GLU B O 1
ATOM 5513 N N . ILE B 1 256 ? -0.269 30.5 23.703 1 98.62 256 ILE B N 1
ATOM 5514 C CA . ILE B 1 256 ? 0.595 29.406 24.141 1 98.62 256 ILE B CA 1
ATOM 5515 C C . ILE B 1 256 ? 2.059 29.828 24.016 1 98.62 256 ILE B C 1
ATOM 5517 O O . ILE B 1 256 ? 2.451 30.438 23.016 1 98.62 256 ILE B O 1
ATOM 5521 N N . ALA B 1 257 ? 2.848 29.609 24.984 1 98.69 257 ALA B N 1
ATOM 5522 C CA . ALA B 1 257 ? 4.305 29.703 24.953 1 98.69 257 ALA B CA 1
ATOM 5523 C C . ALA B 1 257 ? 4.945 28.375 25.344 1 98.69 257 ALA B C 1
ATOM 5525 O O . ALA B 1 257 ? 4.762 27.891 26.469 1 98.69 257 ALA B O 1
ATOM 5526 N N . VAL B 1 258 ? 5.676 27.781 24.469 1 98.5 258 VAL B N 1
ATOM 5527 C CA . VAL B 1 258 ? 6.348 26.516 24.734 1 98.5 258 VAL B CA 1
ATOM 5528 C C . VAL B 1 258 ? 7.859 26.703 24.656 1 98.5 258 VAL B C 1
ATOM 5530 O O . VAL B 1 258 ? 8.383 27.188 23.656 1 98.5 258 VAL B O 1
ATOM 5533 N N . PRO B 1 259 ? 8.586 26.297 25.688 1 97.25 259 PRO B N 1
ATOM 5534 C CA . PRO B 1 259 ? 10.039 26.422 25.625 1 97.25 259 PRO B CA 1
ATOM 5535 C C . PRO B 1 259 ? 10.656 25.531 24.547 1 97.25 259 PRO B C 1
ATOM 5537 O O . PRO B 1 259 ? 10.312 24.344 24.453 1 97.25 259 PRO B O 1
ATOM 5540 N N . PHE B 1 260 ? 11.609 26.078 23.828 1 96.25 260 PHE B N 1
ATOM 5541 C CA . PHE B 1 260 ? 12.328 25.281 22.844 1 96.25 260 PHE B CA 1
ATOM 5542 C C . PHE B 1 260 ? 13.102 24.156 23.516 1 96.25 260 PHE B C 1
ATOM 5544 O O . PHE B 1 260 ? 13.242 23.062 22.953 1 96.25 260 PHE B O 1
ATOM 5551 N N . ALA B 1 261 ? 13.586 24.422 24.703 1 92.69 261 ALA B N 1
ATOM 5552 C CA . ALA B 1 261 ? 14.32 23.406 25.453 1 92.69 261 ALA B CA 1
ATOM 5553 C C . ALA B 1 261 ? 13.492 22.125 25.594 1 92.69 261 ALA B C 1
ATOM 5555 O O . ALA B 1 261 ? 14.031 21.016 25.484 1 92.69 261 ALA B O 1
ATOM 5556 N N . SER B 1 262 ? 12.219 22.266 25.875 1 94.31 262 SER B N 1
ATOM 5557 C CA . SER B 1 262 ? 11.32 21.109 26 1 94.31 262 SER B CA 1
ATOM 5558 C C . SER B 1 262 ? 11.039 20.484 24.625 1 94.31 262 SER B C 1
ATOM 5560 O O . SER B 1 262 ? 11.031 19.266 24.484 1 94.31 262 SER B O 1
ATOM 5562 N N . LEU B 1 263 ? 10.891 21.266 23.609 1 95.38 263 LEU B N 1
ATOM 5563 C CA . LEU B 1 263 ? 10.523 20.781 22.281 1 95.38 263 LEU B CA 1
ATOM 5564 C C . LEU B 1 263 ? 11.68 20.016 21.641 1 95.38 263 LEU B C 1
ATOM 5566 O O . LEU B 1 263 ? 11.469 19.125 20.828 1 95.38 263 LEU B O 1
ATOM 5570 N N . TYR B 1 264 ? 12.883 20.359 22.031 1 92.38 264 TYR B N 1
ATOM 5571 C CA . TYR B 1 264 ? 14.055 19.719 21.438 1 92.38 264 TYR B CA 1
ATOM 5572 C C . TYR B 1 264 ? 14.398 18.438 22.188 1 92.38 264 TYR B C 1
ATOM 5574 O O . TYR B 1 264 ? 15.273 17.672 21.766 1 92.38 264 TYR B O 1
ATOM 5582 N N . GLN B 1 265 ? 13.711 18.203 23.281 1 89.38 265 GLN B N 1
ATOM 5583 C CA . GLN B 1 265 ? 13.992 16.969 24 1 89.38 265 GLN B CA 1
ATOM 5584 C C . GLN B 1 265 ? 13.75 15.75 23.109 1 89.38 265 GLN B C 1
ATOM 5586 O O . GLN B 1 265 ? 12.734 15.672 22.406 1 89.38 265 GLN B O 1
ATOM 5591 N N . GLY B 1 266 ? 14.734 14.789 23.094 1 82.94 266 GLY B N 1
ATOM 5592 C CA . GLY B 1 266 ? 14.617 13.57 22.312 1 82.94 266 GLY B CA 1
ATOM 5593 C C . GLY B 1 266 ? 15.008 13.758 20.859 1 82.94 266 GLY B C 1
ATOM 5594 O O . GLY B 1 266 ? 14.891 12.828 20.062 1 82.94 266 GLY B O 1
ATOM 5595 N N . SER B 1 267 ? 15.336 14.961 20.5 1 76.75 267 SER B N 1
ATOM 5596 C CA . SER B 1 267 ? 15.664 15.25 19.109 1 76.75 267 SER B CA 1
ATOM 5597 C C . SER B 1 267 ? 17.141 14.961 18.812 1 76.75 267 SER B C 1
ATOM 5599 O O . SER B 1 267 ? 17.594 15.109 17.688 1 76.75 267 SER B O 1
ATOM 5601 N N . GLY B 1 268 ? 17.828 14.359 19.641 1 69.81 268 GLY B N 1
ATOM 5602 C CA . GLY B 1 268 ? 19.219 13.969 19.453 1 69.81 268 GLY B CA 1
ATOM 5603 C C . GLY B 1 268 ? 20.188 14.922 20.125 1 69.81 268 GLY B C 1
ATOM 5604 O O . GLY B 1 268 ? 19.859 16.078 20.375 1 69.81 268 GLY B O 1
ATOM 5605 N N . ALA B 1 269 ? 21.328 14.383 20.516 1 55.03 269 ALA B N 1
ATOM 5606 C CA . ALA B 1 269 ? 22.375 15.055 21.281 1 55.03 269 ALA B CA 1
ATOM 5607 C C . ALA B 1 269 ? 23.016 16.188 20.484 1 55.03 269 ALA B C 1
ATOM 5609 O O . ALA B 1 269 ? 23.562 17.125 21.047 1 55.03 269 ALA B O 1
ATOM 5610 N N . THR B 1 270 ? 22.906 15.992 19.188 1 53.53 270 THR B N 1
ATOM 5611 C CA . THR B 1 270 ? 23.703 16.891 18.359 1 53.53 270 THR B CA 1
ATOM 5612 C C . THR B 1 270 ? 23.031 18.25 18.234 1 53.53 270 THR B C 1
ATOM 5614 O O . THR B 1 270 ? 23.641 19.219 17.766 1 53.53 270 THR B O 1
ATOM 5617 N N . ILE B 1 271 ? 21.797 18.203 18.625 1 60.12 271 ILE B N 1
ATOM 5618 C CA . ILE B 1 271 ? 21.156 19.5 18.5 1 60.12 271 ILE B CA 1
ATOM 5619 C C . ILE B 1 271 ? 21.438 20.328 19.734 1 60.12 271 ILE B C 1
ATOM 5621 O O . ILE B 1 271 ? 20.859 20.094 20.797 1 60.12 271 ILE B O 1
ATOM 5625 N N . ASN B 1 272 ? 22.594 20.875 19.812 1 63.09 272 ASN B N 1
ATOM 5626 C CA . ASN B 1 272 ? 22.969 21.828 20.844 1 63.09 272 ASN B CA 1
ATOM 5627 C C . ASN B 1 272 ? 22.359 23.203 20.594 1 63.09 272 ASN B C 1
ATOM 5629 O O . ASN B 1 272 ? 23.094 24.172 20.359 1 63.09 272 ASN B O 1
ATOM 5633 N N . ARG B 1 273 ? 20.953 23.125 20.484 1 74.25 273 ARG B N 1
ATOM 5634 C CA . ARG B 1 273 ? 20.344 24.422 20.188 1 74.25 273 ARG B CA 1
ATOM 5635 C C . ARG B 1 273 ? 19.281 24.766 21.219 1 74.25 273 ARG B C 1
ATOM 5637 O O . ARG B 1 273 ? 18.656 23.875 21.797 1 74.25 273 ARG B O 1
ATOM 5644 N N . THR B 1 274 ? 19.328 26.078 21.469 1 83.56 274 THR B N 1
ATOM 5645 C CA . THR B 1 274 ? 18.344 26.578 22.422 1 83.56 274 THR B CA 1
ATOM 5646 C C . THR B 1 274 ? 17.156 27.203 21.703 1 83.56 274 THR B C 1
ATOM 5648 O O . THR B 1 274 ? 16.109 27.422 22.312 1 83.56 274 THR B O 1
ATOM 5651 N N . ALA B 1 275 ? 17.359 27.469 20.422 1 91.5 275 ALA B N 1
ATOM 5652 C CA . ALA B 1 275 ? 16.297 28.031 19.578 1 91.5 275 ALA B CA 1
ATOM 5653 C C . ALA B 1 275 ? 16.531 27.688 18.109 1 91.5 275 ALA B C 1
ATOM 5655 O O . ALA B 1 275 ? 17.656 27.328 17.719 1 91.5 275 ALA B O 1
ATOM 5656 N N . PRO B 1 276 ? 15.492 27.766 17.328 1 94.44 276 PRO B N 1
ATOM 5657 C CA . PRO B 1 276 ? 15.68 27.484 15.906 1 94.44 276 PRO B CA 1
ATOM 5658 C C . PRO B 1 276 ? 16.562 28.516 15.211 1 94.44 276 PRO B C 1
ATOM 5660 O O . PRO B 1 276 ? 16.547 29.688 15.578 1 94.44 276 PRO B O 1
ATOM 5663 N N . GLU B 1 277 ? 17.297 28.062 14.227 1 92.44 277 GLU B N 1
ATOM 5664 C CA . GLU B 1 277 ? 18.078 28.953 13.383 1 92.44 277 GLU B CA 1
ATOM 5665 C C . GLU B 1 277 ? 17.219 29.594 12.297 1 92.44 277 GLU B C 1
ATOM 5667 O O . GLU B 1 277 ? 16.156 29.078 11.961 1 92.44 277 GLU B O 1
ATOM 5672 N N . ASN B 1 278 ? 17.75 30.75 11.844 1 94.31 278 ASN B N 1
ATOM 5673 C CA . ASN B 1 278 ? 17.062 31.391 10.719 1 94.31 278 ASN B CA 1
ATOM 5674 C C . ASN B 1 278 ? 16.938 30.438 9.531 1 94.31 278 ASN B C 1
ATOM 5676 O O . ASN B 1 278 ? 17.922 29.828 9.102 1 94.31 278 ASN B O 1
ATOM 5680 N N . GLY B 1 279 ? 15.703 30.281 9.109 1 95 279 GLY B N 1
ATOM 5681 C CA . GLY B 1 279 ? 15.461 29.422 7.961 1 95 279 GLY B CA 1
ATOM 5682 C C . GLY B 1 279 ? 15.141 27.984 8.336 1 95 279 GLY B C 1
ATOM 5683 O O . GLY B 1 279 ? 14.742 27.188 7.488 1 95 279 GLY B O 1
ATOM 5684 N N . GLU B 1 280 ? 15.273 27.656 9.602 1 94.19 280 GLU B N 1
ATOM 5685 C CA . GLU B 1 280 ? 14.984 26.297 10.031 1 94.19 280 GLU B CA 1
ATOM 5686 C C . GLU B 1 280 ? 13.516 25.953 9.82 1 94.19 280 GLU B C 1
ATOM 5688 O O . GLU B 1 280 ? 12.641 26.781 10.023 1 94.19 280 GLU B O 1
ATOM 5693 N N . THR B 1 281 ? 13.297 24.703 9.383 1 96.38 281 THR B N 1
ATOM 5694 C CA . THR B 1 281 ? 11.938 24.266 9.102 1 96.38 281 THR B CA 1
ATOM 5695 C C . THR B 1 281 ? 11.562 23.078 9.977 1 96.38 281 THR B C 1
ATOM 5697 O O . THR B 1 281 ? 12.383 22.188 10.227 1 96.38 281 THR B O 1
ATOM 5700 N N . TRP B 1 282 ? 10.312 23.141 10.516 1 97.12 282 TRP B N 1
ATOM 5701 C CA . TRP B 1 282 ? 9.711 22.047 11.266 1 97.12 282 TRP B CA 1
ATOM 5702 C C . TRP B 1 282 ? 8.461 21.531 10.57 1 97.12 282 TRP B C 1
ATOM 5704 O O . TRP B 1 282 ? 7.836 22.25 9.789 1 97.12 282 TRP B O 1
ATOM 5714 N N . ARG B 1 283 ? 8.148 20.203 10.797 1 98.06 283 ARG B N 1
ATOM 5715 C CA . ARG B 1 283 ? 6.781 19.766 10.555 1 98.06 283 ARG B CA 1
ATOM 5716 C C . ARG B 1 283 ? 5.863 20.141 11.711 1 98.06 283 ARG B C 1
ATOM 5718 O O . ARG B 1 283 ? 6.242 20.031 12.875 1 98.06 283 ARG B O 1
ATOM 5725 N N . ALA B 1 284 ? 4.742 20.625 11.352 1 98.81 284 ALA B N 1
ATOM 5726 C CA . ALA B 1 284 ? 3.762 20.984 12.375 1 98.81 284 ALA B CA 1
ATOM 5727 C C . ALA B 1 284 ? 2.338 20.781 11.867 1 98.81 284 ALA B C 1
ATOM 5729 O O . ALA B 1 284 ? 2.104 20.781 10.656 1 98.81 284 ALA B O 1
ATOM 5730 N N . ASN B 1 285 ? 1.48 20.516 12.75 1 98.88 285 ASN B N 1
ATOM 5731 C CA . ASN B 1 285 ? 0.046 20.562 12.492 1 98.88 285 ASN B CA 1
ATOM 5732 C C . ASN B 1 285 ? -0.728 21.078 13.703 1 98.88 285 ASN B C 1
ATOM 5734 O O . ASN B 1 285 ? -0.2 21.094 14.82 1 98.88 285 ASN B O 1
ATOM 5738 N N . PHE B 1 286 ? -1.844 21.594 13.5 1 98.88 286 PHE B N 1
ATOM 5739 C CA . PHE B 1 286 ? -2.764 22.141 14.492 1 98.88 286 PHE B CA 1
ATOM 5740 C C . PHE B 1 286 ? -4.152 21.531 14.336 1 98.88 286 PHE B C 1
ATOM 5742 O O . PHE B 1 286 ? -4.668 21.438 13.219 1 98.88 286 PHE B O 1
ATOM 5749 N N . ILE B 1 287 ? -4.715 21.188 15.477 1 98.62 287 ILE B N 1
ATOM 5750 C CA . ILE B 1 287 ? -5.973 20.453 15.406 1 98.62 287 ILE B CA 1
ATOM 5751 C C . ILE B 1 287 ? -6.977 21.047 16.391 1 98.62 287 ILE B C 1
ATOM 5753 O O . ILE B 1 287 ? -6.602 21.469 17.484 1 98.62 287 ILE B O 1
ATOM 5757 N N . ARG B 1 288 ? -8.141 21.125 15.938 1 98.62 288 ARG B N 1
ATOM 5758 C CA . ARG B 1 288 ? -9.281 21.391 16.812 1 98.62 288 ARG B CA 1
ATOM 5759 C C . ARG B 1 288 ? -10.172 20.156 16.922 1 98.62 288 ARG B C 1
ATOM 5761 O O . ARG B 1 288 ? -10.625 19.609 15.922 1 98.62 288 ARG B O 1
ATOM 5768 N N . ALA B 1 289 ? -10.367 19.703 18.094 1 97.38 289 ALA B N 1
ATOM 5769 C CA . ALA B 1 289 ? -11.438 18.75 18.375 1 97.38 289 ALA B CA 1
ATOM 5770 C C . ALA B 1 289 ? -12.758 19.469 18.656 1 97.38 289 ALA B C 1
ATOM 5772 O O . ALA B 1 289 ? -12.836 20.328 19.531 1 97.38 289 ALA B O 1
ATOM 5773 N N . GLU B 1 290 ? -13.75 19.141 17.891 1 96.75 290 GLU B N 1
ATOM 5774 C CA . GLU B 1 290 ? -15.055 19.766 18.062 1 96.75 290 GLU B CA 1
ATOM 5775 C C . GLU B 1 290 ? -16.141 18.719 18.297 1 96.75 290 GLU B C 1
ATOM 5777 O O . GLU B 1 290 ? -16.547 18.031 17.359 1 96.75 290 GLU B O 1
ATOM 5782 N N . TRP B 1 291 ? -16.594 18.672 19.484 1 94.31 291 TRP B N 1
ATOM 5783 C CA . TRP B 1 291 ? -17.609 17.703 19.875 1 94.31 291 TRP B CA 1
ATOM 5784 C C . TRP B 1 291 ? -19 18.312 19.781 1 94.31 291 TRP B C 1
ATOM 5786 O O . TRP B 1 291 ? -19.219 19.453 20.203 1 94.31 291 TRP B O 1
ATOM 5796 N N . PRO B 1 292 ? -19.891 17.547 19.25 1 91.75 292 PRO B N 1
ATOM 5797 C CA . PRO B 1 292 ? -21.281 18.016 19.297 1 91.75 292 PRO B CA 1
ATOM 5798 C C . PRO B 1 292 ? -21.859 17.984 20.703 1 91.75 292 PRO B C 1
ATOM 5800 O O . PRO B 1 292 ? -21.656 17 21.438 1 91.75 292 PRO B O 1
ATOM 5803 N N . VAL B 1 293 ? -22.562 19.062 21.031 1 91.75 293 VAL B N 1
ATOM 5804 C CA . VAL B 1 293 ? -23.203 19.141 22.328 1 91.75 293 VAL B CA 1
ATOM 5805 C C . VAL B 1 293 ? -24.641 19.594 22.188 1 91.75 293 VAL B C 1
ATOM 5807 O O . VAL B 1 293 ? -24.984 20.266 21.203 1 91.75 293 VAL B O 1
ATOM 5810 N N . LYS B 1 294 ? -25.406 19.141 23.156 1 92.06 294 LYS B N 1
ATOM 5811 C CA . LYS B 1 294 ? -26.797 19.609 23.281 1 92.06 294 LYS B CA 1
ATOM 5812 C C . LYS B 1 294 ? -26.938 20.578 24.453 1 92.06 294 LYS B C 1
ATOM 5814 O O . LYS B 1 294 ? -26.375 20.344 25.516 1 92.06 294 LYS B O 1
ATOM 5819 N N . ASN B 1 295 ? -27.594 21.719 24.172 1 92.62 295 ASN B N 1
ATOM 5820 C CA . ASN B 1 295 ? -27.938 22.672 25.219 1 92.62 295 ASN B CA 1
ATOM 5821 C C . ASN B 1 295 ? -29.125 22.188 26.047 1 92.62 295 ASN B C 1
ATOM 5823 O O . ASN B 1 295 ? -30.25 22.172 25.578 1 92.62 295 ASN B O 1
ATOM 5827 N N . GLU B 1 296 ? -28.906 21.922 27.266 1 91.75 296 GLU B N 1
ATOM 5828 C CA . GLU B 1 296 ? -29.953 21.422 28.156 1 91.75 296 GLU B CA 1
ATOM 5829 C C . GLU B 1 296 ? -30.422 22.516 29.109 1 91.75 296 GLU B C 1
ATOM 5831 O O . GLU B 1 296 ? -31 22.219 30.156 1 91.75 296 GLU B O 1
ATOM 5836 N N . GLY B 1 297 ? -30.125 23.672 28.781 1 89.12 297 GLY B N 1
ATOM 5837 C CA . GLY B 1 297 ? -30.547 24.812 29.594 1 89.12 297 GLY B CA 1
ATOM 5838 C C . GLY B 1 297 ? -29.562 25.156 30.688 1 89.12 297 GLY B C 1
ATOM 5839 O O . GLY B 1 297 ? -29.047 26.281 30.719 1 89.12 297 GLY B O 1
ATOM 5840 N N . LYS B 1 298 ? -29.203 24.188 31.531 1 89.75 298 LYS B N 1
ATOM 5841 C CA . LYS B 1 298 ? -28.312 24.453 32.656 1 89.75 298 LYS B CA 1
ATOM 5842 C C . LYS B 1 298 ? -26.875 24.031 32.312 1 89.75 298 LYS B C 1
ATOM 5844 O O . LYS B 1 298 ? -25.922 24.547 32.906 1 89.75 298 LYS B O 1
ATOM 5849 N N . TYR B 1 299 ? -26.797 23.094 31.5 1 90.44 299 TYR B N 1
ATOM 5850 C CA . TYR B 1 299 ? -25.469 22.578 31.156 1 90.44 299 TYR B CA 1
ATOM 5851 C C . TYR B 1 299 ? -25.453 22.062 29.719 1 90.44 299 TYR B C 1
ATOM 5853 O O . TYR B 1 299 ? -26.5 21.906 29.094 1 90.44 299 TYR B O 1
ATOM 5861 N N . TYR B 1 300 ? -24.25 21.938 29.125 1 93.19 300 TYR B N 1
ATOM 5862 C CA . TYR B 1 300 ? -24.062 21.266 27.844 1 93.19 300 TYR B CA 1
ATOM 5863 C C . TYR B 1 300 ? -23.891 19.766 28.031 1 93.19 300 TYR B C 1
ATOM 5865 O O . TYR B 1 300 ? -23.172 19.312 28.922 1 93.19 300 TYR B O 1
ATOM 5873 N N . GLU B 1 301 ? -24.594 19.016 27.188 1 91.69 301 GLU B N 1
ATOM 5874 C CA . GLU B 1 301 ? -24.438 17.562 27.188 1 91.69 301 GLU B CA 1
ATOM 5875 C C . GLU B 1 301 ? -23.766 17.078 25.906 1 91.69 301 GLU B C 1
ATOM 5877 O O . GLU B 1 301 ? -24.266 17.328 24.812 1 91.69 301 GLU B O 1
ATOM 5882 N N . LYS B 1 302 ? -22.641 16.453 26.125 1 90 302 LYS B N 1
ATOM 5883 C CA . LYS B 1 302 ? -21.938 15.891 24.969 1 90 302 LYS B CA 1
ATOM 5884 C C . LYS B 1 302 ? -22.75 14.789 24.312 1 90 302 LYS B C 1
ATOM 5886 O O . LYS B 1 302 ? -23.297 13.922 25 1 90 302 LYS B O 1
ATOM 5891 N N . GLN B 1 303 ? -22.828 14.82 22.984 1 89.69 303 GLN B N 1
ATOM 5892 C CA . GLN B 1 303 ? -23.516 13.766 22.234 1 89.69 303 GLN B CA 1
ATOM 5893 C C . GLN B 1 303 ? -22.562 12.625 21.906 1 89.69 303 GLN B C 1
ATOM 5895 O O . GLN B 1 303 ? -21.875 12.664 20.875 1 89.69 303 GLN B O 1
ATOM 5900 N N . THR B 1 304 ? -22.562 11.609 22.609 1 82.62 304 THR B N 1
ATOM 5901 C CA . THR B 1 304 ? -21.562 10.547 22.531 1 82.62 304 THR B CA 1
ATOM 5902 C C . THR B 1 304 ? -21.812 9.656 21.312 1 82.62 304 THR B C 1
ATOM 5904 O O . THR B 1 304 ? -20.922 8.922 20.891 1 82.62 304 THR B O 1
ATOM 5907 N N . ASP B 1 305 ? -23.016 9.68 20.75 1 83.69 305 ASP B N 1
ATOM 5908 C CA . ASP B 1 305 ? -23.359 8.844 19.594 1 83.69 305 ASP B CA 1
ATOM 5909 C C . ASP B 1 305 ? -22.938 9.523 18.281 1 83.69 305 ASP B C 1
ATOM 5911 O O . ASP B 1 305 ? -22.891 8.875 17.234 1 83.69 305 ASP B O 1
ATOM 5915 N N . ALA B 1 306 ? -22.703 10.695 18.469 1 79.88 306 ALA B N 1
ATOM 5916 C CA . ALA B 1 306 ? -22.281 11.43 17.281 1 79.88 306 ALA B CA 1
ATOM 5917 C C . ALA B 1 306 ? -20.766 11.43 17.125 1 79.88 306 ALA B C 1
ATOM 5919 O O . ALA B 1 306 ? -20.047 11.344 18.125 1 79.88 306 ALA B O 1
ATOM 5920 N N . SER B 1 307 ? -20.344 11.57 15.898 1 86.62 307 SER B N 1
ATOM 5921 C CA . SER B 1 307 ? -18.922 11.602 15.625 1 86.62 307 SER B CA 1
ATOM 5922 C C . SER B 1 307 ? -18.328 12.977 15.906 1 86.62 307 SER B C 1
ATOM 5924 O O . SER B 1 307 ? -18.984 14 15.68 1 86.62 307 SER B O 1
ATOM 5926 N N . THR B 1 308 ? -17.172 13 16.438 1 92.31 308 THR B N 1
ATOM 5927 C CA . THR B 1 308 ? -16.391 14.211 16.641 1 92.31 308 THR B CA 1
ATOM 5928 C C . THR B 1 308 ? -15.852 14.742 15.32 1 92.31 308 THR B C 1
ATOM 5930 O O . THR B 1 308 ? -15.445 13.961 14.461 1 92.31 308 THR B O 1
ATOM 5933 N N . ASP B 1 309 ? -15.922 16.109 15.219 1 95.06 309 ASP B N 1
ATOM 5934 C CA . ASP B 1 309 ? -15.258 16.734 14.094 1 95.06 309 ASP B CA 1
ATOM 5935 C C . ASP B 1 309 ? -13.797 17.031 14.406 1 95.06 309 ASP B C 1
ATOM 5937 O O . ASP B 1 309 ? -13.477 17.547 15.484 1 95.06 309 ASP B O 1
ATOM 5941 N N . TRP B 1 310 ? -13.008 16.656 13.523 1 97.38 310 TRP B N 1
ATOM 5942 C CA . TRP B 1 310 ? -11.586 16.984 13.602 1 97.38 310 TRP B CA 1
ATOM 5943 C C . TRP B 1 310 ? -11.188 17.953 12.508 1 97.38 310 TRP B C 1
ATOM 5945 O O . TRP B 1 310 ? -11.242 17.625 11.32 1 97.38 310 TRP B O 1
ATOM 5955 N N . TRP B 1 311 ? -10.867 19.141 12.922 1 98.62 311 TRP B N 1
ATOM 5956 C CA . TRP B 1 311 ? -10.453 20.156 11.977 1 98.62 311 TRP B CA 1
ATOM 5957 C C . TRP B 1 311 ? -8.969 20.484 12.141 1 98.62 311 TRP B C 1
ATOM 5959 O O . TRP B 1 311 ? -8.469 20.578 13.258 1 98.62 311 TRP B O 1
ATOM 5969 N N . VAL B 1 312 ? -8.219 20.609 11.031 1 98.75 312 VAL B N 1
ATOM 5970 C CA . VAL B 1 312 ? -6.762 20.719 11.07 1 98.75 312 VAL B CA 1
ATOM 5971 C C . VAL B 1 312 ? -6.301 21.828 10.141 1 98.75 312 VAL B C 1
ATOM 5973 O O . VAL B 1 312 ? -7.02 22.203 9.211 1 98.75 312 VAL B O 1
ATOM 5976 N N . TRP B 1 313 ? -5.117 22.328 10.453 1 98.69 313 TRP B N 1
ATOM 5977 C CA . TRP B 1 313 ? -4.484 23.266 9.539 1 98.69 313 TRP B CA 1
ATOM 5978 C C . TRP B 1 313 ? -4.078 22.578 8.234 1 98.69 313 TRP B C 1
ATOM 5980 O O . TRP B 1 313 ? -4.434 23.047 7.148 1 98.69 313 TRP B O 1
ATOM 5990 N N . GLN B 1 314 ? -3.449 21.469 8.344 1 98.06 314 GLN B N 1
ATOM 5991 C CA . GLN B 1 314 ? -3.049 20.656 7.207 1 98.06 314 GLN B CA 1
ATOM 5992 C C . GLN B 1 314 ? -3.693 19.266 7.266 1 98.06 314 GLN B C 1
ATOM 5994 O O . GLN B 1 314 ? -3.455 18.5 8.203 1 98.06 314 GLN B O 1
ATOM 5999 N N . ALA B 1 315 ? -4.43 18.922 6.23 1 96.94 315 ALA B N 1
ATOM 6000 C CA . ALA B 1 315 ? -5.164 17.656 6.238 1 96.94 315 ALA B CA 1
ATOM 6001 C C . ALA B 1 315 ? -4.273 16.5 5.789 1 96.94 315 ALA B C 1
ATOM 6003 O O . ALA B 1 315 ? -3.695 16.547 4.699 1 96.94 315 ALA B O 1
ATOM 6004 N N . PRO B 1 316 ? -4.207 15.453 6.598 1 96.75 316 PRO B N 1
ATOM 6005 C CA . PRO B 1 316 ? -3.527 14.234 6.152 1 96.75 316 PRO B CA 1
ATOM 6006 C C . PRO B 1 316 ? -4.398 13.367 5.242 1 96.75 316 PRO B C 1
ATOM 6008 O O . PRO B 1 316 ? -3.947 12.336 4.75 1 96.75 316 PRO B O 1
ATOM 6011 N N . GLU B 1 317 ? -5.699 13.695 5.043 1 93.44 317 GLU B N 1
ATOM 6012 C CA . GLU B 1 317 ? -6.656 13.047 4.152 1 93.44 317 GLU B CA 1
ATOM 6013 C C . GLU B 1 317 ? -7.133 11.711 4.723 1 93.44 317 GLU B C 1
ATOM 6015 O O . GLU B 1 317 ? -7.469 10.797 3.971 1 93.44 317 GLU B O 1
ATOM 6020 N N . VAL B 1 318 ? -7.023 11.555 5.973 1 94.88 318 VAL B N 1
ATOM 6021 C CA . VAL B 1 318 ? -7.492 10.406 6.738 1 94.88 318 VAL B CA 1
ATOM 6022 C C . VAL B 1 318 ? -7.734 10.812 8.188 1 94.88 318 VAL B C 1
ATOM 6024 O O . VAL B 1 318 ? -7.09 11.734 8.695 1 94.88 318 VAL B O 1
ATOM 6027 N N . VAL B 1 319 ? -8.625 10.164 8.852 1 94.19 319 VAL B N 1
ATOM 6028 C CA . VAL B 1 319 ? -8.898 10.5 10.25 1 94.19 319 VAL B CA 1
ATOM 6029 C C . VAL B 1 319 ? -7.801 9.922 11.141 1 94.19 319 VAL B C 1
ATOM 6031 O O . VAL B 1 319 ? -8.055 9.023 11.945 1 94.19 319 VAL B O 1
ATOM 6034 N N . ASN B 1 320 ? -6.645 10.398 10.992 1 96.69 320 ASN B N 1
ATOM 6035 C CA . ASN B 1 320 ? -5.426 10.102 11.734 1 96.69 320 ASN B CA 1
ATOM 6036 C C . ASN B 1 320 ? -4.402 11.227 11.609 1 96.69 320 ASN B C 1
ATOM 6038 O O . ASN B 1 320 ? -3.775 11.391 10.562 1 96.69 320 ASN B O 1
ATOM 6042 N N . VAL B 1 321 ? -4.223 11.914 12.625 1 96.88 321 VAL B N 1
ATOM 6043 C CA . VAL B 1 321 ? -3.322 13.062 12.539 1 96.88 321 VAL B CA 1
ATOM 6044 C C . VAL B 1 321 ? -1.889 12.617 12.812 1 96.88 321 VAL B C 1
ATOM 6046 O O . VAL B 1 321 ? -0.939 13.359 12.539 1 96.88 321 VAL B O 1
ATOM 6049 N N . HIS B 1 322 ? -1.717 11.438 13.414 1 98.12 322 HIS B N 1
ATOM 6050 C CA . HIS B 1 322 ? -0.382 10.984 13.781 1 98.12 322 HIS B CA 1
ATOM 6051 C C . HIS B 1 322 ? 0.365 10.422 12.578 1 98.12 322 HIS B C 1
ATOM 6053 O O . HIS B 1 322 ? 0.799 9.266 12.594 1 98.12 322 HIS B O 1
ATOM 6059 N N . LEU B 1 323 ? 0.446 11.203 11.602 1 98.25 323 LEU B N 1
ATOM 6060 C CA . LEU B 1 323 ? 1.221 11.039 10.375 1 98.25 323 LEU B CA 1
ATOM 6061 C C . LEU B 1 323 ? 2.074 12.273 10.109 1 98.25 323 LEU B C 1
ATOM 6063 O O . LEU B 1 323 ? 1.782 13.055 9.195 1 98.25 323 LEU B O 1
ATOM 6067 N N . PRO B 1 324 ? 3.16 12.414 10.82 1 98.31 324 PRO B N 1
ATOM 6068 C CA . PRO B 1 324 ? 3.922 13.664 10.781 1 98.31 324 PRO B CA 1
ATOM 6069 C C . PRO B 1 324 ? 4.43 14.008 9.383 1 98.31 324 PRO B C 1
ATOM 6071 O O . PRO B 1 324 ? 4.574 15.188 9.047 1 98.31 324 PRO B O 1
ATOM 6074 N N . GLU B 1 325 ? 4.676 13.008 8.555 1 97.81 325 GLU B N 1
ATOM 6075 C CA . GLU B 1 325 ? 5.172 13.25 7.203 1 97.81 325 GLU B CA 1
ATOM 6076 C C . GLU B 1 325 ? 4.133 13.984 6.355 1 97.81 325 GLU B C 1
ATOM 6078 O O . GLU B 1 325 ? 4.457 14.516 5.293 1 97.81 325 GLU B O 1
ATOM 6083 N N . ARG B 1 326 ? 2.906 14.062 6.824 1 97.81 326 ARG B N 1
ATOM 6084 C CA . ARG B 1 326 ? 1.835 14.695 6.062 1 97.81 326 ARG B CA 1
ATOM 6085 C C . ARG B 1 326 ? 1.438 16.031 6.68 1 97.81 326 ARG B C 1
ATOM 6087 O O . ARG B 1 326 ? 0.461 16.656 6.25 1 97.81 326 ARG B O 1
ATOM 6094 N N . TRP B 1 327 ? 2.133 16.453 7.695 1 98.62 327 TRP B N 1
ATOM 6095 C CA . TRP B 1 327 ? 1.853 17.734 8.32 1 98.62 327 TRP B CA 1
ATOM 6096 C C . TRP B 1 327 ? 2.371 18.891 7.461 1 98.62 327 TRP B C 1
ATOM 6098 O O . TRP B 1 327 ? 2.984 18.656 6.418 1 98.62 327 TRP B O 1
ATOM 6108 N N . GLY B 1 328 ? 1.998 20.125 7.84 1 98.38 328 GLY B N 1
ATOM 6109 C CA . GLY B 1 328 ? 2.549 21.297 7.191 1 98.38 328 GLY B CA 1
ATOM 6110 C C . GLY B 1 328 ? 3.965 21.625 7.633 1 98.38 328 GLY B C 1
ATOM 6111 O O . GLY B 1 328 ? 4.562 20.859 8.406 1 98.38 328 GLY B O 1
ATOM 6112 N N . LEU B 1 329 ? 4.48 22.688 7.031 1 98.12 329 LEU B N 1
ATOM 6113 C CA . LEU B 1 329 ? 5.832 23.141 7.348 1 98.12 329 LEU B CA 1
ATOM 6114 C C . LEU B 1 329 ? 5.812 24.562 7.906 1 98.12 329 LEU B C 1
ATOM 6116 O O . LEU B 1 329 ? 5.184 25.453 7.332 1 98.12 329 LEU B O 1
ATOM 6120 N N . ILE B 1 330 ? 6.465 24.719 9.016 1 98.25 330 ILE B N 1
ATOM 6121 C CA . ILE B 1 330 ? 6.707 26.078 9.516 1 98.25 330 ILE B CA 1
ATOM 6122 C C . ILE B 1 330 ? 8.188 26.422 9.375 1 98.25 330 ILE B C 1
ATOM 6124 O O . ILE B 1 330 ? 9.047 25.547 9.492 1 98.25 330 ILE B O 1
ATOM 6128 N N . GLN B 1 331 ? 8.469 27.609 9.125 1 97.94 331 GLN B N 1
ATOM 6129 C CA . GLN B 1 331 ? 9.836 28.078 8.922 1 97.94 331 GLN B CA 1
ATOM 6130 C C . GLN B 1 331 ? 10.133 29.297 9.781 1 97.94 331 GLN B C 1
ATOM 6132 O O . GLN B 1 331 ? 9.398 30.281 9.734 1 97.94 331 GLN B O 1
ATOM 6137 N N . PHE B 1 332 ? 11.227 29.219 10.516 1 97.38 332 PHE B N 1
ATOM 6138 C CA . PHE B 1 332 ? 11.617 30.312 11.398 1 97.38 332 PHE B CA 1
ATOM 6139 C C . PHE B 1 332 ? 12.438 31.344 10.648 1 97.38 332 PHE B C 1
ATOM 6141 O O . PHE B 1 332 ? 13.359 31 9.906 1 97.38 332 PHE B O 1
ATOM 6148 N N . GLN B 1 333 ? 12.031 32.594 10.844 1 96.75 333 GLN B N 1
ATOM 6149 C CA . GLN B 1 333 ? 12.734 33.688 10.188 1 96.75 333 GLN B CA 1
ATOM 6150 C C . GLN B 1 333 ? 13.023 34.812 11.164 1 96.75 333 GLN B C 1
ATOM 6152 O O . GLN B 1 333 ? 12.172 35.156 11.984 1 96.75 333 GLN B O 1
ATOM 6157 N N . ASP B 1 334 ? 14.164 35.375 11.062 1 94.75 334 ASP B N 1
ATOM 6158 C CA . ASP B 1 334 ? 14.531 36.531 11.891 1 94.75 334 ASP B CA 1
ATOM 6159 C C . ASP B 1 334 ? 14.5 37.812 11.086 1 94.75 334 ASP B C 1
ATOM 6161 O O . ASP B 1 334 ? 14.992 38.844 11.547 1 94.75 334 ASP B O 1
ATOM 6165 N N . SER B 1 335 ? 13.914 37.812 9.984 1 92.38 335 SER B N 1
ATOM 6166 C CA . SER B 1 335 ? 13.742 39 9.148 1 92.38 335 SER B CA 1
ATOM 6167 C C . SER B 1 335 ? 12.57 39.844 9.633 1 92.38 335 SER B C 1
ATOM 6169 O O . SER B 1 335 ? 11.891 39.469 10.594 1 92.38 335 SER B O 1
ATOM 6171 N N . ARG B 1 336 ? 12.469 41 8.953 1 92.38 336 ARG B N 1
ATOM 6172 C CA . ARG B 1 336 ? 11.328 41.844 9.25 1 92.38 336 ARG B CA 1
ATOM 6173 C C . ARG B 1 336 ? 10.016 41.125 9 1 92.38 336 ARG B C 1
ATOM 6175 O O . ARG B 1 336 ? 9.883 40.406 8.016 1 92.38 336 ARG B O 1
ATOM 6182 N N . VAL B 1 337 ? 9.109 41.375 9.828 1 93.62 337 VAL B N 1
ATOM 6183 C CA . VAL B 1 337 ? 7.816 40.719 9.805 1 93.62 337 VAL B CA 1
ATOM 6184 C C . VAL B 1 337 ? 7.18 40.875 8.422 1 93.62 337 VAL B C 1
ATOM 6186 O O . VAL B 1 337 ? 7.176 41.969 7.855 1 93.62 337 VAL B O 1
ATOM 6189 N N . ASN B 1 338 ? 6.676 39.812 7.918 1 89.75 338 ASN B N 1
ATOM 6190 C CA . ASN B 1 338 ? 5.902 39.719 6.684 1 89.75 338 ASN B CA 1
ATOM 6191 C C . ASN B 1 338 ? 6.727 40.125 5.473 1 89.75 338 ASN B C 1
ATOM 6193 O O . ASN B 1 338 ? 6.172 40.562 4.457 1 89.75 338 ASN B O 1
ATOM 6197 N N . SER B 1 339 ? 8 40 5.535 1 88 339 SER B N 1
ATOM 6198 C CA . SER B 1 339 ? 8.859 40.5 4.457 1 88 339 SER B CA 1
ATOM 6199 C C . SER B 1 339 ? 9.383 39.344 3.611 1 88 339 SER B C 1
ATOM 6201 O O . SER B 1 339 ? 10.031 39.562 2.586 1 88 339 SER B O 1
ATOM 6203 N N . THR B 1 340 ? 9.148 38.188 4.039 1 86.25 340 THR B N 1
ATOM 6204 C CA . THR B 1 340 ? 9.711 37.031 3.344 1 86.25 340 THR B CA 1
ATOM 6205 C C . THR B 1 340 ? 8.641 36 3.072 1 86.25 340 THR B C 1
ATOM 6207 O O . THR B 1 340 ? 7.586 36 3.707 1 86.25 340 THR B O 1
ATOM 6210 N N . ASP B 1 341 ? 8.938 35.156 2.096 1 88.56 341 ASP B N 1
ATOM 6211 C CA . ASP B 1 341 ? 8.156 33.969 1.82 1 88.56 341 ASP B CA 1
ATOM 6212 C C . ASP B 1 341 ? 8.875 32.688 2.303 1 88.56 341 ASP B C 1
ATOM 6214 O O . ASP B 1 341 ? 10.062 32.75 2.65 1 88.56 341 ASP B O 1
ATOM 6218 N N . PHE B 1 342 ? 8.094 31.656 2.395 1 92.56 342 PHE B N 1
ATOM 6219 C CA . PHE B 1 342 ? 8.688 30.359 2.715 1 92.56 342 PHE B CA 1
ATOM 6220 C C . PHE B 1 342 ? 9.766 29.984 1.702 1 92.56 342 PHE B C 1
ATOM 6222 O O . PHE B 1 342 ? 9.539 30.062 0.493 1 92.56 342 PHE B O 1
ATOM 6229 N N . VAL B 1 343 ? 10.93 29.672 2.209 1 89.5 343 VAL B N 1
ATOM 6230 C CA . VAL B 1 343 ? 12.047 29.328 1.339 1 89.5 343 VAL B CA 1
ATOM 6231 C C . VAL B 1 343 ? 12.172 27.812 1.237 1 89.5 343 VAL B C 1
ATOM 6233 O O . VAL B 1 343 ? 12.211 27.109 2.254 1 89.5 343 VAL B O 1
ATOM 6236 N N . ARG B 1 344 ? 12.312 27.375 0.073 1 84.88 344 ARG B N 1
ATOM 6237 C CA . ARG B 1 344 ? 12.391 25.938 -0.191 1 84.88 344 ARG B CA 1
ATOM 6238 C C . ARG B 1 344 ? 13.734 25.375 0.264 1 84.88 344 ARG B C 1
ATOM 6240 O O . ARG B 1 344 ? 14.766 26.016 0.114 1 84.88 344 ARG B O 1
ATOM 6247 N N . ASN B 1 345 ? 13.531 24.219 0.778 1 81.62 345 ASN B N 1
ATOM 6248 C CA . ASN B 1 345 ? 14.711 23.484 1.24 1 81.62 345 ASN B CA 1
ATOM 6249 C C . ASN B 1 345 ? 15.273 22.578 0.149 1 81.62 345 ASN B C 1
ATOM 6251 O O . ASN B 1 345 ? 14.516 22 -0.631 1 81.62 345 ASN B O 1
ATOM 6255 N N . ASP B 1 346 ? 16.641 22.453 0.057 1 82.75 346 ASP B N 1
ATOM 6256 C CA . ASP B 1 346 ? 17.328 21.656 -0.963 1 82.75 346 ASP B CA 1
ATOM 6257 C C . ASP B 1 346 ? 17.109 20.172 -0.735 1 82.75 346 ASP B C 1
ATOM 6259 O O . ASP B 1 346 ? 17.359 19.359 -1.624 1 82.75 346 ASP B O 1
ATOM 6263 N N . LYS B 1 347 ? 16.562 19.906 0.452 1 91.88 347 LYS B N 1
ATOM 6264 C CA . LYS B 1 347 ? 16.375 18.5 0.8 1 91.88 347 LYS B CA 1
ATOM 6265 C C . LYS B 1 347 ? 14.977 18.031 0.454 1 91.88 347 LYS B C 1
ATOM 6267 O O . LYS B 1 347 ? 14.648 16.859 0.655 1 91.88 347 LYS B O 1
ATOM 6272 N N . TRP B 1 348 ? 14.188 18.891 -0.1 1 93.5 348 TRP B N 1
ATOM 6273 C CA . TRP B 1 348 ? 12.766 18.609 -0.277 1 93.5 348 TRP B CA 1
ATOM 6274 C C . TRP B 1 348 ? 12.555 17.422 -1.204 1 93.5 348 TRP B C 1
ATOM 6276 O O . TRP B 1 348 ? 11.742 16.531 -0.914 1 93.5 348 TRP B O 1
ATOM 6286 N N . ILE B 1 349 ? 13.312 17.328 -2.295 1 94.12 349 ILE B N 1
ATOM 6287 C CA . ILE B 1 349 ? 13.164 16.25 -3.26 1 94.12 349 ILE B CA 1
ATOM 6288 C C . ILE B 1 349 ? 13.578 14.93 -2.619 1 94.12 349 ILE B C 1
ATOM 6290 O O . ILE B 1 349 ? 12.852 13.938 -2.701 1 94.12 349 ILE B O 1
ATOM 6294 N N . ALA B 1 350 ? 14.75 14.945 -1.969 1 96.5 350 ALA B N 1
ATOM 6295 C CA . ALA B 1 350 ? 15.234 13.734 -1.317 1 96.5 350 ALA B CA 1
ATOM 6296 C C . ALA B 1 350 ? 14.289 13.289 -0.202 1 96.5 350 ALA B C 1
ATOM 6298 O O . ALA B 1 350 ? 14.008 12.102 -0.05 1 96.5 350 ALA B O 1
ATOM 6299 N N . THR B 1 351 ? 13.797 14.25 0.583 1 96.88 351 THR B N 1
ATOM 6300 C CA . THR B 1 351 ? 12.859 13.945 1.652 1 96.88 351 THR B CA 1
ATOM 6301 C C . THR B 1 351 ? 11.617 13.242 1.098 1 96.88 351 THR B C 1
ATOM 6303 O O . THR B 1 351 ? 11.203 12.211 1.617 1 96.88 351 THR B O 1
ATOM 6306 N N . ASN B 1 352 ? 11.094 13.773 0.039 1 97.25 352 ASN B N 1
ATOM 6307 C CA . ASN B 1 352 ? 9.891 13.172 -0.543 1 97.25 352 ASN B CA 1
ATOM 6308 C C . ASN B 1 352 ? 10.188 11.805 -1.15 1 97.25 352 ASN B C 1
ATOM 6310 O O . ASN B 1 352 ? 9.367 10.891 -1.058 1 97.25 352 ASN B O 1
ATOM 6314 N N . ALA B 1 353 ? 11.352 11.688 -1.77 1 98.19 353 ALA B N 1
ATOM 6315 C CA . ALA B 1 353 ? 11.719 10.391 -2.338 1 98.19 353 ALA B CA 1
ATOM 6316 C C . ALA B 1 353 ? 11.789 9.32 -1.254 1 98.19 353 ALA B C 1
ATOM 6318 O O . ALA B 1 353 ? 11.328 8.195 -1.455 1 98.19 353 ALA B O 1
ATOM 6319 N N . LEU B 1 354 ? 12.383 9.664 -0.117 1 98.5 354 LEU B N 1
ATOM 6320 C CA . LEU B 1 354 ? 12.484 8.75 1.01 1 98.5 354 LEU B CA 1
ATOM 6321 C C . LEU B 1 354 ? 11.102 8.359 1.526 1 98.5 354 LEU B C 1
ATOM 6323 O O . LEU B 1 354 ? 10.82 7.18 1.726 1 98.5 354 LEU B O 1
ATOM 6327 N N . LEU B 1 355 ? 10.25 9.32 1.684 1 98.5 355 LEU B N 1
ATOM 6328 C CA . LEU B 1 355 ? 8.922 9.094 2.248 1 98.5 355 LEU B CA 1
ATOM 6329 C C . LEU B 1 355 ? 8.047 8.312 1.279 1 98.5 355 LEU B C 1
ATOM 6331 O O . LEU B 1 355 ? 7.309 7.41 1.69 1 98.5 355 LEU B O 1
ATOM 6335 N N . ASP B 1 356 ? 8.109 8.648 -0.037 1 98.31 356 ASP B N 1
ATOM 6336 C CA . ASP B 1 356 ? 7.355 7.918 -1.049 1 98.31 356 ASP B CA 1
ATOM 6337 C C . ASP B 1 356 ? 7.801 6.457 -1.117 1 98.31 356 ASP B C 1
ATOM 6339 O O . ASP B 1 356 ? 6.973 5.555 -1.257 1 98.31 356 ASP B O 1
ATOM 6343 N N . THR B 1 357 ? 9.07 6.246 -1.034 1 98.75 357 THR B N 1
ATOM 6344 C CA . THR B 1 357 ? 9.594 4.887 -1.098 1 98.75 357 THR B CA 1
ATOM 6345 C C . THR B 1 357 ? 9.219 4.102 0.158 1 98.75 357 THR B C 1
ATOM 6347 O O . THR B 1 357 ? 8.852 2.93 0.077 1 98.75 357 THR B O 1
ATOM 6350 N N . TYR B 1 358 ? 9.367 4.773 1.33 1 98.56 358 TYR B N 1
ATOM 6351 C CA . TYR B 1 358 ? 8.898 4.16 2.568 1 98.56 358 TYR B CA 1
ATOM 6352 C C . TYR B 1 358 ? 7.457 3.68 2.432 1 98.56 358 TYR B C 1
ATOM 6354 O O . TYR B 1 358 ? 7.152 2.525 2.734 1 98.56 358 TYR B O 1
ATOM 6362 N N . SER B 1 359 ? 6.602 4.527 1.976 1 98.62 359 SER B N 1
ATOM 6363 C CA . SER B 1 359 ? 5.188 4.203 1.824 1 98.62 359 SER B CA 1
ATOM 6364 C C . SER B 1 359 ? 4.988 3.049 0.846 1 98.62 359 SER B C 1
ATOM 6366 O O . SER B 1 359 ? 4.172 2.158 1.089 1 98.62 359 SER B O 1
ATOM 6368 N N . ALA B 1 360 ? 5.676 3.096 -0.278 1 98.69 360 ALA B N 1
ATOM 6369 C CA . ALA B 1 360 ? 5.547 2.045 -1.283 1 98.69 360 ALA B CA 1
ATOM 6370 C C . ALA B 1 360 ? 5.98 0.693 -0.722 1 98.69 360 ALA B C 1
ATOM 6372 O O . ALA B 1 360 ? 5.359 -0.334 -1.013 1 98.69 360 ALA B O 1
ATOM 6373 N N . LEU B 1 361 ? 7.047 0.697 0.06 1 98.75 361 LEU B N 1
ATOM 6374 C CA . LEU B 1 361 ? 7.547 -0.537 0.656 1 98.75 361 LEU B CA 1
ATOM 6375 C C . LEU B 1 361 ? 6.551 -1.092 1.671 1 98.75 361 LEU B C 1
ATOM 6377 O O . LEU B 1 361 ? 6.293 -2.297 1.696 1 98.75 361 LEU B O 1
ATOM 6381 N N . LYS B 1 362 ? 6 -0.183 2.506 1 98.62 362 LYS B N 1
ATOM 6382 C CA . LYS B 1 362 ? 4.992 -0.605 3.477 1 98.62 362 LYS B CA 1
ATOM 6383 C C . LYS B 1 362 ? 3.756 -1.164 2.777 1 98.62 362 LYS B C 1
ATOM 6385 O O . LYS B 1 362 ? 3.213 -2.189 3.191 1 98.62 362 LYS B O 1
ATOM 6390 N N . ALA B 1 363 ? 3.326 -0.485 1.774 1 98.56 363 ALA B N 1
ATOM 6391 C CA . ALA B 1 363 ? 2.176 -0.938 0.998 1 98.56 363 ALA B CA 1
ATOM 6392 C C . ALA B 1 363 ? 2.447 -2.297 0.357 1 98.56 363 ALA B C 1
ATOM 6394 O O . ALA B 1 363 ? 1.591 -3.184 0.383 1 98.56 363 ALA B O 1
ATOM 6395 N N . PHE B 1 364 ? 3.613 -2.424 -0.261 1 98.44 364 PHE B N 1
ATOM 6396 C CA . PHE B 1 364 ? 4 -3.676 -0.901 1 98.44 364 PHE B CA 1
ATOM 6397 C C . PHE B 1 364 ? 3.994 -4.82 0.104 1 98.44 364 PHE B C 1
ATOM 6399 O O . PHE B 1 364 ? 3.477 -5.902 -0.183 1 98.44 364 PHE B O 1
ATOM 6406 N N . HIS B 1 365 ? 4.52 -4.574 1.243 1 98.19 365 HIS B N 1
ATOM 6407 C CA . HIS B 1 365 ? 4.582 -5.574 2.301 1 98.19 365 HIS B CA 1
ATOM 6408 C C . HIS B 1 365 ? 3.182 -5.992 2.746 1 98.19 365 HIS B C 1
ATOM 6410 O O . HIS B 1 365 ? 2.939 -7.168 3.027 1 98.19 365 HIS B O 1
ATOM 6416 N N . ALA B 1 366 ? 2.295 -5.051 2.775 1 97.94 366 ALA B N 1
ATOM 6417 C CA . ALA B 1 366 ? 0.94 -5.312 3.256 1 97.94 366 ALA B CA 1
ATOM 6418 C C . ALA B 1 366 ? 0.206 -6.277 2.328 1 97.94 366 ALA B C 1
ATOM 6420 O O . ALA B 1 366 ? -0.673 -7.023 2.768 1 97.94 366 ALA B O 1
ATOM 6421 N N . VAL B 1 367 ? 0.615 -6.316 1.072 1 97.56 367 VAL B N 1
ATOM 6422 C CA . VAL B 1 367 ? -0.144 -7.098 0.103 1 97.56 367 VAL B CA 1
ATOM 6423 C C . VAL B 1 367 ? 0.615 -8.383 -0.236 1 97.56 367 VAL B C 1
ATOM 6425 O O . VAL B 1 367 ? 0.015 -9.375 -0.659 1 97.56 367 VAL B O 1
ATOM 6428 N N . THR B 1 368 ? 1.906 -8.406 0.004 1 97.25 368 THR B N 1
ATOM 6429 C CA . THR B 1 368 ? 2.686 -9.555 -0.458 1 97.25 368 THR B CA 1
ATOM 6430 C C . THR B 1 368 ? 3.324 -10.281 0.72 1 97.25 368 THR B C 1
ATOM 6432 O O . THR B 1 368 ? 3.775 -11.422 0.58 1 97.25 368 THR B O 1
ATOM 6435 N N . GLY B 1 369 ? 3.494 -9.586 1.851 1 96.44 369 GLY B N 1
ATOM 6436 C CA . GLY B 1 369 ? 4.133 -10.164 3.023 1 96.44 369 GLY B CA 1
ATOM 6437 C C . GLY B 1 369 ? 5.645 -10.016 3.01 1 96.44 369 GLY B C 1
ATOM 6438 O O . GLY B 1 369 ? 6.328 -10.508 3.91 1 96.44 369 GLY B O 1
ATOM 6439 N N . ARG B 1 370 ? 6.16 -9.312 1.932 1 96.5 370 ARG B N 1
ATOM 6440 C CA . ARG B 1 370 ? 7.605 -9.148 1.803 1 96.5 370 ARG B CA 1
ATOM 6441 C C . ARG B 1 370 ? 7.969 -7.715 1.435 1 96.5 370 ARG B C 1
ATOM 6443 O O . ARG B 1 370 ? 7.18 -7.016 0.799 1 96.5 370 ARG B O 1
ATOM 6450 N N . TYR B 1 371 ? 9.133 -7.285 1.955 1 97.38 371 TYR B N 1
ATOM 6451 C CA . TYR B 1 371 ? 9.75 -6.102 1.365 1 97.38 371 TYR B CA 1
ATOM 6452 C C . TYR B 1 371 ? 10.562 -6.465 0.128 1 97.38 371 TYR B C 1
ATOM 6454 O O . TYR B 1 371 ? 10.797 -7.645 -0.142 1 97.38 371 TYR B O 1
ATOM 6462 N N . THR B 1 372 ? 10.914 -5.48 -0.681 1 96.69 372 THR B N 1
ATOM 6463 C CA . THR B 1 372 ? 11.695 -5.734 -1.885 1 96.69 372 THR B CA 1
ATOM 6464 C C . THR B 1 372 ? 12.695 -4.605 -2.127 1 96.69 372 THR B C 1
ATOM 6466 O O . THR B 1 372 ? 12.445 -3.459 -1.757 1 96.69 372 THR B O 1
ATOM 6469 N N . ASP B 1 373 ? 13.867 -4.934 -2.631 1 96.38 373 ASP B N 1
ATOM 6470 C CA . ASP B 1 373 ? 14.828 -3.916 -3.062 1 96.38 373 ASP B CA 1
ATOM 6471 C C . ASP B 1 373 ? 14.703 -3.646 -4.559 1 96.38 373 ASP B C 1
ATOM 6473 O O . ASP B 1 373 ? 15.469 -2.861 -5.121 1 96.38 373 ASP B O 1
ATOM 6477 N N . ARG B 1 374 ? 13.734 -4.359 -5.195 1 94.38 374 ARG B N 1
ATOM 6478 C CA . ARG B 1 374 ? 13.461 -4.156 -6.613 1 94.38 374 ARG B CA 1
ATOM 6479 C C . ARG B 1 374 ? 12.5 -2.992 -6.824 1 94.38 374 ARG B C 1
ATOM 6481 O O . ARG B 1 374 ? 11.281 -3.162 -6.727 1 94.38 374 ARG B O 1
ATOM 6488 N N . LYS B 1 375 ? 12.977 -1.891 -7.246 1 94.31 375 LYS B N 1
ATOM 6489 C CA . LYS B 1 375 ? 12.203 -0.657 -7.371 1 94.31 375 LYS B CA 1
ATOM 6490 C C . LYS B 1 375 ? 11.102 -0.799 -8.422 1 94.31 375 LYS B C 1
ATOM 6492 O O . LYS B 1 375 ? 10.047 -0.17 -8.312 1 94.31 375 LYS B O 1
ATOM 6497 N N . GLU B 1 376 ? 11.281 -1.666 -9.43 1 88.25 376 GLU B N 1
ATOM 6498 C CA . GLU B 1 376 ? 10.32 -1.816 -10.516 1 88.25 376 GLU B CA 1
ATOM 6499 C C . GLU B 1 376 ? 9.031 -2.463 -10.023 1 88.25 376 GLU B C 1
ATOM 6501 O O . GLU B 1 376 ? 7.996 -2.393 -10.695 1 88.25 376 GLU B O 1
ATOM 6506 N N . LEU B 1 377 ? 9.062 -3.1 -8.82 1 93.31 377 LEU B N 1
ATOM 6507 C CA . LEU B 1 377 ? 7.879 -3.75 -8.266 1 93.31 377 LEU B CA 1
ATOM 6508 C C . LEU B 1 377 ? 7.082 -2.779 -7.406 1 93.31 377 LEU B C 1
ATOM 6510 O O . LEU B 1 377 ? 5.945 -3.068 -7.027 1 93.31 377 LEU B O 1
ATOM 6514 N N . LEU B 1 378 ? 7.691 -1.663 -7.082 1 96.44 378 LEU B N 1
ATOM 6515 C CA . LEU B 1 378 ? 7.07 -0.672 -6.211 1 96.44 378 LEU B CA 1
ATOM 6516 C C . LEU B 1 378 ? 6.352 0.398 -7.031 1 96.44 378 LEU B C 1
ATOM 6518 O O . LEU B 1 378 ? 6.816 0.773 -8.109 1 96.44 378 LEU B O 1
ATOM 6522 N N . ARG B 1 379 ? 5.254 0.85 -6.508 1 94.81 379 ARG B N 1
ATOM 6523 C CA . ARG B 1 379 ? 4.566 1.984 -7.117 1 94.81 379 ARG B CA 1
ATOM 6524 C C . ARG B 1 379 ? 5.207 3.303 -6.691 1 94.81 379 ARG B C 1
ATOM 6526 O O . ARG B 1 379 ? 4.684 4 -5.82 1 94.81 379 ARG B O 1
ATOM 6533 N N . LEU B 1 380 ? 6.262 3.633 -7.367 1 96.88 380 LEU B N 1
ATOM 6534 C CA . LEU B 1 380 ? 6.996 4.859 -7.062 1 96.88 380 LEU B CA 1
ATOM 6535 C C . LEU B 1 380 ? 6.637 5.965 -8.055 1 96.88 380 LEU B C 1
ATOM 6537 O O . LEU B 1 380 ? 6.465 5.703 -9.242 1 96.88 380 LEU B O 1
ATOM 6541 N N . PRO B 1 381 ? 6.516 7.188 -7.52 1 95.88 381 PRO B N 1
ATOM 6542 C CA . PRO B 1 381 ? 6.363 8.289 -8.477 1 95.88 381 PRO B CA 1
ATOM 6543 C C . PRO B 1 381 ? 7.508 8.359 -9.484 1 95.88 381 PRO B C 1
ATOM 6545 O O . PRO B 1 381 ? 8.648 8.023 -9.156 1 95.88 381 PRO B O 1
ATOM 6548 N N . THR B 1 382 ? 7.188 8.898 -10.633 1 94.38 382 THR B N 1
ATOM 6549 C CA . THR B 1 382 ? 8.109 8.859 -11.766 1 94.38 382 THR B CA 1
ATOM 6550 C C . THR B 1 382 ? 9.336 9.719 -11.492 1 94.38 382 THR B C 1
ATOM 6552 O O . THR B 1 382 ? 10.438 9.406 -11.961 1 94.38 382 THR B O 1
ATOM 6555 N N . TYR B 1 383 ? 9.227 10.781 -10.711 1 94 383 TYR B N 1
ATOM 6556 C CA . TYR B 1 383 ? 10.352 11.688 -10.477 1 94 383 TYR B CA 1
ATOM 6557 C C . TYR B 1 383 ? 11.492 10.961 -9.773 1 94 383 TYR B C 1
ATOM 6559 O O . TYR B 1 383 ? 12.648 11.352 -9.898 1 94 383 TYR B O 1
ATOM 6567 N N . ILE B 1 384 ? 11.148 9.883 -9.047 1 97 384 ILE B N 1
ATOM 6568 C CA . ILE B 1 384 ? 12.148 9.125 -8.305 1 97 384 ILE B CA 1
ATOM 6569 C C . ILE B 1 384 ? 13.008 8.312 -9.273 1 97 384 ILE B C 1
ATOM 6571 O O . ILE B 1 384 ? 14.203 8.133 -9.047 1 97 384 ILE B O 1
ATOM 6575 N N . LEU B 1 385 ? 12.383 7.824 -10.344 1 93.5 385 LEU B N 1
ATOM 6576 C CA . LEU B 1 385 ? 13.023 6.836 -11.203 1 93.5 385 LEU B CA 1
ATOM 6577 C C . LEU B 1 385 ? 13.586 7.492 -12.461 1 93.5 385 LEU B C 1
ATOM 6579 O O . LEU B 1 385 ? 14.391 6.891 -13.18 1 93.5 385 LEU B O 1
ATOM 6583 N N . SER B 1 386 ? 13.25 8.719 -12.766 1 91.06 386 SER B N 1
ATOM 6584 C CA . SER B 1 386 ? 13.547 9.359 -14.039 1 91.06 386 SER B CA 1
ATOM 6585 C C . SER B 1 386 ? 15.031 9.68 -14.164 1 91.06 386 SER B C 1
ATOM 6587 O O . SER B 1 386 ? 15.531 9.938 -15.266 1 91.06 386 SER B O 1
ATOM 6589 N N . GLY B 1 387 ? 15.734 9.758 -13.047 1 91.06 387 GLY B N 1
ATOM 6590 C CA . GLY B 1 387 ? 17.141 10.133 -13.047 1 91.06 387 GLY B CA 1
ATOM 6591 C C . GLY B 1 387 ? 17.359 11.633 -13.188 1 91.06 387 GLY B C 1
ATOM 6592 O O . GLY B 1 387 ? 18.5 12.102 -13.203 1 91.06 387 GLY B O 1
ATOM 6593 N N . LYS B 1 388 ? 16.328 12.344 -13.219 1 89.56 388 LYS B N 1
ATOM 6594 C CA . LYS B 1 388 ? 16.406 13.789 -13.406 1 89.56 388 LYS B CA 1
ATOM 6595 C C . LYS B 1 388 ? 16.438 14.516 -12.07 1 89.56 388 LYS B C 1
ATOM 6597 O O . LYS B 1 388 ? 17.047 15.578 -11.945 1 89.56 388 LYS B O 1
ATOM 6602 N N . CYS B 1 389 ? 15.805 13.938 -11.086 1 93.44 389 CYS B N 1
ATOM 6603 C CA . CYS B 1 389 ? 15.57 14.68 -9.859 1 93.44 389 CYS B CA 1
ATOM 6604 C C . CYS B 1 389 ? 16.469 14.18 -8.734 1 93.44 389 CYS B C 1
ATOM 6606 O O . CYS B 1 389 ? 16.688 14.883 -7.746 1 93.44 389 CYS B O 1
ATOM 6608 N N . LEU B 1 390 ? 16.906 12.969 -8.805 1 94.62 390 LEU B N 1
ATOM 6609 C CA . LEU B 1 390 ? 17.766 12.344 -7.82 1 94.62 390 LEU B CA 1
ATOM 6610 C C . LEU B 1 390 ? 18.984 11.703 -8.492 1 94.62 390 LEU B C 1
ATOM 6612 O O . LEU B 1 390 ? 18.875 11.18 -9.609 1 94.62 390 LEU B O 1
ATOM 6616 N N . ALA B 1 391 ? 20.109 11.75 -7.754 1 91.94 391 ALA B N 1
ATOM 6617 C CA . ALA B 1 391 ? 21.297 11.07 -8.258 1 91.94 391 ALA B CA 1
ATOM 6618 C C . ALA B 1 391 ? 21.203 9.562 -8.055 1 91.94 391 ALA B C 1
ATOM 6620 O O . ALA B 1 391 ? 21.609 8.781 -8.914 1 91.94 391 ALA B O 1
ATOM 6621 N N . ASP B 1 392 ? 20.641 9.242 -6.848 1 91 392 ASP B N 1
ATOM 6622 C CA . ASP B 1 392 ? 20.531 7.816 -6.57 1 91 392 ASP B CA 1
ATOM 6623 C C . ASP B 1 392 ? 19.484 7.539 -5.508 1 91 392 ASP B C 1
ATOM 6625 O O . ASP B 1 392 ? 19.234 8.383 -4.641 1 91 392 ASP B O 1
ATOM 6629 N N . LEU B 1 393 ? 18.828 6.461 -5.621 1 97.12 393 LEU B N 1
ATOM 6630 C CA . LEU B 1 393 ? 17.953 5.887 -4.605 1 97.12 393 LEU B CA 1
ATOM 6631 C C . LEU B 1 393 ? 18.203 4.391 -4.449 1 97.12 393 LEU B C 1
ATOM 6633 O O . LEU B 1 393 ? 18.031 3.627 -5.398 1 97.12 393 LEU B O 1
ATOM 6637 N N . HIS B 1 394 ? 18.578 4.051 -3.273 1 97.19 394 HIS B N 1
ATOM 6638 C CA . HIS B 1 394 ? 18.938 2.664 -3.01 1 97.19 394 HIS B CA 1
ATOM 6639 C C . HIS B 1 394 ? 18.125 2.086 -1.857 1 97.19 394 HIS B C 1
ATOM 6641 O O . HIS B 1 394 ? 17.859 2.779 -0.876 1 97.19 394 HIS B O 1
ATOM 6647 N N . ILE B 1 395 ? 17.734 0.832 -1.968 1 98.38 395 ILE B N 1
ATOM 6648 C CA . ILE B 1 395 ? 17 0.119 -0.926 1 98.38 395 ILE B CA 1
ATOM 6649 C C . ILE B 1 395 ? 17.844 -1.056 -0.421 1 98.38 395 ILE B C 1
ATOM 6651 O O . ILE B 1 395 ? 18.266 -1.902 -1.208 1 98.38 395 ILE B O 1
ATOM 6655 N N . ASP B 1 396 ? 18.078 -1.079 0.795 1 97.88 396 ASP B N 1
ATOM 6656 C CA . ASP B 1 396 ? 18.75 -2.205 1.451 1 97.88 396 ASP B CA 1
ATOM 6657 C C . ASP B 1 396 ? 17.766 -2.977 2.332 1 97.88 396 ASP B C 1
ATOM 6659 O O . ASP B 1 396 ? 16.953 -2.379 3.037 1 97.88 396 ASP B O 1
ATOM 6663 N N . LEU B 1 397 ? 17.875 -4.277 2.221 1 96.56 397 LEU B N 1
ATOM 6664 C CA . LEU B 1 397 ? 17.047 -5.137 3.055 1 96.56 397 LEU B CA 1
ATOM 6665 C C . LEU B 1 397 ? 17.891 -5.914 4.055 1 96.56 397 LEU B C 1
ATOM 6667 O O . LEU B 1 397 ? 19.016 -6.32 3.738 1 96.56 397 LEU B O 1
ATOM 6671 N N . ASP B 1 398 ? 17.359 -6.07 5.215 1 90.19 398 ASP B N 1
ATOM 6672 C CA . ASP B 1 398 ? 17.922 -6.996 6.188 1 90.19 398 ASP B CA 1
ATOM 6673 C C . ASP B 1 398 ? 16.844 -7.605 7.07 1 90.19 398 ASP B C 1
ATOM 6675 O O . ASP B 1 398 ? 15.648 -7.496 6.77 1 90.19 398 ASP B O 1
ATOM 6679 N N . TRP B 1 399 ? 17.203 -8.359 8.094 1 88.06 399 TRP B N 1
ATOM 6680 C CA . TRP B 1 399 ? 16.266 -9.109 8.914 1 88.06 399 TRP B CA 1
ATOM 6681 C C . TRP B 1 399 ? 15.352 -8.164 9.695 1 88.06 399 TRP B C 1
ATOM 6683 O O . TRP B 1 399 ? 14.297 -8.57 10.188 1 88.06 399 TRP B O 1
ATOM 6693 N N . THR B 1 400 ? 15.711 -6.926 9.758 1 86.44 400 THR B N 1
ATOM 6694 C CA . THR B 1 400 ? 14.93 -5.965 10.531 1 86.44 400 THR B CA 1
ATOM 6695 C C . THR B 1 400 ? 13.938 -5.223 9.641 1 86.44 400 THR B C 1
ATOM 6697 O O . THR B 1 400 ? 13 -4.602 10.133 1 86.44 400 THR B O 1
ATOM 6700 N N . GLY B 1 401 ? 14.18 -5.277 8.422 1 95.56 401 GLY B N 1
ATOM 6701 C CA . GLY B 1 401 ? 13.328 -4.547 7.496 1 95.56 401 GLY B CA 1
ATOM 6702 C C . GLY B 1 401 ? 14.102 -3.926 6.344 1 95.56 401 GLY B C 1
ATOM 6703 O O . GLY B 1 401 ? 14.852 -4.613 5.648 1 95.56 401 GLY B O 1
ATOM 6704 N N . PHE B 1 402 ? 13.891 -2.645 6.117 1 98.12 402 PHE B N 1
ATOM 6705 C CA . PHE B 1 402 ? 14.547 -1.99 4.992 1 98.12 402 PHE B CA 1
ATOM 6706 C C . PHE B 1 402 ? 15.18 -0.672 5.426 1 98.12 402 PHE B C 1
ATOM 6708 O O . PHE B 1 402 ? 14.828 -0.124 6.473 1 98.12 402 PHE B O 1
ATOM 6715 N N . LYS B 1 403 ? 16.156 -0.217 4.75 1 97 403 LYS B N 1
ATOM 6716 C CA . LYS B 1 403 ? 16.734 1.126 4.777 1 97 403 LYS B CA 1
ATOM 6717 C C . LYS B 1 403 ? 16.812 1.716 3.371 1 97 403 LYS B C 1
ATOM 6719 O O . LYS B 1 403 ? 17.344 1.084 2.459 1 97 403 LYS B O 1
ATOM 6724 N N . VAL B 1 404 ? 16.234 2.863 3.219 1 98.25 404 VAL B N 1
ATOM 6725 C CA . VAL B 1 404 ? 16.281 3.574 1.944 1 98.25 404 VAL B CA 1
ATOM 6726 C C . VAL B 1 404 ? 17.281 4.727 2.031 1 98.25 404 VAL B C 1
ATOM 6728 O O . VAL B 1 404 ? 17.328 5.453 3.027 1 98.25 404 VAL B O 1
ATOM 6731 N N . THR B 1 405 ? 18.109 4.895 1.055 1 97.31 405 THR B N 1
ATOM 6732 C CA . THR B 1 405 ? 19.078 5.992 0.945 1 97.31 405 THR B CA 1
ATOM 6733 C C . THR B 1 405 ? 18.828 6.789 -0.336 1 97.31 405 THR B C 1
ATOM 6735 O O . THR B 1 405 ? 18.75 6.215 -1.424 1 97.31 405 THR B O 1
ATOM 6738 N N . ALA B 1 406 ? 18.672 8.078 -0.194 1 97.06 406 ALA B N 1
ATOM 6739 C CA . ALA B 1 406 ? 18.484 8.969 -1.336 1 97.06 406 ALA B CA 1
ATOM 6740 C C . ALA B 1 406 ? 19.609 9.992 -1.42 1 97.06 406 ALA B C 1
ATOM 6742 O O . ALA B 1 406 ? 19.984 10.594 -0.412 1 97.06 406 ALA B O 1
ATOM 6743 N N . ARG B 1 407 ? 20.109 10.164 -2.609 1 93 407 ARG B N 1
ATOM 6744 C CA . ARG B 1 407 ? 21.125 11.164 -2.875 1 93 407 ARG B CA 1
ATOM 6745 C C . ARG B 1 407 ? 20.641 12.195 -3.885 1 93 407 ARG B C 1
ATOM 6747 O O . ARG B 1 407 ? 20.25 11.852 -5 1 93 407 ARG B O 1
ATOM 6754 N N . SER B 1 408 ? 20.625 13.438 -3.461 1 89.06 408 SER B N 1
ATOM 6755 C CA . SER B 1 408 ? 20.219 14.531 -4.34 1 89.06 408 SER B CA 1
ATOM 6756 C C . SER B 1 408 ? 21.234 14.758 -5.445 1 89.06 408 SER B C 1
ATOM 6758 O O . SER B 1 408 ? 22.344 14.219 -5.398 1 89.06 408 SER B O 1
ATOM 6760 N N . LEU B 1 409 ? 20.703 15.578 -6.348 1 87.31 409 LEU B N 1
ATOM 6761 C CA . LEU B 1 409 ? 21.609 15.953 -7.418 1 87.31 409 LEU B CA 1
ATOM 6762 C C . LEU B 1 409 ? 22.719 16.859 -6.895 1 87.31 409 LEU B C 1
ATOM 6764 O O . LEU B 1 409 ? 22.516 17.594 -5.926 1 87.31 409 LEU B O 1
ATOM 6768 N N . GLY B 1 410 ? 23.859 16.75 -7.27 1 80.31 410 GLY B N 1
ATOM 6769 C CA . GLY B 1 410 ? 24.953 17.625 -6.867 1 80.31 410 GLY B CA 1
ATOM 6770 C C . GLY B 1 410 ? 26.031 16.906 -6.074 1 80.31 410 GLY B C 1
ATOM 6771 O O . GLY B 1 410 ? 25.734 15.922 -5.383 1 80.31 410 GLY B O 1
ATOM 6772 N N . LYS B 1 411 ? 27.172 17.234 -6.176 1 72.44 411 LYS B N 1
ATOM 6773 C CA . LYS B 1 411 ? 28.344 16.562 -5.617 1 72.44 411 LYS B CA 1
ATOM 6774 C C . LYS B 1 411 ? 28.375 16.703 -4.098 1 72.44 411 LYS B C 1
ATOM 6776 O O . LYS B 1 411 ? 28.828 15.789 -3.402 1 72.44 411 LYS B O 1
ATOM 6781 N N . ASN B 1 412 ? 27.75 17.75 -3.539 1 77.25 412 ASN B N 1
ATOM 6782 C CA . ASN B 1 412 ? 27.891 17.938 -2.1 1 77.25 412 ASN B CA 1
ATOM 6783 C C . ASN B 1 412 ? 26.562 17.766 -1.373 1 77.25 412 ASN B C 1
ATOM 6785 O O . ASN B 1 412 ? 26.406 18.219 -0.236 1 77.25 412 ASN B O 1
ATOM 6789 N N . ALA B 1 413 ? 25.75 17.094 -2.057 1 83.38 413 ALA B N 1
ATOM 6790 C CA . ALA B 1 413 ? 24.453 16.938 -1.407 1 83.38 413 ALA B CA 1
ATOM 6791 C C . ALA B 1 413 ? 24.5 15.844 -0.341 1 83.38 413 ALA B C 1
ATOM 6793 O O . ALA B 1 413 ? 25.109 14.789 -0.543 1 83.38 413 ALA B O 1
ATOM 6794 N N . GLU B 1 414 ? 23.969 16.141 0.829 1 86.88 414 GLU B N 1
ATOM 6795 C CA . GLU B 1 414 ? 23.891 15.164 1.913 1 86.88 414 GLU B CA 1
ATOM 6796 C C . GLU B 1 414 ? 22.938 14.031 1.565 1 86.88 414 GLU B C 1
ATOM 6798 O O . GLU B 1 414 ? 21.875 14.258 0.983 1 86.88 414 GLU B O 1
ATOM 6803 N N . GLU B 1 415 ? 23.344 12.828 1.964 1 92.88 415 GLU B N 1
ATOM 6804 C CA . GLU B 1 415 ? 22.469 11.68 1.764 1 92.88 415 GLU B CA 1
ATOM 6805 C C . GLU B 1 415 ? 21.344 11.648 2.795 1 92.88 415 GLU B C 1
ATOM 6807 O O . GLU B 1 415 ? 21.562 11.938 3.973 1 92.88 415 GLU B O 1
ATOM 6812 N N . GLY B 1 416 ? 20.172 11.414 2.35 1 95.75 416 GLY B N 1
ATOM 6813 C CA . GLY B 1 416 ? 19.047 11.156 3.23 1 95.75 416 GLY B CA 1
ATOM 6814 C C . GLY B 1 416 ? 18.75 9.68 3.406 1 95.75 416 GLY B C 1
ATOM 6815 O O . GLY B 1 416 ? 19.031 8.875 2.52 1 95.75 416 GLY B O 1
ATOM 6816 N N . HIS B 1 417 ? 18.172 9.328 4.539 1 96.62 417 HIS B N 1
ATOM 6817 C CA . HIS B 1 417 ? 17.859 7.941 4.863 1 96.62 417 HIS B CA 1
ATOM 6818 C C . HIS B 1 417 ? 16.5 7.82 5.539 1 96.62 417 HIS B C 1
ATOM 6820 O O . HIS B 1 417 ? 16.062 8.734 6.246 1 96.62 417 HIS B O 1
ATOM 6826 N N . VAL B 1 418 ? 15.828 6.738 5.371 1 96.88 418 VAL B N 1
ATOM 6827 C CA . VAL B 1 418 ? 14.664 6.348 6.156 1 96.88 418 VAL B CA 1
ATOM 6828 C C . VAL B 1 418 ? 14.688 4.844 6.402 1 96.88 418 VAL B C 1
ATOM 6830 O O . VAL B 1 418 ? 15.117 4.07 5.543 1 96.88 418 VAL B O 1
ATOM 6833 N N . ARG B 1 419 ? 14.227 4.434 7.516 1 95.81 419 ARG B N 1
ATOM 6834 C CA . ARG B 1 419 ? 14.234 3.012 7.844 1 95.81 419 ARG B CA 1
ATOM 6835 C C . ARG B 1 419 ? 12.82 2.5 8.102 1 95.81 419 ARG B C 1
ATOM 6837 O O . ARG B 1 419 ? 11.852 3.262 8.016 1 95.81 419 ARG B O 1
ATOM 6844 N N . THR B 1 420 ? 12.672 1.234 8.32 1 96.56 420 THR B N 1
ATOM 6845 C CA . THR B 1 420 ? 11.406 0.516 8.406 1 96.56 420 THR B CA 1
ATOM 6846 C C . THR B 1 420 ? 10.5 1.136 9.469 1 96.56 420 THR B C 1
ATOM 6848 O O . THR B 1 420 ? 9.273 1.114 9.344 1 96.56 420 THR B O 1
ATOM 6851 N N . ASP B 1 421 ? 11.023 1.663 10.555 1 94.19 421 ASP B N 1
ATOM 6852 C CA . ASP B 1 421 ? 10.234 2.246 11.633 1 94.19 421 ASP B CA 1
ATOM 6853 C C . ASP B 1 421 ? 9.938 3.719 11.367 1 94.19 421 ASP B C 1
ATOM 6855 O O . ASP B 1 421 ? 9.539 4.453 12.273 1 94.19 421 ASP B O 1
ATOM 6859 N N . HIS B 1 422 ? 10.305 4.277 10.18 1 96 422 HIS B N 1
ATOM 6860 C CA . HIS B 1 422 ? 9.891 5.574 9.664 1 96 422 HIS B CA 1
ATOM 6861 C C . HIS B 1 422 ? 10.859 6.672 10.086 1 96 422 HIS B C 1
ATOM 6863 O O . HIS B 1 422 ? 10.648 7.848 9.781 1 96 422 HIS B O 1
ATOM 6869 N N . PHE B 1 423 ? 11.922 6.324 10.82 1 95.25 423 PHE B N 1
ATOM 6870 C CA . PHE B 1 423 ? 12.938 7.309 11.195 1 95.25 423 PHE B CA 1
ATOM 6871 C C . PHE B 1 423 ? 13.648 7.848 9.961 1 95.25 423 PHE B C 1
ATOM 6873 O O . PHE B 1 423 ? 14.219 7.082 9.188 1 95.25 423 PHE B O 1
ATOM 6880 N N . LEU B 1 424 ? 13.602 9.07 9.758 1 95.81 424 LEU B N 1
ATOM 6881 C CA . LEU B 1 424 ? 14.195 9.758 8.617 1 95.81 424 LEU B CA 1
ATOM 6882 C C . LEU B 1 424 ? 15.289 10.719 9.062 1 95.81 424 LEU B C 1
ATOM 6884 O O . LEU B 1 424 ? 15.086 11.5 10 1 95.81 424 LEU B O 1
ATOM 6888 N N . TRP B 1 425 ? 16.453 10.664 8.414 1 93.44 425 TRP B N 1
ATOM 6889 C CA . TRP B 1 425 ? 17.531 11.562 8.789 1 93.44 425 TRP B CA 1
ATOM 6890 C C . TRP B 1 425 ? 18.438 11.852 7.598 1 93.44 425 TRP B C 1
ATOM 6892 O O . TRP B 1 425 ? 18.375 11.156 6.582 1 93.44 425 TRP B O 1
ATOM 6902 N N . PHE B 1 426 ? 19.172 12.875 7.668 1 92.19 426 PHE B N 1
ATOM 6903 C CA . PHE B 1 426 ? 20.188 13.211 6.68 1 92.19 426 PHE B CA 1
ATOM 6904 C C . PHE B 1 426 ? 21.578 13.156 7.301 1 92.19 426 PHE B C 1
ATOM 6906 O O . PHE B 1 426 ? 21.766 13.555 8.453 1 92.19 426 PHE B O 1
ATOM 6913 N N . GLY B 1 427 ? 22.562 12.742 6.516 1 88.31 427 GLY B N 1
ATOM 6914 C CA . GLY B 1 427 ? 23.938 12.656 6.992 1 88.31 427 GLY B CA 1
ATOM 6915 C C . GLY B 1 427 ? 24.172 11.477 7.914 1 88.31 427 GLY B C 1
ATOM 6916 O O . GLY B 1 427 ? 23.703 10.367 7.645 1 88.31 427 GLY B O 1
ATOM 6917 N N . LYS B 1 428 ? 25.109 11.531 8.891 1 79.62 428 LYS B N 1
ATOM 6918 C CA . LYS B 1 428 ? 25.453 10.453 9.805 1 79.62 428 LYS B CA 1
ATOM 6919 C C . LYS B 1 428 ? 24.375 10.266 10.867 1 79.62 428 LYS B C 1
ATOM 6921 O O . LYS B 1 428 ? 23.734 11.234 11.281 1 79.62 428 LYS B O 1
ATOM 6926 N N . GLU B 1 429 ? 24.016 8.992 11.031 1 67.12 429 GLU B N 1
ATOM 6927 C CA . GLU B 1 429 ? 22.969 8.633 11.977 1 67.12 429 GLU B CA 1
ATOM 6928 C C . GLU B 1 429 ? 23.25 9.195 13.367 1 67.12 429 GLU B C 1
ATOM 6930 O O . GLU B 1 429 ? 24.344 8.992 13.906 1 67.12 429 GLU B O 1
ATOM 6935 N N . ASP B 1 430 ? 22.75 10.266 13.883 1 58.84 430 ASP B N 1
ATOM 6936 C CA . ASP B 1 430 ? 23.047 10.688 15.25 1 58.84 430 ASP B CA 1
ATOM 6937 C C . ASP B 1 430 ? 21.984 10.164 16.219 1 58.84 430 ASP B C 1
ATOM 6939 O O . ASP B 1 430 ? 22.203 10.156 17.438 1 58.84 430 ASP B O 1
ATOM 6943 N N . MET B 1 431 ? 20.672 10.234 16.031 1 53.12 431 MET B N 1
ATOM 6944 C CA . MET B 1 431 ? 19.672 10.516 17.047 1 53.12 431 MET B CA 1
ATOM 6945 C C . MET B 1 431 ? 19.203 9.234 17.719 1 53.12 431 MET B C 1
ATOM 6947 O O . MET B 1 431 ? 18.672 9.273 18.828 1 53.12 431 MET B O 1
ATOM 6951 N N . GLN B 1 432 ? 19.078 7.902 17.719 1 49.88 432 GLN B N 1
ATOM 6952 C CA . GLN B 1 432 ? 17.828 7.551 18.359 1 49.88 432 GLN B CA 1
ATOM 6953 C C . GLN B 1 432 ? 17.938 7.691 19.875 1 49.88 432 GLN B C 1
ATOM 6955 O O . GLN B 1 432 ? 18.688 6.961 20.531 1 49.88 432 GLN B O 1
ATOM 6960 N N . TYR B 1 433 ? 18.172 8.805 20.453 1 42.06 433 TYR B N 1
ATOM 6961 C CA . TYR B 1 433 ? 18.281 8.992 21.891 1 42.06 433 TYR B CA 1
ATOM 6962 C C . TYR B 1 433 ? 16.938 8.781 22.578 1 42.06 433 TYR B C 1
ATOM 6964 O O . TYR B 1 433 ? 15.922 9.305 22.125 1 42.06 433 TYR B O 1
ATOM 6972 N N . PHE B 1 434 ? 16.141 7.59 22.688 1 40.03 434 PHE B N 1
ATOM 6973 C CA . PHE B 1 434 ? 15.461 7.602 23.984 1 40.03 434 PHE B CA 1
ATOM 6974 C C . PHE B 1 434 ? 16.469 7.5 25.125 1 40.03 434 PHE B C 1
ATOM 6976 O O . PHE B 1 434 ? 17.484 6.832 25 1 40.03 434 PHE B O 1
#

Sequence (868 aa):
MASRSPSSLIVTLIVALLSLGVGLVIGYLLRPLQEAEHKVIAGWIGSADKEMTDEKLAALEMLRDCGNLARENTIISKRLVESEVEACRALTCDLPYPRTFVVYKLDGETVDLDGRLEEKAWTNVGWSEAFVDIQGRGINKPRLETKVKLRYDDNFLYVGVLLEEPDVWANVTLHDGTVYQDNSFQLLVDTRQSNVNYKEITVNARGTVSDLMMTKSYVDGGEPLTFWESEVMSEVFVKGTLNNPKRKDEYWTIEIAVPFASLYQGSGATINRTAPENGETWRANFIRAEWPVKNEGKYYEKQTDASTDWWVWQAPEVVNVHLPERWGLIQFQDSRVNSTDFVRNDKWIATNALLDTYSALKAFHAVTGRYTDRKELLRLPTYILSGKCLADLHIDLDWTGFKVTARSLGKNAEEGHVRTDHFLWFGKEDMQYFMASRSPSSLIVTLIVALLSLGVGLVIGYLLRPLQEAEHKVIAGWIGSADKEMTDEKLAALEMLRDCGNLARENTIISKRLVESEVEACRALTCDLPYPRTFVVYKLDGETVDLDGRLEEKAWTNVGWSEAFVDIQGRGINKPRLETKVKLRYDDNFLYVGVLLEEPDVWANVTLHDGTVYQDNSFQLLVDTRQSNVNYKEITVNARGTVSDLMMTKSYVDGGEPLTFWESEVMSEVFVKGTLNNPKRKDEYWTIEIAVPFASLYQGSGATINRTAPENGETWRANFIRAEWPVKNEGKYYEKQTDASTDWWVWQAPEVVNVHLPERWGLIQFQDSRVNSTDFVRNDKWIATNALLDTYSALKAFHAVTGRYTDRKELLRLPTYILSGKCLADLHIDLDWTGFKVTARSLGKNAEEGHVRTDHFLWFGKEDMQYF

pLDDT: mean 85.03, std 20.7, range [19.33, 98.94]

Secondary structure (DSSP, 8-state):
-----HHHHHHHHHHHHHHHTHHHHHHHHHS---HHHHHHHHHHHH---S---HHHHHHHHHHHHHHHHHTTSHHHHHHHHHHHHHHHHHHHT-PPP--EEEEEEPSS-----SS---SHHHHTSPPPPPPEETT-TTSPPPSS-EEEEEEE-SSEEEEEEEEE-SS------STTSSGGGSSEEEEEEETTSSSEEEEEEEEETT--EEEEEEEE-GGGT--EETT-----EEEEEEES-TT-TTS---EEEEEEEEEHHHHTTTS-TT---SSPPTT-EEEEEEEEEE--EEE-SSSEEE-TTSPPEEEESS--SSS----GGGSEEEEEE-SSTT---PPPPTTHHHHHHHHHHHHHHHHHHHHHS---S-GGGS---HHHHSSSSEEEEEEEEETTEEEEEEEESSTTPPEEEEETT--EEESS------/-----HHHHHHHHHHHHHHHTHHHHHHHHHS---HHHHHHHHHHHH---S---HHHHHHHHHHHHHHHHHTTSHHHHHHHHHHHHHHHHHHHT-PPP--EEEEEEPSS-----SS---SHHHHTSPPPPPPEETT-TTSPPPSS-EEEEEEE-SSEEEEEEEEE-SS------STTSSGGGSSEEEEEEETTSSSEEEEEEEEETT--EEEEEEEE-GGGT--EETT-----EEEEEEES-TT-TTS---EEEEEEEEEHHHHTTTS-TT---SSPPTT-EEEEEEEEEE--EEE-SSSEEE-TTSPPEEEESS--SSS----GGGSEEEEEE-SSTT---PPPPTTHHHHHHHHHHHHHHHHHHHHHS---S-GGGS---HHHHSSSSEEEEEEEEETTEEEEEEEESSTTPPEEEEETT--EEESS------

Organism: NCBI:txid100452

Nearest PDB structures (foldseek):
  7nwq-assembly1_AAA  TM=7.394E-01  e=3.975E-11  Caldicellulosiruptor acetigenus I77R1B
  4jpq-assembly2_B  TM=7.209E-01  e=3.015E-10  Bacteroides uniformis ATCC 8492
  7nwo-assembly1_AAA  TM=7.480E-01  e=9.833E-10  Caldicellulosiruptor acetigenus I77R1B
  7nwq-assembly1_AAA  TM=7.394E-01  e=3.627E-11  Caldicellulosiruptor acetigenus I77R1B
  4jpq-assembly2_B  TM=7.208E-01  e=2.209E-10  Bacteroides uniformis ATCC 8492

Radius of gyration: 31.78 Å; Cα contacts (8 Å, |Δi|>4): 1848; chains: 2; bounding box: 67×90×79 Å

Solvent-accessible surface area (backbone atoms only — not comparable to full-atom values): 46156 Å² total; per-residue (Å²): 130,80,77,74,53,72,68,60,51,52,54,48,43,56,52,47,48,23,56,67,69,49,11,48,47,41,43,43,59,55,29,55,37,48,79,66,47,49,43,43,51,52,41,49,65,65,47,73,70,84,71,78,46,73,69,52,53,53,50,50,51,48,41,50,50,38,30,59,58,24,42,73,40,66,56,41,30,46,53,52,50,52,50,30,49,44,31,34,29,17,64,68,55,42,67,74,74,65,57,71,46,71,26,34,40,58,78,86,54,60,84,69,78,62,7,60,76,75,47,63,58,47,67,68,49,70,69,49,70,62,36,30,29,23,52,27,81,94,52,68,71,55,93,55,59,34,36,38,36,56,35,27,54,72,50,31,46,33,39,40,37,44,36,49,31,50,76,47,44,58,78,64,69,54,72,59,44,73,35,73,81,24,36,21,41,34,45,35,42,23,74,72,59,21,50,40,44,24,38,40,40,35,36,25,67,76,48,28,43,24,38,30,31,26,55,25,33,60,68,63,71,31,50,76,38,63,84,45,70,51,75,62,47,68,22,53,31,60,54,60,54,79,59,37,57,83,52,78,26,53,30,38,25,36,26,36,37,32,34,32,63,43,65,49,49,59,68,20,74,82,61,84,58,55,46,84,49,77,66,39,60,28,26,29,39,38,37,36,37,44,60,53,64,42,78,67,60,73,38,74,41,73,43,83,88,52,77,68,44,48,32,14,57,35,46,62,53,38,98,47,79,69,42,60,88,44,30,15,39,34,31,33,34,75,56,67,71,88,71,70,74,84,74,84,60,91,55,51,62,35,53,48,47,41,51,48,47,51,43,28,41,41,21,44,23,48,67,60,62,44,76,77,64,56,67,88,80,41,80,62,64,56,30,68,70,47,60,67,45,30,67,42,75,46,57,44,74,56,98,87,42,43,39,37,40,25,28,34,62,61,94,82,47,65,43,32,37,28,35,69,68,51,46,34,53,59,63,72,88,53,81,37,76,121,130,79,76,73,57,71,69,59,54,54,55,48,44,56,55,48,49,23,56,69,69,54,10,49,48,42,46,45,60,58,28,62,38,47,79,67,47,51,44,43,52,52,42,50,61,65,46,74,71,85,73,79,46,74,67,52,53,53,50,51,52,48,41,50,51,38,31,58,58,26,42,72,40,65,58,40,29,45,53,52,51,53,51,30,50,44,31,32,28,16,65,68,55,43,65,72,72,64,56,70,45,71,26,33,40,59,79,87,54,61,85,71,78,62,6,60,76,75,48,64,58,46,67,65,49,70,70,49,69,62,36,30,30,24,52,26,82,95,52,69,70,57,92,53,60,33,35,38,34,57,35,28,56,71,51,32,46,32,40,38,37,44,35,50,31,49,74,47,45,58,78,64,70,54,74,58,44,72,34,73,78,25,36,21,40,34,47,34,42,23,74,72,59,21,50,41,45,25,38,40,39,35,37,26,68,76,48,28,42,23,39,29,31,26,57,27,31,60,70,62,71,31,50,75,37,63,83,47,70,50,75,62,47,68,24,52,30,60,54,58,56,78,57,38,57,81,52,78,27,53,28,38,25,34,26,36,38,32,36,32,63,45,66,50,49,61,64,21,82,82,63,85,59,55,48,84,50,76,65,38,59,28,27,30,40,38,38,34,38,43,61,54,63,43,78,67,59,74,39,76,41,74,45,82,89,52,78,68,45,49,33,14,57,37,47,61,54,39,97,45,80,69,41,59,89,46,31,15,38,37,31,33,34,76,55,64,73,87,70,72,74,83,73,86,61,92,53,51,63,37,53,48,47,42,52,50,48,50,43,27,42,41,21,44,23,50,67,61,60,44,76,77,66,56,67,89,79,41,79,62,64,55,30,66,70,48,60,65,45,30,68,43,75,48,56,44,74,57,98,86,42,44,38,37,38,26,28,34,61,61,93,82,45,66,41,31,35,29,36,70,69,49,47,33,52,61,61,75,89,74,34,96,46,126

Foldseek 3Di:
DDDPPPVVVVVVVVCVVLVPVVVCVVCCVVVPVPPVRVCCVVCVVPVPDDDCDPVNVVVVVVVVVVLVVLCVDVVSVVVVVVVVVLVVCLQVVDDDAFFEAEAEEDDPWDDDFAQDQPGPQRVLADKAPWWAFLLDPPDDGDPWTKIWHWYHYQWWIKIKIKTWFFAAEFDDADAQPPRLVAFKKKKWWDQALFQAQIKIWIAGQVGHIFIWTWRHFVVLVIDTHRVQDQPKDKHKDWQDDYFQLQGTTTIMMMMIITTPVSRCPQVFPPPPGRDDDAFRKMFMKMKTKAFDWDRPRRGTHTDPPDDITIIMSFHPSDPGPSPSNRGHMYGYHHDDHPPDDRDDDLCVSVSVQQVQVLVQQVVVCVVPVDGDQDCVVTPGRSSNVVCNFFVDWGWDADPVGIKIWTHGPDDPTWIWMATNSSGIDTHDDRRPGD/DPPPPPVVVVVVVVCVVLVPPVVCVVCCVVVVVPPVRVCCVVCVVPVPDDDCDPVNVVVVVVVVVVLVVLCVDPVSVVVVVVVVVLVVCLQVVDDDAFFEAEAEEDDPWDDDFAQDQPGPQRVLADKAPWWAFLLDPPDDGDPWTKIWHWYHYQWWIKIKIKTWFFAAEFDDADAQPPRLVAFKKKKWWDQALFQAQIKIWIAGQVGHIFIWTWRHFVVLVIDTHRVQDQPKDKHKDWQDDYFQLQGTTTIMMMMIITTVVSRCPQVFPPPPGRDDDAFRKMFMKMKTKAFDWDRPRRGTHTDPPDDITIIMSFHPSDPGPSPSNRGHMYGYHHDDHPPDDRDDDLCVSVSVQQVQVLVQQVVVCVVPVDGDQDCVVTPGRSSNVVCNFFVDWGWDADPVGIKIWTHGPDDPTWIWIATNSSGIDTHDDTGSDD